Protein AF-0000000085154682 (afdb_homodimer)

pLDDT: mean 95.27, std 7.59, range [43.78, 99.0]

Foldseek 3Di:
DAAQVPDDDQLVVLLVLQVVLVAWAQDDPVVSSVPQRLQCVLQCVLCVVLPFHTKDKFFWLLVQLLLLCVLLVDAAQAEEEAAQFFFQSNVVSCQVRLHHYDHAADDLLLKHDLVRVLVRDDPRYAEYEIENPQQFDDVLLSNQVSCVVVVHFYEYEDQAHAQFDFPPRTPQESTQKYKYGADPPHNHHLVHMMMIGGNDPSSNQSSNLQQPQQFSSDDDPVGSVRGDGPDGHHHGDDINSSSSSSVSSVVCLVVLLVLLLVLLVLLVVLLVLAPQKDARDHNDSVRGSNQKGKIFHDFLVLLVLLQVLCVVLVRHFDQCLPPLRGGNLNVCCVQVLPDPDPLSGSQQDDPVSDGDHDDSCPHVNNSTGSSRMTMDRDYSPDDPVNSVSSSVSSNVSSVD/DAAQVPDDDQLVVLLVLQVVLVAWAQDDPCVSSVPQRLQCVLQCVLCVVLPFHTKDKFFWLLVQLLLLCVLLVDAAQAEEEAAQFFFQSNVVSCQVRLHHYHHAADDLLLKHDLVRVLVRDDPRYAEYEIENPQQFDDVLLSNQVSCVVVVHFYEYEDQAHAQFDFPPRTPQASTQKYKYGADPPHLHHLVHMMMIGGNDPSSNQSSNLQQPQQFSSDDDPVGSVPGDGPDGHHHGDDINSSSSSSVSSVVCLVVLLVLLLVLLVLLVVLLVLAPQKDFRDHNDSVRGSNQKGKIFHDFLVLLVLLQVLCVVLVRHFDQCLPPLRGGNLNVCCVQVLPDPDPLSPPQQDDDPSDGDHDDSCPHVNNSTGSSRMTMDRDYSPDDPVNSVSSSVSSNVSSVD

Structure (mmCIF, N/CA/C/O backbone):
data_AF-0000000085154682-model_v1
#
loop_
_entity.id
_entity.type
_entity.pdbx_description
1 polymer 'Related to aminotransferase'
#
loop_
_atom_site.group_PDB
_atom_site.id
_atom_site.type_symbol
_atom_site.label_atom_id
_atom_site.label_alt_id
_atom_site.label_comp_id
_atom_site.label_asym_id
_atom_site.label_entity_id
_atom_site.label_seq_id
_atom_site.pdbx_PDB_ins_code
_atom_site.Cartn_x
_atom_site.Cartn_y
_atom_site.Cartn_z
_atom_site.occupancy
_atom_site.B_iso_or_equiv
_atom_site.auth_seq_id
_atom_site.auth_comp_id
_atom_site.auth_asym_id
_atom_site.auth_atom_id
_atom_site.pdbx_PDB_model_num
ATOM 1 N N . MET A 1 1 ? -11.43 -17.531 -9.578 1 51.88 1 MET A N 1
ATOM 2 C CA . MET A 1 1 ? -10.609 -17.906 -8.43 1 51.88 1 MET A CA 1
ATOM 3 C C . MET A 1 1 ? -11.43 -17.875 -7.145 1 51.88 1 MET A C 1
ATOM 5 O O . MET A 1 1 ? -12.438 -17.172 -7.059 1 51.88 1 MET A O 1
ATOM 9 N N . PRO A 1 2 ? -11.25 -18.844 -6.316 1 55.09 2 PRO A N 1
ATOM 10 C CA . PRO A 1 2 ? -12.07 -19.469 -5.273 1 55.09 2 PRO A CA 1
ATOM 11 C C . PRO A 1 2 ? -12.578 -18.469 -4.242 1 55.09 2 PRO A C 1
ATOM 13 O O . PRO A 1 2 ? -13.68 -18.625 -3.711 1 55.09 2 PRO A O 1
ATOM 16 N N . GLY A 1 3 ? -11.805 -17.484 -3.816 1 55.81 3 GLY A N 1
ATOM 17 C CA . GLY A 1 3 ? -12.172 -16.922 -2.527 1 55.81 3 GLY A CA 1
ATOM 18 C C . GLY A 1 3 ? -13.5 -16.188 -2.555 1 55.81 3 GLY A C 1
ATOM 19 O O . GLY A 1 3 ? -14.258 -16.219 -1.579 1 55.81 3 GLY A O 1
ATOM 20 N N . PHE A 1 4 ? -13.859 -15.805 -3.723 1 67.44 4 PHE A N 1
ATOM 21 C CA . PHE A 1 4 ? -15.07 -15 -3.773 1 67.44 4 PHE A CA 1
ATOM 22 C C . PHE A 1 4 ? -16.297 -15.883 -3.939 1 67.44 4 PHE A C 1
ATOM 24 O O . PHE A 1 4 ? -17.422 -15.445 -3.682 1 67.44 4 PHE A O 1
ATOM 31 N N . GLU A 1 5 ? -16.094 -17.109 -4.191 1 80.31 5 GLU A N 1
ATOM 32 C CA . GLU A 1 5 ? -17.219 -18 -4.445 1 80.31 5 GLU A CA 1
ATOM 33 C C . GLU A 1 5 ? -17.984 -18.297 -3.164 1 80.31 5 GLU A C 1
ATOM 35 O O . GLU A 1 5 ? -19.188 -18.562 -3.207 1 80.31 5 GLU A O 1
ATOM 40 N N . VAL A 1 6 ? -17.281 -18.141 -2.078 1 87.5 6 VAL A N 1
ATOM 41 C CA . VAL A 1 6 ? -17.922 -18.531 -0.823 1 87.5 6 VAL A CA 1
ATOM 42 C C . VAL A 1 6 ? -18.078 -17.312 0.076 1 87.5 6 VAL A C 1
ATOM 44 O O . VAL A 1 6 ? -18.078 -17.422 1.304 1 87.5 6 VAL A O 1
ATOM 47 N N . PHE A 1 7 ? -18.25 -16.219 -0.463 1 90.94 7 PHE A N 1
ATOM 48 C CA . PHE A 1 7 ? -18.5 -14.969 0.246 1 90.94 7 PHE A CA 1
ATOM 49 C C . PHE A 1 7 ? -19.969 -14.852 0.637 1 90.94 7 PHE A C 1
ATOM 51 O O . PHE A 1 7 ? -20.859 -15.016 -0.205 1 90.94 7 PHE A O 1
ATOM 58 N N . GLY A 1 8 ? -20.312 -14.688 1.962 1 90.88 8 GLY A N 1
ATOM 59 C CA . GLY A 1 8 ? -21.703 -14.688 2.367 1 90.88 8 GLY A CA 1
ATOM 60 C C . GLY A 1 8 ? -21.953 -13.945 3.668 1 90.88 8 GLY A C 1
ATOM 61 O O . GLY A 1 8 ? -21.391 -12.867 3.887 1 90.88 8 GLY A O 1
ATOM 62 N N . GLU A 1 9 ? -22.797 -14.547 4.445 1 94.75 9 GLU A N 1
ATOM 63 C CA . GLU A 1 9 ? -23.312 -13.891 5.637 1 94.75 9 GLU A CA 1
ATOM 64 C C . GLU A 1 9 ? -22.25 -13.766 6.715 1 94.75 9 GLU A C 1
ATOM 66 O O . GLU A 1 9 ? -22.234 -12.797 7.477 1 94.75 9 GLU A O 1
ATOM 71 N N . GLU A 1 10 ? -21.344 -14.688 6.805 1 96.5 10 GLU A N 1
ATOM 72 C CA . GLU A 1 10 ? -20.297 -14.648 7.82 1 96.5 10 GLU A CA 1
ATOM 73 C C . GLU A 1 10 ? -19.406 -13.406 7.652 1 96.5 10 GLU A C 1
ATOM 75 O O . GLU A 1 10 ? -19.078 -12.742 8.633 1 96.5 10 GLU A O 1
ATOM 80 N N . GLU A 1 11 ? -19.016 -13.109 6.445 1 96.88 11 GLU A N 1
ATOM 81 C CA . GLU A 1 11 ? -18.25 -11.906 6.152 1 96.88 11 GLU A CA 1
ATOM 82 C C . GLU A 1 11 ? -19.031 -10.641 6.492 1 96.88 11 GLU A C 1
ATOM 84 O O . GLU A 1 11 ? -18.5 -9.719 7.105 1 96.88 11 GLU A O 1
ATOM 89 N N . LYS A 1 12 ? -20.281 -10.617 6.066 1 96.44 12 LYS A N 1
ATOM 90 C CA . LYS A 1 12 ? -21.141 -9.461 6.328 1 96.44 12 LYS A CA 1
ATOM 91 C C . LYS A 1 12 ? -21.25 -9.188 7.824 1 96.44 12 LYS A C 1
ATOM 93 O O . LYS A 1 12 ? -21.188 -8.039 8.258 1 96.44 12 LYS A O 1
ATOM 98 N N . GLN A 1 13 ? -21.438 -10.242 8.562 1 97.06 13 GLN A N 1
ATOM 99 C CA . GLN A 1 13 ? -21.578 -10.109 10.008 1 97.06 13 GLN A CA 1
ATOM 100 C C . GLN A 1 13 ? -20.312 -9.516 10.625 1 97.06 13 GLN A C 1
ATOM 102 O O . GLN A 1 13 ? -20.391 -8.594 11.445 1 97.06 13 GLN A O 1
ATOM 107 N N . GLN A 1 14 ? -19.156 -10.062 10.266 1 97.81 14 GLN A N 1
ATOM 108 C CA . GLN A 1 14 ? -17.891 -9.57 10.781 1 97.81 14 GLN A CA 1
ATOM 109 C C . GLN A 1 14 ? -17.672 -8.109 10.414 1 97.81 14 GLN A C 1
ATOM 111 O O . GLN A 1 14 ? -17.219 -7.312 11.242 1 97.81 14 GLN A O 1
ATOM 116 N N . VAL A 1 15 ? -18 -7.723 9.211 1 97.69 15 VAL A N 1
ATOM 117 C CA . VAL A 1 15 ? -17.828 -6.355 8.727 1 97.69 15 VAL A CA 1
ATOM 118 C C . VAL A 1 15 ? -18.734 -5.414 9.508 1 97.69 15 VAL A C 1
ATOM 120 O O . VAL A 1 15 ? -18.328 -4.324 9.906 1 97.69 15 VAL A O 1
ATOM 123 N N . ASN A 1 16 ? -19.953 -5.812 9.688 1 96.06 16 ASN A N 1
ATOM 124 C CA . ASN A 1 16 ? -20.922 -4.961 10.367 1 96.06 16 ASN A CA 1
ATOM 125 C C . ASN A 1 16 ? -20.531 -4.719 11.828 1 96.06 16 ASN A C 1
ATOM 127 O O . ASN A 1 16 ? -20.812 -3.654 12.375 1 96.06 16 ASN A O 1
ATOM 131 N N . GLU A 1 17 ? -19.844 -5.641 12.461 1 96.38 17 GLU A N 1
ATOM 132 C CA . GLU A 1 17 ? -19.328 -5.402 13.805 1 96.38 17 GLU A CA 1
ATOM 133 C C . GLU A 1 17 ? -18.359 -4.227 13.82 1 96.38 17 GLU A C 1
ATOM 135 O O . GLU A 1 17 ? -18.375 -3.416 14.75 1 96.38 17 GLU A O 1
ATOM 140 N N . VAL A 1 18 ? -17.516 -4.16 12.805 1 96.56 18 VAL A N 1
ATOM 141 C CA . VAL A 1 18 ? -16.578 -3.055 12.688 1 96.56 18 VAL A CA 1
ATOM 142 C C . VAL A 1 18 ? -17.328 -1.754 12.422 1 96.56 18 VAL A C 1
ATOM 144 O O . VAL A 1 18 ? -17.047 -0.728 13.047 1 96.56 18 VAL A O 1
ATOM 147 N N . LEU A 1 19 ? -18.297 -1.816 11.523 1 94.94 19 LEU A N 1
ATOM 148 C CA . LEU A 1 19 ? -19.062 -0.625 11.18 1 94.94 19 LEU A CA 1
ATOM 149 C C . LEU A 1 19 ? -19.844 -0.114 12.383 1 94.94 19 LEU A C 1
ATOM 151 O O . LEU A 1 19 ? -20 1.097 12.562 1 94.94 19 LEU A O 1
ATOM 155 N N . ASP A 1 20 ? -20.328 -1.013 13.188 1 93.06 20 ASP A N 1
ATOM 156 C CA . ASP A 1 20 ? -21.078 -0.636 14.383 1 93.06 20 ASP A CA 1
ATOM 157 C C . ASP A 1 20 ? -20.188 0.081 15.391 1 93.06 20 ASP A C 1
ATOM 159 O O . ASP A 1 20 ? -20.625 0.992 16.078 1 93.06 20 ASP A O 1
ATOM 163 N N . SER A 1 21 ? -18.953 -0.334 15.5 1 91 21 SER A N 1
ATOM 164 C CA . SER A 1 21 ? -18.016 0.342 16.391 1 91 21 SER A CA 1
ATOM 165 C C . SER A 1 21 ? -17.609 1.702 15.844 1 91 21 SER A C 1
ATOM 167 O O . SER A 1 21 ? -17.297 2.619 16.609 1 91 21 SER A O 1
ATOM 169 N N . GLY A 1 22 ? -17.516 1.75 14.531 1 89.88 22 GLY A N 1
ATOM 170 C CA . GLY A 1 22 ? -17.094 2.973 13.867 1 89.88 22 GLY A CA 1
ATOM 171 C C . GLY A 1 22 ? -15.594 3.139 13.805 1 89.88 22 GLY A C 1
ATOM 172 O O . GLY A 1 22 ? -15.094 4.129 13.266 1 89.88 22 GLY A O 1
ATOM 173 N N . VAL A 1 23 ? -14.828 2.176 14.375 1 93.69 23 VAL A N 1
ATOM 174 C CA . VAL A 1 23 ? -13.367 2.246 14.367 1 93.69 23 VAL A CA 1
ATOM 175 C C . VAL A 1 23 ? -12.812 1.397 13.227 1 93.69 23 VAL A C 1
ATOM 177 O O . VAL A 1 23 ? -12.836 0.166 13.289 1 93.69 23 VAL A O 1
ATOM 180 N N . LEU A 1 24 ? -12.273 2.08 12.203 1 96.12 24 LEU A N 1
ATOM 181 C CA . LEU A 1 24 ? -11.789 1.397 11.008 1 96.12 24 LEU A CA 1
ATOM 182 C C . LEU A 1 24 ? -10.281 1.172 11.086 1 96.12 24 LEU A C 1
ATOM 184 O O . LEU A 1 24 ? -9.734 0.354 10.344 1 96.12 24 LEU A O 1
ATOM 188 N N . PHE A 1 25 ? -9.609 1.921 11.961 1 96.12 25 PHE A N 1
ATOM 189 C CA . PHE A 1 25 ? -8.164 1.893 12.125 1 96.12 25 PHE A CA 1
ATOM 190 C C . PHE A 1 25 ? -7.742 0.724 13 1 96.12 25 PHE A C 1
ATOM 192 O O . PHE A 1 25 ? -8.383 0.439 14.016 1 96.12 25 PHE A O 1
ATOM 199 N N . ARG A 1 26 ? -6.695 0.104 12.648 1 97.06 26 ARG A N 1
ATOM 200 C CA . ARG A 1 26 ? -6.328 -1.136 13.328 1 97.06 26 ARG A CA 1
ATOM 201 C C . ARG A 1 26 ? -5.715 -0.851 14.695 1 97.06 26 ARG A C 1
ATOM 203 O O . ARG A 1 26 ? -5.648 -1.739 15.547 1 97.06 26 ARG A O 1
ATOM 210 N N . TYR A 1 27 ? -5.188 0.385 14.906 1 94.56 27 TYR A N 1
ATOM 211 C CA . TYR A 1 27 ? -4.547 0.725 16.172 1 94.56 27 TYR A CA 1
ATOM 212 C C . TYR A 1 27 ? -5.395 1.714 16.969 1 94.56 27 TYR A C 1
ATOM 214 O O . TYR A 1 27 ? -6.277 2.371 16.406 1 94.56 27 TYR A O 1
ATOM 222 N N . GLU A 1 28 ? -5.234 1.765 18.281 1 90.88 28 GLU A N 1
ATOM 223 C CA . GLU A 1 28 ? -5.75 2.771 19.203 1 90.88 28 GLU A CA 1
ATOM 224 C C . GLU A 1 28 ? -7.273 2.703 19.297 1 90.88 28 GLU A C 1
ATOM 226 O O . GLU A 1 28 ? -7.871 1.658 19.031 1 90.88 28 GLU A O 1
ATOM 231 N N . PHE A 1 29 ? -7.922 3.672 19.969 1 89.81 29 PHE A N 1
ATOM 232 C CA . PHE A 1 29 ? -9.359 3.859 20.109 1 89.81 29 PHE A CA 1
ATOM 233 C C . PHE A 1 29 ? -9.953 2.783 21.016 1 89.81 29 PHE A C 1
ATOM 235 O O . PHE A 1 29 ? -10.992 2.203 20.688 1 89.81 29 PHE A O 1
ATOM 242 N N . LYS A 1 30 ? -9.234 2.488 22.078 1 89.31 30 LYS A N 1
ATOM 243 C CA . LYS A 1 30 ? -9.602 1.397 22.969 1 89.31 30 LYS A CA 1
ATOM 244 C C . LYS A 1 30 ? -11.031 1.564 23.484 1 89.31 30 LYS A C 1
ATOM 246 O O . LYS A 1 30 ? -11.789 0.593 23.562 1 89.31 30 LYS A O 1
ATOM 251 N N . ASP A 1 31 ? -11.422 2.787 23.781 1 88.5 31 ASP A N 1
ATOM 252 C CA . ASP A 1 31 ? -12.734 3.041 24.359 1 88.5 31 ASP A CA 1
ATOM 253 C C . ASP A 1 31 ? -13.828 3.014 23.297 1 88.5 31 ASP A C 1
ATOM 255 O O . ASP A 1 31 ? -14.953 2.59 23.562 1 88.5 31 ASP A O 1
ATOM 259 N N . GLN A 1 32 ? -13.469 3.398 22.094 1 88.5 32 GLN A N 1
ATOM 260 C CA . GLN A 1 32 ? -14.453 3.555 21.031 1 88.5 32 GLN A CA 1
ATOM 261 C C . GLN A 1 32 ? -14.711 2.23 20.312 1 88.5 32 GLN A C 1
ATOM 263 O O . GLN A 1 32 ? -15.805 1.992 19.812 1 88.5 32 GLN A O 1
ATOM 268 N N . ARG A 1 33 ? -13.695 1.324 20.328 1 93.12 33 ARG A N 1
ATOM 269 C CA . ARG A 1 33 ? -13.789 0.156 19.453 1 93.12 33 ARG A CA 1
ATOM 270 C C . ARG A 1 33 ? -14.469 -1.006 20.172 1 93.12 33 ARG A C 1
ATOM 272 O O . ARG A 1 33 ? -14.805 -2.018 19.547 1 93.12 33 ARG A O 1
ATOM 279 N N . LYS A 1 34 ? -14.82 -0.834 21.469 1 91.12 34 LYS A N 1
ATOM 280 C CA . LYS A 1 34 ? -15.594 -1.807 22.234 1 91.12 34 LYS A CA 1
ATOM 281 C C . LYS A 1 34 ? -14.984 -3.201 22.125 1 91.12 34 LYS A C 1
ATOM 283 O O . LYS A 1 34 ? -15.688 -4.176 21.844 1 91.12 34 LYS A O 1
ATOM 288 N N . GLY A 1 35 ? -13.664 -3.24 22.125 1 93 35 GLY A N 1
ATOM 289 C CA . GLY A 1 35 ? -12.961 -4.512 22.172 1 93 35 GLY A CA 1
ATOM 290 C C . GLY A 1 35 ? -12.805 -5.148 20.797 1 93 35 GLY A C 1
ATOM 291 O O . GLY A 1 35 ? -12.266 -6.25 20.672 1 93 35 GLY A O 1
ATOM 292 N N . VAL A 1 36 ? -13.258 -4.512 19.734 1 94.19 36 VAL A N 1
ATOM 293 C CA . VAL A 1 36 ? -13.203 -5.066 18.391 1 94.19 36 VAL A CA 1
ATOM 294 C C . VAL A 1 36 ? -11.844 -4.754 17.766 1 94.19 36 VAL A C 1
ATOM 296 O O . VAL A 1 36 ? -11.578 -3.609 17.391 1 94.19 36 VAL A O 1
ATOM 299 N N . TYR A 1 37 ? -10.992 -5.766 17.656 1 97.44 37 TYR A N 1
ATOM 300 C CA . TYR A 1 37 ? -9.695 -5.719 16.984 1 97.44 37 TYR A CA 1
ATOM 301 C C . TYR A 1 37 ? -9.594 -6.797 15.914 1 97.44 37 TYR A C 1
ATOM 303 O O . TYR A 1 37 ? -8.93 -7.816 16.109 1 97.44 37 TYR A O 1
ATOM 311 N N . LYS A 1 38 ? -10.188 -6.516 14.766 1 98.75 38 LYS A N 1
ATOM 312 C CA . LYS A 1 38 ? -10.352 -7.562 13.766 1 98.75 38 LYS A CA 1
ATOM 313 C C . LYS A 1 38 ? -9.016 -7.895 13.094 1 98.75 38 LYS A C 1
ATOM 315 O O . LYS A 1 38 ? -8.719 -9.062 12.836 1 98.75 38 LYS A O 1
ATOM 320 N N . VAL A 1 39 ? -8.172 -6.906 12.773 1 98.81 39 VAL A N 1
ATOM 321 C CA . VAL A 1 39 ? -6.898 -7.164 12.117 1 98.81 39 VAL A CA 1
ATOM 322 C C . VAL A 1 39 ? -5.984 -7.961 13.047 1 98.81 39 VAL A C 1
ATOM 324 O O . VAL A 1 39 ? -5.359 -8.938 12.625 1 98.81 39 VAL A O 1
ATOM 327 N N . LYS A 1 40 ? -5.891 -7.523 14.305 1 98.56 40 LYS A N 1
ATOM 328 C CA . LYS A 1 40 ? -5.07 -8.234 15.281 1 98.56 40 LYS A CA 1
ATOM 329 C C . LYS A 1 40 ? -5.531 -9.68 15.438 1 98.56 40 LYS A C 1
ATOM 331 O O . LYS A 1 40 ? -4.711 -10.602 15.469 1 98.56 40 LYS A O 1
ATOM 336 N N . GLU A 1 41 ? -6.836 -9.844 15.547 1 98.81 41 GLU A N 1
ATOM 337 C CA . GLU A 1 41 ? -7.395 -11.188 15.656 1 98.81 41 GLU A CA 1
ATOM 338 C C . GLU A 1 41 ? -7.062 -12.023 14.43 1 98.81 41 GLU A C 1
ATOM 340 O O . GLU A 1 41 ? -6.715 -13.203 14.547 1 98.81 41 GLU A O 1
ATOM 345 N N . PHE A 1 42 ? -7.223 -11.43 13.266 1 98.94 42 PHE A N 1
ATOM 346 C CA . PHE A 1 42 ? -6.918 -12.109 12.016 1 98.94 42 PHE A CA 1
ATOM 347 C C . PHE A 1 42 ? -5.453 -12.523 11.961 1 98.94 42 PHE A C 1
ATOM 349 O O . PHE A 1 42 ? -5.133 -13.648 11.594 1 98.94 42 PHE A O 1
ATOM 356 N N . GLU A 1 43 ? -4.527 -11.594 12.328 1 98.94 43 GLU A N 1
ATOM 357 C CA . GLU A 1 43 ? -3.1 -11.898 12.398 1 98.94 43 GLU A CA 1
ATOM 358 C C . GLU A 1 43 ? -2.836 -13.102 13.297 1 98.94 43 GLU A C 1
ATOM 360 O O . GLU A 1 43 ? -2.148 -14.047 12.898 1 98.94 43 GLU A O 1
ATOM 365 N N . ASN A 1 44 ? -3.395 -13.102 14.445 1 98.81 44 ASN A N 1
ATOM 366 C CA . ASN A 1 44 ? -3.156 -14.164 15.422 1 98.81 44 ASN A CA 1
ATOM 367 C C . ASN A 1 44 ? -3.725 -15.5 14.953 1 98.81 44 ASN A C 1
ATOM 369 O O . ASN A 1 44 ? -3.055 -16.531 15.039 1 98.81 44 ASN A O 1
ATOM 373 N N . LYS A 1 45 ? -4.938 -15.5 14.492 1 98.88 45 LYS A N 1
ATOM 374 C CA . LYS A 1 45 ? -5.594 -16.734 14.062 1 98.88 45 LYS A CA 1
ATOM 375 C C . LYS A 1 45 ? -4.91 -17.312 12.828 1 98.88 45 LYS A C 1
ATOM 377 O O . LYS A 1 45 ? -4.793 -18.531 12.695 1 98.88 45 LYS A O 1
ATOM 382 N N . PHE A 1 46 ? -4.52 -16.469 11.953 1 98.88 46 PHE A N 1
ATOM 383 C CA . PHE A 1 46 ? -3.848 -16.953 10.75 1 98.88 46 PHE A CA 1
ATOM 384 C C . PHE A 1 46 ? -2.502 -17.578 11.094 1 98.88 46 PHE A C 1
ATOM 386 O O . PHE A 1 46 ? -2.158 -18.641 10.586 1 98.88 46 PHE A O 1
ATOM 393 N N . ALA A 1 47 ? -1.679 -16.812 11.883 1 98.75 47 ALA A N 1
ATOM 394 C CA . ALA A 1 47 ? -0.404 -17.359 12.328 1 98.75 47 ALA A CA 1
ATOM 395 C C . ALA A 1 47 ? -0.602 -18.719 13.008 1 98.75 47 ALA A C 1
ATOM 397 O O . ALA A 1 47 ? 0.111 -19.672 12.719 1 98.75 47 ALA A O 1
ATOM 398 N N . SER A 1 48 ? -1.606 -18.812 13.852 1 98.31 48 SER A N 1
ATOM 399 C CA . SER A 1 48 ? -1.902 -20.062 14.555 1 98.31 48 SER A CA 1
ATOM 400 C C . SER A 1 48 ? -2.305 -21.156 13.586 1 98.31 48 SER A C 1
ATOM 402 O O . SER A 1 48 ? -1.887 -22.312 13.734 1 98.31 48 SER A O 1
ATOM 404 N N . TYR A 1 49 ? -3.119 -20.781 12.664 1 98.06 49 TYR A N 1
ATOM 405 C CA . TYR A 1 49 ? -3.562 -21.734 11.648 1 98.06 49 TYR A CA 1
ATOM 406 C C . TYR A 1 49 ? -2.375 -22.328 10.906 1 98.06 49 TYR A C 1
ATOM 408 O O . TYR A 1 49 ? -2.369 -23.531 10.594 1 98.06 49 TYR A O 1
ATOM 416 N N . ALA A 1 50 ? -1.385 -21.531 10.617 1 97.31 50 ALA A N 1
ATOM 417 C CA . ALA A 1 50 ? -0.199 -21.953 9.883 1 97.31 50 ALA A CA 1
ATOM 418 C C . ALA A 1 50 ? 0.86 -22.516 10.828 1 97.31 50 ALA A C 1
ATOM 420 O O . ALA A 1 50 ? 1.988 -22.797 10.414 1 97.31 50 ALA A O 1
ATOM 421 N N . ASN A 1 51 ? 0.521 -22.656 12.109 1 95.25 51 ASN A N 1
ATOM 422 C CA . ASN A 1 51 ? 1.424 -23.109 13.164 1 95.25 51 ASN A CA 1
ATOM 423 C C . ASN A 1 51 ? 2.662 -22.219 13.266 1 95.25 51 ASN A C 1
ATOM 425 O O . ASN A 1 51 ? 3.785 -22.719 13.32 1 95.25 51 ASN A O 1
ATOM 429 N N . SER A 1 52 ? 2.514 -20.984 13.109 1 97.81 52 SER A N 1
ATOM 430 C CA . SER A 1 52 ? 3.523 -19.953 13.32 1 97.81 52 SER A CA 1
ATOM 431 C C . SER A 1 52 ? 3.172 -19.062 14.516 1 97.81 52 SER A C 1
ATOM 433 O O . SER A 1 52 ? 2.07 -19.172 15.062 1 97.81 52 SER A O 1
ATOM 435 N N . THR A 1 53 ? 4.086 -18.234 14.953 1 98.38 53 THR A N 1
ATOM 436 C CA . THR A 1 53 ? 3.902 -17.484 16.203 1 98.38 53 THR A CA 1
ATOM 437 C C . THR A 1 53 ? 3.391 -16.078 15.914 1 98.38 53 THR A C 1
ATOM 439 O O . THR A 1 53 ? 2.637 -15.508 16.703 1 98.38 53 THR A O 1
ATOM 442 N N . HIS A 1 54 ? 3.834 -15.461 14.812 1 98.81 54 HIS A N 1
ATOM 443 C CA . HIS A 1 54 ? 3.502 -14.062 14.555 1 98.81 54 HIS A CA 1
ATOM 444 C C . HIS A 1 54 ? 2.932 -13.883 13.148 1 98.81 54 HIS A C 1
ATOM 446 O O . HIS A 1 54 ? 3.385 -14.531 12.203 1 98.81 54 HIS A O 1
ATOM 452 N N . GLY A 1 55 ? 1.912 -13.102 13.031 1 98.88 55 GLY A N 1
ATOM 453 C CA . GLY A 1 55 ? 1.377 -12.633 11.766 1 98.88 55 GLY A CA 1
ATOM 454 C C . GLY A 1 55 ? 1.392 -11.125 11.633 1 98.88 55 GLY A C 1
ATOM 455 O O . GLY A 1 55 ? 1.191 -10.406 12.617 1 98.88 55 GLY A O 1
ATOM 456 N N . GLN A 1 56 ? 1.71 -10.602 10.492 1 98.94 56 GLN A N 1
ATOM 457 C CA . GLN A 1 56 ? 1.635 -9.188 10.148 1 98.94 56 GLN A CA 1
ATOM 458 C C . GLN A 1 56 ? 0.778 -8.969 8.906 1 98.94 56 GLN A C 1
ATOM 460 O O . GLN A 1 56 ? 1.209 -9.266 7.789 1 98.94 56 GLN A O 1
ATOM 465 N N . ALA A 1 57 ? -0.397 -8.461 9.117 1 98.94 57 ALA A N 1
ATOM 466 C CA . ALA A 1 57 ? -1.307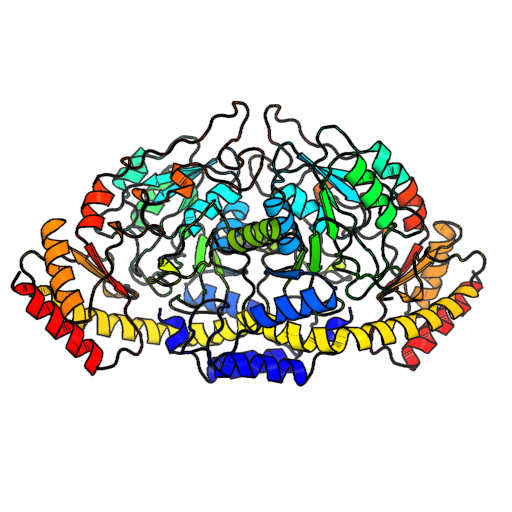 -8.172 8.008 1 98.94 57 ALA A CA 1
ATOM 467 C C . ALA A 1 57 ? -0.919 -6.875 7.305 1 98.94 57 ALA A C 1
ATOM 469 O O . ALA A 1 57 ? -0.521 -5.902 7.953 1 98.94 57 ALA A O 1
ATOM 470 N N . VAL A 1 58 ? -0.993 -6.855 5.973 1 98.94 58 VAL A N 1
ATOM 471 C CA . VAL A 1 58 ? -0.61 -5.691 5.184 1 98.94 58 VAL A CA 1
ATOM 472 C C . VAL A 1 58 ? -1.596 -5.5 4.035 1 98.94 58 VAL A C 1
ATOM 474 O O . VAL A 1 58 ? -2.584 -6.23 3.928 1 98.94 58 VAL A O 1
ATOM 477 N N . THR A 1 59 ? -1.354 -4.582 3.162 1 98.75 59 THR A N 1
ATOM 478 C CA . THR A 1 59 ? -2.346 -4.074 2.221 1 98.75 59 THR A CA 1
ATOM 479 C C . THR A 1 59 ? -2.518 -5.031 1.044 1 98.75 59 THR A C 1
ATOM 481 O O . THR A 1 59 ? -3.518 -4.965 0.326 1 98.75 59 THR A O 1
ATOM 484 N N . SER A 1 60 ? -1.547 -5.871 0.754 1 98.75 60 SER A N 1
ATOM 485 C CA . SER A 1 60 ? -1.608 -6.777 -0.389 1 98.75 60 SER A CA 1
ATOM 486 C C . SER A 1 60 ? -0.534 -7.855 -0.299 1 98.75 60 SER A C 1
ATOM 488 O O . SER A 1 60 ? 0.35 -7.789 0.558 1 98.75 60 SER A O 1
ATOM 490 N N . GLY A 1 61 ? -0.654 -8.836 -1.147 1 98.69 61 GLY A N 1
ATOM 491 C CA . GLY A 1 61 ? 0.423 -9.805 -1.265 1 98.69 61 GLY A CA 1
ATOM 492 C C . GLY A 1 61 ? 1.735 -9.188 -1.711 1 98.69 61 GLY A C 1
ATOM 493 O O . GLY A 1 61 ? 2.803 -9.562 -1.22 1 98.69 61 GLY A O 1
ATOM 494 N N . SER A 1 62 ? 1.706 -8.234 -2.65 1 98.69 62 SER A N 1
ATOM 495 C CA . SER A 1 62 ? 2.893 -7.504 -3.088 1 98.69 62 SER A CA 1
ATOM 496 C C . SER A 1 62 ? 3.537 -6.75 -1.931 1 98.69 62 SER A C 1
ATOM 498 O O . SER A 1 62 ? 4.762 -6.758 -1.782 1 98.69 62 SER A O 1
ATOM 500 N N . ALA A 1 63 ? 2.68 -6.121 -1.142 1 98.81 63 ALA A N 1
ATOM 501 C CA . ALA A 1 63 ? 3.176 -5.426 0.043 1 98.81 63 ALA A CA 1
ATOM 502 C C . ALA A 1 63 ? 3.811 -6.402 1.027 1 98.81 63 ALA A C 1
ATOM 504 O O . ALA A 1 63 ? 4.801 -6.078 1.686 1 98.81 63 ALA A O 1
ATOM 505 N N . ALA A 1 64 ? 3.186 -7.566 1.15 1 98.94 64 ALA A N 1
ATOM 506 C CA . ALA A 1 64 ? 3.742 -8.578 2.047 1 98.94 64 ALA A CA 1
ATOM 507 C C . ALA A 1 64 ? 5.172 -8.938 1.649 1 98.94 64 ALA A C 1
ATOM 509 O O . ALA A 1 64 ? 6.055 -9.031 2.504 1 98.94 64 ALA A O 1
ATOM 510 N N . LEU A 1 65 ? 5.402 -9.133 0.369 1 98.94 65 LEU A N 1
ATOM 511 C CA . LEU A 1 65 ? 6.734 -9.438 -0.133 1 98.94 65 LEU A CA 1
ATOM 512 C C . LEU A 1 65 ? 7.703 -8.305 0.178 1 98.94 65 LEU A C 1
ATOM 514 O O . LEU A 1 65 ? 8.797 -8.539 0.701 1 98.94 65 LEU A O 1
ATOM 518 N N . LYS A 1 66 ? 7.316 -7.117 -0.092 1 98.75 66 LYS A N 1
ATOM 519 C CA . LYS A 1 66 ? 8.172 -5.957 0.113 1 98.75 66 LYS A CA 1
ATOM 520 C C . LYS A 1 66 ? 8.508 -5.773 1.591 1 98.75 66 LYS A C 1
ATOM 522 O O . LYS A 1 66 ? 9.672 -5.59 1.952 1 98.75 66 LYS A O 1
ATOM 527 N N . VAL A 1 67 ? 7.477 -5.789 2.438 1 98.88 67 VAL A N 1
ATOM 528 C CA . VAL A 1 67 ? 7.664 -5.578 3.869 1 98.88 67 VAL A CA 1
ATOM 529 C C . VAL A 1 67 ? 8.57 -6.668 4.438 1 98.88 67 VAL A C 1
ATOM 531 O O . VAL A 1 67 ? 9.438 -6.391 5.266 1 98.88 67 VAL A O 1
ATOM 534 N N . ALA A 1 68 ? 8.359 -7.91 4.004 1 98.94 68 ALA A N 1
ATOM 535 C CA . ALA A 1 68 ? 9.195 -9.016 4.465 1 98.94 68 ALA A CA 1
ATOM 536 C C . ALA A 1 68 ? 10.648 -8.82 4.031 1 98.94 68 ALA A C 1
ATOM 538 O O . ALA A 1 68 ? 11.57 -9 4.828 1 98.94 68 ALA A O 1
ATOM 539 N N . LEU A 1 69 ? 10.859 -8.461 2.781 1 98.88 69 LEU A N 1
ATOM 540 C CA . LEU A 1 69 ? 12.211 -8.234 2.27 1 98.88 69 LEU A CA 1
ATOM 541 C C . LEU A 1 69 ? 12.898 -7.109 3.037 1 98.88 69 LEU A C 1
ATOM 543 O O . LEU A 1 69 ? 14.07 -7.238 3.414 1 98.88 69 LEU A O 1
ATOM 547 N N . MET A 1 70 ? 12.18 -6.055 3.283 1 98.56 70 MET A N 1
ATOM 548 C CA . MET A 1 70 ? 12.727 -4.953 4.07 1 98.56 70 MET A CA 1
ATOM 549 C C . MET A 1 70 ? 13.07 -5.414 5.48 1 98.56 70 MET A C 1
ATOM 551 O O . MET A 1 70 ? 14.125 -5.055 6.02 1 98.56 70 MET A O 1
ATOM 555 N N . GLY A 1 71 ? 12.172 -6.176 6.059 1 98.69 71 GLY A N 1
ATOM 556 C CA . GLY A 1 71 ? 12.43 -6.715 7.383 1 98.69 71 GLY A CA 1
ATOM 557 C C . GLY A 1 71 ? 13.68 -7.574 7.445 1 98.69 71 GLY A C 1
ATOM 558 O O . GLY A 1 71 ? 14.352 -7.625 8.477 1 98.69 71 GLY A O 1
ATOM 559 N N . LEU A 1 72 ? 13.977 -8.234 6.344 1 98.81 72 LEU A N 1
ATOM 560 C CA . LEU A 1 72 ? 15.141 -9.102 6.258 1 98.81 72 LEU A CA 1
ATOM 561 C C . LEU A 1 72 ? 16.391 -8.305 5.918 1 98.81 72 LEU A C 1
ATOM 563 O O . LEU A 1 72 ? 17.484 -8.875 5.781 1 98.81 72 LEU A O 1
ATOM 567 N N . GLY A 1 73 ? 16.266 -7.027 5.77 1 98.12 73 GLY A N 1
ATOM 568 C CA . GLY A 1 73 ? 17.391 -6.141 5.531 1 98.12 73 GLY A CA 1
ATOM 569 C C . GLY A 1 73 ? 17.875 -6.156 4.094 1 98.12 73 GLY A C 1
ATOM 570 O O . GLY A 1 73 ? 19.016 -5.82 3.811 1 98.12 73 GLY A O 1
ATOM 571 N N . VAL A 1 74 ? 17.016 -6.574 3.117 1 98.12 74 VAL A N 1
ATOM 572 C CA . VAL A 1 74 ? 17.359 -6.676 1.703 1 98.12 74 VAL A CA 1
ATOM 573 C C . VAL A 1 74 ? 17.297 -5.297 1.053 1 98.12 74 VAL A C 1
ATOM 575 O O . VAL A 1 74 ? 16.422 -4.488 1.379 1 98.12 74 VAL A O 1
ATOM 578 N N . GLY A 1 75 ? 18.141 -5.016 0.146 1 94.88 75 GLY A N 1
ATOM 579 C CA . GLY A 1 75 ? 18.188 -3.744 -0.556 1 94.88 75 GLY A CA 1
ATOM 580 C C . GLY A 1 75 ? 19.188 -3.719 -1.698 1 94.88 75 GLY A C 1
ATOM 581 O O . GLY A 1 75 ? 19.609 -4.773 -2.174 1 94.88 75 GLY A O 1
ATOM 582 N N . PRO A 1 76 ? 19.484 -2.484 -2.254 1 92.5 76 PRO A N 1
ATOM 583 C CA . PRO A 1 76 ? 20.438 -2.369 -3.359 1 92.5 76 PRO A CA 1
ATOM 584 C C . PRO A 1 76 ? 21.766 -3.076 -3.074 1 92.5 76 PRO A C 1
ATOM 586 O O . PRO A 1 76 ? 22.297 -2.965 -1.971 1 92.5 76 PRO A O 1
ATOM 589 N N . GLY A 1 77 ? 22.234 -3.836 -4.055 1 91.94 77 GLY A N 1
ATOM 590 C CA . GLY A 1 77 ? 23.453 -4.609 -3.914 1 91.94 77 GLY A CA 1
ATOM 591 C C . GLY A 1 77 ? 23.203 -6.078 -3.643 1 91.94 77 GLY A C 1
ATOM 592 O O . GLY A 1 77 ? 24.094 -6.914 -3.848 1 91.94 77 GLY A O 1
ATOM 593 N N . ASP A 1 78 ? 21.984 -6.367 -3.227 1 96.12 78 ASP A N 1
ATOM 594 C CA . ASP A 1 78 ? 21.641 -7.754 -2.934 1 96.12 78 ASP A CA 1
ATOM 595 C C . ASP A 1 78 ? 21 -8.422 -4.145 1 96.12 78 ASP A C 1
ATOM 597 O O . ASP A 1 78 ? 20.281 -7.781 -4.91 1 96.12 78 ASP A O 1
ATOM 601 N N . GLU A 1 79 ? 21.281 -9.672 -4.289 1 97.69 79 GLU A N 1
ATOM 602 C CA . GLU A 1 79 ? 20.531 -10.539 -5.203 1 97.69 79 GLU A CA 1
ATOM 603 C C . GLU A 1 79 ? 19.469 -11.344 -4.457 1 97.69 79 GLU A C 1
ATOM 605 O O . GLU A 1 79 ? 19.719 -11.82 -3.346 1 97.69 79 GLU A O 1
ATOM 610 N N . VAL A 1 80 ? 18.344 -11.398 -5.012 1 98.88 80 VAL A N 1
ATOM 611 C CA . VAL A 1 80 ? 17.266 -12.25 -4.52 1 98.88 80 VAL A CA 1
ATOM 612 C C . VAL A 1 80 ? 16.875 -13.258 -5.598 1 98.88 80 VAL A C 1
ATOM 614 O O . VAL A 1 80 ? 16.484 -12.883 -6.703 1 98.88 80 VAL A O 1
ATOM 617 N N . ILE A 1 81 ? 16.969 -14.547 -5.281 1 98.94 81 ILE A N 1
ATOM 618 C CA . ILE A 1 81 ? 16.672 -15.594 -6.25 1 98.94 81 ILE A CA 1
ATOM 619 C C . ILE A 1 81 ? 15.211 -16 -6.148 1 98.94 81 ILE A C 1
ATOM 621 O O . ILE A 1 81 ? 14.695 -16.219 -5.047 1 98.94 81 ILE A O 1
ATOM 625 N N . THR A 1 82 ? 14.547 -16.031 -7.211 1 98.94 82 THR A N 1
ATOM 626 C CA . THR A 1 82 ? 13.211 -16.594 -7.32 1 98.94 82 THR A CA 1
ATOM 627 C C . THR A 1 82 ? 13.086 -17.453 -8.57 1 98.94 82 THR A C 1
ATOM 629 O O . THR A 1 82 ? 14.094 -17.938 -9.102 1 98.94 82 THR A O 1
ATOM 632 N N . GLN A 1 83 ? 11.859 -17.828 -9.008 1 98.94 83 GLN A N 1
ATOM 633 C CA . GLN A 1 83 ? 11.664 -18.781 -10.094 1 98.94 83 GLN A CA 1
ATOM 634 C C . GLN A 1 83 ? 11.062 -18.109 -11.32 1 98.94 83 GLN A C 1
ATOM 636 O O . GLN A 1 83 ? 10.445 -17.047 -11.211 1 98.94 83 GLN A O 1
ATOM 641 N N . GLY A 1 84 ? 11.289 -18.703 -12.492 1 98.56 84 GLY A N 1
ATOM 642 C CA . GLY A 1 84 ? 10.859 -18.125 -13.75 1 98.56 84 GLY A CA 1
ATOM 643 C C . GLY A 1 84 ? 9.391 -18.344 -14.047 1 98.56 84 GLY A C 1
ATOM 644 O O . GLY A 1 84 ? 8.898 -17.938 -15.102 1 98.56 84 GLY A O 1
ATOM 645 N N . PHE A 1 85 ? 8.68 -19.031 -13.203 1 98.69 85 PHE A N 1
ATOM 646 C CA . PHE A 1 85 ? 7.238 -19.219 -13.281 1 98.69 85 PHE A CA 1
ATOM 647 C C . PHE A 1 85 ? 6.555 -18.75 -12.008 1 98.69 85 PHE A C 1
ATOM 649 O O . PHE A 1 85 ? 6.586 -19.438 -10.984 1 98.69 85 PHE A O 1
ATOM 656 N N . THR A 1 86 ? 6.035 -17.578 -12.047 1 98.44 86 THR A N 1
ATOM 657 C CA . THR A 1 86 ? 5.324 -16.922 -10.953 1 98.44 86 THR A CA 1
ATOM 658 C C . THR A 1 86 ? 4.559 -15.703 -11.469 1 98.44 86 THR A C 1
ATOM 660 O O . THR A 1 86 ? 4.656 -15.352 -12.648 1 98.44 86 THR A O 1
ATOM 663 N N . PHE A 1 87 ? 3.756 -15.133 -10.695 1 97.81 87 PHE A N 1
ATOM 664 C CA . PHE A 1 87 ? 3.133 -13.859 -11.031 1 97.81 87 PHE A CA 1
ATOM 665 C C . PHE A 1 87 ? 4.141 -12.719 -10.93 1 97.81 87 PHE A C 1
ATOM 667 O O . PHE A 1 87 ? 5.035 -12.75 -10.078 1 97.81 87 PHE A O 1
ATOM 674 N N . VAL A 1 88 ? 4.051 -11.68 -11.594 1 98.19 88 VAL A N 1
ATOM 675 C CA . VAL A 1 88 ? 5.027 -10.609 -11.75 1 98.19 88 VAL A CA 1
ATOM 676 C C . VAL A 1 88 ? 5.277 -9.938 -10.398 1 98.19 88 VAL A C 1
ATOM 678 O O . VAL A 1 88 ? 6.363 -9.414 -10.156 1 98.19 88 VAL A O 1
ATOM 681 N N . ALA A 1 89 ? 4.328 -9.969 -9.492 1 98.5 89 ALA A N 1
ATOM 682 C CA . ALA A 1 89 ? 4.426 -9.266 -8.219 1 98.5 89 ALA A CA 1
ATOM 683 C C . ALA A 1 89 ? 5.66 -9.711 -7.438 1 98.5 89 ALA A C 1
ATOM 685 O O . ALA A 1 89 ? 6.27 -8.914 -6.719 1 98.5 89 ALA A O 1
ATOM 686 N N . THR A 1 90 ? 6.043 -10.992 -7.594 1 98.75 90 THR A N 1
ATOM 687 C CA . THR A 1 90 ? 7.156 -11.539 -6.82 1 98.75 90 THR A CA 1
ATOM 688 C C . THR A 1 90 ? 8.453 -10.805 -7.152 1 98.75 90 THR A C 1
ATOM 690 O O . THR A 1 90 ? 9.109 -10.273 -6.258 1 98.75 90 THR A O 1
ATOM 693 N N . TRP A 1 91 ? 8.781 -10.742 -8.391 1 98.44 91 TRP A N 1
ATOM 694 C CA . TRP A 1 91 ? 10.062 -10.133 -8.742 1 98.44 91 TRP A CA 1
ATOM 695 C C . TRP A 1 91 ? 9.945 -8.609 -8.797 1 98.44 91 TRP A C 1
ATOM 697 O O . TRP A 1 91 ? 10.945 -7.902 -8.641 1 98.44 91 TRP A O 1
ATOM 707 N N . GLU A 1 92 ? 8.711 -8.047 -9.008 1 98.31 92 GLU A N 1
ATOM 708 C CA . GLU A 1 92 ? 8.523 -6.602 -8.914 1 98.31 92 GLU A CA 1
ATOM 709 C C . GLU A 1 92 ? 8.844 -6.094 -7.512 1 98.31 92 GLU A C 1
ATOM 711 O O . GLU A 1 92 ? 9.406 -5.008 -7.352 1 98.31 92 GLU A O 1
ATOM 716 N N . ALA A 1 93 ? 8.477 -6.867 -6.508 1 98.56 93 ALA A N 1
ATOM 717 C CA . ALA A 1 93 ? 8.758 -6.48 -5.125 1 98.56 93 ALA A CA 1
ATOM 718 C C . ALA A 1 93 ? 10.266 -6.422 -4.875 1 98.56 93 ALA A C 1
ATOM 720 O O . ALA A 1 93 ? 10.734 -5.578 -4.109 1 98.56 93 ALA A O 1
ATOM 721 N N . ILE A 1 94 ? 11.031 -7.324 -5.496 1 98.25 94 ILE A N 1
ATOM 722 C CA . ILE A 1 94 ? 12.484 -7.344 -5.379 1 98.25 94 ILE A CA 1
ATOM 723 C C . ILE A 1 94 ? 13.07 -6.07 -5.988 1 98.25 94 ILE A C 1
ATOM 725 O O . ILE A 1 94 ? 13.883 -5.395 -5.359 1 98.25 94 ILE A O 1
ATOM 729 N N . LEU A 1 95 ? 12.594 -5.703 -7.168 1 96.06 95 LEU A N 1
ATOM 730 C CA . LEU A 1 95 ? 13.078 -4.52 -7.867 1 96.06 95 LEU A CA 1
ATOM 731 C C . LEU A 1 95 ? 12.672 -3.246 -7.129 1 96.06 95 LEU A C 1
ATOM 733 O O . LEU A 1 95 ? 13.438 -2.275 -7.094 1 96.06 95 LEU A O 1
ATOM 737 N N . GLU A 1 96 ? 11.523 -3.252 -6.566 1 95.44 96 GLU A N 1
ATOM 738 C CA . GLU A 1 96 ? 10.977 -2.066 -5.91 1 95.44 96 GLU A CA 1
ATOM 739 C C . GLU A 1 96 ? 11.875 -1.615 -4.762 1 95.44 96 GLU A C 1
ATOM 741 O O . GLU A 1 96 ? 11.961 -0.421 -4.465 1 95.44 96 GLU A O 1
ATOM 746 N N . ILE A 1 97 ? 12.547 -2.553 -4.117 1 95.12 97 ILE A N 1
ATOM 747 C CA . ILE A 1 97 ? 13.383 -2.188 -2.982 1 95.12 97 ILE A CA 1
ATOM 748 C C . ILE A 1 97 ? 14.836 -2.061 -3.434 1 95.12 97 ILE A C 1
ATOM 750 O O . ILE A 1 97 ? 15.742 -1.968 -2.605 1 95.12 97 ILE A O 1
ATOM 754 N N . GLY A 1 98 ? 15.062 -2.219 -4.758 1 92.75 98 GLY A N 1
ATOM 755 C CA . GLY A 1 98 ? 16.359 -1.942 -5.344 1 92.75 98 GLY A CA 1
ATOM 756 C C . GLY A 1 98 ? 17.25 -3.168 -5.426 1 92.75 98 GLY A C 1
ATOM 757 O O . GLY A 1 98 ? 18.406 -3.076 -5.852 1 92.75 98 GLY A O 1
ATOM 758 N N . ALA A 1 99 ? 16.766 -4.32 -5.008 1 95.69 99 ALA A N 1
ATOM 759 C CA . ALA A 1 99 ? 17.516 -5.562 -5.129 1 95.69 99 ALA A CA 1
ATOM 760 C C . ALA A 1 99 ? 17.406 -6.141 -6.535 1 95.69 99 ALA A C 1
ATOM 762 O O . ALA A 1 99 ? 16.625 -5.652 -7.355 1 95.69 99 ALA A O 1
ATOM 763 N N . THR A 1 100 ? 18.219 -7.141 -6.832 1 96.06 100 THR A N 1
ATOM 764 C CA . THR A 1 100 ? 18.297 -7.719 -8.172 1 96.06 100 THR A CA 1
ATOM 765 C C . THR A 1 100 ? 17.688 -9.117 -8.188 1 96.06 100 THR A C 1
ATOM 767 O O . THR A 1 100 ? 18.203 -10.039 -7.551 1 96.06 100 THR A O 1
ATOM 770 N N . PRO A 1 101 ? 16.656 -9.289 -8.922 1 98.06 101 PRO A N 1
ATOM 771 C CA . PRO A 1 101 ? 16.109 -10.648 -9.023 1 98.06 101 PRO A CA 1
ATOM 772 C C . PRO A 1 101 ? 16.953 -11.562 -9.898 1 98.06 101 PRO A C 1
ATOM 774 O O . PRO A 1 101 ? 17.5 -11.125 -10.914 1 98.06 101 PRO A O 1
ATOM 777 N N . VAL A 1 102 ? 17.156 -12.727 -9.477 1 98.62 102 VAL A N 1
ATOM 778 C CA . VAL A 1 102 ? 17.781 -13.82 -10.211 1 98.62 102 VAL A CA 1
ATOM 779 C C . VAL A 1 102 ? 16.781 -14.977 -10.367 1 98.62 102 VAL A C 1
ATOM 781 O O . VAL A 1 102 ? 16.156 -15.398 -9.391 1 98.62 102 VAL A O 1
ATOM 784 N N . PHE A 1 103 ? 16.656 -15.578 -11.594 1 98.81 103 PHE A N 1
ATOM 785 C CA . PHE A 1 103 ? 15.562 -16.5 -11.859 1 98.81 103 PHE A CA 1
ATOM 786 C C . PHE A 1 103 ? 16.078 -17.922 -12.039 1 98.81 103 PHE A C 1
ATOM 788 O O . PHE A 1 103 ? 17.031 -18.141 -12.797 1 98.81 103 PHE A O 1
ATOM 795 N N . THR A 1 104 ? 15.43 -18.859 -11.406 1 98.88 104 THR A N 1
ATOM 796 C CA . THR A 1 104 ? 15.766 -20.266 -11.555 1 98.88 104 THR A CA 1
ATOM 797 C C . THR A 1 104 ? 14.789 -20.953 -12.516 1 98.88 104 THR A C 1
ATOM 799 O O . THR A 1 104 ? 13.68 -20.469 -12.734 1 98.88 104 THR A O 1
ATOM 802 N N . GLU A 1 105 ? 15.227 -22.125 -12.969 1 98.81 105 GLU A N 1
ATOM 803 C CA . GLU A 1 105 ? 14.352 -23.094 -13.609 1 98.81 105 GLU A CA 1
ATOM 804 C C . GLU A 1 105 ? 13.305 -23.625 -12.625 1 98.81 105 GLU A C 1
ATOM 806 O O . GLU A 1 105 ? 13.477 -23.516 -11.414 1 98.81 105 GLU A O 1
ATOM 811 N N . VAL A 1 106 ? 12.234 -24.078 -13.18 1 98.81 106 VAL A N 1
ATOM 812 C CA . VAL A 1 106 ? 11.305 -24.891 -12.406 1 98.81 106 VAL A CA 1
ATOM 813 C C . VAL A 1 106 ? 11.477 -26.359 -12.773 1 98.81 106 VAL A C 1
ATOM 815 O O . VAL A 1 106 ? 12.062 -26.688 -13.812 1 98.81 106 VAL A O 1
ATOM 818 N N . ASP A 1 107 ? 11.086 -27.25 -11.852 1 98.38 107 ASP A N 1
ATOM 819 C CA . ASP A 1 107 ? 11.125 -28.688 -12.117 1 98.38 107 ASP A CA 1
ATOM 820 C C . ASP A 1 107 ? 9.711 -29.266 -12.234 1 98.38 107 ASP A C 1
ATOM 822 O O . ASP A 1 107 ? 8.758 -28.531 -12.5 1 98.38 107 ASP A O 1
ATOM 826 N N . GLU A 1 108 ? 9.547 -30.531 -12.109 1 97.25 108 GLU A N 1
ATOM 827 C CA . GLU A 1 108 ? 8.281 -31.219 -12.367 1 97.25 108 GLU A CA 1
ATOM 828 C C . GLU A 1 108 ? 7.238 -30.859 -11.312 1 97.25 108 GLU A C 1
ATOM 830 O O . GLU A 1 108 ? 6.047 -31.125 -11.484 1 97.25 108 GLU A O 1
ATOM 835 N N . THR A 1 109 ? 7.664 -30.234 -10.211 1 98.12 109 THR A N 1
ATOM 836 C CA . THR A 1 109 ? 6.707 -29.703 -9.25 1 98.12 109 THR A CA 1
ATOM 837 C C . THR A 1 109 ? 6.113 -28.391 -9.758 1 98.12 109 THR A C 1
ATOM 839 O O . THR A 1 109 ? 5.164 -27.859 -9.172 1 98.12 109 THR A O 1
ATOM 842 N N . MET A 1 110 ? 6.688 -27.844 -10.852 1 98.38 110 MET A N 1
ATOM 843 C CA . MET A 1 110 ? 6.344 -26.547 -11.414 1 98.38 110 MET A CA 1
ATOM 844 C C . MET A 1 110 ? 6.766 -25.422 -10.484 1 98.38 110 MET A C 1
ATOM 846 O O . MET A 1 110 ? 6.215 -24.312 -10.547 1 98.38 110 MET A O 1
ATOM 850 N N . ASN A 1 111 ? 7.617 -25.719 -9.547 1 98.81 111 ASN A N 1
ATOM 851 C CA . ASN A 1 111 ? 8.219 -24.75 -8.625 1 98.81 111 ASN A CA 1
ATOM 852 C C . ASN A 1 111 ? 9.742 -24.719 -8.766 1 98.81 111 ASN A C 1
ATOM 854 O O . ASN A 1 111 ? 10.305 -25.422 -9.602 1 98.81 111 ASN A O 1
ATOM 858 N N . MET A 1 112 ? 10.398 -23.906 -7.984 1 98.94 112 MET A N 1
ATOM 859 C CA . MET A 1 112 ? 11.844 -23.703 -8.031 1 98.94 112 MET A CA 1
ATOM 860 C C . MET A 1 112 ? 12.594 -25.031 -8.055 1 98.94 112 MET A C 1
ATOM 862 O O . MET A 1 112 ? 12.344 -25.906 -7.223 1 98.94 112 MET A O 1
ATOM 866 N N . ASP A 1 113 ? 13.469 -25.188 -9.039 1 98.88 113 ASP A N 1
ATOM 867 C CA . ASP A 1 113 ? 14.359 -26.344 -9.109 1 98.88 113 ASP A CA 1
ATOM 868 C C . ASP A 1 113 ? 15.555 -26.172 -8.172 1 98.88 113 ASP A C 1
ATOM 870 O O . ASP A 1 113 ? 16.438 -25.359 -8.43 1 98.88 113 ASP A O 1
ATOM 874 N N . PRO A 1 114 ? 15.617 -27 -7.148 1 98.88 114 PRO A N 1
ATOM 875 C CA . PRO A 1 114 ? 16.734 -26.859 -6.215 1 98.88 114 PRO A CA 1
ATOM 876 C C . PRO A 1 114 ? 18.094 -27.062 -6.883 1 98.88 114 PRO A C 1
ATOM 878 O O . PRO A 1 114 ? 19.078 -26.438 -6.477 1 98.88 114 PRO A O 1
ATOM 881 N N . ALA A 1 115 ? 18.141 -27.938 -7.895 1 98.69 115 ALA A N 1
ATOM 882 C CA . ALA A 1 115 ? 19.406 -28.172 -8.586 1 98.69 115 ALA A CA 1
ATOM 883 C C . ALA A 1 115 ? 19.891 -26.906 -9.281 1 98.69 115 ALA A C 1
ATOM 885 O O . ALA A 1 115 ? 21.078 -26.578 -9.242 1 98.69 115 ALA A O 1
ATOM 886 N N . ASP A 1 116 ? 19.031 -26.203 -9.93 1 98.88 116 ASP A N 1
ATOM 887 C CA . ASP A 1 116 ? 19.406 -24.953 -10.578 1 98.88 116 ASP A CA 1
ATOM 888 C C . ASP A 1 116 ? 19.656 -23.859 -9.555 1 98.88 116 ASP A C 1
ATOM 890 O O . ASP A 1 116 ? 20.516 -23 -9.758 1 98.88 116 ASP A O 1
ATOM 894 N N . LEU A 1 117 ? 18.906 -23.844 -8.477 1 98.94 117 LEU A N 1
ATOM 895 C CA . LEU A 1 117 ? 19.109 -22.906 -7.379 1 98.94 117 LEU A CA 1
ATOM 896 C C . LEU A 1 117 ? 20.562 -22.906 -6.918 1 98.94 117 LEU A C 1
ATOM 898 O O . LEU A 1 117 ? 21.172 -21.844 -6.785 1 98.94 117 LEU A O 1
ATOM 902 N N . LYS A 1 118 ? 21.078 -24.047 -6.723 1 98.75 118 LYS A N 1
ATOM 903 C CA . LYS A 1 118 ? 22.453 -24.172 -6.242 1 98.75 118 LYS A CA 1
ATOM 904 C C . LYS A 1 118 ? 23.438 -23.469 -7.18 1 98.75 118 LYS A C 1
ATOM 906 O O . LYS A 1 118 ? 24.406 -22.859 -6.727 1 98.75 118 LYS A O 1
ATOM 911 N N . LYS A 1 119 ? 23.156 -23.516 -8.438 1 98.5 119 LYS A N 1
ATOM 912 C CA . LYS A 1 119 ? 24.062 -22.953 -9.438 1 98.5 119 LYS A CA 1
ATOM 913 C C . LYS A 1 119 ? 23.953 -21.422 -9.477 1 98.5 119 LYS A C 1
ATOM 915 O O . LYS A 1 119 ? 24.875 -20.75 -9.945 1 98.5 119 LYS A O 1
ATOM 920 N N . LYS A 1 120 ? 22.875 -20.875 -8.977 1 98.38 120 LYS A N 1
ATOM 921 C CA . LYS A 1 120 ? 22.578 -19.453 -9.156 1 98.38 120 LYS A CA 1
ATOM 922 C C . LYS A 1 120 ? 23.031 -18.641 -7.934 1 98.38 120 LYS A C 1
ATOM 924 O O . LYS A 1 120 ? 23.047 -17.422 -7.969 1 98.38 120 LYS A O 1
ATOM 929 N N . ILE A 1 121 ? 23.375 -19.312 -6.863 1 98.75 121 ILE A N 1
ATOM 930 C CA . ILE A 1 121 ? 23.781 -18.641 -5.633 1 98.75 121 ILE A CA 1
ATOM 931 C C . ILE A 1 121 ? 25.156 -18 -5.824 1 98.75 121 ILE A C 1
ATOM 933 O O . ILE A 1 121 ? 26.062 -18.641 -6.348 1 98.75 121 ILE A O 1
ATOM 937 N N . THR A 1 122 ? 25.297 -16.797 -5.516 1 98.44 122 THR A N 1
ATOM 938 C CA . THR A 1 122 ? 26.562 -16.047 -5.492 1 98.44 122 THR A CA 1
ATOM 939 C C . THR A 1 122 ? 26.797 -15.43 -4.117 1 98.44 122 THR A C 1
ATOM 941 O O . THR A 1 122 ? 26 -15.625 -3.201 1 98.44 122 THR A O 1
ATOM 944 N N . ALA A 1 123 ? 27.891 -14.672 -3.986 1 97.75 123 ALA A N 1
ATOM 945 C CA . ALA A 1 123 ? 28.203 -14 -2.729 1 97.75 123 ALA A CA 1
ATOM 946 C C . ALA A 1 123 ? 27.219 -12.875 -2.445 1 97.75 123 ALA A C 1
ATOM 948 O O . ALA A 1 123 ? 27.094 -12.414 -1.308 1 97.75 123 ALA A O 1
ATOM 949 N N . LYS A 1 124 ? 26.469 -12.445 -3.467 1 97.44 124 LYS A N 1
ATOM 950 C CA . LYS A 1 124 ? 25.516 -11.344 -3.328 1 97.44 124 LYS A CA 1
ATOM 951 C C . LYS A 1 124 ? 24.125 -11.852 -2.971 1 97.44 124 LYS A C 1
ATOM 953 O O . LYS A 1 124 ? 23.234 -11.062 -2.67 1 97.44 124 LYS A O 1
ATOM 958 N N . THR A 1 125 ? 23.922 -13.172 -3.023 1 98.75 125 THR A N 1
ATOM 959 C CA . THR A 1 125 ? 22.594 -13.711 -2.732 1 98.75 125 THR A CA 1
ATOM 960 C C . THR A 1 125 ? 22.25 -13.516 -1.262 1 98.75 125 THR A C 1
ATOM 962 O O . THR A 1 125 ? 22.906 -14.07 -0.38 1 98.75 125 THR A O 1
ATOM 965 N N . LYS A 1 126 ? 21.188 -12.781 -1.026 1 98.69 126 LYS A N 1
ATOM 966 C CA . LYS A 1 126 ? 20.797 -12.477 0.342 1 98.69 126 LYS A CA 1
ATOM 967 C C . LYS A 1 126 ? 19.516 -13.234 0.725 1 98.69 126 LYS A C 1
ATOM 969 O O . LYS A 1 126 ? 19.312 -13.531 1.899 1 98.69 126 LYS A O 1
ATOM 974 N N . CYS A 1 127 ? 18.672 -13.508 -0.227 1 98.94 127 CYS A N 1
ATOM 975 C CA . CYS A 1 127 ? 17.375 -14.117 0.025 1 98.94 127 CYS A CA 1
ATOM 976 C C . CYS A 1 127 ? 16.953 -15 -1.141 1 98.94 127 CYS A C 1
ATOM 978 O O . CYS A 1 127 ? 17.344 -14.758 -2.283 1 98.94 127 CYS A O 1
ATOM 980 N N . ILE A 1 128 ? 16.281 -16.062 -0.849 1 99 128 ILE A N 1
ATOM 981 C CA . ILE A 1 128 ? 15.625 -16.938 -1.818 1 99 128 ILE A CA 1
ATOM 982 C C . ILE A 1 128 ? 14.117 -16.906 -1.614 1 99 128 ILE A C 1
ATOM 984 O O . ILE A 1 128 ? 13.633 -17.031 -0.489 1 99 128 ILE A O 1
ATOM 988 N N . ILE A 1 129 ? 13.375 -16.672 -2.719 1 99 129 ILE A N 1
ATOM 989 C CA . ILE A 1 129 ? 11.914 -16.641 -2.662 1 99 129 ILE A CA 1
ATOM 990 C C . ILE A 1 129 ? 11.344 -17.781 -3.508 1 99 129 ILE A C 1
ATOM 992 O O . ILE A 1 129 ? 11.016 -17.594 -4.68 1 99 129 ILE A O 1
ATOM 996 N N . PRO A 1 130 ? 11.227 -18.938 -2.943 1 98.94 130 PRO A N 1
ATOM 997 C CA . PRO A 1 130 ? 10.406 -19.953 -3.619 1 98.94 130 PRO A CA 1
ATOM 998 C C . PRO A 1 130 ? 8.922 -19.609 -3.609 1 98.94 130 PRO A C 1
ATOM 1000 O O . PRO A 1 130 ? 8.414 -19.094 -2.609 1 98.94 130 PRO A O 1
ATOM 1003 N N . VAL A 1 131 ? 8.289 -19.781 -4.695 1 98.94 131 VAL A N 1
ATOM 1004 C CA . VAL A 1 131 ? 6.852 -19.562 -4.82 1 98.94 131 VAL A CA 1
ATOM 1005 C C . VAL A 1 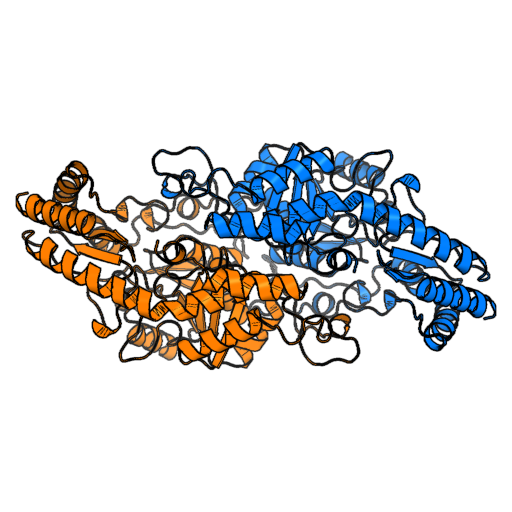131 ? 6.145 -20.922 -4.941 1 98.94 131 VAL A C 1
ATOM 1007 O O . VAL A 1 131 ? 6.523 -21.75 -5.762 1 98.94 131 VAL A O 1
ATOM 1010 N N . HIS A 1 132 ? 5.148 -21.156 -4.062 1 98.81 132 HIS A N 1
ATOM 1011 C CA . HIS A 1 132 ? 4.328 -22.344 -4.172 1 98.81 132 HIS A CA 1
ATOM 1012 C C . HIS A 1 132 ? 3.199 -22.156 -5.176 1 98.81 132 HIS A C 1
ATOM 1014 O O . HIS A 1 132 ? 2.055 -21.906 -4.793 1 98.81 132 HIS A O 1
ATOM 1020 N N . MET A 1 133 ? 3.545 -22.391 -6.402 1 98.31 133 MET A N 1
ATOM 1021 C CA . MET A 1 133 ? 2.637 -22.062 -7.5 1 98.31 133 MET A CA 1
ATOM 1022 C C . MET A 1 133 ? 1.549 -23.125 -7.625 1 98.31 133 MET A C 1
ATOM 1024 O O . MET A 1 133 ? 1.763 -24.297 -7.27 1 98.31 133 MET A O 1
ATOM 1028 N N . LEU A 1 134 ? 0.442 -22.703 -8.062 1 97.25 134 LEU A N 1
ATOM 1029 C CA . LEU A 1 134 ? -0.674 -23.562 -8.461 1 97.25 134 LEU A CA 1
ATOM 1030 C C . LEU A 1 134 ? -1.138 -24.438 -7.301 1 97.25 134 LEU A C 1
ATOM 1032 O O . LEU A 1 134 ? -1.58 -25.562 -7.508 1 97.25 134 LEU A O 1
ATOM 1036 N N . GLY A 1 135 ? -0.896 -24 -6.086 1 96.62 135 GLY A N 1
ATOM 1037 C CA . GLY A 1 135 ? -1.547 -24.594 -4.93 1 96.62 135 GLY A CA 1
ATOM 1038 C C . GLY A 1 135 ? -0.713 -25.672 -4.262 1 96.62 135 GLY A C 1
ATOM 1039 O O . GLY A 1 135 ? -1.016 -26.094 -3.146 1 96.62 135 GLY A O 1
ATOM 1040 N N . ALA A 1 136 ? 0.394 -26.094 -4.883 1 97 136 ALA A N 1
ATOM 1041 C CA . ALA A 1 136 ? 1.172 -27.188 -4.316 1 97 136 ALA A CA 1
ATOM 1042 C C . ALA A 1 136 ? 2.562 -26.719 -3.898 1 97 136 ALA A C 1
ATOM 1044 O O . ALA A 1 136 ? 3.16 -25.875 -4.559 1 97 136 ALA A O 1
ATOM 1045 N N . PRO A 1 137 ? 3.109 -27.359 -2.887 1 98.44 137 PRO A N 1
ATOM 1046 C CA . PRO A 1 137 ? 4.391 -26.906 -2.332 1 98.44 137 PRO A CA 1
ATOM 1047 C C . PRO A 1 137 ? 5.566 -27.203 -3.262 1 98.44 137 PRO A C 1
ATOM 1049 O O . PRO A 1 137 ? 5.574 -28.219 -3.959 1 98.44 137 PRO A O 1
ATOM 1052 N N . ALA A 1 138 ? 6.547 -26.328 -3.23 1 98.75 138 ALA A N 1
ATOM 1053 C CA . ALA A 1 138 ? 7.867 -26.594 -3.793 1 98.75 138 ALA A CA 1
ATOM 1054 C C . ALA A 1 138 ? 8.609 -27.641 -2.973 1 98.75 138 ALA A C 1
ATOM 1056 O O . ALA A 1 138 ? 8.102 -28.125 -1.954 1 98.75 138 ALA A O 1
ATOM 1057 N N . ARG A 1 139 ? 9.797 -28.094 -3.523 1 98.69 139 ARG A N 1
ATOM 1058 C CA . ARG A 1 139 ? 10.703 -28.906 -2.713 1 98.69 139 ARG A CA 1
ATOM 1059 C C . ARG A 1 139 ? 11.352 -28.062 -1.615 1 98.69 139 ARG A C 1
ATOM 1061 O O . ARG A 1 139 ? 12.578 -28 -1.528 1 98.69 139 ARG A O 1
ATOM 1068 N N . ILE A 1 140 ? 10.484 -27.562 -0.726 1 98.81 140 ILE A N 1
ATOM 1069 C CA . ILE A 1 140 ? 10.805 -26.469 0.176 1 98.81 140 ILE A CA 1
ATOM 1070 C C . ILE A 1 140 ? 11.812 -26.922 1.221 1 98.81 140 ILE A C 1
ATOM 1072 O O . ILE A 1 140 ? 12.695 -26.156 1.625 1 98.81 140 ILE A O 1
ATOM 1076 N N . GLU A 1 141 ? 11.711 -28.141 1.672 1 98.69 141 GLU A N 1
ATOM 1077 C CA . GLU A 1 141 ? 12.68 -28.641 2.648 1 98.69 141 GLU A CA 1
ATOM 1078 C C . GLU A 1 141 ? 14.086 -28.641 2.072 1 98.69 141 GLU A C 1
ATOM 1080 O O . GLU A 1 141 ? 15.047 -28.266 2.752 1 98.69 141 GLU A O 1
ATOM 1085 N N . GLU A 1 142 ? 14.188 -29.078 0.844 1 98.75 142 GLU A N 1
ATOM 1086 C CA . GLU A 1 142 ? 15.477 -29.078 0.166 1 98.75 142 GLU A CA 1
ATOM 1087 C C . GLU A 1 142 ? 15.984 -27.656 -0.045 1 98.75 142 GLU A C 1
ATOM 1089 O O . GLU A 1 142 ? 17.172 -27.375 0.163 1 98.75 142 GLU A O 1
ATOM 1094 N N . ILE A 1 143 ? 15.164 -26.766 -0.456 1 98.94 143 ILE A N 1
ATOM 1095 C CA . ILE A 1 143 ? 15.516 -25.375 -0.704 1 98.94 143 ILE A CA 1
ATOM 1096 C C . ILE A 1 143 ? 16.016 -24.719 0.588 1 98.94 143 ILE A C 1
ATOM 1098 O O . ILE A 1 143 ? 17.047 -24.047 0.593 1 98.94 143 ILE A O 1
ATOM 1102 N N . VAL A 1 144 ? 15.305 -24.938 1.676 1 98.88 144 VAL A N 1
ATOM 1103 C CA . VAL A 1 144 ? 15.672 -24.375 2.969 1 98.88 144 VAL A CA 1
ATOM 1104 C C . VAL A 1 144 ? 17.031 -24.922 3.41 1 98.88 144 VAL A C 1
ATOM 1106 O O . VAL A 1 144 ? 17.844 -24.203 3.971 1 98.88 144 VAL A O 1
ATOM 1109 N N . ALA A 1 145 ? 17.234 -26.219 3.152 1 98.81 145 ALA A N 1
ATOM 1110 C CA . ALA A 1 145 ? 18.516 -26.828 3.51 1 98.81 145 ALA A CA 1
ATOM 1111 C C . ALA A 1 145 ? 19.672 -26.172 2.746 1 98.81 145 ALA A C 1
ATOM 1113 O O . ALA A 1 145 ? 20.734 -25.906 3.316 1 98.81 145 ALA A O 1
ATOM 1114 N N . ILE A 1 146 ? 19.484 -25.953 1.462 1 98.88 146 ILE A N 1
ATOM 1115 C CA . ILE A 1 146 ? 20.484 -25.297 0.631 1 98.88 146 ILE A CA 1
ATOM 1116 C C . ILE A 1 146 ? 20.766 -23.906 1.178 1 98.88 146 ILE A C 1
ATOM 1118 O O . ILE A 1 146 ? 21.922 -23.516 1.315 1 98.88 146 ILE A O 1
ATOM 1122 N N . ALA A 1 147 ? 19.719 -23.156 1.488 1 98.88 147 ALA A N 1
ATOM 1123 C CA . ALA A 1 147 ? 19.844 -21.781 1.986 1 98.88 147 ALA A CA 1
ATOM 1124 C C . ALA A 1 147 ? 20.578 -21.75 3.324 1 98.88 147 ALA A C 1
ATOM 1126 O O . ALA A 1 147 ? 21.469 -20.922 3.529 1 98.88 147 ALA A O 1
ATOM 1127 N N . LYS A 1 148 ? 20.203 -22.625 4.238 1 98.38 148 LYS A N 1
ATOM 1128 C CA . LYS A 1 148 ? 20.781 -22.672 5.578 1 98.38 148 LYS A CA 1
ATOM 1129 C C . LYS A 1 148 ? 22.281 -22.938 5.523 1 98.38 148 LYS A C 1
ATOM 1131 O O . LYS A 1 148 ? 23.047 -22.359 6.297 1 98.38 148 LYS A O 1
ATOM 1136 N N . ALA A 1 149 ? 22.641 -23.781 4.609 1 98.19 149 ALA A N 1
ATOM 1137 C CA . ALA A 1 149 ? 24.062 -24.125 4.461 1 98.19 149 ALA A CA 1
ATOM 1138 C C . ALA A 1 149 ? 24.875 -22.891 4.086 1 98.19 149 ALA A C 1
ATOM 1140 O O . ALA A 1 149 ? 26.094 -22.844 4.332 1 98.19 149 ALA A O 1
ATOM 1141 N N . LYS A 1 150 ? 24.266 -21.875 3.566 1 98.25 150 LYS A N 1
ATOM 1142 C CA . LYS A 1 150 ? 24.984 -20.703 3.076 1 98.25 150 LYS A CA 1
ATOM 1143 C C . LYS A 1 150 ? 24.547 -19.453 3.822 1 98.25 150 LYS A C 1
ATOM 1145 O O . LYS A 1 150 ? 24.922 -18.328 3.443 1 98.25 150 LYS A O 1
ATOM 1150 N N . ASN A 1 151 ? 23.766 -19.562 4.828 1 98.12 151 ASN A N 1
ATOM 1151 C CA . ASN A 1 151 ? 23.25 -18.469 5.641 1 98.12 151 ASN A CA 1
ATOM 1152 C C . ASN A 1 151 ? 22.453 -17.469 4.797 1 98.12 151 ASN A C 1
ATOM 1154 O O . ASN A 1 151 ? 22.703 -16.266 4.875 1 98.12 151 ASN A O 1
ATOM 1158 N N . ILE A 1 152 ? 21.672 -17.953 3.896 1 98.88 152 ILE A N 1
ATOM 1159 C CA . ILE A 1 152 ? 20.797 -17.156 3.037 1 98.88 152 ILE A CA 1
ATOM 1160 C C . ILE A 1 152 ? 19.359 -17.25 3.543 1 98.88 152 ILE A C 1
ATOM 1162 O O . ILE A 1 152 ? 18.891 -18.328 3.934 1 98.88 152 ILE A O 1
ATOM 1166 N N . PHE A 1 153 ? 18.609 -16.141 3.611 1 98.94 153 PHE A N 1
ATOM 1167 C CA . PHE A 1 153 ? 17.219 -16.125 4.07 1 98.94 153 PHE A CA 1
ATOM 1168 C C . PHE A 1 153 ? 16.312 -16.812 3.061 1 98.94 153 PHE A C 1
ATOM 1170 O O . PHE A 1 153 ? 16.562 -16.766 1.855 1 98.94 153 PHE A O 1
ATOM 1177 N N . VAL A 1 154 ? 15.258 -17.453 3.539 1 98.94 154 VAL A N 1
ATOM 1178 C CA . VAL A 1 154 ? 14.211 -18 2.686 1 98.94 154 VAL A CA 1
ATOM 1179 C C . VAL A 1 154 ? 12.875 -17.312 3.006 1 98.94 154 VAL A C 1
ATOM 1181 O O . VAL A 1 154 ? 12.414 -17.359 4.148 1 98.94 154 VAL A O 1
ATOM 1184 N N . LEU A 1 155 ? 12.336 -16.672 2.084 1 98.94 155 LEU A N 1
ATOM 1185 C CA . LEU A 1 155 ? 11.008 -16.062 2.123 1 98.94 155 LEU A CA 1
ATOM 1186 C C . LEU A 1 155 ? 10.039 -16.812 1.22 1 98.94 155 LEU A C 1
ATOM 1188 O O . LEU A 1 155 ? 10.094 -16.688 -0.006 1 98.94 155 LEU A O 1
ATOM 1192 N N . GLU A 1 156 ? 9.141 -17.547 1.801 1 98.94 156 GLU A N 1
ATOM 1193 C CA . GLU A 1 156 ? 8.18 -18.312 1.003 1 98.94 156 GLU A CA 1
ATOM 1194 C C . GLU A 1 156 ? 7.062 -17.422 0.478 1 98.94 156 GLU A C 1
ATOM 1196 O O . GLU A 1 156 ? 6.461 -16.656 1.24 1 98.94 156 GLU A O 1
ATOM 1201 N N . ASP A 1 157 ? 6.863 -17.438 -0.804 1 98.88 157 ASP A N 1
ATOM 1202 C CA . ASP A 1 157 ? 5.652 -16.844 -1.374 1 98.88 157 ASP A CA 1
ATOM 1203 C C . ASP A 1 157 ? 4.555 -17.906 -1.527 1 98.88 157 ASP A C 1
ATOM 1205 O O . ASP A 1 157 ? 4.594 -18.719 -2.451 1 98.88 157 ASP A O 1
ATOM 1209 N N . SER A 1 158 ? 3.52 -17.812 -0.679 1 98.69 158 SER A N 1
ATOM 1210 C CA . SER A 1 158 ? 2.461 -18.812 -0.614 1 98.69 158 SER A CA 1
ATOM 1211 C C . SER A 1 158 ? 1.121 -18.234 -1.058 1 98.69 158 SER A C 1
ATOM 1213 O O . SER A 1 158 ? 0.063 -18.703 -0.645 1 98.69 158 SER A O 1
ATOM 1215 N N . ALA A 1 159 ? 1.206 -17.203 -1.849 1 97.81 159 ALA A N 1
ATOM 1216 C CA . ALA A 1 159 ? 0.011 -16.484 -2.281 1 97.81 159 ALA A CA 1
ATOM 1217 C C . ALA A 1 159 ? -0.981 -17.438 -2.959 1 97.81 159 ALA A C 1
ATOM 1219 O O . ALA A 1 159 ? -2.195 -17.234 -2.877 1 97.81 159 ALA A O 1
ATOM 1220 N N . GLN A 1 160 ? -0.534 -18.516 -3.588 1 97.25 160 GLN A N 1
ATOM 1221 C CA . GLN A 1 160 ? -1.425 -19.406 -4.32 1 97.25 160 GLN A CA 1
ATOM 1222 C C . GLN A 1 160 ? -1.648 -20.703 -3.555 1 97.25 160 GLN A C 1
ATOM 1224 O O . GLN A 1 160 ? -2.283 -21.625 -4.066 1 97.25 160 GLN A O 1
ATOM 1229 N N . ALA A 1 161 ? -1.128 -20.766 -2.316 1 97.62 161 ALA A N 1
ATOM 1230 C CA . ALA A 1 161 ? -1.17 -22.078 -1.687 1 97.62 161 ALA A CA 1
ATOM 1231 C C . ALA A 1 161 ? -1.552 -21.969 -0.213 1 97.62 161 ALA A C 1
ATOM 1233 O O . ALA A 1 161 ? -0.992 -22.672 0.633 1 97.62 161 ALA A O 1
ATOM 1234 N N . PRO A 1 162 ? -2.434 -21.047 0.125 1 97.25 162 PRO A N 1
ATOM 1235 C CA . PRO A 1 162 ? -2.898 -21.125 1.512 1 97.25 162 PRO A CA 1
ATOM 1236 C C . PRO A 1 162 ? -3.533 -22.469 1.846 1 97.25 162 PRO A C 1
ATOM 1238 O O . PRO A 1 162 ? -4.266 -23.031 1.026 1 97.25 162 PRO A O 1
ATOM 1241 N N . GLY A 1 163 ? -3.178 -23.016 2.998 1 96.94 163 GLY A N 1
ATOM 1242 C CA . GLY A 1 163 ? -3.736 -24.281 3.428 1 96.94 163 GLY A CA 1
ATOM 1243 C C . GLY A 1 163 ? -2.916 -25.469 2.979 1 96.94 163 GLY A C 1
ATOM 1244 O O . GLY A 1 163 ? -3.127 -26.594 3.451 1 96.94 163 GLY A O 1
ATOM 1245 N N . ALA A 1 164 ? -1.981 -25.344 2.059 1 98.31 164 ALA A N 1
ATOM 1246 C CA . ALA A 1 164 ? -1.123 -26.438 1.614 1 98.31 164 ALA A CA 1
ATOM 1247 C C . ALA A 1 164 ? -0.146 -26.844 2.713 1 98.31 164 ALA A C 1
ATOM 1249 O O . ALA A 1 164 ? 0.268 -26.016 3.527 1 98.31 164 ALA A O 1
ATOM 1250 N N . ARG A 1 165 ? 0.235 -28.109 2.719 1 98.25 165 ARG A N 1
ATOM 1251 C CA . ARG A 1 165 ? 1.084 -28.656 3.771 1 98.25 165 ARG A CA 1
ATOM 1252 C C . ARG A 1 165 ? 2.049 -29.688 3.211 1 98.25 165 ARG A C 1
ATOM 1254 O O . ARG A 1 165 ? 1.811 -30.25 2.141 1 98.25 165 ARG A O 1
ATOM 1261 N N . ILE A 1 166 ? 3.141 -29.844 3.836 1 98.06 166 ILE A N 1
ATOM 1262 C CA . ILE A 1 166 ? 4.02 -31.016 3.703 1 98.06 166 ILE A CA 1
ATOM 1263 C C . ILE A 1 166 ? 4.152 -31.719 5.051 1 98.06 166 ILE A C 1
ATOM 1265 O O . ILE A 1 166 ? 4.602 -31.109 6.031 1 98.06 166 ILE A O 1
ATOM 1269 N N . ASN A 1 167 ? 3.691 -32.938 5.109 1 95.75 167 ASN A N 1
ATOM 1270 C CA . ASN A 1 167 ? 3.732 -33.719 6.344 1 95.75 167 ASN A CA 1
ATOM 1271 C C . ASN A 1 167 ? 3.104 -32.969 7.508 1 95.75 167 ASN A C 1
ATOM 1273 O O . ASN A 1 167 ? 3.688 -32.875 8.594 1 95.75 167 ASN A O 1
ATOM 1277 N N . GLY A 1 168 ? 2.037 -32.281 7.219 1 95.88 168 GLY A N 1
ATOM 1278 C CA . GLY A 1 168 ? 1.25 -31.625 8.242 1 95.88 168 GLY A CA 1
ATOM 1279 C C . GLY A 1 168 ? 1.688 -30.188 8.5 1 95.88 168 GLY A C 1
ATOM 1280 O O . GLY A 1 168 ? 0.966 -29.422 9.133 1 95.88 168 GLY A O 1
ATOM 1281 N N . LYS A 1 169 ? 2.836 -29.828 8.008 1 97.81 169 LYS A N 1
ATOM 1282 C CA . LYS A 1 169 ? 3.344 -28.484 8.211 1 97.81 169 LYS A CA 1
ATOM 1283 C C . LYS A 1 169 ? 2.926 -27.547 7.07 1 97.81 169 LYS A C 1
ATOM 1285 O O . LYS A 1 169 ? 3.131 -27.875 5.898 1 97.81 169 LYS A O 1
ATOM 1290 N N . HIS A 1 170 ? 2.355 -26.422 7.445 1 98.38 170 HIS A N 1
ATOM 1291 C CA . HIS A 1 170 ? 1.831 -25.484 6.457 1 98.38 170 HIS A CA 1
ATOM 1292 C C . HIS A 1 170 ? 2.959 -24.797 5.695 1 98.38 170 HIS A C 1
ATOM 1294 O O . HIS A 1 170 ? 3.979 -24.438 6.285 1 98.38 170 HIS A O 1
ATOM 1300 N N . VAL A 1 171 ? 2.742 -24.641 4.344 1 98.06 171 VAL A N 1
ATOM 1301 C CA . VAL A 1 171 ? 3.697 -23.844 3.588 1 98.06 171 VAL A CA 1
ATOM 1302 C C . VAL A 1 171 ? 3.709 -22.406 4.125 1 98.06 171 VAL A C 1
ATOM 1304 O O . VAL A 1 171 ? 2.734 -21.953 4.73 1 98.06 171 VAL A O 1
ATOM 1307 N N . GLY A 1 172 ? 4.746 -21.656 3.908 1 98.5 172 GLY A N 1
ATOM 1308 C CA . GLY A 1 172 ? 4.945 -20.344 4.492 1 98.5 172 GLY A CA 1
ATOM 1309 C C . GLY A 1 172 ? 5.645 -20.391 5.836 1 98.5 172 GLY A C 1
ATOM 1310 O O . GLY A 1 172 ? 6.109 -19.359 6.336 1 98.5 172 GLY A O 1
ATOM 1311 N N . SER A 1 173 ? 5.77 -21.594 6.418 1 98.44 173 SER A N 1
ATOM 1312 C CA . SER A 1 173 ? 6.316 -21.688 7.77 1 98.44 173 SER A CA 1
ATOM 1313 C C . SER A 1 173 ? 7.637 -22.453 7.77 1 98.44 173 SER A C 1
ATOM 1315 O O . SER A 1 173 ? 8.156 -22.812 8.828 1 98.44 173 SER A O 1
ATOM 1317 N N . PHE A 1 174 ? 8.203 -22.797 6.582 1 98.62 174 PHE A N 1
ATOM 1318 C CA . PHE A 1 174 ? 9.445 -23.562 6.5 1 98.62 174 PHE A CA 1
ATOM 1319 C C . PHE A 1 174 ? 10.648 -22.625 6.531 1 98.62 174 PHE A C 1
ATOM 1321 O O . PHE A 1 174 ? 11.664 -22.938 7.156 1 98.62 174 PHE A O 1
ATOM 1328 N N . GLY A 1 175 ? 10.57 -21.469 5.789 1 98.62 175 GLY A N 1
ATOM 1329 C CA . GLY A 1 175 ? 11.664 -20.516 5.723 1 98.62 175 GLY A CA 1
ATOM 1330 C C . GLY A 1 175 ? 11.68 -19.562 6.895 1 98.62 175 GLY A C 1
ATOM 1331 O O . GLY A 1 175 ? 11.164 -19.875 7.973 1 98.62 175 GLY A O 1
ATOM 1332 N N . ASP A 1 176 ? 12.359 -18.406 6.738 1 98.81 176 ASP A N 1
ATOM 1333 C CA . ASP A 1 176 ? 12.445 -17.375 7.766 1 98.81 176 ASP A CA 1
ATOM 1334 C C . ASP A 1 176 ? 11.109 -16.672 7.949 1 98.81 176 ASP A C 1
ATOM 1336 O O . ASP A 1 176 ? 10.789 -16.219 9.047 1 98.81 176 ASP A O 1
ATOM 1340 N N . CYS A 1 177 ? 10.391 -16.531 6.902 1 98.69 177 CYS A N 1
ATOM 1341 C CA . CYS A 1 177 ? 9.023 -16.016 6.922 1 98.69 177 CYS A CA 1
ATOM 1342 C C . CYS A 1 177 ? 8.273 -16.406 5.656 1 98.69 177 CYS A C 1
ATOM 1344 O O . CYS A 1 177 ? 8.867 -16.938 4.715 1 98.69 177 CYS A O 1
ATOM 1346 N N . GLY A 1 178 ? 6.988 -16.328 5.688 1 98.88 178 GLY A N 1
ATOM 1347 C CA . GLY A 1 178 ? 6.109 -16.656 4.574 1 98.88 178 GLY A CA 1
ATOM 1348 C C . GLY A 1 178 ? 5.062 -15.594 4.316 1 98.88 178 GLY A C 1
ATOM 1349 O O . GLY A 1 178 ? 4.574 -14.953 5.25 1 98.88 178 GLY A O 1
ATOM 1350 N N . THR A 1 179 ? 4.742 -15.414 3.037 1 98.88 179 THR A N 1
ATOM 1351 C CA . THR A 1 179 ? 3.762 -14.406 2.664 1 98.88 179 THR A CA 1
ATOM 1352 C C . THR A 1 179 ? 2.535 -15.047 2.025 1 98.88 179 THR A C 1
ATOM 1354 O O . THR A 1 179 ? 2.629 -16.125 1.44 1 98.88 179 THR A O 1
ATOM 1357 N N . PHE A 1 180 ? 1.448 -14.391 2.117 1 98.81 180 PHE A N 1
ATOM 1358 C CA . PHE A 1 180 ? 0.165 -14.766 1.533 1 98.81 180 PHE A CA 1
ATOM 1359 C C . PHE A 1 180 ? -0.513 -13.555 0.899 1 98.81 180 PHE A C 1
ATOM 1361 O O . PHE A 1 180 ? -0.206 -12.414 1.245 1 98.81 180 PHE A O 1
ATOM 1368 N N . SER A 1 181 ? -1.36 -13.805 -0.057 1 98.38 181 SER A N 1
ATOM 1369 C CA . SER A 1 181 ? -2.143 -12.773 -0.735 1 98.38 181 SER A CA 1
ATOM 1370 C C . SER A 1 181 ? -3.639 -13.039 -0.598 1 98.38 181 SER A C 1
ATOM 1372 O O . SER A 1 181 ? -4.082 -14.188 -0.663 1 98.38 181 SER A O 1
ATOM 1374 N N . PHE A 1 182 ? -4.375 -11.977 -0.372 1 97.69 182 PHE A N 1
ATOM 1375 C CA . PHE A 1 182 ? -5.816 -12.086 -0.204 1 97.69 182 PHE A CA 1
ATOM 1376 C C . PHE A 1 182 ? -6.551 -11.227 -1.228 1 97.69 182 PHE A C 1
ATOM 1378 O O . PHE A 1 182 ? -7.605 -10.664 -0.931 1 97.69 182 PHE A O 1
ATOM 1385 N N . ASP A 1 183 ? -5.934 -11.062 -2.352 1 94.56 183 ASP A N 1
ATOM 1386 C CA . ASP A 1 183 ? -6.617 -10.414 -3.465 1 94.56 183 ASP A CA 1
ATOM 1387 C C . ASP A 1 183 ? -7.918 -11.141 -3.805 1 94.56 183 ASP A C 1
ATOM 1389 O O . ASP A 1 183 ? -8.172 -12.242 -3.312 1 94.56 183 ASP A O 1
ATOM 1393 N N . SER A 1 184 ? -8.734 -10.617 -4.629 1 89.88 184 SER A N 1
ATOM 1394 C CA . SER A 1 184 ? -10.102 -11.078 -4.852 1 89.88 184 SER A CA 1
ATOM 1395 C C . SER A 1 184 ? -10.133 -12.43 -5.559 1 89.88 184 SER A C 1
ATOM 1397 O O . SER A 1 184 ? -11.125 -13.148 -5.488 1 89.88 184 SER A O 1
ATOM 1399 N N . VAL A 1 185 ? -9.062 -12.805 -6.211 1 87.88 185 VAL A N 1
ATOM 1400 C CA . VAL A 1 185 ? -9.109 -14.031 -6.992 1 87.88 185 VAL A CA 1
ATOM 1401 C C . VAL A 1 185 ? -8.297 -15.125 -6.297 1 87.88 185 VAL A C 1
ATOM 1403 O O . VAL A 1 185 ? -8.039 -16.172 -6.875 1 87.88 185 VAL A O 1
ATOM 1406 N N . LYS A 1 186 ? -7.887 -14.898 -5.086 1 94.12 186 LYS A N 1
ATOM 1407 C CA . LYS A 1 186 ? -7.117 -15.891 -4.336 1 94.12 186 LYS A CA 1
ATOM 1408 C C . LYS A 1 186 ? -8.039 -16.859 -3.598 1 94.12 186 LYS A C 1
ATOM 1410 O O . LYS A 1 186 ? -9.266 -16.688 -3.617 1 94.12 186 LYS A O 1
ATOM 1415 N N . THR A 1 187 ? -7.457 -17.891 -3.014 1 95.25 187 THR A N 1
ATOM 1416 C CA . THR A 1 187 ? -8.188 -18.969 -2.346 1 95.25 187 THR A CA 1
ATOM 1417 C C . THR A 1 187 ? -9.109 -18.391 -1.266 1 95.25 187 THR A C 1
ATOM 1419 O O . THR A 1 187 ? -10.273 -18.781 -1.174 1 95.25 187 THR A O 1
ATOM 1422 N N . ILE A 1 188 ? -8.586 -17.531 -0.475 1 95.94 188 ILE A N 1
ATOM 1423 C CA . ILE A 1 188 ? -9.383 -16.688 0.412 1 95.94 188 ILE A CA 1
ATOM 1424 C C . ILE A 1 188 ? -9.07 -15.219 0.14 1 95.94 188 ILE A C 1
ATOM 1426 O O . ILE A 1 188 ? -8 -14.891 -0.363 1 95.94 188 ILE A O 1
ATOM 1430 N N . THR A 1 189 ? -10.062 -14.359 0.494 1 96.44 189 THR A N 1
ATOM 1431 C CA . THR A 1 189 ? -9.891 -12.977 0.062 1 96.44 189 THR A CA 1
ATOM 1432 C C . THR A 1 189 ? -10.289 -12.008 1.174 1 96.44 189 THR A C 1
ATOM 1434 O O . THR A 1 189 ? -11.062 -12.367 2.062 1 96.44 189 THR A O 1
ATOM 1437 N N . THR A 1 190 ? -9.68 -10.844 1.19 1 97.06 190 THR A N 1
ATOM 1438 C CA . THR A 1 190 ? -10.102 -9.68 1.967 1 97.06 190 THR A CA 1
ATOM 1439 C C . THR A 1 190 ? -10.336 -8.477 1.058 1 97.06 190 THR A C 1
ATOM 1441 O O . THR A 1 190 ? -10.273 -7.332 1.506 1 97.06 190 THR A O 1
ATOM 1444 N N . GLY A 1 191 ? -10.633 -8.75 -0.259 1 95.56 191 GLY A N 1
ATOM 1445 C CA . GLY A 1 191 ? -10.695 -7.699 -1.261 1 95.56 191 GLY A CA 1
ATOM 1446 C C . GLY A 1 191 ? -9.328 -7.305 -1.794 1 95.56 191 GLY A C 1
ATOM 1447 O O . GLY A 1 191 ? -9.031 -7.512 -2.975 1 95.56 191 GLY A O 1
ATOM 1448 N N . GLU A 1 192 ? -8.555 -6.742 -1.011 1 97.25 192 GLU A N 1
ATOM 1449 C CA . GLU A 1 192 ? -7.109 -6.531 -1.055 1 97.25 192 GLU A CA 1
ATOM 1450 C C . GLU A 1 192 ? -6.465 -6.848 0.291 1 97.25 192 GLU A C 1
ATOM 1452 O O . GLU A 1 192 ? -7.047 -6.574 1.344 1 97.25 192 GLU A O 1
ATOM 1457 N N . GLY A 1 193 ? -5.301 -7.492 0.272 1 98.31 193 GLY A N 1
ATOM 1458 C CA . GLY A 1 193 ? -4.668 -7.797 1.544 1 98.31 193 GLY A CA 1
ATOM 1459 C C . GLY A 1 193 ? -3.551 -8.82 1.425 1 98.31 193 GLY A C 1
ATOM 1460 O O . GLY A 1 193 ? -3.449 -9.523 0.416 1 98.31 193 GLY A O 1
ATOM 1461 N N . GLY A 1 194 ? -2.729 -8.867 2.379 1 98.81 194 GLY A N 1
ATOM 1462 C CA . GLY A 1 194 ? -1.658 -9.844 2.516 1 98.81 194 GLY A CA 1
ATOM 1463 C C . GLY A 1 194 ? -1.31 -10.148 3.959 1 98.81 194 GLY A C 1
ATOM 1464 O O . GLY A 1 194 ? -1.808 -9.492 4.875 1 98.81 194 GLY A O 1
ATOM 1465 N N . MET A 1 195 ? -0.571 -11.148 4.168 1 98.94 195 MET A N 1
ATOM 1466 C CA . MET A 1 195 ? -0.105 -11.594 5.477 1 98.94 195 MET A CA 1
ATOM 1467 C C . MET A 1 195 ? 1.346 -12.062 5.406 1 98.94 195 MET A C 1
ATOM 1469 O O . MET A 1 195 ? 1.767 -12.648 4.41 1 98.94 195 MET A O 1
ATOM 1473 N N . ILE A 1 196 ? 2.105 -11.711 6.363 1 98.94 196 ILE A N 1
ATOM 1474 C CA . ILE A 1 196 ? 3.424 -12.297 6.586 1 98.94 196 ILE A CA 1
ATOM 1475 C C . ILE A 1 196 ? 3.424 -13.094 7.891 1 98.94 196 ILE A C 1
ATOM 1477 O O . ILE A 1 196 ? 2.941 -12.609 8.914 1 98.94 196 ILE A O 1
ATOM 1481 N N . ILE A 1 197 ? 3.895 -14.273 7.883 1 98.94 197 ILE A N 1
ATOM 1482 C CA . ILE A 1 197 ? 4.023 -15.039 9.117 1 98.94 197 ILE A CA 1
ATOM 1483 C C . ILE A 1 197 ? 5.496 -15.359 9.375 1 98.94 197 ILE A C 1
ATOM 1485 O O . ILE A 1 197 ? 6.285 -15.477 8.438 1 98.94 197 ILE A O 1
ATOM 1489 N N . THR A 1 198 ? 5.883 -15.461 10.609 1 98.94 198 THR A N 1
ATOM 1490 C CA . THR A 1 198 ? 7.242 -15.805 11.016 1 98.94 198 THR A CA 1
ATOM 1491 C C . THR A 1 198 ? 7.266 -16.266 12.469 1 98.94 198 THR A C 1
ATOM 1493 O O . THR A 1 198 ? 6.359 -15.953 13.242 1 98.94 198 THR A O 1
ATOM 1496 N N . ASP A 1 199 ? 8.266 -17.047 12.797 1 98.62 199 ASP A N 1
ATOM 1497 C CA . ASP A 1 199 ? 8.484 -17.469 14.18 1 98.62 199 ASP A CA 1
ATOM 1498 C C . ASP A 1 199 ? 9.555 -16.594 14.852 1 98.62 199 ASP A C 1
ATOM 1500 O O . ASP A 1 199 ? 9.891 -16.812 16.016 1 98.62 199 ASP A O 1
ATOM 1504 N N . ASN A 1 200 ? 10.125 -15.711 14.094 1 98.81 200 ASN A N 1
ATOM 1505 C CA . ASN A 1 200 ? 11.156 -14.805 14.594 1 98.81 200 ASN A CA 1
ATOM 1506 C C . ASN A 1 200 ? 10.555 -13.492 15.094 1 98.81 200 ASN A C 1
ATOM 1508 O O . ASN A 1 200 ? 10.172 -12.633 14.297 1 98.81 200 ASN A O 1
ATOM 1512 N N . ALA A 1 201 ? 10.57 -13.305 16.406 1 98.62 201 ALA A N 1
ATOM 1513 C CA . ALA A 1 201 ? 9.93 -12.148 17.047 1 98.62 201 ALA A CA 1
ATOM 1514 C C . ALA A 1 201 ? 10.594 -10.844 16.609 1 98.62 201 ALA A C 1
ATOM 1516 O O . ALA A 1 201 ? 9.922 -9.828 16.438 1 98.62 201 ALA A O 1
ATOM 1517 N N . ASP A 1 202 ? 11.875 -10.867 16.5 1 98.56 202 ASP A N 1
ATOM 1518 C CA . ASP A 1 202 ? 12.594 -9.664 16.094 1 98.56 202 ASP A CA 1
ATOM 1519 C C . ASP A 1 202 ? 12.258 -9.266 14.664 1 98.56 202 ASP A C 1
ATOM 1521 O O . ASP A 1 202 ? 12.102 -8.086 14.359 1 98.56 202 ASP A O 1
ATOM 1525 N N . LEU A 1 203 ? 12.227 -10.273 13.766 1 98.75 203 LEU A N 1
ATOM 1526 C CA . LEU A 1 203 ? 11.828 -10.023 12.383 1 98.75 203 LEU A CA 1
ATOM 1527 C C . LEU A 1 203 ? 10.398 -9.477 12.32 1 98.75 203 LEU A C 1
ATOM 1529 O O . LEU A 1 203 ? 10.133 -8.508 11.602 1 98.75 203 LEU A O 1
ATOM 1533 N N . TRP A 1 204 ? 9.516 -10.078 13.07 1 98.88 204 TRP A N 1
ATOM 1534 C CA . TRP A 1 204 ? 8.133 -9.609 13.133 1 98.88 204 TRP A CA 1
ATOM 1535 C C . TRP A 1 204 ? 8.07 -8.164 13.602 1 98.88 204 TRP A C 1
ATOM 1537 O O . TRP A 1 204 ? 7.348 -7.348 13.023 1 98.88 204 TRP A O 1
ATOM 1547 N N . ARG A 1 205 ? 8.773 -7.836 14.656 1 98.5 205 ARG A N 1
ATOM 1548 C CA . ARG A 1 205 ? 8.781 -6.477 15.188 1 98.5 205 ARG A CA 1
ATOM 1549 C C . ARG A 1 205 ? 9.242 -5.477 14.125 1 98.5 205 ARG A C 1
ATOM 1551 O O . ARG A 1 205 ? 8.633 -4.414 13.961 1 98.5 205 ARG A O 1
ATOM 1558 N N . THR A 1 206 ? 10.289 -5.836 13.414 1 98.69 206 THR A N 1
ATOM 1559 C CA . THR A 1 206 ? 10.812 -4.965 12.367 1 98.69 206 THR A CA 1
ATOM 1560 C C . THR A 1 206 ? 9.758 -4.734 11.281 1 98.69 206 THR A C 1
ATOM 1562 O O . THR A 1 206 ? 9.539 -3.598 10.859 1 98.69 206 THR A O 1
ATOM 1565 N N . MET A 1 207 ? 9.094 -5.809 10.852 1 98.81 207 MET A N 1
ATOM 1566 C CA . MET A 1 207 ? 8.055 -5.695 9.836 1 98.81 207 MET A CA 1
ATOM 1567 C C . MET A 1 207 ? 6.879 -4.871 10.344 1 98.81 207 MET A C 1
ATOM 1569 O O . MET A 1 207 ? 6.32 -4.055 9.602 1 98.81 207 MET A O 1
ATOM 1573 N N . SER A 1 208 ? 6.559 -5.09 11.586 1 98.69 208 SER A N 1
ATOM 1574 C CA . SER A 1 208 ? 5.453 -4.387 12.234 1 98.69 208 SER A CA 1
ATOM 1575 C C . SER A 1 208 ? 5.723 -2.887 12.305 1 98.69 208 SER A C 1
ATOM 1577 O O . SER A 1 208 ? 4.809 -2.078 12.125 1 98.69 208 SER A O 1
ATOM 1579 N N . GLU A 1 209 ? 6.934 -2.549 12.633 1 98.62 209 GLU A N 1
ATOM 1580 C CA . GLU A 1 209 ? 7.309 -1.14 12.688 1 98.62 209 GLU A CA 1
ATOM 1581 C C . GLU A 1 209 ? 7.398 -0.536 11.289 1 98.62 209 GLU A C 1
ATOM 1583 O O . GLU A 1 209 ? 6.859 0.545 11.039 1 98.62 209 GLU A O 1
ATOM 1588 N N . TYR A 1 210 ? 7.949 -1.235 10.328 1 98.69 210 TYR A N 1
ATOM 1589 C CA . TYR A 1 210 ? 8.164 -0.73 8.977 1 98.69 210 TYR A CA 1
ATOM 1590 C C . TYR A 1 210 ? 6.836 -0.436 8.281 1 98.69 210 TYR A C 1
ATOM 1592 O O . TYR A 1 210 ? 6.695 0.583 7.602 1 98.69 210 TYR A O 1
ATOM 1600 N N . HIS A 1 211 ? 5.855 -1.329 8.43 1 98.5 211 HIS A N 1
ATOM 1601 C CA . HIS A 1 211 ? 4.617 -1.188 7.672 1 98.5 211 HIS A CA 1
ATOM 1602 C C . HIS A 1 211 ? 3.801 0.002 8.172 1 98.5 211 HIS A C 1
ATOM 1604 O O . HIS A 1 211 ? 2.826 0.404 7.531 1 98.5 211 HIS A O 1
ATOM 1610 N N . ASP A 1 212 ? 4.258 0.591 9.312 1 98.19 212 ASP A N 1
ATOM 1611 C CA . ASP A 1 212 ? 3.52 1.671 9.961 1 98.19 212 ASP A CA 1
ATOM 1612 C C . ASP A 1 212 ? 4.441 2.838 10.305 1 98.19 212 ASP A C 1
ATOM 1614 O O . ASP A 1 212 ? 4.508 3.266 11.461 1 98.19 212 ASP A O 1
ATOM 1618 N N . HIS A 1 213 ? 5.18 3.309 9.383 1 97.94 213 HIS A N 1
ATOM 1619 C CA . HIS A 1 213 ? 6.012 4.504 9.445 1 97.94 213 HIS A CA 1
ATOM 1620 C C . HIS A 1 213 ? 7.078 4.371 10.531 1 97.94 213 HIS A C 1
ATOM 1622 O O . HIS A 1 213 ? 7.496 5.371 11.117 1 97.94 213 HIS A O 1
ATOM 1628 N N . GLY A 1 214 ? 7.363 3.199 10.938 1 97.81 214 GLY A N 1
ATOM 1629 C CA . GLY A 1 214 ? 8.422 2.973 11.914 1 97.81 214 GLY A CA 1
ATOM 1630 C C . GLY A 1 214 ? 7.934 3.014 13.352 1 97.81 214 GLY A C 1
ATOM 1631 O O . GLY A 1 214 ? 8.727 2.896 14.281 1 97.81 214 GLY A O 1
ATOM 1632 N N . HIS A 1 215 ? 6.582 3.111 13.609 1 97.44 215 HIS A N 1
ATOM 1633 C CA . HIS A 1 215 ? 6.039 3.105 14.961 1 97.44 215 HIS A CA 1
ATOM 1634 C C . HIS A 1 215 ? 6.492 1.871 15.734 1 97.44 215 HIS A C 1
ATOM 1636 O O . HIS A 1 215 ? 6.359 0.747 15.242 1 97.44 215 HIS A O 1
ATOM 1642 N N . ASP A 1 216 ? 6.941 2.059 16.953 1 95.75 216 ASP A N 1
ATOM 1643 C CA . ASP A 1 216 ? 7.445 0.924 17.719 1 95.75 216 ASP A CA 1
ATOM 1644 C C . ASP A 1 216 ? 6.301 0.173 18.391 1 95.75 216 ASP A C 1
ATOM 1646 O O . ASP A 1 216 ? 6.48 -0.952 18.859 1 95.75 216 ASP A O 1
ATOM 1650 N N . HIS A 1 217 ? 5.098 0.773 18.484 1 94.25 217 HIS A N 1
ATOM 1651 C CA . HIS A 1 217 ? 3.852 0.2 18.984 1 94.25 217 HIS A CA 1
ATOM 1652 C C . HIS A 1 217 ? 3.953 -0.145 20.453 1 94.25 217 HIS A C 1
ATOM 1654 O O . HIS A 1 217 ? 3.195 -0.979 20.969 1 94.25 217 HIS A O 1
ATOM 1660 N N . LEU A 1 218 ? 4.93 0.422 21.156 1 92.56 218 LEU A N 1
ATOM 1661 C CA . LEU A 1 218 ? 5.039 0.226 22.594 1 92.56 218 LEU A CA 1
ATOM 1662 C C . LEU A 1 218 ? 4.047 1.111 23.344 1 92.56 218 LEU A C 1
ATOM 1664 O O . LEU A 1 218 ? 3.619 2.145 22.828 1 92.56 218 LEU A O 1
ATOM 1668 N N . ASP A 1 219 ? 3.645 0.659 24.469 1 87.69 219 ASP A N 1
ATOM 1669 C CA . ASP A 1 219 ? 2.746 1.479 25.281 1 87.69 219 ASP A CA 1
ATOM 1670 C C . ASP A 1 219 ? 3.395 2.814 25.641 1 87.69 219 ASP A C 1
ATOM 1672 O O . ASP A 1 219 ? 4.543 2.854 26.078 1 87.69 219 ASP A O 1
ATOM 1676 N N . ASN A 1 220 ? 2.648 3.844 25.375 1 85.5 220 ASN A N 1
ATOM 1677 C CA . ASN A 1 220 ? 3.115 5.199 25.656 1 85.5 220 ASN A CA 1
ATOM 1678 C C . ASN A 1 220 ? 1.994 6.082 26.188 1 85.5 220 ASN A C 1
ATOM 1680 O O . ASN A 1 220 ? 0.837 5.938 25.797 1 85.5 220 ASN A O 1
ATOM 1684 N N . PRO A 1 221 ? 2.24 6.902 27.188 1 80.44 221 PRO A N 1
ATOM 1685 C CA . PRO A 1 221 ? 1.235 7.816 27.734 1 80.44 221 PRO A CA 1
ATOM 1686 C C . PRO A 1 221 ? 0.624 8.727 26.672 1 80.44 221 PRO A C 1
ATOM 1688 O O . PRO A 1 221 ? -0.528 9.148 26.812 1 80.44 221 PRO A O 1
ATOM 1691 N N . GLY A 1 222 ? 1.33 9.086 25.734 1 79.62 222 GLY A N 1
ATOM 1692 C CA . GLY A 1 222 ? 0.841 9.992 24.703 1 79.62 222 GLY A CA 1
ATOM 1693 C C . GLY A 1 222 ? 0.165 9.273 23.562 1 79.62 222 GLY A C 1
ATOM 1694 O O . GLY A 1 222 ? -0.086 9.867 22.5 1 79.62 222 GLY A O 1
ATOM 1695 N N . GLY A 1 223 ? -0.14 7.992 23.797 1 82.38 223 GLY A N 1
ATOM 1696 C CA . GLY A 1 223 ? -0.703 7.211 22.719 1 82.38 223 GLY A CA 1
ATOM 1697 C C . GLY A 1 223 ? 0.259 7.023 21.562 1 82.38 223 GLY A C 1
ATOM 1698 O O . GLY A 1 223 ? 1.466 6.875 21.766 1 82.38 223 GLY A O 1
ATOM 1699 N N . ARG A 1 224 ? -0.296 6.98 20.344 1 86.19 224 ARG A N 1
ATOM 1700 C CA . ARG A 1 224 ? 0.503 6.719 19.156 1 86.19 224 ARG A CA 1
ATOM 1701 C C . ARG A 1 224 ? 1.457 7.871 18.859 1 86.19 224 ARG A C 1
ATOM 1703 O O . ARG A 1 224 ? 2.537 7.668 18.312 1 86.19 224 ARG A O 1
ATOM 1710 N N . GLY A 1 225 ? 1.052 9.117 19.266 1 85.44 225 GLY A N 1
ATOM 1711 C CA . GLY A 1 225 ? 1.912 10.273 19.078 1 85.44 225 GLY A CA 1
ATOM 1712 C C . GLY A 1 225 ? 3.178 10.219 19.922 1 85.44 225 GLY A C 1
ATOM 1713 O O . GLY A 1 225 ? 4.137 10.945 19.656 1 85.44 225 GLY A O 1
ATOM 1714 N N . GLY A 1 226 ? 3.205 9.336 20.906 1 87.88 226 GLY A N 1
ATOM 1715 C CA . GLY A 1 226 ? 4.371 9.164 21.766 1 87.88 226 GLY A CA 1
ATOM 1716 C C . GLY A 1 226 ? 5.254 8.008 21.344 1 87.88 226 GLY A C 1
ATOM 1717 O O . GLY A 1 226 ? 6.297 7.766 21.953 1 87.88 226 GLY A O 1
ATOM 1718 N N . ASP A 1 227 ? 4.871 7.309 20.266 1 93.25 227 ASP A N 1
ATOM 1719 C CA . ASP A 1 227 ? 5.656 6.164 19.797 1 93.25 227 ASP A CA 1
ATOM 1720 C C . ASP A 1 227 ? 7.043 6.605 19.344 1 93.25 227 ASP A C 1
ATOM 1722 O O . ASP A 1 227 ? 7.195 7.668 18.734 1 93.25 227 ASP A O 1
ATOM 1726 N N . LYS A 1 228 ? 7.992 5.793 19.625 1 94 228 LYS A N 1
ATOM 1727 C CA . LYS A 1 228 ? 9.328 5.977 19.062 1 94 228 LYS A CA 1
ATOM 1728 C C . LYS A 1 228 ? 9.453 5.285 17.703 1 94 228 LYS A C 1
ATOM 1730 O O . LYS A 1 228 ? 8.508 4.652 17.234 1 94 228 LYS A O 1
ATOM 1735 N N . ARG A 1 229 ? 10.555 5.531 17.062 1 95.69 229 ARG A N 1
ATOM 1736 C CA . ARG A 1 229 ? 10.836 4.973 15.742 1 95.69 229 ARG A CA 1
ATOM 1737 C C . ARG A 1 229 ? 12.289 4.504 15.648 1 95.69 229 ARG A C 1
ATOM 1739 O O . ARG A 1 229 ? 13.211 5.285 15.891 1 95.69 229 ARG A O 1
ATOM 1746 N N . ARG A 1 230 ? 12.547 3.26 15.336 1 95.69 230 ARG A N 1
ATOM 1747 C CA . ARG A 1 230 ? 13.891 2.715 15.188 1 95.69 230 ARG A CA 1
ATOM 1748 C C . ARG A 1 230 ? 14.477 3.061 13.82 1 95.69 230 ARG A C 1
ATOM 1750 O O . ARG A 1 230 ? 15.695 3.143 13.664 1 95.69 230 ARG A O 1
ATOM 1757 N N . PHE A 1 231 ? 13.625 3.328 12.789 1 97.81 231 PHE A N 1
ATOM 1758 C CA . PHE A 1 231 ? 14.008 3.559 11.398 1 97.81 231 PHE A CA 1
ATOM 1759 C C . PHE A 1 231 ? 12.844 4.117 10.594 1 97.81 231 PHE A C 1
ATOM 1761 O O . PHE A 1 231 ? 11.711 4.152 11.078 1 97.81 231 PHE A O 1
ATOM 1768 N N . ILE A 1 232 ? 13.219 4.539 9.398 1 96.75 232 ILE A N 1
ATOM 1769 C CA . ILE A 1 232 ? 12.188 5.027 8.484 1 96.75 232 ILE A CA 1
ATOM 1770 C C . ILE A 1 232 ? 11.312 3.861 8.023 1 96.75 232 ILE A C 1
ATOM 1772 O O . ILE A 1 232 ? 11.812 2.76 7.781 1 96.75 232 ILE A O 1
ATOM 1776 N N . GLY A 1 233 ? 10.031 4.031 8.023 1 97.81 233 GLY A N 1
ATOM 1777 C CA . GLY A 1 233 ? 9.086 3.068 7.488 1 97.81 233 GLY A CA 1
ATOM 1778 C C . GLY A 1 233 ? 8.188 3.648 6.406 1 97.81 233 GLY A C 1
ATOM 1779 O O . GLY A 1 233 ? 8.555 4.629 5.754 1 97.81 233 GLY A O 1
ATOM 1780 N N . SER A 1 234 ? 7.184 2.992 6.105 1 97.75 234 SER A N 1
ATOM 1781 C CA . SER A 1 234 ? 6.156 3.395 5.152 1 97.75 234 SER A CA 1
ATOM 1782 C C . SER A 1 234 ? 4.762 3.023 5.648 1 97.75 234 SER A C 1
ATOM 1784 O O . SER A 1 234 ? 4.547 2.881 6.855 1 97.75 234 SER A O 1
ATOM 1786 N N . ASN A 1 235 ? 3.814 3.035 4.754 1 98.5 235 ASN A N 1
ATOM 1787 C CA . ASN A 1 235 ? 2.453 2.689 5.148 1 98.5 235 ASN A CA 1
ATOM 1788 C C . ASN A 1 235 ? 1.905 1.529 4.324 1 98.5 235 ASN A C 1
ATOM 1790 O O . ASN A 1 235 ? 1.603 1.693 3.139 1 98.5 235 ASN A O 1
ATOM 1794 N N . TYR A 1 236 ? 1.729 0.426 4.988 1 98.75 236 TYR A N 1
ATOM 1795 C CA . TYR A 1 236 ? 1.125 -0.764 4.398 1 98.75 236 TYR A CA 1
ATOM 1796 C C . TYR A 1 236 ? 0.083 -1.366 5.332 1 98.75 236 TYR A C 1
ATOM 1798 O O . TYR A 1 236 ? -0.098 -2.586 5.367 1 98.75 236 TYR A O 1
ATOM 1806 N N . ARG A 1 237 ? -0.591 -0.588 6.086 1 98.69 237 ARG A N 1
ATOM 1807 C CA . ARG A 1 237 ? -1.525 -1.032 7.117 1 98.69 237 ARG A CA 1
ATOM 1808 C C . ARG A 1 237 ? -2.787 -1.621 6.492 1 98.69 237 ARG A C 1
ATOM 1810 O O . ARG A 1 237 ? -3.391 -1.012 5.605 1 98.69 237 ARG A O 1
ATOM 1817 N N . MET A 1 238 ? -3.117 -2.77 6.934 1 98.69 238 MET A N 1
ATOM 1818 C CA . MET A 1 238 ? -4.449 -3.326 6.699 1 98.69 238 MET A CA 1
ATOM 1819 C C . MET A 1 238 ? -5.48 -2.672 7.613 1 98.69 238 MET A C 1
ATOM 1821 O O . MET A 1 238 ? -5.203 -2.412 8.781 1 98.69 238 MET A O 1
ATOM 1825 N N . MET A 1 239 ? -6.68 -2.385 7.137 1 97.81 239 MET A N 1
ATOM 1826 C CA . MET A 1 239 ? -7.699 -1.762 7.977 1 97.81 239 MET A CA 1
ATOM 1827 C C . MET A 1 239 ? -8.633 -2.812 8.578 1 97.81 239 MET A C 1
ATOM 1829 O O . MET A 1 239 ? -8.664 -3.955 8.109 1 97.81 239 MET A O 1
ATOM 1833 N N . GLU A 1 240 ? -9.453 -2.457 9.531 1 98 240 GLU A N 1
ATOM 1834 C CA . GLU A 1 240 ? -10.242 -3.363 10.359 1 98 240 GLU A CA 1
ATOM 1835 C C . GLU A 1 240 ? -11.25 -4.145 9.523 1 98 240 GLU A C 1
ATOM 1837 O O . GLU A 1 240 ? -11.516 -5.316 9.797 1 98 240 GLU A O 1
ATOM 1842 N N . ILE A 1 241 ? -11.812 -3.551 8.523 1 97.94 241 ILE A N 1
ATOM 1843 C CA . ILE A 1 241 ? -12.82 -4.223 7.711 1 97.94 241 ILE A CA 1
ATOM 1844 C C . ILE A 1 241 ? -12.18 -5.391 6.961 1 97.94 241 ILE A C 1
ATOM 1846 O O . ILE A 1 241 ? -12.789 -6.457 6.832 1 97.94 241 ILE A O 1
ATOM 1850 N N . GLN A 1 242 ? -11 -5.227 6.457 1 98.38 242 GLN A N 1
ATOM 1851 C CA . GLN A 1 242 ? -10.289 -6.312 5.785 1 98.38 242 GLN A CA 1
ATOM 1852 C C . GLN A 1 242 ? -10.016 -7.465 6.746 1 98.38 242 GLN A C 1
ATOM 1854 O O . GLN A 1 242 ? -10.172 -8.633 6.387 1 98.38 242 GLN A O 1
ATOM 1859 N N . GLY A 1 243 ? -9.531 -7.059 7.988 1 98.75 243 GLY A N 1
ATOM 1860 C CA . GLY A 1 243 ? -9.359 -8.094 9 1 98.75 243 GLY A CA 1
ATOM 1861 C C . GLY A 1 243 ? -10.625 -8.883 9.266 1 98.75 243 GLY A C 1
ATOM 1862 O O . GLY A 1 243 ? -10.578 -10.109 9.422 1 98.75 243 GLY A O 1
ATOM 1863 N N . ALA A 1 244 ? -11.766 -8.195 9.32 1 98.62 244 ALA A N 1
ATOM 1864 C CA . ALA A 1 244 ? -13.07 -8.82 9.547 1 98.62 244 ALA A CA 1
ATOM 1865 C C . ALA A 1 244 ? -13.383 -9.844 8.453 1 98.62 244 ALA A C 1
ATOM 1867 O O . ALA A 1 244 ? -13.797 -10.969 8.75 1 98.62 244 ALA A O 1
ATOM 1868 N N . ILE A 1 245 ? -13.188 -9.461 7.23 1 97.94 245 ILE A N 1
ATOM 1869 C CA . ILE A 1 245 ? -13.438 -10.359 6.113 1 97.94 245 ILE A CA 1
ATOM 1870 C C . ILE A 1 245 ? -12.5 -11.562 6.199 1 97.94 245 ILE A C 1
ATOM 1872 O O . ILE A 1 245 ? -12.922 -12.703 6 1 97.94 245 ILE A O 1
ATOM 1876 N N . GLY A 1 246 ? -11.219 -11.242 6.52 1 98.31 246 GLY A N 1
ATOM 1877 C CA . GLY A 1 246 ? -10.227 -12.297 6.629 1 98.31 246 GLY A CA 1
ATOM 1878 C C . GLY A 1 246 ? -10.586 -13.359 7.652 1 98.31 246 GLY A C 1
ATOM 1879 O O . GLY A 1 246 ? -10.367 -14.547 7.422 1 98.31 246 GLY A O 1
ATOM 1880 N N . LEU A 1 247 ? -11.133 -12.906 8.773 1 98.62 247 LEU A N 1
ATOM 1881 C CA . LEU A 1 247 ? -11.531 -13.836 9.82 1 98.62 247 LEU A CA 1
ATOM 1882 C C . LEU A 1 247 ? -12.602 -14.797 9.312 1 98.62 247 LEU A C 1
ATOM 1884 O O . LEU A 1 247 ? -12.508 -16.016 9.539 1 98.62 247 LEU A O 1
ATOM 1888 N N . ALA A 1 248 ? -13.594 -14.273 8.633 1 97.88 248 ALA A N 1
ATOM 1889 C CA . ALA A 1 248 ? -14.656 -15.117 8.086 1 97.88 248 ALA A CA 1
ATOM 1890 C C . ALA A 1 248 ? -14.109 -16.078 7.027 1 97.88 248 ALA A C 1
ATOM 1892 O O . ALA A 1 248 ? -14.445 -17.266 7.016 1 97.88 248 ALA A O 1
ATOM 1893 N N . GLN A 1 249 ? -13.258 -15.617 6.195 1 97.56 249 GLN A N 1
ATOM 1894 C CA . GLN A 1 249 ? -12.711 -16.406 5.098 1 97.56 249 GLN A CA 1
ATOM 1895 C C . GLN A 1 249 ? -11.773 -17.5 5.613 1 97.56 249 GLN A C 1
ATOM 1897 O O . GLN A 1 249 ? -11.766 -18.609 5.094 1 97.56 249 GLN A O 1
ATOM 1902 N N . LEU A 1 250 ? -10.961 -17.094 6.59 1 98.06 250 LEU A N 1
ATOM 1903 C CA . LEU A 1 250 ? -10.078 -18.094 7.188 1 98.06 250 LEU A CA 1
ATOM 1904 C C . LEU A 1 250 ? -10.883 -19.266 7.738 1 98.06 250 LEU A C 1
ATOM 1906 O O . LEU A 1 250 ? -10.469 -20.422 7.621 1 98.06 250 LEU A O 1
ATOM 1910 N N . GLY A 1 251 ? -12.023 -19.016 8.305 1 97.44 251 GLY A N 1
ATOM 1911 C CA . GLY A 1 251 ? -12.891 -20.047 8.844 1 97.44 251 GLY A CA 1
ATOM 1912 C C . GLY A 1 251 ? -13.406 -21.016 7.785 1 97.44 251 GLY A C 1
ATOM 1913 O O . GLY A 1 251 ? -13.867 -22.109 8.109 1 97.44 251 GLY A O 1
ATOM 1914 N N . LYS A 1 252 ? -13.273 -20.656 6.535 1 96.94 252 LYS A N 1
ATOM 1915 C CA . LYS A 1 252 ? -13.797 -21.453 5.434 1 96.94 252 LYS A CA 1
ATOM 1916 C C . LYS A 1 252 ? -12.672 -22.156 4.676 1 96.94 252 LYS A C 1
ATOM 1918 O O . LYS A 1 252 ? -12.93 -22.938 3.756 1 96.94 252 LYS A O 1
ATOM 1923 N N . LEU A 1 253 ? -11.453 -21.906 5.012 1 97.12 253 LEU A N 1
ATOM 1924 C CA . LEU A 1 253 ? -10.305 -22.312 4.211 1 97.12 253 LEU A CA 1
ATOM 1925 C C . LEU A 1 253 ? -10.234 -23.828 4.105 1 97.12 253 LEU A C 1
ATOM 1927 O O . LEU A 1 253 ? -10.016 -24.375 3.02 1 97.12 253 LEU A O 1
ATOM 1931 N N . ASP A 1 254 ? -10.461 -24.547 5.184 1 96.94 254 ASP A N 1
ATOM 1932 C CA . ASP A 1 254 ? -10.383 -26.016 5.141 1 96.94 254 ASP A CA 1
ATOM 1933 C C . ASP A 1 254 ? -11.469 -26.594 4.242 1 96.94 254 ASP A C 1
ATOM 1935 O O . ASP A 1 254 ? -11.227 -27.562 3.525 1 96.94 254 ASP A O 1
ATOM 1939 N N . TYR A 1 255 ? -12.617 -26.047 4.359 1 96.19 255 TYR A N 1
ATOM 1940 C CA . TYR A 1 255 ? -13.695 -26.469 3.471 1 96.19 255 TYR A CA 1
ATOM 1941 C C . TYR A 1 255 ? -13.328 -26.234 2.012 1 96.19 255 TYR A C 1
ATOM 1943 O O . TYR A 1 255 ? -13.523 -27.109 1.163 1 96.19 255 TYR A O 1
ATOM 1951 N N . ILE A 1 256 ? -12.789 -25.094 1.698 1 96.44 256 ILE A N 1
ATOM 1952 C CA . ILE A 1 256 ? -12.391 -24.719 0.344 1 96.44 256 ILE A CA 1
ATOM 1953 C C . ILE A 1 256 ? -11.375 -25.734 -0.186 1 96.44 256 ILE A C 1
ATOM 1955 O O . ILE A 1 256 ? -11.531 -26.266 -1.291 1 96.44 256 ILE A O 1
ATOM 1959 N N . VAL A 1 257 ? -10.391 -26.031 0.616 1 96.69 257 VAL A N 1
ATOM 1960 C CA . VAL A 1 257 ? -9.336 -26.953 0.222 1 96.69 257 VAL A CA 1
ATOM 1961 C C . VAL A 1 257 ? -9.922 -28.344 -0.029 1 96.69 257 VAL A C 1
ATOM 1963 O O . VAL A 1 257 ? -9.578 -29 -1.014 1 96.69 257 VAL A O 1
ATOM 1966 N N . SER A 1 258 ? -10.82 -28.75 0.808 1 96.31 258 SER A N 1
ATOM 1967 C CA . SER A 1 258 ? -11.438 -30.062 0.653 1 96.31 258 SER A CA 1
ATOM 1968 C C . SER A 1 258 ? -12.211 -30.156 -0.657 1 96.31 258 SER A C 1
ATOM 1970 O O . SER A 1 258 ? -12.172 -31.203 -1.328 1 96.31 258 SER A O 1
ATOM 1972 N N . GLN A 1 259 ? -12.922 -29.109 -1.007 1 95.38 259 GLN A N 1
ATOM 1973 C CA . GLN A 1 259 ? -13.656 -29.078 -2.268 1 95.38 259 GLN A CA 1
ATOM 1974 C C . GLN A 1 259 ? -12.703 -29.094 -3.461 1 95.38 259 GLN A C 1
ATOM 1976 O O . GLN A 1 259 ? -12.953 -29.797 -4.445 1 95.38 259 GLN A O 1
ATOM 1981 N N . HIS A 1 260 ? -11.625 -28.344 -3.361 1 96.12 260 HIS A N 1
ATOM 1982 C CA . HIS A 1 260 ? -10.617 -28.344 -4.414 1 96.12 260 HIS A CA 1
ATOM 1983 C C . HIS A 1 260 ? -10.055 -29.75 -4.641 1 96.12 260 HIS A C 1
ATOM 1985 O O . HIS A 1 260 ? -9.93 -30.188 -5.785 1 96.12 260 HIS A O 1
ATOM 1991 N N . GLN A 1 261 ? -9.75 -30.391 -3.57 1 96.62 261 GLN A N 1
ATOM 1992 C CA . GLN A 1 261 ? -9.164 -31.719 -3.654 1 96.62 261 GLN A CA 1
ATOM 1993 C C . GLN A 1 261 ? -10.125 -32.719 -4.32 1 96.62 261 GLN A C 1
ATOM 1995 O O . GLN A 1 261 ? -9.711 -33.531 -5.148 1 96.62 261 GLN A O 1
ATOM 2000 N N . LYS A 1 262 ? -11.344 -32.625 -3.947 1 95.75 262 LYS A N 1
ATOM 2001 C CA . LYS A 1 262 ? -12.367 -33.469 -4.539 1 95.75 262 LYS A CA 1
ATOM 2002 C C . LYS A 1 262 ? -12.469 -33.25 -6.043 1 95.75 262 LYS A C 1
ATOM 2004 O O . LYS A 1 262 ? -12.445 -34.219 -6.82 1 95.75 262 LYS A O 1
ATOM 2009 N N . HIS A 1 263 ? -12.586 -32.031 -6.461 1 95.94 263 HIS A N 1
ATOM 2010 C CA . HIS A 1 263 ? -12.734 -31.719 -7.875 1 95.94 263 HIS A CA 1
ATOM 2011 C C . HIS A 1 263 ? -11.477 -32.062 -8.656 1 95.94 263 HIS A C 1
ATOM 2013 O O . HIS A 1 263 ? -11.562 -32.562 -9.781 1 95.94 263 HIS A O 1
ATOM 2019 N N . LYS A 1 264 ? -10.328 -31.812 -8.07 1 96.38 264 LYS A N 1
ATOM 2020 C CA . LYS A 1 264 ? -9.062 -32.156 -8.727 1 96.38 264 LYS A CA 1
ATOM 2021 C C . LYS A 1 264 ? -8.953 -33.625 -8.984 1 96.38 264 LYS A C 1
ATOM 2023 O O . LYS A 1 264 ? -8.477 -34.062 -10.047 1 96.38 264 LYS A O 1
ATOM 2028 N N . ALA A 1 265 ? -9.367 -34.438 -8.031 1 96.81 265 ALA A N 1
ATOM 2029 C CA . ALA A 1 265 ? -9.305 -35.906 -8.172 1 96.81 265 ALA A CA 1
ATOM 2030 C C . ALA A 1 265 ? -10.141 -36.375 -9.359 1 96.81 265 ALA A C 1
ATOM 2032 O O . ALA A 1 265 ? -9.727 -37.25 -10.109 1 96.81 265 ALA A O 1
ATOM 2033 N N . ILE A 1 266 ? -11.258 -35.812 -9.539 1 96.88 266 ILE A N 1
ATOM 2034 C CA . ILE A 1 266 ? -12.172 -36.156 -10.617 1 96.88 266 ILE A CA 1
ATOM 2035 C C . ILE A 1 266 ? -11.539 -35.812 -11.961 1 96.88 266 ILE A C 1
ATOM 2037 O O . ILE A 1 266 ? -11.547 -36.625 -12.891 1 96.88 266 ILE A O 1
ATOM 2041 N N . LEU A 1 267 ? -10.992 -34.625 -12.055 1 97.19 267 LEU A N 1
ATOM 2042 C CA . LEU A 1 267 ? -10.391 -34.156 -13.297 1 97.19 267 LEU A CA 1
ATOM 2043 C C . LEU A 1 267 ? -9.148 -35 -13.641 1 97.19 267 LEU A C 1
ATOM 2045 O O . LEU A 1 267 ? -8.891 -35.281 -14.812 1 97.19 267 LEU A O 1
ATOM 2049 N N . LYS A 1 268 ? -8.336 -35.25 -12.617 1 97.69 268 LYS A N 1
ATOM 2050 C CA . LYS A 1 268 ? -7.141 -36.062 -12.812 1 97.69 268 LYS A CA 1
ATOM 2051 C C . LYS A 1 268 ? -7.488 -37.438 -13.391 1 97.69 268 LYS A C 1
ATOM 2053 O O . LYS A 1 268 ? -6.809 -37.938 -14.297 1 97.69 268 LYS A O 1
ATOM 2058 N N . GLU A 1 269 ? -8.508 -38.062 -12.867 1 97.5 269 GLU A N 1
ATOM 2059 C CA . GLU A 1 269 ? -8.961 -39.344 -13.383 1 97.5 269 GLU A CA 1
ATOM 2060 C C . GLU A 1 269 ? -9.359 -39.25 -14.852 1 97.5 269 GLU A C 1
ATOM 2062 O O . GLU A 1 269 ? -8.977 -40.094 -15.664 1 97.5 269 GLU A O 1
ATOM 2067 N N . ALA A 1 270 ? -10.094 -38.219 -15.164 1 97.5 270 ALA A N 1
ATOM 2068 C CA . ALA A 1 270 ? -10.539 -38.031 -16.547 1 97.5 270 ALA A CA 1
ATOM 2069 C C . ALA A 1 270 ? -9.352 -37.812 -17.469 1 97.5 270 ALA A C 1
ATOM 2071 O O . ALA A 1 270 ? -9.305 -38.344 -18.578 1 97.5 270 ALA A O 1
ATOM 2072 N N . ALA A 1 271 ? -8.391 -37.031 -17.062 1 98 271 ALA A N 1
ATOM 2073 C CA . ALA A 1 271 ? -7.246 -36.688 -17.891 1 98 271 ALA A CA 1
ATOM 2074 C C . ALA A 1 271 ? -6.332 -37.875 -18.125 1 98 271 ALA A C 1
ATOM 2076 O O . ALA A 1 271 ? -5.555 -37.906 -19.078 1 98 271 ALA A O 1
ATOM 2077 N N . SER A 1 272 ? -6.383 -38.812 -17.234 1 97.38 272 SER A N 1
ATOM 2078 C CA . SER A 1 272 ? -5.539 -40 -17.312 1 97.38 272 SER A CA 1
ATOM 2079 C C . SER A 1 272 ? -5.812 -40.812 -18.594 1 97.38 272 SER A C 1
ATOM 2081 O O . SER A 1 272 ? -4.996 -41.625 -19 1 97.38 272 SER A O 1
ATOM 2083 N N . ALA A 1 273 ? -6.91 -40.5 -19.219 1 95.62 273 ALA A N 1
ATOM 2084 C CA . ALA A 1 273 ? -7.273 -41.219 -20.453 1 95.62 273 ALA A CA 1
ATOM 2085 C C . ALA A 1 273 ? -6.43 -40.719 -21.625 1 95.62 273 ALA A C 1
ATOM 2087 O O . ALA A 1 273 ? -6.344 -41.375 -22.656 1 95.62 273 ALA A O 1
ATOM 2088 N N . ILE A 1 274 ? -5.879 -39.594 -21.5 1 96.94 274 ILE A N 1
ATOM 2089 C CA . ILE A 1 274 ? -5.098 -39 -22.578 1 96.94 274 ILE A CA 1
ATOM 2090 C C . ILE A 1 274 ? -3.764 -39.75 -22.703 1 96.94 274 ILE A C 1
ATOM 2092 O O . ILE A 1 274 ? -2.992 -39.812 -21.75 1 96.94 274 ILE A O 1
ATOM 2096 N N . PRO A 1 275 ? -3.463 -40.25 -23.906 1 94.75 275 PRO A N 1
ATOM 2097 C CA . PRO A 1 275 ? -2.201 -40.969 -24.078 1 94.75 275 PRO A CA 1
ATOM 2098 C C . PRO A 1 275 ? -0.978 -40.094 -23.812 1 94.75 275 PRO A C 1
ATOM 2100 O O . PRO A 1 275 ? -0.896 -38.969 -24.312 1 94.75 275 PRO A O 1
ATOM 2103 N N . GLY A 1 276 ? -0.073 -40.656 -22.984 1 94.06 276 GLY A N 1
ATOM 2104 C CA . GLY A 1 276 ? 1.199 -39.969 -22.75 1 94.06 276 GLY A CA 1
ATOM 2105 C C . GLY A 1 276 ? 1.121 -38.875 -21.719 1 94.06 276 GLY A C 1
ATOM 2106 O O . GLY A 1 276 ? 2.096 -38.156 -21.484 1 94.06 276 GLY A O 1
ATOM 2107 N N . VAL A 1 277 ? -0.05 -38.781 -21.078 1 97.25 277 VAL A N 1
ATOM 2108 C CA . VAL A 1 277 ? -0.23 -37.719 -20.078 1 97.25 277 VAL A CA 1
ATOM 2109 C C . VAL A 1 277 ? 0.587 -38.062 -18.828 1 97.25 277 VAL A C 1
ATOM 2111 O O . VAL A 1 277 ? 0.825 -39.219 -18.531 1 97.25 277 VAL A O 1
ATOM 2114 N N . SER A 1 278 ? 1.179 -37.094 -18.188 1 97.75 278 SER A N 1
ATOM 2115 C CA . SER A 1 278 ? 1.766 -37.188 -16.859 1 97.75 278 SER A CA 1
ATOM 2116 C C . SER A 1 278 ? 1.305 -36.031 -15.977 1 97.75 278 SER A C 1
ATOM 2118 O O . SER A 1 278 ? 0.703 -35.062 -16.469 1 97.75 278 SER A O 1
ATOM 2120 N N . PHE A 1 279 ? 1.481 -36.219 -14.727 1 98.12 279 PHE A N 1
ATOM 2121 C CA . PHE A 1 279 ? 0.959 -35.219 -13.789 1 98.12 279 PHE A CA 1
ATOM 2122 C C . PHE A 1 279 ? 2.088 -34.594 -12.984 1 98.12 279 PHE A C 1
ATOM 2124 O O . PHE A 1 279 ? 3.188 -35.156 -12.906 1 98.12 279 PHE A O 1
ATOM 2131 N N . ARG A 1 280 ? 1.747 -33.406 -12.492 1 96.81 280 ARG A N 1
ATOM 2132 C CA . ARG A 1 280 ? 2.66 -32.656 -11.633 1 96.81 280 ARG A CA 1
ATOM 2133 C C . ARG A 1 280 ? 3.098 -33.5 -10.438 1 96.81 280 ARG A C 1
ATOM 2135 O O . ARG A 1 280 ? 2.287 -34.219 -9.844 1 96.81 280 ARG A O 1
ATOM 2142 N N . HIS A 1 281 ? 4.438 -33.438 -10.164 1 96.81 281 HIS A N 1
ATOM 2143 C CA . HIS A 1 281 ? 4.922 -34.094 -8.953 1 96.81 281 HIS A CA 1
ATOM 2144 C C . HIS A 1 281 ? 4.438 -33.344 -7.707 1 96.81 281 HIS A C 1
ATOM 2146 O O . HIS A 1 281 ? 4.699 -32.156 -7.535 1 96.81 281 HIS A O 1
ATOM 2152 N N . ILE A 1 282 ? 3.711 -34.031 -6.824 1 97.56 282 ILE A N 1
ATOM 2153 C CA . ILE A 1 282 ? 3.197 -33.469 -5.574 1 97.56 282 ILE A CA 1
ATOM 2154 C C . ILE A 1 282 ? 3.979 -34.062 -4.398 1 97.56 282 ILE A C 1
ATOM 2156 O O . ILE A 1 282 ? 4.016 -35.281 -4.211 1 97.56 282 ILE A O 1
ATOM 2160 N N . MET A 1 283 ? 4.562 -33.156 -3.604 1 96.31 283 MET A N 1
ATOM 2161 C CA . MET A 1 283 ? 5.43 -33.594 -2.51 1 96.31 283 MET A CA 1
ATOM 2162 C C . MET A 1 283 ? 4.645 -34.406 -1.475 1 96.31 283 MET A C 1
ATOM 2164 O O . MET A 1 283 ? 5.168 -35.344 -0.894 1 96.31 283 MET A O 1
ATOM 2168 N N . ASP A 1 284 ? 3.445 -33.938 -1.2 1 97.19 284 ASP A N 1
ATOM 2169 C CA . ASP A 1 284 ? 2.518 -34.562 -0.26 1 97.19 284 ASP A CA 1
ATOM 2170 C C . ASP A 1 284 ? 1.077 -34.438 -0.752 1 97.19 284 ASP A C 1
ATOM 2172 O O . ASP A 1 284 ? 0.454 -33.406 -0.619 1 97.19 284 ASP A O 1
ATOM 2176 N N . GLU A 1 285 ? 0.546 -35.531 -1.206 1 95.5 285 GLU A N 1
ATOM 2177 C CA . GLU A 1 285 ? -0.78 -35.5 -1.815 1 95.5 285 GLU A CA 1
ATOM 2178 C C . GLU A 1 285 ? -1.84 -35.031 -0.819 1 95.5 285 GLU A C 1
ATOM 2180 O O . GLU A 1 285 ? -2.771 -34.312 -1.185 1 95.5 285 GLU A O 1
ATOM 2185 N N . LYS A 1 286 ? -1.681 -35.469 0.364 1 94.81 286 LYS A N 1
ATOM 2186 C CA . LYS A 1 286 ? -2.66 -35.125 1.385 1 94.81 286 LYS A CA 1
ATOM 2187 C C . LYS A 1 286 ? -2.586 -33.625 1.718 1 94.81 286 LYS A C 1
ATOM 2189 O O . LYS A 1 286 ? -3.551 -33.031 2.221 1 94.81 286 LYS A O 1
ATOM 2194 N N . GLY A 1 287 ? -1.455 -33 1.422 1 96.38 287 GLY A N 1
ATOM 2195 C CA . GLY A 1 287 ? -1.241 -31.609 1.774 1 96.38 287 GLY A CA 1
ATOM 2196 C C . GLY A 1 287 ? -1.487 -30.656 0.619 1 96.38 287 GLY A C 1
ATOM 2197 O O . GLY A 1 287 ? -1.371 -29.438 0.775 1 96.38 287 GLY A O 1
ATOM 2198 N N . ASP A 1 288 ? -1.854 -31.172 -0.52 1 97.12 288 ASP A N 1
ATOM 2199 C CA . ASP A 1 288 ? -2.137 -30.375 -1.702 1 97.12 288 ASP A CA 1
ATOM 2200 C C . ASP A 1 288 ? -3.383 -29.516 -1.495 1 97.12 288 ASP A C 1
ATOM 2202 O O . ASP A 1 288 ? -4.453 -30.031 -1.171 1 97.12 288 ASP A O 1
ATOM 2206 N N . SER A 1 289 ? -3.25 -28.125 -1.646 1 97.31 289 SER A N 1
ATOM 2207 C CA . SER A 1 289 ? -4.441 -27.297 -1.533 1 97.31 289 SER A CA 1
ATOM 2208 C C . SER A 1 289 ? -5.344 -27.453 -2.75 1 97.31 289 SER A C 1
ATOM 2210 O O . SER A 1 289 ? -6.527 -27.109 -2.701 1 97.31 289 SER A O 1
ATOM 2212 N N . ALA A 1 290 ? -4.734 -27.891 -3.855 1 96.69 290 ALA A N 1
ATOM 2213 C CA . ALA A 1 290 ? -5.469 -28.344 -5.031 1 96.69 290 ALA A CA 1
ATOM 2214 C C . ALA A 1 290 ? -6.273 -27.203 -5.652 1 96.69 290 ALA A C 1
ATOM 2216 O O . ALA A 1 290 ? -7.359 -27.438 -6.199 1 96.69 290 ALA A O 1
ATOM 2217 N N . SER A 1 291 ? -5.715 -26 -5.488 1 95.75 291 SER A N 1
ATOM 2218 C CA . SER A 1 291 ? -6.41 -24.875 -6.09 1 95.75 291 SER A CA 1
ATOM 2219 C C . SER A 1 291 ? -6.336 -24.922 -7.613 1 95.75 291 SER A C 1
ATOM 2221 O O . SER A 1 291 ? -7.113 -24.25 -8.297 1 95.75 291 SER A O 1
ATOM 2223 N N . PHE A 1 292 ? -5.418 -25.703 -8.164 1 96.88 292 PHE A N 1
ATOM 2224 C CA . PHE A 1 292 ? -5.254 -25.891 -9.594 1 96.88 292 PHE A CA 1
ATOM 2225 C C . PHE A 1 292 ? -5.062 -27.359 -9.93 1 96.88 292 PHE A C 1
ATOM 2227 O O . PHE A 1 292 ? -4.621 -28.141 -9.086 1 96.88 292 PHE A O 1
ATOM 2234 N N . PHE A 1 293 ? -5.434 -27.703 -11.141 1 96.69 293 PHE A N 1
ATOM 2235 C CA . PHE A 1 293 ? -5.129 -29 -11.742 1 96.69 293 PHE A CA 1
ATOM 2236 C C . PHE A 1 293 ? -4.258 -28.828 -12.984 1 96.69 293 PHE A C 1
ATOM 2238 O O . PHE A 1 293 ? -4.594 -28.047 -13.883 1 96.69 293 PHE A O 1
ATOM 2245 N N . SER A 1 294 ? -3.098 -29.469 -12.953 1 97.94 294 SER A N 1
ATOM 2246 C CA . SER A 1 294 ? -2.186 -29.391 -14.094 1 97.94 294 SER A CA 1
ATOM 2247 C C . SER A 1 294 ? -1.821 -30.781 -14.617 1 97.94 294 SER A C 1
ATOM 2249 O O . SER A 1 294 ? -1.706 -31.719 -13.836 1 97.94 294 SER A O 1
ATOM 2251 N N . PHE A 1 295 ? -1.609 -30.891 -15.883 1 98.12 295 PHE A N 1
ATOM 2252 C CA . PHE A 1 295 ? -1.151 -32.125 -16.5 1 98.12 295 PHE A CA 1
ATOM 2253 C C . PHE A 1 295 ? -0.247 -31.844 -17.688 1 98.12 295 PHE A C 1
ATOM 2255 O O . PHE A 1 295 ? -0.385 -30.797 -18.344 1 98.12 295 PHE A O 1
ATOM 2262 N N . PHE A 1 296 ? 0.689 -32.75 -17.922 1 98.44 296 PHE A N 1
ATOM 2263 C CA . PHE A 1 296 ? 1.696 -32.594 -18.969 1 98.44 296 PHE A CA 1
ATOM 2264 C C . PHE A 1 296 ? 1.405 -33.531 -20.141 1 98.44 296 PHE A C 1
ATOM 2266 O O . PHE A 1 296 ? 0.989 -34.656 -19.953 1 98.44 296 PHE A O 1
ATOM 2273 N N . LEU A 1 297 ? 1.654 -33.031 -21.281 1 98.06 297 LEU A N 1
ATOM 2274 C CA . LEU A 1 297 ? 1.518 -33.812 -22.5 1 98.06 297 LEU A CA 1
ATOM 2275 C C . LEU A 1 297 ? 2.885 -34.125 -23.094 1 98.06 297 LEU A C 1
ATOM 2277 O O . LEU A 1 297 ? 3.916 -33.781 -22.516 1 98.06 297 LEU A O 1
ATOM 2281 N N . GLN A 1 298 ? 2.934 -34.812 -24.219 1 96.81 298 GLN A N 1
ATOM 2282 C CA . GLN A 1 298 ? 4.164 -35.344 -24.766 1 96.81 298 GLN A CA 1
ATOM 2283 C C . GLN A 1 298 ? 5.113 -34.25 -25.219 1 96.81 298 GLN A C 1
ATOM 2285 O O . GLN A 1 298 ? 6.328 -34.344 -25.047 1 96.81 298 GLN A O 1
ATOM 2290 N N . ASP A 1 299 ? 4.59 -33.312 -25.859 1 96.44 299 ASP A N 1
ATOM 2291 C CA . ASP A 1 299 ? 5.324 -32.156 -26.344 1 96.44 299 ASP A CA 1
ATOM 2292 C C . ASP A 1 299 ? 4.387 -30.969 -26.594 1 96.44 299 ASP A C 1
ATOM 2294 O O . ASP A 1 299 ? 3.186 -31.062 -26.328 1 96.44 299 ASP A O 1
ATOM 2298 N N . LYS A 1 300 ? 4.969 -29.906 -26.969 1 96.62 300 LYS A N 1
ATOM 2299 C CA . LYS A 1 300 ? 4.219 -28.688 -27.172 1 96.62 300 LYS A CA 1
ATOM 2300 C C . LYS A 1 300 ? 3.127 -28.875 -28.234 1 96.62 300 LYS A C 1
ATOM 2302 O O . LYS A 1 300 ? 2.031 -28.328 -28.109 1 96.62 300 LYS A O 1
ATOM 2307 N N . GLU A 1 301 ? 3.365 -29.578 -29.266 1 96.75 301 GLU A N 1
ATOM 2308 C CA . GLU A 1 301 ? 2.4 -29.828 -30.328 1 96.75 301 GLU A CA 1
ATOM 2309 C C . GLU A 1 301 ? 1.209 -30.641 -29.828 1 96.75 301 GLU A C 1
ATOM 2311 O O . GLU A 1 301 ? 0.059 -30.328 -30.141 1 96.75 301 GLU A O 1
ATOM 2316 N N . HIS A 1 302 ? 1.54 -31.734 -29.109 1 97.25 302 HIS A N 1
ATOM 2317 C CA . HIS A 1 302 ? 0.476 -32.531 -28.516 1 97.25 302 HIS A CA 1
ATOM 2318 C C . HIS A 1 302 ? -0.391 -31.688 -27.578 1 97.25 302 HIS A C 1
ATOM 2320 O O . HIS A 1 302 ? -1.62 -31.797 -27.609 1 97.25 302 HIS A O 1
ATOM 2326 N N . SER A 1 303 ? 0.24 -30.875 -26.797 1 97.31 303 SER A N 1
ATOM 2327 C CA . SER A 1 303 ? -0.465 -29.984 -25.891 1 97.31 303 SER A CA 1
ATOM 2328 C C . SER A 1 303 ? -1.414 -29.062 -26.641 1 97.31 303 SER A C 1
ATOM 2330 O O . SER A 1 303 ? -2.561 -28.875 -26.234 1 97.31 303 SER A O 1
ATOM 2332 N N . SER A 1 304 ? -0.956 -28.531 -27.75 1 97.19 304 SER A N 1
ATOM 2333 C CA . SER A 1 304 ? -1.763 -27.625 -28.578 1 97.19 304 SER A CA 1
ATOM 2334 C C . SER A 1 304 ? -2.977 -28.344 -29.156 1 97.19 304 SER A C 1
ATOM 2336 O O . SER A 1 304 ? -4.09 -27.812 -29.125 1 97.19 304 SER A O 1
ATOM 2338 N N . ARG A 1 305 ? -2.811 -29.531 -29.641 1 97.25 305 ARG A N 1
ATOM 2339 C CA . ARG A 1 305 ? -3.904 -30.297 -30.219 1 97.25 305 ARG A CA 1
ATOM 2340 C C . ARG A 1 305 ? -4.949 -30.641 -29.172 1 97.25 305 ARG A C 1
ATOM 2342 O O . ARG A 1 305 ? -6.152 -30.531 -29.406 1 97.25 305 ARG A O 1
ATOM 2349 N N . VAL A 1 306 ? -4.434 -31.047 -28.047 1 97.94 306 VAL A N 1
ATOM 2350 C CA . VAL A 1 306 ? -5.332 -31.406 -26.953 1 97.94 306 VAL A CA 1
ATOM 2351 C C . VAL A 1 306 ? -6.16 -30.188 -26.547 1 97.94 306 VAL A C 1
ATOM 2353 O O . VAL A 1 306 ? -7.383 -30.281 -26.406 1 97.94 306 VAL A O 1
ATOM 2356 N N . ASN A 1 307 ? -5.512 -29.031 -26.391 1 97.88 307 ASN A N 1
ATOM 2357 C CA . ASN A 1 307 ? -6.219 -27.844 -25.938 1 97.88 307 ASN A CA 1
ATOM 2358 C C . ASN A 1 307 ? -7.199 -27.328 -26.984 1 97.88 307 ASN A C 1
ATOM 2360 O O . ASN A 1 307 ? -8.195 -26.688 -26.641 1 97.88 307 ASN A O 1
ATOM 2364 N N . GLU A 1 308 ? -6.852 -27.562 -28.234 1 97.56 308 GLU A N 1
ATOM 2365 C CA . GLU A 1 308 ? -7.793 -27.219 -29.297 1 97.56 308 GLU A CA 1
ATOM 2366 C C . GLU A 1 308 ? -9.109 -27.969 -29.125 1 97.56 308 GLU A C 1
ATOM 2368 O O . GLU A 1 308 ? -10.188 -27.391 -29.297 1 97.56 308 GLU A O 1
ATOM 2373 N N . VAL A 1 309 ? -9.062 -29.219 -28.844 1 97.44 309 VAL A N 1
ATOM 2374 C CA . VAL A 1 309 ? -10.25 -30.031 -28.609 1 97.44 309 VAL A CA 1
ATOM 2375 C C . VAL A 1 309 ? -11 -29.531 -27.375 1 97.44 309 VAL A C 1
ATOM 2377 O O . VAL A 1 309 ? -12.219 -29.406 -27.391 1 97.44 309 VAL A O 1
ATOM 2380 N N . LEU A 1 310 ? -10.203 -29.297 -26.312 1 97.81 310 LEU A N 1
ATOM 2381 C CA . LEU A 1 310 ? -10.812 -28.812 -25.078 1 97.81 310 LEU A CA 1
ATOM 2382 C C . LEU A 1 310 ? -11.531 -27.484 -25.297 1 97.81 310 LEU A C 1
ATOM 2384 O O . LEU A 1 310 ? -12.641 -27.281 -24.797 1 97.81 310 LEU A O 1
ATOM 2388 N N . ARG A 1 311 ? -10.875 -26.609 -26.078 1 97 311 ARG A N 1
ATOM 2389 C CA . ARG A 1 311 ? -11.477 -25.312 -26.391 1 97 311 ARG A CA 1
ATOM 2390 C C . ARG A 1 311 ? -12.766 -25.5 -27.188 1 97 311 ARG A C 1
ATOM 2392 O O . ARG A 1 311 ? -13.742 -24.781 -26.969 1 97 311 ARG A O 1
ATOM 2399 N N . ALA A 1 312 ? -12.766 -26.344 -28.109 1 96.62 312 ALA A N 1
ATOM 2400 C CA . ALA A 1 312 ? -13.945 -26.625 -28.938 1 96.62 312 ALA A CA 1
ATOM 2401 C C . ALA A 1 312 ? -15.117 -27.094 -28.094 1 96.62 312 ALA A C 1
ATOM 2403 O O . ALA A 1 312 ? -16.281 -26.859 -28.438 1 96.62 312 ALA A O 1
ATOM 2404 N N . GLU A 1 313 ? -14.82 -27.703 -26.984 1 96.12 313 GLU A N 1
ATOM 2405 C CA . GLU A 1 313 ? -15.844 -28.203 -26.078 1 96.12 313 GLU A CA 1
ATOM 2406 C C . GLU A 1 313 ? -16.188 -27.172 -25 1 96.12 313 GLU A C 1
ATOM 2408 O O . GLU A 1 313 ? -16.922 -27.469 -24.062 1 96.12 313 GLU A O 1
ATOM 2413 N N . GLY A 1 314 ? -15.57 -26 -25.078 1 94.69 314 GLY A N 1
ATOM 2414 C CA . GLY A 1 314 ? -15.844 -24.938 -24.109 1 94.69 314 GLY A CA 1
ATOM 2415 C C . GLY A 1 314 ? -15.094 -25.109 -22.812 1 94.69 314 GLY A C 1
ATOM 2416 O O . GLY A 1 314 ? -15.492 -24.562 -21.781 1 94.69 314 GLY A O 1
ATOM 2417 N N . CYS A 1 315 ? -14.008 -25.938 -22.812 1 96.06 315 CYS A N 1
ATOM 2418 C CA . CYS A 1 315 ? -13.25 -26.234 -21.594 1 96.06 315 CYS A CA 1
ATOM 2419 C C . CYS A 1 315 ? -11.758 -26.031 -21.812 1 96.06 315 CYS A C 1
ATOM 2421 O O . CYS A 1 315 ? -10.945 -26.828 -21.359 1 96.06 315 CYS A O 1
ATOM 2423 N N . GLY A 1 316 ? -11.469 -25 -22.594 1 96.25 316 GLY A N 1
ATOM 2424 C CA . GLY A 1 316 ? -10.062 -24.734 -22.828 1 96.25 316 GLY A CA 1
ATOM 2425 C C . GLY A 1 316 ? -9.266 -24.547 -21.547 1 96.25 316 GLY A C 1
ATOM 2426 O O . GLY A 1 316 ? -9.758 -23.953 -20.578 1 96.25 316 GLY A O 1
ATOM 2427 N N . ALA A 1 317 ? -8.07 -25.078 -21.516 1 97.06 317 ALA A N 1
ATOM 2428 C CA . ALA A 1 317 ? -7.16 -24.953 -20.375 1 97.06 317 ALA A CA 1
ATOM 2429 C C . ALA A 1 317 ? -6.168 -23.812 -20.609 1 97.06 317 ALA A C 1
ATOM 2431 O O . ALA A 1 317 ? -6.016 -23.328 -21.719 1 97.06 317 ALA A O 1
ATOM 2432 N N . ILE A 1 318 ? -5.562 -23.375 -19.547 1 96.06 318 ILE A N 1
ATOM 2433 C CA . ILE A 1 318 ? -4.551 -22.328 -19.625 1 96.06 318 ILE A CA 1
ATOM 2434 C C . ILE A 1 318 ? -3.195 -22.938 -19.953 1 96.06 318 ILE A C 1
ATOM 2436 O O . ILE A 1 318 ? -2.7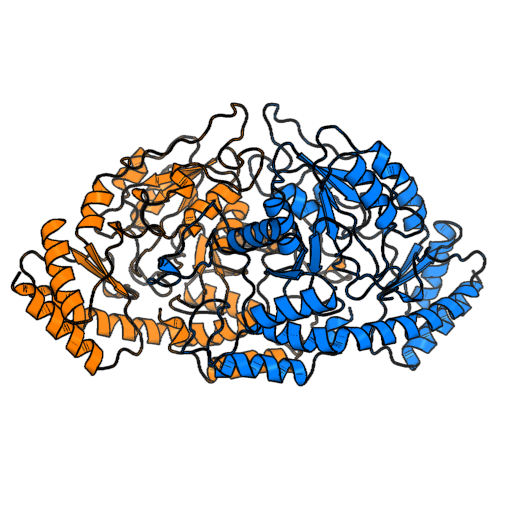87 -23.938 -19.359 1 96.06 318 ILE A O 1
ATOM 2440 N N . ASN A 1 319 ? -2.572 -22.469 -20.906 1 96.62 319 ASN A N 1
ATOM 2441 C CA . ASN A 1 319 ? -1.153 -22.703 -21.156 1 96.62 319 ASN A CA 1
ATOM 2442 C C . ASN A 1 319 ? -0.303 -21.5 -20.75 1 96.62 319 ASN A C 1
ATOM 2444 O O . ASN A 1 319 ? -0.243 -20.5 -21.469 1 96.62 319 ASN A O 1
ATOM 2448 N N . PHE A 1 320 ? 0.437 -21.656 -19.656 1 97 320 PHE A N 1
ATOM 2449 C CA . PHE A 1 320 ? 1.143 -20.516 -19.078 1 97 320 PHE A CA 1
ATOM 2450 C C . PHE A 1 320 ? 2.346 -20.141 -19.922 1 97 320 PHE A C 1
ATOM 2452 O O . PHE A 1 320 ? 2.922 -19.062 -19.734 1 97 320 PHE A O 1
ATOM 2459 N N . ALA A 1 321 ? 2.764 -20.984 -20.859 1 96.25 321 ALA A N 1
ATOM 2460 C CA . ALA A 1 321 ? 3.859 -20.609 -21.75 1 96.25 321 ALA A CA 1
ATOM 2461 C C . ALA A 1 321 ? 3.479 -19.422 -22.625 1 96.25 321 ALA A C 1
ATOM 2463 O O . ALA A 1 321 ? 4.352 -18.734 -23.156 1 96.25 321 ALA A O 1
ATOM 2464 N N . GLU A 1 322 ? 2.217 -19.219 -22.75 1 92.38 322 GLU A N 1
ATOM 2465 C CA . GLU A 1 322 ? 1.719 -18.125 -23.578 1 92.38 322 GLU A CA 1
ATOM 2466 C C . GLU A 1 322 ? 1.326 -16.922 -22.734 1 92.38 322 GLU A C 1
ATOM 2468 O O . GLU A 1 322 ? 1.019 -15.852 -23.266 1 92.38 322 GLU A O 1
ATOM 2473 N N . ASN A 1 323 ? 1.324 -17.094 -21.469 1 92.25 323 ASN A N 1
ATOM 2474 C CA . ASN A 1 323 ? 0.86 -16.078 -20.547 1 92.25 323 ASN A CA 1
ATOM 2475 C C . ASN A 1 323 ? 1.921 -15 -20.312 1 92.25 323 ASN A C 1
ATOM 2477 O O . ASN A 1 323 ? 3.088 -15.32 -20.078 1 92.25 323 ASN A O 1
ATOM 2481 N N . THR A 1 324 ? 1.639 -13.766 -20.375 1 93.88 324 THR A N 1
ATOM 2482 C CA . THR A 1 324 ? 2.613 -12.68 -20.312 1 93.88 324 THR A CA 1
ATOM 2483 C C . THR A 1 324 ? 2.803 -12.195 -18.891 1 93.88 324 THR A C 1
ATOM 2485 O O . THR A 1 324 ? 3.65 -11.344 -18.625 1 93.88 324 THR A O 1
ATOM 2488 N N . TRP A 1 325 ? 2.127 -12.75 -17.938 1 96.62 325 TRP A N 1
ATOM 2489 C CA . TRP A 1 325 ? 2.152 -12.258 -16.562 1 96.62 325 TRP A CA 1
ATOM 2490 C C . TRP A 1 325 ? 2.814 -13.266 -15.633 1 96.62 325 TRP A C 1
ATOM 2492 O O . TRP A 1 325 ? 3.203 -12.922 -14.516 1 96.62 325 TRP A O 1
ATOM 2502 N N . HIS A 1 326 ? 2.988 -14.57 -16.125 1 97.81 326 HIS A N 1
ATOM 2503 C CA . HIS A 1 326 ? 3.361 -15.602 -15.164 1 97.81 326 HIS A CA 1
ATOM 2504 C C . HIS A 1 326 ? 4.613 -16.344 -15.617 1 97.81 326 HIS A C 1
ATOM 2506 O O . HIS A 1 326 ? 5.105 -17.219 -14.906 1 97.81 326 HIS A O 1
ATOM 2512 N N . PHE A 1 327 ? 5.145 -15.984 -16.766 1 98.19 327 PHE A N 1
ATOM 2513 C CA . PHE A 1 327 ? 6.242 -16.812 -17.25 1 98.19 327 PHE A CA 1
ATOM 2514 C C . PHE A 1 327 ? 7.371 -15.945 -17.797 1 98.19 327 PHE A C 1
ATOM 2516 O O . PHE A 1 327 ? 7.148 -15.109 -18.688 1 98.19 327 PHE A O 1
ATOM 2523 N N . TYR A 1 328 ? 8.523 -16.156 -17.438 1 98 328 TYR A N 1
ATOM 2524 C CA . TYR A 1 328 ? 9.734 -15.352 -17.531 1 98 328 TYR A CA 1
ATOM 2525 C C . TYR A 1 328 ? 9.969 -14.898 -18.969 1 98 328 TYR A C 1
ATOM 2527 O O . TYR A 1 328 ? 10.164 -13.703 -19.234 1 98 328 TYR A O 1
ATOM 2535 N N . PRO A 1 329 ? 9.875 -15.75 -20 1 97.31 329 PRO A N 1
ATOM 2536 C CA . PRO A 1 329 ? 10.195 -15.312 -21.359 1 97.31 329 PRO A CA 1
ATOM 2537 C C . PRO A 1 329 ? 9.219 -14.273 -21.891 1 97.31 329 PRO A C 1
ATOM 2539 O O . PRO A 1 329 ? 9.492 -13.625 -22.906 1 97.31 329 PRO A O 1
ATOM 2542 N N . LYS A 1 330 ? 8.141 -14.117 -21.156 1 96.69 330 LYS A N 1
ATOM 2543 C CA . LYS A 1 330 ? 7.082 -13.266 -21.688 1 96.69 330 LYS A CA 1
ATOM 2544 C C . LYS A 1 330 ? 7.016 -11.938 -20.922 1 96.69 330 LYS A C 1
ATOM 2546 O O . LYS A 1 330 ? 6.203 -11.07 -21.25 1 96.69 330 LYS A O 1
ATOM 2551 N N . TRP A 1 331 ? 7.848 -11.742 -19.938 1 97.12 331 TRP A N 1
ATOM 2552 C CA . TRP A 1 331 ? 7.816 -10.516 -19.141 1 97.12 331 TRP A CA 1
ATOM 2553 C C . TRP A 1 331 ? 8.523 -9.375 -19.875 1 97.12 331 TRP A C 1
ATOM 2555 O O . TRP A 1 331 ? 9.625 -8.977 -19.5 1 97.12 331 TRP A O 1
ATOM 2565 N N . GLU A 1 332 ? 7.855 -8.773 -20.797 1 95.06 332 GLU A N 1
ATOM 2566 C CA . GLU A 1 332 ? 8.43 -7.777 -21.703 1 95.06 332 GLU A CA 1
ATOM 2567 C C . GLU A 1 332 ? 8.922 -6.559 -20.938 1 95.06 332 GLU A C 1
ATOM 2569 O O . GLU A 1 332 ? 9.914 -5.934 -21.328 1 95.06 332 GLU A O 1
ATOM 2574 N N . HIS A 1 333 ? 8.266 -6.184 -19.859 1 95.25 333 HIS A N 1
ATOM 2575 C CA . HIS A 1 333 ? 8.633 -4.988 -19.109 1 95.25 333 HIS A CA 1
ATOM 2576 C C . HIS A 1 333 ? 9.883 -5.238 -18.266 1 95.25 333 HIS A C 1
ATOM 2578 O O . HIS A 1 333 ? 10.633 -4.305 -17.969 1 95.25 333 HIS A O 1
ATOM 2584 N N . LEU A 1 334 ? 10.07 -6.512 -17.859 1 96.5 334 LEU A N 1
ATOM 2585 C CA . LEU A 1 334 ? 11.336 -6.879 -17.234 1 96.5 334 LEU A CA 1
ATOM 2586 C C . LEU A 1 334 ? 12.453 -6.949 -18.266 1 96.5 334 LEU A C 1
ATOM 2588 O O . LEU A 1 334 ? 13.508 -6.348 -18.078 1 96.5 334 LEU A O 1
ATOM 2592 N N . LEU A 1 335 ? 12.195 -7.715 -19.344 1 96.19 335 LEU A N 1
ATOM 2593 C CA . LEU A 1 335 ? 13.195 -7.992 -20.375 1 96.19 335 LEU A CA 1
ATOM 2594 C C . LEU A 1 335 ? 13.633 -6.707 -21.062 1 96.19 335 LEU A C 1
ATOM 2596 O O . LEU A 1 335 ? 14.781 -6.582 -21.484 1 96.19 335 LEU A O 1
ATOM 2600 N N . GLY A 1 336 ? 12.727 -5.738 -21.109 1 94.44 336 GLY A N 1
ATOM 2601 C CA . GLY A 1 336 ? 13.008 -4.469 -21.766 1 94.44 336 GLY A CA 1
ATOM 2602 C C . GLY A 1 336 ? 13.445 -3.385 -20.797 1 94.44 336 GLY A C 1
ATOM 2603 O O . GLY A 1 336 ? 13.672 -2.242 -21.188 1 94.44 336 GLY A O 1
ATOM 2604 N N . ALA A 1 337 ? 13.531 -3.676 -19.516 1 94.12 337 ALA A N 1
ATOM 2605 C CA . ALA A 1 337 ? 13.914 -2.73 -18.469 1 94.12 337 ALA A CA 1
ATOM 2606 C C . ALA A 1 337 ? 13.047 -1.474 -18.531 1 94.12 337 ALA A C 1
ATOM 2608 O O . ALA A 1 337 ? 13.57 -0.357 -18.578 1 94.12 337 ALA A O 1
ATOM 2609 N N . LYS A 1 338 ? 11.758 -1.685 -18.578 1 95.25 338 LYS A N 1
ATOM 2610 C CA . LYS A 1 338 ? 10.82 -0.574 -18.734 1 95.25 338 LYS A CA 1
ATOM 2611 C C . LYS A 1 338 ? 10.375 -0.038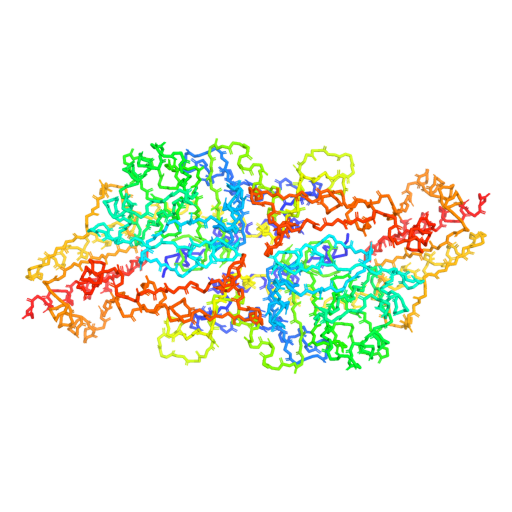 -17.375 1 95.25 338 LYS A C 1
ATOM 2613 O O . LYS A 1 338 ? 9.844 -0.786 -16.547 1 95.25 338 LYS A O 1
ATOM 2618 N N . THR A 1 339 ? 10.617 1.247 -17.094 1 94.88 339 THR A N 1
ATOM 2619 C CA . THR A 1 339 ? 10.281 1.898 -15.836 1 94.88 339 THR A CA 1
ATOM 2620 C C . THR A 1 339 ? 9.727 3.299 -16.078 1 94.88 339 THR A C 1
ATOM 2622 O O . THR A 1 339 ? 9.906 3.863 -17.156 1 94.88 339 THR A O 1
ATOM 2625 N N . CYS A 1 340 ? 8.984 3.814 -15.078 1 94.06 340 CYS A N 1
ATOM 2626 C CA . CYS A 1 340 ? 8.414 5.148 -15.219 1 94.06 340 CYS A CA 1
ATOM 2627 C C . CYS A 1 340 ? 9.406 6.219 -14.773 1 94.06 340 CYS A C 1
ATOM 2629 O O . CYS A 1 340 ? 9.227 7.402 -15.07 1 94.06 340 CYS A O 1
ATOM 2631 N N . THR A 1 341 ? 10.461 5.848 -14.125 1 93.5 341 THR A N 1
ATOM 2632 C CA . THR A 1 341 ? 11.398 6.836 -13.609 1 93.5 341 THR A CA 1
ATOM 2633 C C . THR A 1 341 ? 12.297 7.363 -14.719 1 93.5 341 THR A C 1
ATOM 2635 O O . THR A 1 341 ? 12.703 6.613 -15.609 1 93.5 341 THR A O 1
ATOM 2638 N N . ALA A 1 342 ? 12.617 8.602 -14.664 1 92.38 342 ALA A N 1
ATOM 2639 C CA . ALA A 1 342 ? 13.5 9.219 -15.656 1 92.38 342 ALA A CA 1
ATOM 2640 C C . ALA A 1 342 ? 14.922 8.68 -15.539 1 92.38 342 ALA A C 1
ATOM 2642 O O . ALA A 1 342 ? 15.625 8.547 -16.547 1 92.38 342 ALA A O 1
ATOM 2643 N N . SER A 1 343 ? 15.391 8.281 -14.414 1 88.38 343 SER A N 1
ATOM 2644 C CA . SER A 1 343 ? 16.75 7.824 -14.141 1 88.38 343 SER A CA 1
ATOM 2645 C C . SER A 1 343 ? 16.969 6.406 -14.656 1 88.38 343 SER A C 1
ATOM 2647 O O . SER A 1 343 ? 18.094 5.941 -14.75 1 88.38 343 SER A O 1
ATOM 2649 N N . GLY A 1 344 ? 15.906 5.676 -14.922 1 91.44 344 GLY A N 1
ATOM 2650 C CA . GLY A 1 344 ? 15.992 4.277 -15.312 1 91.44 344 GLY A CA 1
ATOM 2651 C C . GLY A 1 344 ? 15.922 3.326 -14.133 1 91.44 344 GLY A C 1
ATOM 2652 O O . GLY A 1 344 ? 15.922 2.105 -14.312 1 91.44 344 GLY A O 1
ATOM 2653 N N . TRP A 1 345 ? 15.812 3.887 -12.938 1 88.94 345 TRP A N 1
ATOM 2654 C CA . TRP A 1 345 ? 15.633 3.064 -11.75 1 88.94 345 TRP A CA 1
ATOM 2655 C C . TRP A 1 345 ? 14.352 2.234 -11.844 1 88.94 345 TRP A C 1
ATOM 2657 O O . TRP A 1 345 ? 13.336 2.705 -12.359 1 88.94 345 TRP A O 1
ATOM 2667 N N . PRO A 1 346 ? 14.336 0.991 -11.492 1 90.12 346 PRO A N 1
ATOM 2668 C CA . PRO A 1 346 ? 15.398 0.317 -10.734 1 90.12 346 PRO A CA 1
ATOM 2669 C C . PRO A 1 346 ? 16.344 -0.478 -11.633 1 90.12 346 PRO A C 1
ATOM 2671 O O . PRO A 1 346 ? 17.156 -1.264 -11.133 1 90.12 346 PRO A O 1
ATOM 2674 N N . PHE A 1 347 ? 16.266 -0.323 -12.938 1 90.38 347 PHE A N 1
ATOM 2675 C CA . PHE A 1 347 ? 17.062 -1.156 -13.836 1 90.38 347 PHE A CA 1
ATOM 2676 C C . PHE A 1 347 ? 18.453 -0.58 -14.031 1 90.38 347 PHE A C 1
ATOM 2678 O O . PHE A 1 347 ? 19.359 -1.27 -14.508 1 90.38 347 PHE A O 1
ATOM 2685 N N . VAL A 1 348 ? 18.453 0.74 -13.844 1 77.88 348 VAL A N 1
ATOM 2686 C CA . VAL A 1 348 ? 19.75 1.41 -13.945 1 77.88 348 VAL A CA 1
ATOM 2687 C C . VAL A 1 348 ? 20.219 1.839 -12.555 1 77.88 348 VAL A C 1
ATOM 2689 O O . VAL A 1 348 ? 19.422 2.35 -11.758 1 77.88 348 VAL A O 1
ATOM 2692 N N . GLY A 1 349 ? 21.172 1.131 -12.008 1 61.22 349 GLY A N 1
ATOM 2693 C CA . GLY A 1 349 ? 21.531 1.523 -10.656 1 61.22 349 GLY A CA 1
ATOM 2694 C C . GLY A 1 349 ? 22.969 1.174 -10.305 1 61.22 349 GLY A C 1
ATOM 2695 O O . GLY A 1 349 ? 23.625 0.416 -11.023 1 61.22 349 GLY A O 1
ATOM 2696 N N . GLY A 1 350 ? 23.656 1.879 -9.469 1 49.47 350 GLY A N 1
ATOM 2697 C CA . GLY A 1 350 ? 24.969 1.659 -8.906 1 49.47 350 GLY A CA 1
ATOM 2698 C C . GLY A 1 350 ? 26.047 2.541 -9.523 1 49.47 350 GLY A C 1
ATOM 2699 O O . GLY A 1 350 ? 25.75 3.389 -10.367 1 49.47 350 GLY A O 1
ATOM 2700 N N . GLU A 1 351 ? 27.109 2.445 -8.875 1 43.78 351 GLU A N 1
ATOM 2701 C CA . GLU A 1 351 ? 28.297 3.193 -9.273 1 43.78 351 GLU A CA 1
ATOM 2702 C C . GLU A 1 351 ? 28.484 3.141 -10.789 1 43.78 351 GLU A C 1
ATOM 2704 O O . GLU A 1 351 ? 28.891 4.133 -11.398 1 43.78 351 GLU A O 1
ATOM 2709 N N . ASN A 1 352 ? 28.234 2.037 -11.367 1 44.5 352 ASN A N 1
ATOM 2710 C CA . ASN A 1 352 ? 28.703 1.875 -12.734 1 44.5 352 ASN A CA 1
ATOM 2711 C C . ASN A 1 352 ? 27.562 1.939 -13.742 1 44.5 352 ASN A C 1
ATOM 2713 O O . ASN A 1 352 ? 27.766 1.667 -14.93 1 44.5 352 ASN A O 1
ATOM 2717 N N . ARG A 1 353 ? 26.297 2.482 -13.32 1 55.22 353 ARG A N 1
ATOM 2718 C CA . ARG A 1 353 ? 25.203 2.752 -14.234 1 55.22 353 ARG A CA 1
ATOM 2719 C C . ARG A 1 353 ? 24.938 1.562 -15.156 1 55.22 353 ARG A C 1
ATOM 2721 O O . ARG A 1 353 ? 24.625 1.737 -16.328 1 55.22 353 ARG A O 1
ATOM 2728 N N . LYS A 1 354 ? 25.406 0.304 -14.609 1 59.91 354 LYS A N 1
ATOM 2729 C CA . LYS A 1 354 ? 25.219 -0.835 -15.508 1 59.91 354 LYS A CA 1
ATOM 2730 C C . LYS A 1 354 ? 23.766 -1.301 -15.508 1 59.91 354 LYS A C 1
ATOM 2732 O O . LYS A 1 354 ? 23.141 -1.41 -14.445 1 59.91 354 LYS A O 1
ATOM 2737 N N . ARG A 1 355 ? 23.25 -1.443 -16.656 1 72.06 355 ARG A N 1
ATOM 2738 C CA . ARG A 1 355 ? 21.891 -1.91 -16.906 1 72.06 355 ARG A CA 1
ATOM 2739 C C . ARG A 1 355 ? 21.797 -3.428 -16.797 1 72.06 355 ARG A C 1
ATOM 2741 O O . ARG A 1 355 ? 22.703 -4.145 -17.25 1 72.06 355 ARG A O 1
ATOM 2748 N N . PHE A 1 356 ? 20.781 -3.936 -15.992 1 78.38 356 PHE A N 1
ATOM 2749 C CA . PHE A 1 356 ? 20.469 -5.359 -15.93 1 78.38 356 PHE A CA 1
ATOM 2750 C C . PHE A 1 356 ? 19.922 -5.852 -17.266 1 78.38 356 PHE A C 1
ATOM 2752 O O . PHE A 1 356 ? 19.078 -5.195 -17.875 1 78.38 356 PHE A O 1
ATOM 2759 N N . VAL A 1 357 ? 20.547 -6.84 -17.812 1 86.81 357 VAL A N 1
ATOM 2760 C CA . VAL A 1 357 ? 20.031 -7.438 -19.031 1 86.81 357 VAL A CA 1
ATOM 2761 C C . VAL A 1 357 ? 19.625 -8.891 -18.766 1 86.81 357 VAL A C 1
ATOM 2763 O O . VAL A 1 357 ? 20.422 -9.672 -18.234 1 86.81 357 VAL A O 1
ATOM 2766 N N . TYR A 1 358 ? 18.375 -9.148 -19.031 1 94.94 358 TYR A N 1
ATOM 2767 C CA . TYR A 1 358 ? 17.859 -10.5 -18.875 1 94.94 358 TYR A CA 1
ATOM 2768 C C . TYR A 1 358 ? 17.703 -11.188 -20.219 1 94.94 358 TYR A C 1
ATOM 2770 O O . TYR A 1 358 ? 17.234 -10.586 -21.188 1 94.94 358 TYR A O 1
ATOM 2778 N N . ASP A 1 359 ? 18.141 -12.438 -20.312 1 96.62 359 ASP A N 1
ATOM 2779 C CA . ASP A 1 359 ? 18.016 -13.266 -21.5 1 96.62 359 ASP A CA 1
ATOM 2780 C C . ASP A 1 359 ? 16.703 -14.055 -21.484 1 96.62 359 ASP A C 1
ATOM 2782 O O . ASP A 1 359 ? 16.5 -14.922 -20.641 1 96.62 359 ASP A O 1
ATOM 2786 N N . PRO A 1 360 ? 15.844 -13.828 -22.453 1 96.38 360 PRO A N 1
ATOM 2787 C CA . PRO A 1 360 ? 14.562 -14.539 -22.469 1 96.38 360 PRO A CA 1
ATOM 2788 C C . PRO A 1 360 ? 14.734 -16.047 -22.594 1 96.38 360 PRO A C 1
ATOM 2790 O O . PRO A 1 360 ? 13.812 -16.797 -22.25 1 96.38 360 PRO A O 1
ATOM 2793 N N . ALA A 1 361 ? 15.922 -16.531 -23.031 1 97.5 361 ALA A N 1
ATOM 2794 C CA . ALA A 1 361 ? 16.141 -17.953 -23.25 1 97.5 361 ALA A CA 1
ATOM 2795 C C . ALA A 1 361 ? 16.906 -18.578 -22.078 1 97.5 361 ALA A C 1
ATOM 2797 O O . ALA A 1 361 ? 17.344 -19.734 -22.172 1 97.5 361 ALA A O 1
ATOM 2798 N N . ALA A 1 362 ? 16.969 -17.875 -20.984 1 97.56 362 ALA A N 1
ATOM 2799 C CA . ALA A 1 362 ? 17.844 -18.266 -19.875 1 97.56 362 ALA A CA 1
ATOM 2800 C C . ALA A 1 362 ? 17.281 -19.484 -19.141 1 97.56 362 ALA A C 1
ATOM 2802 O O . ALA A 1 362 ? 17.984 -20.109 -18.359 1 97.56 362 ALA A O 1
ATOM 2803 N N . LEU A 1 363 ? 16.047 -19.906 -19.391 1 98.5 363 LEU A N 1
ATOM 2804 C CA . LEU A 1 363 ? 15.398 -20.969 -18.625 1 98.5 363 LEU A CA 1
ATOM 2805 C C . LEU A 1 363 ? 14.789 -22.016 -19.578 1 98.5 363 LEU A C 1
ATOM 2807 O O . LEU A 1 363 ? 13.578 -22.203 -19.578 1 98.5 363 LEU A O 1
ATOM 2811 N N . PRO A 1 364 ? 15.609 -22.75 -20.312 1 98.25 364 PRO A N 1
ATOM 2812 C CA . PRO A 1 364 ? 15.117 -23.672 -21.344 1 98.25 364 PRO A CA 1
ATOM 2813 C C . PRO A 1 364 ? 14.336 -24.844 -20.75 1 98.25 364 PRO A C 1
ATOM 2815 O O . PRO A 1 364 ? 13.398 -25.344 -21.375 1 98.25 364 PRO A O 1
ATOM 2818 N N . GLN A 1 365 ? 14.75 -25.375 -19.609 1 98 365 GLN A N 1
ATOM 2819 C CA . GLN A 1 365 ? 14.016 -26.469 -18.984 1 98 365 GLN A CA 1
ATOM 2820 C C . GLN A 1 365 ? 12.594 -26.047 -18.625 1 98 365 GLN A C 1
ATOM 2822 O O . GLN A 1 365 ? 11.648 -26.797 -18.844 1 98 365 GLN A O 1
ATOM 2827 N N . SER A 1 366 ? 12.484 -24.859 -18.062 1 98.56 366 SER A N 1
ATOM 2828 C CA . SER A 1 366 ? 11.164 -24.328 -17.734 1 98.56 366 SER A CA 1
ATOM 2829 C C . SER A 1 366 ? 10.305 -24.156 -18.984 1 98.56 366 SER A C 1
ATOM 2831 O O . SER A 1 366 ? 9.117 -24.469 -18.969 1 98.56 366 SER A O 1
ATOM 2833 N N . ALA A 1 367 ? 10.906 -23.641 -20.031 1 98.06 367 ALA A N 1
ATOM 2834 C CA . ALA A 1 367 ? 10.188 -23.422 -21.297 1 98.06 367 ALA A CA 1
ATOM 2835 C C . ALA A 1 367 ? 9.633 -24.734 -21.844 1 98.06 367 ALA A C 1
ATOM 2837 O O . ALA A 1 367 ? 8.5 -24.781 -22.312 1 98.06 367 ALA A O 1
ATOM 2838 N N . ASP A 1 368 ? 10.422 -25.75 -21.766 1 97.75 368 ASP A N 1
ATOM 2839 C CA . ASP A 1 368 ? 9.992 -27.062 -22.234 1 97.75 368 ASP A CA 1
ATOM 2840 C C . ASP A 1 368 ? 8.836 -27.594 -21.391 1 97.75 368 ASP A C 1
ATOM 2842 O O . ASP A 1 368 ? 7.809 -28.016 -21.922 1 97.75 368 ASP A O 1
ATOM 2846 N N . LEU A 1 369 ? 9.016 -27.547 -20.094 1 98.12 369 LEU A N 1
ATOM 2847 C CA . LEU A 1 369 ? 8.039 -28.094 -19.156 1 98.12 369 LEU A CA 1
ATOM 2848 C C . LEU A 1 369 ? 6.719 -27.344 -19.234 1 98.12 369 LEU A C 1
ATOM 2850 O O . LEU A 1 369 ? 5.656 -27.953 -19.375 1 98.12 369 LEU A O 1
ATOM 2854 N N . ILE A 1 370 ? 6.754 -26.031 -19.172 1 98.19 370 ILE A N 1
ATOM 2855 C CA . ILE A 1 370 ? 5.559 -25.188 -19.125 1 98.19 370 ILE A CA 1
ATOM 2856 C C . ILE A 1 370 ? 4.867 -25.203 -20.5 1 98.19 370 ILE A C 1
ATOM 2858 O O . ILE A 1 370 ? 3.637 -25.172 -20.578 1 98.19 370 ILE A O 1
ATOM 2862 N N . GLY A 1 371 ? 5.609 -25.375 -21.578 1 97.81 371 GLY A N 1
ATOM 2863 C CA . GLY A 1 371 ? 5.07 -25.406 -22.922 1 97.81 371 GLY A CA 1
ATOM 2864 C C . GLY A 1 371 ? 4.172 -26.594 -23.188 1 97.81 371 GLY A C 1
ATOM 2865 O O . GLY A 1 371 ? 3.326 -26.562 -24.078 1 97.81 371 GLY A O 1
ATOM 2866 N N . ARG A 1 372 ? 4.34 -27.656 -22.469 1 97.75 372 ARG A N 1
ATOM 2867 C CA . ARG A 1 372 ? 3.533 -28.859 -22.688 1 97.75 372 ARG A CA 1
ATOM 2868 C C . ARG A 1 372 ? 2.584 -29.094 -21.516 1 97.75 372 ARG A C 1
ATOM 2870 O O . ARG A 1 372 ? 2.09 -30.219 -21.344 1 97.75 372 ARG A O 1
ATOM 2877 N N . CYS A 1 373 ? 2.416 -28.094 -20.688 1 98.31 373 CYS A N 1
ATOM 2878 C CA . CYS A 1 373 ? 1.578 -28.188 -19.5 1 98.31 373 CYS A CA 1
ATOM 2879 C C . CYS A 1 373 ? 0.269 -27.438 -19.688 1 98.31 373 CYS A C 1
ATOM 2881 O O . CYS A 1 373 ? 0.27 -26.281 -20.125 1 98.31 373 CYS A O 1
ATOM 2883 N N . LEU A 1 374 ? -0.84 -28.031 -19.453 1 98.31 374 LEU A N 1
ATOM 2884 C CA . LEU A 1 374 ? -2.156 -27.406 -19.406 1 98.31 374 LEU A CA 1
ATOM 2885 C C . LEU A 1 374 ? -2.689 -27.344 -17.984 1 98.31 374 LEU A C 1
ATOM 2887 O O . LEU A 1 374 ? -2.504 -28.266 -17.203 1 98.31 374 LEU A O 1
ATOM 2891 N N . VAL A 1 375 ? -3.309 -26.203 -17.656 1 97.88 375 VAL A N 1
ATOM 2892 C CA . VAL A 1 375 ? -3.664 -25.953 -16.266 1 97.88 375 VAL A CA 1
ATOM 2893 C C . VAL A 1 375 ? -5.117 -25.484 -16.172 1 97.88 375 VAL A C 1
ATOM 2895 O O . VAL A 1 375 ? -5.566 -24.672 -16.984 1 97.88 375 VAL A O 1
ATOM 2898 N N . TYR A 1 376 ? -5.859 -26 -15.211 1 96.19 376 TYR A N 1
ATOM 2899 C CA . TYR A 1 376 ? -7.188 -25.516 -14.844 1 96.19 376 TYR A CA 1
ATOM 2900 C C . TYR A 1 376 ? -7.195 -24.969 -13.43 1 96.19 376 TYR A C 1
ATOM 2902 O O . TYR A 1 376 ? -6.793 -25.641 -12.484 1 96.19 376 TYR A O 1
ATOM 2910 N N . PRO A 1 377 ? -7.578 -23.719 -13.273 1 94.19 377 PRO A N 1
ATOM 2911 C CA . PRO A 1 377 ? -8.008 -23.359 -11.922 1 94.19 377 PRO A CA 1
ATOM 2912 C C . PRO A 1 377 ? -9.25 -24.141 -11.477 1 94.19 377 PRO A C 1
ATOM 2914 O O . PRO A 1 377 ? -10.156 -24.375 -12.281 1 94.19 377 PRO A O 1
ATOM 2917 N N . ILE A 1 378 ? -9.297 -24.562 -10.258 1 93.31 378 ILE A N 1
ATOM 2918 C CA . ILE A 1 378 ? -10.414 -25.344 -9.742 1 93.31 378 ILE A CA 1
ATOM 2919 C C . ILE A 1 378 ? -11.336 -24.469 -8.914 1 93.31 378 ILE A C 1
ATOM 2921 O O . ILE A 1 378 ? -10.898 -23.844 -7.941 1 93.31 378 ILE A O 1
ATOM 2925 N N . ALA A 1 379 ? -12.578 -24.438 -9.312 1 90.25 379 ALA A N 1
ATOM 2926 C CA . ALA A 1 379 ? -13.57 -23.672 -8.562 1 90.25 379 ALA A CA 1
ATOM 2927 C C . ALA A 1 379 ? -14.117 -24.469 -7.387 1 90.25 379 ALA A C 1
ATOM 2929 O O . ALA A 1 379 ? -14.219 -25.703 -7.465 1 90.25 379 ALA A O 1
ATOM 2930 N N . VAL A 1 380 ? -14.477 -23.75 -6.332 1 92.06 380 VAL A N 1
ATOM 2931 C CA . VAL A 1 380 ? -15.016 -24.391 -5.129 1 92.06 380 VAL A CA 1
ATOM 2932 C C . VAL A 1 380 ? -16.422 -24.906 -5.406 1 92.06 380 VAL A C 1
ATOM 2934 O O . VAL A 1 380 ? -16.766 -26.016 -5.016 1 92.06 380 VAL A O 1
ATOM 2937 N N . LYS A 1 381 ? -17.219 -24.078 -6.105 1 88.56 381 LYS A N 1
ATOM 2938 C CA . LYS A 1 381 ? -18.625 -24.406 -6.324 1 88.56 381 LYS A CA 1
ATOM 2939 C C . LYS A 1 381 ? -18.844 -24.922 -7.746 1 88.56 381 LYS A C 1
ATOM 2941 O O . LYS A 1 381 ? -19.922 -24.734 -8.312 1 88.56 381 LYS A O 1
ATOM 2946 N N . THR A 1 382 ? -17.922 -25.609 -8.305 1 84.75 382 THR A N 1
ATOM 2947 C CA . THR A 1 382 ? -18.172 -26.188 -9.617 1 84.75 382 THR A CA 1
ATOM 2948 C C . THR A 1 382 ? -19.344 -27.156 -9.57 1 84.75 382 THR A C 1
ATOM 2950 O O . THR A 1 382 ? -19.359 -28.094 -8.766 1 84.75 382 THR A O 1
ATOM 2953 N N . ASP A 1 383 ? -20.297 -26.781 -10.344 1 86.25 383 ASP A N 1
ATOM 2954 C CA . ASP A 1 383 ? -21.453 -27.688 -10.305 1 86.25 383 ASP A CA 1
ATOM 2955 C C . ASP A 1 383 ? -21.156 -28.984 -11.047 1 86.25 383 ASP A C 1
ATOM 2957 O O . ASP A 1 383 ? -20.203 -29.062 -11.828 1 86.25 383 ASP A O 1
ATOM 2961 N N . GLU A 1 384 ? -22.031 -29.891 -10.797 1 90.5 384 GLU A N 1
ATOM 2962 C CA . GLU A 1 384 ? -21.844 -31.25 -11.32 1 90.5 384 GLU A CA 1
ATOM 2963 C C . GLU A 1 384 ? -21.875 -31.25 -12.844 1 90.5 384 GLU A C 1
ATOM 2965 O O . GLU A 1 384 ? -21.172 -32.031 -13.484 1 90.5 384 GLU A O 1
ATOM 2970 N N . ALA A 1 385 ? -22.625 -30.422 -13.398 1 93.69 385 ALA A N 1
ATOM 2971 C CA . ALA A 1 385 ? -22.75 -30.359 -14.852 1 93.69 385 ALA A CA 1
ATOM 2972 C C . ALA A 1 385 ? -21.469 -29.875 -15.5 1 93.69 385 ALA A C 1
ATOM 2974 O O . ALA A 1 385 ? -21.016 -30.422 -16.516 1 93.69 385 ALA A O 1
ATOM 2975 N N . LYS A 1 386 ? -20.953 -28.812 -14.969 1 92.5 386 LYS A N 1
ATOM 2976 C CA . LYS A 1 386 ? -19.703 -28.281 -15.5 1 92.5 386 LYS A CA 1
ATOM 2977 C C . LYS A 1 386 ? -18.562 -29.281 -15.336 1 92.5 386 LYS A C 1
ATOM 2979 O O . LYS A 1 386 ? -17.719 -29.438 -16.234 1 92.5 386 LYS A O 1
ATOM 2984 N N . LEU A 1 387 ? -18.516 -29.906 -14.227 1 94.25 387 LEU A N 1
ATOM 2985 C CA . LEU A 1 387 ? -17.5 -30.922 -13.977 1 94.25 387 LEU A CA 1
ATOM 2986 C C . LEU A 1 387 ? -17.625 -32.062 -14.969 1 94.25 387 LEU A C 1
ATOM 2988 O O . LEU A 1 387 ? -16.625 -32.562 -15.484 1 94.25 387 LEU A O 1
ATOM 2992 N N . ALA A 1 388 ? -18.828 -32.469 -15.195 1 95.88 388 ALA A N 1
ATOM 2993 C CA . ALA A 1 388 ? -19.078 -33.531 -16.156 1 95.88 388 ALA A CA 1
ATOM 2994 C C . ALA A 1 388 ? -18.656 -33.125 -17.562 1 95.88 388 ALA A C 1
ATOM 2996 O O . ALA A 1 388 ? -18.109 -33.938 -18.328 1 95.88 388 ALA A O 1
ATOM 2997 N N . GLN A 1 389 ? -18.969 -31.938 -17.859 1 96.38 389 GLN A N 1
ATOM 2998 C CA . GLN A 1 389 ? -18.562 -31.406 -19.156 1 96.38 389 GLN A CA 1
ATOM 2999 C C . GLN A 1 389 ? -17.047 -31.453 -19.328 1 96.38 389 GLN A C 1
ATOM 3001 O O . GLN A 1 389 ? -16.531 -31.828 -20.375 1 96.38 389 GLN A O 1
ATOM 3006 N N . MET A 1 390 ? -16.359 -31.078 -18.328 1 96.44 390 MET A N 1
ATOM 3007 C CA . MET A 1 390 ? -14.898 -31.078 -18.359 1 96.44 390 MET A CA 1
ATOM 3008 C C . MET A 1 390 ? -14.359 -32.5 -18.516 1 96.44 390 MET A C 1
ATOM 3010 O O . MET A 1 390 ? -13.438 -32.719 -19.297 1 96.44 390 MET A O 1
ATOM 3014 N N . CYS A 1 391 ? -14.953 -33.406 -17.812 1 97.31 391 CYS A N 1
ATOM 3015 C CA . CYS A 1 391 ? -14.531 -34.812 -17.906 1 97.31 391 CYS A CA 1
ATOM 3016 C C . CYS A 1 391 ? -14.75 -35.344 -19.312 1 97.31 391 CYS A C 1
ATOM 3018 O O . CYS A 1 391 ? -13.883 -36.031 -19.859 1 97.31 391 CYS A O 1
ATOM 3020 N N . THR A 1 392 ? -15.875 -35 -19.859 1 97.19 392 THR A N 1
ATOM 3021 C CA . THR A 1 392 ? -16.188 -35.438 -21.219 1 97.19 392 THR A CA 1
ATOM 3022 C C . THR A 1 392 ? -15.188 -34.844 -22.219 1 97.19 392 THR A C 1
ATOM 3024 O O . THR A 1 392 ? -14.711 -35.562 -23.109 1 97.19 392 THR A O 1
ATOM 3027 N N . ALA A 1 393 ? -14.914 -33.562 -22.047 1 97.69 393 ALA A N 1
ATOM 3028 C CA . ALA A 1 393 ? -13.953 -32.906 -22.922 1 97.69 393 ALA A CA 1
ATOM 3029 C C . ALA A 1 393 ? -12.578 -33.562 -22.828 1 97.69 393 ALA A C 1
ATOM 3031 O O . ALA A 1 393 ? -11.914 -33.781 -23.844 1 97.69 393 ALA A O 1
ATOM 3032 N N . LEU A 1 394 ? -12.125 -33.875 -21.641 1 97.88 394 LEU A N 1
ATOM 3033 C CA . LEU A 1 394 ? -10.828 -34.5 -21.422 1 97.88 394 LEU A CA 1
ATOM 3034 C C . LEU A 1 394 ? -10.781 -35.906 -22.047 1 97.88 394 LEU A C 1
ATOM 3036 O O . LEU A 1 394 ? -9.773 -36.281 -22.656 1 97.88 394 LEU A O 1
ATOM 3040 N N . LYS A 1 395 ? -11.828 -36.594 -22 1 96.56 395 LYS A N 1
ATOM 3041 C CA . LYS A 1 395 ? -11.898 -37.938 -22.609 1 96.56 395 LYS A CA 1
ATOM 3042 C C . LYS A 1 395 ? -11.875 -37.844 -24.125 1 96.56 395 LYS A C 1
ATOM 3044 O O . LYS A 1 395 ? -11.25 -38.656 -24.797 1 96.56 395 LYS A O 1
ATOM 3049 N N . LYS A 1 396 ? -12.578 -36.844 -24.562 1 96.88 396 LYS A N 1
ATOM 3050 C CA . LYS A 1 396 ? -12.57 -36.625 -26.016 1 96.88 396 LYS A CA 1
ATOM 3051 C C . LYS A 1 396 ? -11.172 -36.281 -26.516 1 96.88 396 LYS A C 1
ATOM 3053 O O . LYS A 1 396 ? -10.789 -36.656 -27.609 1 96.88 396 LYS A O 1
ATOM 3058 N N . ALA A 1 397 ? -10.461 -35.562 -25.766 1 96.5 397 ALA A N 1
ATOM 3059 C CA . ALA A 1 397 ? -9.125 -35.094 -26.125 1 96.5 397 ALA A CA 1
ATOM 3060 C C . ALA A 1 397 ? -8.148 -36.281 -26.203 1 96.5 397 ALA A C 1
ATOM 3062 O O . ALA A 1 397 ? -7.074 -36.156 -26.797 1 96.5 397 ALA A O 1
ATOM 3063 N N . ALA A 1 398 ? -8.5 -37.375 -25.672 1 94.44 398 ALA A N 1
ATOM 3064 C CA . ALA A 1 398 ? -7.668 -38.594 -25.719 1 94.44 398 ALA A CA 1
ATOM 3065 C C . ALA A 1 398 ? -7.492 -39.062 -27.141 1 94.44 398 ALA A C 1
ATOM 3067 O O . ALA A 1 398 ? -6.586 -39.875 -27.438 1 94.44 398 ALA A O 1
ATOM 3068 N N . GLN A 1 399 ? -8.297 -38.625 -28 1 92.56 399 GLN A N 1
ATOM 3069 C CA . GLN A 1 399 ? -8.328 -39.125 -29.359 1 92.56 399 GLN A CA 1
ATOM 3070 C C . GLN A 1 399 ? -7.301 -38.438 -30.234 1 92.56 399 GLN A C 1
ATOM 3072 O O . GLN A 1 399 ? -7.07 -38.812 -31.375 1 92.56 399 GLN A O 1
ATOM 3077 N N . VAL A 1 400 ? -6.688 -37.469 -29.688 1 90.69 400 VAL A N 1
ATOM 3078 C CA . VAL A 1 400 ? -5.793 -36.688 -30.531 1 90.69 400 VAL A CA 1
ATOM 3079 C C . VAL A 1 400 ? -4.34 -36.969 -30.141 1 90.69 400 VAL A C 1
ATOM 3081 O O . VAL A 1 400 ? -4.059 -37.312 -28.984 1 90.69 400 VAL A O 1
ATOM 3084 N N . MET B 1 1 ? -9.539 13.742 15.43 1 51.47 1 MET B N 1
ATOM 3085 C CA . MET B 1 1 ? -9.578 14.055 14 1 51.47 1 MET B CA 1
ATOM 3086 C C . MET B 1 1 ? -10.883 13.562 13.375 1 51.47 1 MET B C 1
ATOM 3088 O O . MET B 1 1 ? -11.43 12.547 13.797 1 51.47 1 MET B O 1
ATOM 3092 N N . PRO B 1 2 ? -11.57 14.469 12.742 1 55.66 2 PRO B N 1
ATOM 3093 C CA . PRO B 1 2 ? -12.992 14.602 12.414 1 55.66 2 PRO B CA 1
ATOM 3094 C C . PRO B 1 2 ? -13.539 13.391 11.664 1 55.66 2 PRO B C 1
ATOM 3096 O O . PRO B 1 2 ? -14.711 13.039 11.828 1 55.66 2 PRO B O 1
ATOM 3099 N N . GLY B 1 3 ? -12.859 12.734 10.758 1 56.31 3 GLY B N 1
ATOM 3100 C CA . GLY B 1 3 ? -13.664 11.945 9.828 1 56.31 3 GLY B CA 1
ATOM 3101 C C . GLY B 1 3 ? -14.445 10.836 10.508 1 56.31 3 GLY B C 1
ATOM 3102 O O . GLY B 1 3 ? -15.578 10.547 10.125 1 56.31 3 GLY B O 1
ATOM 3103 N N . PHE B 1 4 ? -13.953 10.5 11.625 1 67.56 4 PHE B N 1
ATOM 3104 C CA . PHE B 1 4 ? -14.594 9.375 12.281 1 67.56 4 PHE B CA 1
ATOM 3105 C C . PHE B 1 4 ? -15.758 9.844 13.148 1 67.56 4 PHE B C 1
ATOM 3107 O O . PHE B 1 4 ? -16.641 9.055 13.508 1 67.56 4 PHE B O 1
ATOM 3114 N N . GLU B 1 5 ? -15.828 11.102 13.336 1 80.31 5 GLU B N 1
ATOM 3115 C CA . GLU B 1 5 ? -16.875 11.633 14.195 1 80.31 5 GLU B CA 1
ATOM 3116 C C . GLU B 1 5 ? -18.234 11.57 13.516 1 80.31 5 GLU B C 1
ATOM 3118 O O . GLU B 1 5 ? -19.266 11.484 14.18 1 80.31 5 GLU B O 1
ATOM 3123 N N . VAL B 1 6 ? -18.188 11.57 12.195 1 87.69 6 VAL B N 1
ATOM 3124 C CA . VAL B 1 6 ? -19.453 11.633 11.469 1 87.69 6 VAL B CA 1
ATOM 3125 C C . VAL B 1 6 ? -19.641 10.352 10.656 1 87.69 6 VAL B C 1
ATOM 3127 O O . VAL B 1 6 ? -20.188 10.391 9.555 1 87.69 6 VAL B O 1
ATOM 3130 N N . PHE B 1 7 ? -19.281 9.266 11.148 1 91.06 7 PHE B N 1
ATOM 3131 C CA . PHE B 1 7 ? -19.453 7.945 10.562 1 91.06 7 PHE B CA 1
ATOM 3132 C C . PHE B 1 7 ? -20.781 7.336 10.977 1 91.06 7 PHE B C 1
ATOM 3134 O O . PHE B 1 7 ? -21.094 7.262 12.172 1 91.06 7 PHE B O 1
ATOM 3141 N N . GLY B 1 8 ? -21.703 6.98 10 1 91.12 8 GLY B N 1
ATOM 3142 C CA . GLY B 1 8 ? -23.031 6.508 10.383 1 91.12 8 GLY B CA 1
ATOM 3143 C C . GLY B 1 8 ? -23.672 5.621 9.328 1 91.12 8 GLY B C 1
ATOM 3144 O O . GLY B 1 8 ? -23.016 4.754 8.75 1 91.12 8 GLY B O 1
ATOM 3145 N N . GLU B 1 9 ? -24.938 5.871 9.164 1 94.81 9 GLU B N 1
ATOM 3146 C CA . GLU B 1 9 ? -25.766 4.984 8.359 1 94.81 9 GLU B CA 1
ATOM 3147 C C . GLU B 1 9 ? -25.438 5.105 6.875 1 94.81 9 GLU B C 1
ATOM 3149 O O . GLU B 1 9 ? -25.531 4.125 6.129 1 94.81 9 GLU B O 1
ATOM 3154 N N . GLU B 1 10 ? -25.047 6.262 6.41 1 96.44 10 GLU B N 1
ATOM 3155 C CA . GLU B 1 10 ? -24.719 6.453 5.004 1 96.44 10 GLU B CA 1
ATOM 3156 C C . GLU B 1 10 ? -23.547 5.566 4.582 1 96.44 10 GLU B C 1
ATOM 3158 O O . GLU B 1 10 ? -23.578 4.945 3.518 1 96.44 10 GLU B O 1
ATOM 3163 N N . GLU B 1 11 ? -22.516 5.496 5.379 1 96.88 11 GLU B N 1
ATOM 3164 C CA . GLU B 1 11 ? -21.375 4.621 5.117 1 96.88 11 GLU B CA 1
ATOM 3165 C C . GLU B 1 11 ? -21.797 3.152 5.125 1 96.88 11 GLU B C 1
ATOM 3167 O O . GLU B 1 11 ? -21.406 2.387 4.242 1 96.88 11 GLU B O 1
ATOM 3172 N N . LYS B 1 12 ? -22.562 2.787 6.133 1 96.44 12 LYS B N 1
ATOM 3173 C CA . LYS B 1 12 ? -23.016 1.405 6.246 1 96.44 12 LYS B CA 1
ATOM 3174 C C . LYS B 1 12 ? -23.797 0.979 5.012 1 96.44 12 LYS B C 1
ATOM 3176 O O . LYS B 1 12 ? -23.625 -0.129 4.5 1 96.44 12 LYS B O 1
ATOM 3181 N N . GLN B 1 13 ? -24.656 1.861 4.574 1 97.06 13 GLN B N 1
ATOM 3182 C CA . GLN B 1 13 ? -25.469 1.561 3.398 1 97.06 13 GLN B CA 1
ATOM 3183 C C . GLN B 1 13 ? -24.594 1.341 2.168 1 97.06 13 GLN B C 1
ATOM 3185 O O . GLN B 1 13 ? -24.797 0.372 1.429 1 97.06 13 GLN B O 1
ATOM 3190 N N . GLN B 1 14 ? -23.656 2.242 1.923 1 97.81 14 GLN B N 1
ATOM 3191 C CA . GLN B 1 14 ? -22.75 2.125 0.784 1 97.81 14 GLN B CA 1
ATOM 3192 C C . GLN B 1 14 ? -21.938 0.834 0.855 1 97.81 14 GLN B C 1
ATOM 3194 O O . GLN B 1 14 ? -21.766 0.152 -0.155 1 97.81 14 GLN B O 1
ATOM 3199 N N . VAL B 1 15 ? -21.469 0.474 2.016 1 97.69 15 VAL B N 1
ATOM 3200 C CA . VAL B 1 15 ? -20.656 -0.723 2.211 1 97.69 15 VAL B CA 1
ATOM 3201 C C . VAL B 1 15 ? -21.5 -1.968 1.939 1 97.69 15 VAL B C 1
ATOM 3203 O O . VAL B 1 15 ? -21.031 -2.904 1.283 1 97.69 15 VAL B O 1
ATOM 3206 N N . ASN B 1 16 ? -22.688 -1.973 2.447 1 96 16 ASN B N 1
ATOM 3207 C CA . ASN B 1 16 ? -23.547 -3.141 2.293 1 96 16 ASN B CA 1
ATOM 3208 C C . ASN B 1 16 ? -23.906 -3.379 0.829 1 96 16 ASN B C 1
ATOM 3210 O O . ASN B 1 16 ? -24.094 -4.523 0.408 1 96 16 ASN B O 1
ATOM 3214 N N . GLU B 1 17 ? -23.984 -2.35 0.016 1 96.44 17 GLU B N 1
ATOM 3215 C CA . GLU B 1 17 ? -24.203 -2.533 -1.418 1 96.44 17 GLU B CA 1
ATOM 3216 C C . GLU B 1 17 ? -23.062 -3.35 -2.039 1 96.44 17 GLU B C 1
ATOM 3218 O O . GLU B 1 17 ? -23.312 -4.203 -2.895 1 96.44 17 GLU B O 1
ATOM 3223 N N . VAL B 1 18 ? -21.844 -3.064 -1.621 1 96.62 18 VAL B N 1
ATOM 3224 C CA . VAL B 1 18 ? -20.688 -3.809 -2.105 1 96.62 18 VAL B CA 1
ATOM 3225 C C . VAL B 1 18 ? -20.75 -5.25 -1.609 1 96.62 18 VAL B C 1
ATOM 3227 O O . VAL B 1 18 ? -20.531 -6.188 -2.377 1 96.62 18 VAL B O 1
ATOM 3230 N N . LEU B 1 19 ? -21.078 -5.41 -0.34 1 94.94 19 LEU B N 1
ATOM 3231 C CA . LEU B 1 19 ? -21.141 -6.746 0.244 1 94.94 19 LEU B CA 1
ATOM 3232 C C . LEU B 1 19 ? -22.234 -7.574 -0.426 1 94.94 19 LEU B C 1
ATOM 3234 O O . LEU B 1 19 ? -22.078 -8.789 -0.6 1 94.94 19 LEU B O 1
ATOM 3238 N N . ASP B 1 20 ? -23.312 -6.938 -0.785 1 93.06 20 ASP B N 1
ATOM 3239 C CA . ASP B 1 20 ? -24.406 -7.629 -1.451 1 93.06 20 ASP B CA 1
ATOM 3240 C C . ASP B 1 20 ? -23.984 -8.117 -2.836 1 93.06 20 ASP B C 1
ATOM 3242 O O . ASP B 1 20 ? -24.422 -9.188 -3.281 1 93.06 20 ASP B O 1
ATOM 3246 N N . SER B 1 21 ? -23.188 -7.359 -3.529 1 90.94 21 SER B N 1
ATOM 3247 C CA . SER B 1 21 ? -22.703 -7.785 -4.836 1 90.94 21 SER B CA 1
ATOM 3248 C C . SER B 1 21 ? -21.672 -8.906 -4.699 1 90.94 21 SER B C 1
ATOM 3250 O O . SER B 1 21 ? -21.531 -9.742 -5.594 1 90.94 21 SER B O 1
ATOM 3252 N N . GLY B 1 22 ? -20.906 -8.805 -3.637 1 89.5 22 GLY B N 1
ATOM 3253 C CA . GLY B 1 22 ? -19.859 -9.781 -3.391 1 89.5 22 GLY B CA 1
ATOM 3254 C C . GLY B 1 22 ? -18.562 -9.469 -4.125 1 89.5 22 GLY B C 1
ATOM 3255 O O . GLY B 1 22 ? -17.594 -10.211 -4.016 1 89.5 22 GLY B O 1
ATOM 3256 N N . VAL B 1 23 ? -18.547 -8.367 -4.914 1 93.69 23 VAL B N 1
ATOM 3257 C CA . VAL B 1 23 ? -17.359 -7.984 -5.668 1 93.69 23 VAL B CA 1
ATOM 3258 C C . VAL B 1 23 ? -16.578 -6.914 -4.902 1 93.69 23 VAL B C 1
ATOM 3260 O O . VAL B 1 23 ? -17 -5.758 -4.844 1 93.69 23 VAL B O 1
ATOM 3263 N N . LEU B 1 24 ? -15.422 -7.309 -4.359 1 96.19 24 LEU B N 1
ATOM 3264 C CA . LEU B 1 24 ? -14.625 -6.414 -3.527 1 96.19 24 LEU B CA 1
ATOM 3265 C C . LEU B 1 24 ? -13.523 -5.746 -4.348 1 96.19 24 LEU B C 1
ATOM 3267 O O . LEU B 1 24 ? -12.953 -4.738 -3.92 1 96.19 24 LEU B O 1
ATOM 3271 N N . PHE B 1 25 ? -13.203 -6.32 -5.5 1 96.19 25 PHE B N 1
ATOM 3272 C CA . PHE B 1 25 ? -12.133 -5.867 -6.383 1 96.19 25 PHE B CA 1
ATOM 3273 C C . PHE B 1 25 ? -12.609 -4.711 -7.258 1 96.19 25 PHE B C 1
ATOM 3275 O O . PHE B 1 25 ? -13.727 -4.734 -7.77 1 96.19 25 PHE B O 1
ATOM 3282 N N . ARG B 1 26 ? -11.781 -3.762 -7.438 1 97.12 26 ARG B N 1
ATOM 3283 C CA . ARG B 1 26 ? -12.219 -2.535 -8.102 1 97.12 26 ARG B CA 1
ATOM 3284 C C . ARG B 1 26 ? -12.352 -2.74 -9.602 1 97.12 26 ARG B C 1
ATOM 3286 O O . ARG B 1 26 ? -13 -1.95 -10.289 1 97.12 26 ARG B O 1
ATOM 3293 N N . TYR B 1 27 ? -11.656 -3.779 -10.156 1 94.69 27 TYR B N 1
ATOM 3294 C CA . TYR B 1 27 ? -11.688 -4.02 -11.594 1 94.69 27 TYR B CA 1
ATOM 3295 C C . TYR B 1 27 ? -12.477 -5.281 -11.922 1 94.69 27 TYR B C 1
ATOM 3297 O O . TYR B 1 27 ? -12.703 -6.121 -11.047 1 94.69 27 TYR B O 1
ATOM 3305 N N . GLU B 1 28 ? -13 -5.402 -13.141 1 90.94 28 GLU B N 1
ATOM 3306 C CA . GLU B 1 28 ? -13.586 -6.598 -13.742 1 90.94 28 GLU B CA 1
ATOM 3307 C C . GLU B 1 28 ? -14.875 -7 -13.039 1 90.94 28 GLU B C 1
ATOM 3309 O O . GLU B 1 28 ? -15.531 -6.168 -12.406 1 90.94 28 GLU B O 1
ATOM 3314 N N . PHE B 1 29 ? -15.438 -8.164 -13.367 1 89.88 29 PHE B N 1
ATOM 3315 C CA . PHE B 1 29 ? -16.609 -8.797 -12.766 1 89.88 29 PHE B CA 1
ATOM 3316 C C . PHE B 1 29 ? -17.875 -8.031 -13.141 1 89.88 29 PHE B C 1
ATOM 3318 O O . PHE B 1 29 ? -18.734 -7.773 -12.281 1 89.88 29 PHE B O 1
ATOM 3325 N N . LYS B 1 30 ? -17.938 -7.625 -14.391 1 89.31 30 LYS B N 1
ATOM 3326 C CA . LYS B 1 30 ? -19.016 -6.777 -14.875 1 89.31 30 LYS B CA 1
ATOM 3327 C C . LYS B 1 30 ? -20.375 -7.41 -14.594 1 89.31 30 LYS B C 1
ATOM 3329 O O . LYS B 1 30 ? -21.312 -6.719 -14.18 1 89.31 30 LYS B O 1
ATOM 3334 N N . ASP B 1 31 ? -20.484 -8.703 -14.742 1 88.5 31 ASP B N 1
ATOM 3335 C CA . ASP B 1 31 ? -21.766 -9.391 -14.586 1 88.5 31 ASP B CA 1
ATOM 3336 C C . ASP B 1 31 ? -22.109 -9.594 -13.109 1 88.5 31 ASP B C 1
ATOM 3338 O O . ASP B 1 31 ? -23.266 -9.516 -12.719 1 88.5 31 ASP B O 1
ATOM 3342 N N . GLN B 1 32 ? -21.094 -9.773 -12.312 1 88.5 32 GLN B N 1
ATOM 3343 C CA . GLN B 1 32 ? -21.281 -10.125 -10.906 1 88.5 32 GLN B CA 1
ATOM 3344 C C . GLN B 1 32 ? -21.531 -8.883 -10.055 1 88.5 32 GLN B C 1
ATOM 3346 O O . GLN B 1 32 ? -22.234 -8.938 -9.047 1 88.5 32 GLN B O 1
ATOM 3351 N N . ARG B 1 33 ? -20.984 -7.715 -10.492 1 93.25 33 ARG B N 1
ATOM 3352 C CA . ARG B 1 33 ? -20.969 -6.555 -9.609 1 93.25 33 ARG B CA 1
ATOM 3353 C C . ARG B 1 33 ? -22.234 -5.719 -9.789 1 93.25 33 ARG B C 1
ATOM 3355 O O . ARG B 1 33 ? -22.5 -4.812 -9 1 93.25 33 ARG B O 1
ATOM 3362 N N . LYS B 1 34 ? -23.109 -6.094 -10.75 1 91.19 34 LYS B N 1
ATOM 3363 C CA . LYS B 1 34 ? -24.422 -5.473 -10.945 1 91.19 34 LYS B CA 1
ATOM 3364 C C . LYS B 1 34 ? -24.297 -3.955 -11.039 1 91.19 34 LYS B C 1
ATOM 3366 O O . LYS B 1 34 ? -25.016 -3.225 -10.359 1 91.19 34 LYS B O 1
ATOM 3371 N N . GLY B 1 35 ? -23.266 -3.516 -11.695 1 93.06 35 GLY B N 1
ATOM 3372 C CA . GLY B 1 35 ? -23.109 -2.096 -11.969 1 93.06 35 GLY B CA 1
ATOM 3373 C C . GLY B 1 35 ? -22.484 -1.336 -10.812 1 93.06 35 GLY B C 1
ATOM 3374 O O . GLY B 1 35 ? -22.312 -0.116 -10.883 1 93.06 35 GLY B O 1
ATOM 3375 N N . VAL B 1 36 ? -22.109 -1.992 -9.734 1 94.25 36 VAL B N 1
ATOM 3376 C CA . VAL B 1 36 ? -21.547 -1.341 -8.555 1 94.25 36 VAL B CA 1
ATOM 3377 C C . VAL B 1 36 ? -20.047 -1.173 -8.727 1 94.25 36 VAL B C 1
ATOM 3379 O O . VAL B 1 36 ? -19.281 -2.145 -8.641 1 94.25 36 VAL B O 1
ATOM 3382 N N . TYR B 1 37 ? -19.594 0.053 -8.984 1 97.5 37 TYR B N 1
ATOM 3383 C CA . TYR B 1 37 ? -18.203 0.456 -9.07 1 97.5 37 TYR B CA 1
ATOM 3384 C C . TYR B 1 37 ? -17.906 1.603 -8.117 1 97.5 37 TYR B C 1
ATOM 3386 O O . TYR B 1 37 ? -17.781 2.756 -8.531 1 97.5 37 TYR B O 1
ATOM 3394 N N . LYS B 1 38 ? -17.688 1.25 -6.859 1 98.75 38 LYS B N 1
ATOM 3395 C CA . LYS B 1 38 ? -17.625 2.279 -5.824 1 98.75 38 LYS B CA 1
ATOM 3396 C C . LYS B 1 38 ? -16.312 3.062 -5.914 1 98.75 38 LYS B C 1
ATOM 3398 O O . LYS B 1 38 ? -16.312 4.285 -5.746 1 98.75 38 LYS B O 1
ATOM 3403 N N . VAL B 1 39 ? -15.172 2.412 -6.16 1 98.88 39 VAL B N 1
ATOM 3404 C CA . VAL B 1 39 ? -13.891 3.104 -6.23 1 98.88 39 VAL B CA 1
ATOM 3405 C C . VAL B 1 39 ? -13.883 4.059 -7.426 1 98.88 39 VAL B C 1
ATOM 3407 O O . VAL B 1 39 ? -13.469 5.211 -7.301 1 98.88 39 VAL B O 1
ATOM 3410 N N . LYS B 1 40 ? -14.32 3.564 -8.578 1 98.56 40 LYS B N 1
ATOM 3411 C CA . LYS B 1 40 ? -14.383 4.406 -9.773 1 98.56 40 LYS B CA 1
ATOM 3412 C C . LYS B 1 40 ? -15.281 5.617 -9.539 1 98.56 40 LYS B C 1
ATOM 3414 O O . LYS B 1 40 ? -14.922 6.738 -9.914 1 98.56 40 LYS B O 1
ATOM 3419 N N . GLU B 1 41 ? -16.422 5.367 -8.945 1 98.81 41 GLU B N 1
ATOM 3420 C CA . GLU B 1 41 ? -17.344 6.457 -8.633 1 98.81 41 GLU B CA 1
ATOM 3421 C C . GLU B 1 41 ? -16.703 7.461 -7.68 1 98.81 41 GLU B C 1
ATOM 3423 O O . GLU B 1 41 ? -16.859 8.672 -7.852 1 98.81 41 GLU B O 1
ATOM 3428 N N . PHE B 1 42 ? -16.047 6.945 -6.66 1 98.94 42 PHE B N 1
ATOM 3429 C CA . PHE B 1 42 ? -15.375 7.797 -5.688 1 98.94 42 PHE B CA 1
ATOM 3430 C C . PHE B 1 42 ? -14.305 8.641 -6.363 1 98.94 42 PHE B C 1
ATOM 3432 O O . PHE B 1 42 ? -14.203 9.844 -6.109 1 98.94 42 PHE B O 1
ATOM 3439 N N . GLU B 1 43 ? -13.469 8.023 -7.242 1 98.94 43 GLU B N 1
ATOM 3440 C CA . GLU B 1 43 ? -12.461 8.742 -8.008 1 98.94 43 GLU B CA 1
ATOM 3441 C C . GLU B 1 43 ? -13.086 9.891 -8.805 1 98.94 43 GLU B C 1
ATOM 3443 O O . GLU B 1 43 ? -12.617 11.023 -8.734 1 98.94 43 GLU B O 1
ATOM 3448 N N . ASN B 1 44 ? -14.117 9.625 -9.492 1 98.81 44 ASN B N 1
ATOM 3449 C CA . ASN B 1 44 ? -14.758 10.609 -10.352 1 98.81 44 ASN B CA 1
ATOM 3450 C C . ASN B 1 44 ? -15.383 11.742 -9.547 1 98.81 44 ASN B C 1
ATOM 3452 O O . ASN B 1 44 ? -15.211 12.914 -9.875 1 98.81 44 ASN B O 1
ATOM 3456 N N . LYS B 1 45 ? -16.109 11.406 -8.523 1 98.88 45 LYS B N 1
ATOM 3457 C CA . LYS B 1 45 ? -16.797 12.414 -7.711 1 98.88 45 LYS B CA 1
ATOM 3458 C C . LYS B 1 45 ? -15.797 13.281 -6.957 1 98.88 45 LYS B C 1
ATOM 3460 O O . LYS B 1 45 ? -16 14.484 -6.793 1 98.88 45 LYS B O 1
ATOM 3465 N N . PHE B 1 46 ? -14.766 12.672 -6.492 1 98.88 46 PHE B N 1
ATOM 3466 C CA . PHE B 1 46 ? -13.758 13.445 -5.773 1 98.88 46 PHE B CA 1
ATOM 3467 C C . PHE B 1 46 ? -13.055 14.422 -6.703 1 98.88 46 PHE B C 1
ATOM 3469 O O . PHE B 1 46 ? -12.852 15.586 -6.352 1 98.88 46 PHE B O 1
ATOM 3476 N N . ALA B 1 47 ? -12.57 13.875 -7.871 1 98.75 47 ALA B N 1
ATOM 3477 C CA . ALA B 1 47 ? -11.953 14.758 -8.859 1 98.75 47 ALA B CA 1
ATOM 3478 C C . ALA B 1 47 ? -12.883 15.914 -9.219 1 98.75 47 ALA B C 1
ATOM 3480 O O . ALA B 1 47 ? -12.453 17.062 -9.25 1 98.75 47 ALA B O 1
ATOM 3481 N N . SER B 1 48 ? -14.148 15.617 -9.406 1 98.38 48 SER B N 1
ATOM 3482 C CA . SER B 1 48 ? -15.133 16.641 -9.742 1 98.38 48 SER B CA 1
ATOM 3483 C C . SER B 1 48 ? -15.297 17.656 -8.609 1 98.38 48 SER B C 1
ATOM 3485 O O . SER B 1 48 ? -15.398 18.859 -8.852 1 98.38 48 SER B O 1
ATOM 3487 N N . TYR B 1 49 ? -15.344 17.125 -7.43 1 98.12 49 TYR B N 1
ATOM 3488 C CA . TYR B 1 49 ? -15.469 17.984 -6.258 1 98.12 49 TYR B CA 1
ATOM 3489 C C . TYR B 1 49 ? -14.328 18.984 -6.191 1 98.12 49 TYR B C 1
ATOM 3491 O O . TYR B 1 49 ? -14.531 20.141 -5.828 1 98.12 49 TYR B O 1
ATOM 3499 N N . ALA B 1 50 ? -13.133 18.547 -6.527 1 97.5 50 ALA B N 1
ATOM 3500 C CA . ALA B 1 50 ? -11.938 19.391 -6.48 1 97.5 50 ALA B CA 1
ATOM 3501 C C . ALA B 1 50 ? -11.758 20.156 -7.789 1 97.5 50 ALA B C 1
ATOM 3503 O O . ALA B 1 50 ? -10.734 20.812 -7.992 1 97.5 50 ALA B O 1
ATOM 3504 N N . ASN B 1 51 ? -12.734 20.062 -8.695 1 95.69 51 ASN B N 1
ATOM 3505 C CA . ASN B 1 51 ? -12.703 20.688 -10.016 1 95.69 51 ASN B CA 1
ATOM 3506 C C . ASN B 1 51 ? -11.484 20.219 -10.82 1 95.69 51 ASN B C 1
ATOM 3508 O O . ASN B 1 51 ? -10.773 21.047 -11.406 1 95.69 51 ASN B O 1
ATOM 3512 N N . SER B 1 52 ? -11.133 19 -10.711 1 97.88 52 SER B N 1
ATOM 3513 C CA . SER B 1 52 ? -10.117 18.328 -11.5 1 97.88 52 SER B CA 1
ATOM 3514 C C . SER B 1 52 ? -10.734 17.281 -12.414 1 97.88 52 SER B C 1
ATOM 3516 O O . SER B 1 52 ? -11.93 16.984 -12.312 1 97.88 52 SER B O 1
ATOM 3518 N N . THR B 1 53 ? -9.977 16.719 -13.328 1 98.38 53 THR B N 1
ATOM 3519 C CA . THR B 1 53 ? -10.523 15.844 -14.359 1 98.38 53 THR B CA 1
ATOM 3520 C C . THR B 1 53 ? -10.359 14.375 -13.977 1 98.38 53 THR B C 1
ATOM 3522 O O . THR B 1 53 ? -11.195 13.539 -14.312 1 98.38 53 THR B O 1
ATOM 3525 N N . HIS B 1 54 ? -9.242 14.031 -13.328 1 98.81 54 HIS B N 1
ATOM 3526 C CA . HIS B 1 54 ? -8.945 12.633 -13.062 1 98.81 54 HIS B CA 1
ATOM 3527 C C . HIS B 1 54 ? -8.625 12.414 -11.586 1 98.81 54 HIS B C 1
ATOM 3529 O O . HIS B 1 54 ? -7.969 13.25 -10.961 1 98.81 54 HIS B O 1
ATOM 3535 N N . GLY B 1 55 ? -9.148 11.375 -11.023 1 98.88 55 GLY B N 1
ATOM 3536 C CA . GLY B 1 55 ? -8.781 10.875 -9.711 1 98.88 55 GLY B CA 1
ATOM 3537 C C . GLY B 1 55 ? -8.234 9.461 -9.742 1 98.88 55 GLY B C 1
ATOM 3538 O O . GLY B 1 55 ? -8.672 8.633 -10.547 1 98.88 55 GLY B O 1
ATOM 3539 N N . GLN B 1 56 ? -7.23 9.164 -8.977 1 98.94 56 GLN B N 1
ATOM 3540 C CA . GLN B 1 56 ? -6.676 7.836 -8.773 1 98.94 56 GLN B CA 1
ATOM 3541 C C . GLN B 1 56 ? -6.652 7.477 -7.289 1 98.94 56 GLN B C 1
ATOM 3543 O O . GLN B 1 56 ? -5.82 7.984 -6.531 1 98.94 56 GLN B O 1
ATOM 3548 N N . ALA B 1 57 ? -7.547 6.605 -6.91 1 98.94 57 ALA B N 1
ATOM 3549 C CA . ALA B 1 57 ? -7.613 6.148 -5.527 1 98.94 57 ALA B CA 1
ATOM 3550 C C . ALA B 1 57 ? -6.543 5.098 -5.242 1 98.94 57 ALA B C 1
ATOM 3552 O O . ALA B 1 57 ? -6.266 4.246 -6.09 1 98.94 57 ALA B O 1
ATOM 3553 N N . VAL B 1 58 ? -5.91 5.176 -4.074 1 98.94 58 VAL B N 1
ATOM 3554 C CA . VAL B 1 58 ? -4.84 4.254 -3.703 1 98.94 58 VAL B CA 1
ATOM 3555 C C . VAL B 1 58 ? -4.977 3.869 -2.232 1 98.94 58 VAL B C 1
ATOM 3557 O O . VAL B 1 58 ? -5.938 4.266 -1.567 1 98.94 58 VAL B O 1
ATOM 3560 N N . THR B 1 59 ? -4.051 3.15 -1.689 1 98.75 59 THR B N 1
ATOM 3561 C CA . THR B 1 59 ? -4.203 2.445 -0.421 1 98.75 59 THR B CA 1
ATOM 3562 C C . THR B 1 59 ? -4.027 3.402 0.754 1 98.75 59 THR B C 1
ATOM 3564 O O . THR B 1 59 ? -4.441 3.098 1.875 1 98.75 59 THR B O 1
ATOM 3567 N N . SER B 1 60 ? -3.359 4.523 0.58 1 98.75 60 SER B N 1
ATOM 3568 C CA . SER B 1 60 ? -3.1 5.465 1.666 1 98.75 60 SER B CA 1
ATOM 3569 C C . SER B 1 60 ? -2.619 6.809 1.13 1 98.75 60 SER B C 1
ATOM 3571 O O . SER B 1 60 ? -2.33 6.941 -0.06 1 98.75 60 SER B O 1
ATOM 3573 N N . GLY B 1 61 ? -2.586 7.777 2.004 1 98.69 61 GLY B N 1
ATOM 3574 C CA . GLY B 1 61 ? -1.964 9.039 1.633 1 98.69 61 GLY B CA 1
ATOM 3575 C C . GLY B 1 61 ? -0.495 8.898 1.281 1 98.69 61 GLY B C 1
ATOM 3576 O O . GLY B 1 61 ? -0.011 9.539 0.344 1 98.69 61 GLY B O 1
ATOM 3577 N N . SER B 1 62 ? 0.262 8.07 2.01 1 98.69 62 SER B N 1
ATOM 3578 C CA . SER B 1 62 ? 1.661 7.785 1.708 1 98.69 62 SER B CA 1
ATOM 3579 C C . SER B 1 62 ? 1.813 7.164 0.323 1 98.69 62 SER B C 1
ATOM 3581 O O . SER B 1 62 ? 2.711 7.535 -0.434 1 98.69 62 SER B O 1
ATOM 3583 N N . ALA B 1 63 ? 0.915 6.23 0.033 1 98.81 63 ALA B N 1
ATOM 3584 C CA . ALA B 1 63 ? 0.917 5.621 -1.293 1 98.81 63 ALA B CA 1
ATOM 3585 C C . ALA B 1 63 ? 0.616 6.656 -2.375 1 98.81 63 ALA B C 1
ATOM 3587 O O . ALA B 1 63 ? 1.171 6.594 -3.475 1 98.81 63 ALA B O 1
ATOM 3588 N N . ALA B 1 64 ? -0.302 7.559 -2.051 1 98.94 64 ALA B N 1
ATOM 3589 C CA . ALA B 1 64 ? -0.631 8.609 -3.014 1 98.94 64 ALA B CA 1
ATOM 3590 C C . ALA B 1 64 ? 0.605 9.422 -3.377 1 98.94 64 ALA B C 1
ATOM 3592 O O . ALA B 1 64 ? 0.842 9.711 -4.5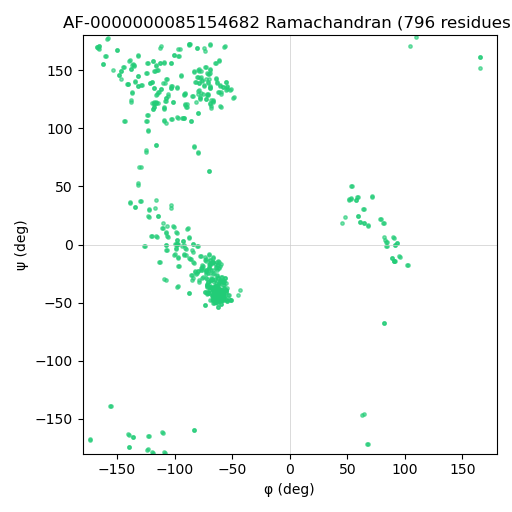51 1 98.94 64 ALA B O 1
ATOM 3593 N N . LEU B 1 65 ? 1.393 9.789 -2.391 1 98.94 65 LEU B N 1
ATOM 3594 C CA . LEU B 1 65 ? 2.627 10.531 -2.623 1 98.94 65 LEU B CA 1
ATOM 3595 C C . LEU B 1 65 ? 3.592 9.727 -3.486 1 98.94 65 LEU B C 1
ATOM 3597 O O . LEU B 1 65 ? 4.125 10.242 -4.473 1 98.94 65 LEU B O 1
ATOM 3601 N N . LYS B 1 66 ? 3.781 8.508 -3.16 1 98.69 66 LYS B N 1
ATOM 3602 C CA . LYS B 1 66 ? 4.723 7.656 -3.879 1 98.69 66 LYS B CA 1
ATOM 3603 C C . LYS B 1 66 ? 4.285 7.453 -5.328 1 98.69 66 LYS B C 1
ATOM 3605 O O . LYS B 1 66 ? 5.086 7.605 -6.25 1 98.69 66 LYS B O 1
ATOM 3610 N N . VAL B 1 67 ? 3.016 7.082 -5.52 1 98.88 67 VAL B N 1
ATOM 3611 C CA . VAL B 1 67 ? 2.494 6.812 -6.855 1 98.88 67 VAL B CA 1
ATOM 3612 C C . VAL B 1 67 ? 2.59 8.07 -7.711 1 98.88 67 VAL B C 1
ATOM 3614 O O . VAL B 1 67 ? 2.949 8.008 -8.891 1 98.88 67 VAL B O 1
ATOM 3617 N N . ALA B 1 68 ? 2.26 9.227 -7.121 1 98.94 68 ALA B N 1
ATOM 3618 C CA . ALA B 1 68 ? 2.354 10.484 -7.844 1 98.94 68 ALA B CA 1
ATOM 3619 C C . ALA B 1 68 ? 3.797 10.789 -8.242 1 98.94 68 ALA B C 1
ATOM 3621 O O . ALA B 1 68 ? 4.07 11.172 -9.383 1 98.94 68 ALA B O 1
ATOM 3622 N N . LEU B 1 69 ? 4.727 10.609 -7.324 1 98.88 69 LEU B N 1
ATOM 3623 C CA . LEU B 1 69 ? 6.141 10.859 -7.602 1 98.88 69 LEU B CA 1
ATOM 3624 C C . LEU B 1 69 ? 6.641 9.938 -8.711 1 98.88 69 LEU B C 1
ATOM 3626 O O . LEU B 1 69 ? 7.34 10.391 -9.625 1 98.88 69 LEU B O 1
ATOM 3630 N N . MET B 1 70 ? 6.262 8.695 -8.641 1 98.5 70 MET B N 1
ATOM 3631 C CA . MET B 1 70 ? 6.629 7.75 -9.695 1 98.5 70 MET B CA 1
ATOM 3632 C C . MET B 1 70 ? 6.035 8.172 -11.031 1 98.5 70 MET B C 1
ATOM 3634 O O . MET B 1 70 ? 6.711 8.109 -12.062 1 98.5 70 MET B O 1
ATOM 3638 N N . GLY B 1 71 ? 4.785 8.57 -10.992 1 98.69 71 GLY B N 1
ATOM 3639 C CA . GLY B 1 71 ? 4.141 9.039 -12.203 1 98.69 71 GLY B CA 1
ATOM 3640 C C . GLY B 1 71 ? 4.848 10.234 -12.828 1 98.69 71 GLY B C 1
ATOM 3641 O O . GLY B 1 71 ? 4.832 10.398 -14.047 1 98.69 71 GLY B O 1
ATOM 3642 N N . LEU B 1 72 ? 5.445 11.047 -11.984 1 98.81 72 LEU B N 1
ATOM 3643 C CA . LEU B 1 72 ? 6.152 12.242 -12.43 1 98.81 72 LEU B CA 1
ATOM 3644 C C . LEU B 1 72 ? 7.574 11.898 -12.859 1 98.81 72 LEU B C 1
ATOM 3646 O O . LEU B 1 72 ? 8.336 12.789 -13.258 1 98.81 72 LEU B O 1
ATOM 3650 N N . GLY B 1 73 ? 7.945 10.656 -12.781 1 98.12 73 GLY B N 1
ATOM 3651 C CA . GLY B 1 73 ? 9.242 10.195 -13.242 1 98.12 73 GLY B CA 1
ATOM 3652 C C . GLY B 1 73 ? 10.367 10.484 -12.266 1 98.12 73 GLY B C 1
ATOM 3653 O O . GLY B 1 73 ? 11.531 10.555 -12.648 1 98.12 73 GLY B O 1
ATOM 3654 N N . VAL B 1 74 ? 10.055 10.695 -10.953 1 98.06 74 VAL B N 1
ATOM 3655 C CA . VAL B 1 74 ? 11.031 11.031 -9.922 1 98.06 74 VAL B CA 1
ATOM 3656 C C . VAL B 1 74 ? 11.742 9.758 -9.445 1 98.06 74 VAL B C 1
ATOM 3658 O O . VAL B 1 74 ? 11.117 8.703 -9.336 1 98.06 74 VAL B O 1
ATOM 3661 N N . GLY B 1 75 ? 12.984 9.836 -9.133 1 94.75 75 GLY B N 1
ATOM 3662 C CA . GLY B 1 75 ? 13.758 8.703 -8.664 1 94.75 75 GLY B CA 1
ATOM 3663 C C . GLY B 1 75 ? 15.156 9.086 -8.203 1 94.75 75 GLY B C 1
ATOM 3664 O O . GLY B 1 75 ? 15.422 10.258 -7.922 1 94.75 75 GLY B O 1
ATOM 3665 N N . PRO B 1 76 ? 16.078 8.062 -7.996 1 92.31 76 PRO B N 1
ATOM 3666 C CA . PRO B 1 76 ? 17.438 8.344 -7.555 1 92.31 76 PRO B CA 1
ATOM 3667 C C . PRO B 1 76 ? 18.141 9.391 -8.414 1 92.31 76 PRO B C 1
ATOM 3669 O O . PRO B 1 76 ? 18.031 9.359 -9.641 1 92.31 76 PRO B O 1
ATOM 3672 N N . GLY B 1 77 ? 18.766 10.344 -7.742 1 91.75 77 GLY B N 1
ATOM 3673 C CA . GLY B 1 77 ? 19.438 11.438 -8.43 1 91.75 77 GLY B CA 1
ATOM 3674 C C . GLY B 1 77 ? 18.641 12.734 -8.406 1 91.75 77 GLY B C 1
ATOM 3675 O O . GLY B 1 77 ? 19.203 13.812 -8.609 1 91.75 77 GLY B O 1
ATOM 3676 N N . ASP B 1 78 ? 17.375 12.594 -8.117 1 96 78 ASP B N 1
ATOM 3677 C CA . ASP B 1 78 ? 16.516 13.773 -8.062 1 96 78 ASP B CA 1
ATOM 3678 C C . ASP B 1 78 ? 16.406 14.32 -6.637 1 96 78 ASP B C 1
ATOM 3680 O O . ASP B 1 78 ? 16.422 13.555 -5.672 1 96 78 ASP B O 1
ATOM 3684 N N . GLU B 1 79 ? 16.328 15.602 -6.547 1 97.56 79 GLU B N 1
ATOM 3685 C CA . GLU B 1 79 ? 15.938 16.281 -5.312 1 97.56 79 GLU B CA 1
ATOM 3686 C C . GLU B 1 79 ? 14.461 16.656 -5.328 1 97.56 79 GLU B C 1
ATOM 3688 O O . GLU B 1 79 ? 13.93 17.078 -6.363 1 97.56 79 GLU B O 1
ATOM 3693 N N . VAL B 1 80 ? 13.828 16.391 -4.266 1 98.88 80 VAL B N 1
ATOM 3694 C CA . VAL B 1 80 ? 12.453 16.828 -4.055 1 98.88 80 VAL B CA 1
ATOM 3695 C C . VAL B 1 80 ? 12.383 17.766 -2.85 1 98.88 80 VAL B C 1
ATOM 3697 O O . VAL B 1 80 ? 12.75 17.375 -1.738 1 98.88 80 VAL B O 1
ATOM 3700 N N . ILE B 1 81 ? 11.906 19 -3.061 1 98.94 81 ILE B N 1
ATOM 3701 C CA . ILE B 1 81 ? 11.852 19.984 -1.989 1 98.94 81 ILE B CA 1
ATOM 3702 C C . ILE B 1 81 ? 10.5 19.891 -1.283 1 98.94 81 ILE B C 1
ATOM 3704 O O . ILE B 1 81 ? 9.453 19.844 -1.936 1 98.94 81 ILE B O 1
ATOM 3708 N N . THR B 1 82 ? 10.508 19.812 -0.03 1 98.94 82 THR B N 1
ATOM 3709 C CA . THR B 1 82 ? 9.32 19.938 0.804 1 98.94 82 THR B CA 1
ATOM 3710 C C . THR B 1 82 ? 9.594 20.828 2.012 1 98.94 82 THR B C 1
ATOM 3712 O O . THR B 1 82 ? 10.523 21.641 1.989 1 98.94 82 THR B O 1
ATOM 3715 N N . GLN B 1 83 ? 8.727 20.844 3.045 1 98.94 83 GLN B N 1
ATOM 3716 C CA . GLN B 1 83 ? 8.836 21.781 4.152 1 98.94 83 GLN B CA 1
ATOM 3717 C C . GLN B 1 83 ? 9.195 21.062 5.453 1 98.94 83 GLN B C 1
ATOM 3719 O O . GLN B 1 83 ? 8.977 19.859 5.582 1 98.94 83 GLN B O 1
ATOM 3724 N N . GLY B 1 84 ? 9.789 21.812 6.387 1 98.56 84 GLY B N 1
ATOM 3725 C CA . GLY B 1 84 ? 10.281 21.234 7.625 1 98.56 84 GLY B CA 1
ATOM 3726 C C . GLY B 1 84 ? 9.195 21.016 8.656 1 98.56 84 GLY B C 1
ATOM 3727 O O . GLY B 1 84 ? 9.469 20.578 9.773 1 98.56 84 GLY B O 1
ATOM 3728 N N . PHE B 1 85 ? 7.973 21.375 8.359 1 98.69 85 PHE B N 1
ATOM 3729 C CA . PHE B 1 85 ? 6.801 21.125 9.195 1 98.69 85 PHE B CA 1
ATOM 3730 C C . PHE B 1 85 ? 5.738 20.344 8.422 1 98.69 85 PHE B C 1
ATOM 3732 O O . PHE B 1 85 ? 5.027 20.922 7.594 1 98.69 85 PHE B O 1
ATOM 3739 N N . THR B 1 86 ? 5.711 19.078 8.617 1 98.44 86 THR B N 1
ATOM 3740 C CA . THR B 1 86 ? 4.781 18.141 7.996 1 98.44 86 THR B CA 1
ATOM 3741 C C . THR B 1 86 ? 4.809 16.797 8.719 1 98.44 86 THR B C 1
ATOM 3743 O O . THR B 1 86 ? 5.598 16.594 9.641 1 98.44 86 THR B O 1
ATOM 3746 N N . PHE B 1 87 ? 3.949 15.945 8.414 1 97.81 87 PHE B N 1
ATOM 3747 C CA . PHE B 1 87 ? 4.016 14.57 8.906 1 97.81 87 PHE B CA 1
ATOM 3748 C C . PHE B 1 87 ? 5.121 13.797 8.195 1 97.81 87 PHE B C 1
ATOM 3750 O O . PHE B 1 87 ? 5.379 14.016 7.012 1 97.81 87 PHE B O 1
ATOM 3757 N N . VAL B 1 88 ? 5.707 12.844 8.727 1 98.19 88 VAL B N 1
ATOM 3758 C CA . VAL B 1 88 ? 6.898 12.141 8.258 1 98.19 88 VAL B CA 1
ATOM 3759 C C . VAL B 1 88 ? 6.605 11.461 6.922 1 98.19 88 VAL B C 1
ATOM 3761 O O . VAL B 1 88 ? 7.508 11.273 6.105 1 98.19 88 VAL B O 1
ATOM 3764 N N . ALA B 1 89 ? 5.367 11.109 6.645 1 98.44 89 ALA B N 1
ATOM 3765 C CA . ALA B 1 89 ? 5.004 10.359 5.441 1 98.44 89 ALA B CA 1
ATOM 3766 C C . ALA B 1 89 ? 5.449 11.102 4.184 1 98.44 89 ALA B C 1
ATOM 3768 O O . ALA B 1 89 ? 5.805 10.469 3.182 1 98.44 89 ALA B O 1
ATOM 3769 N N . THR B 1 90 ? 5.438 12.453 4.234 1 98.75 90 THR B N 1
ATOM 3770 C CA . THR B 1 90 ? 5.762 13.242 3.051 1 98.75 90 THR B CA 1
ATOM 3771 C C . THR B 1 90 ? 7.191 12.977 2.596 1 98.75 90 THR B C 1
ATOM 3773 O O . THR B 1 90 ? 7.422 12.586 1.448 1 98.75 90 THR B O 1
ATOM 3776 N N . TRP B 1 91 ? 8.117 13.133 3.471 1 98.44 91 TRP B N 1
ATOM 3777 C CA . TRP B 1 91 ? 9.516 12.984 3.059 1 98.44 91 TRP B CA 1
ATOM 3778 C C . TRP B 1 91 ? 9.914 11.516 3.027 1 98.44 91 TRP B C 1
ATOM 3780 O O . TRP B 1 91 ? 10.852 11.133 2.318 1 98.44 91 TRP B O 1
ATOM 3790 N N . GLU B 1 92 ? 9.219 10.609 3.791 1 98.31 92 GLU B N 1
ATOM 3791 C CA . GLU B 1 92 ? 9.461 9.172 3.68 1 98.31 92 GLU B CA 1
ATOM 3792 C C . GLU B 1 92 ? 9.148 8.672 2.273 1 98.31 92 GLU B C 1
ATOM 3794 O O . GLU B 1 92 ? 9.844 7.793 1.754 1 98.31 92 GLU B O 1
ATOM 3799 N N . ALA B 1 93 ? 8.094 9.195 1.681 1 98.5 93 ALA B N 1
ATOM 3800 C CA . ALA B 1 93 ? 7.73 8.797 0.323 1 98.5 93 ALA B CA 1
ATOM 3801 C C . ALA B 1 93 ? 8.82 9.18 -0.672 1 98.5 93 ALA B C 1
ATOM 3803 O O . ALA B 1 93 ? 9.062 8.461 -1.645 1 98.5 93 ALA B O 1
ATOM 3804 N N . ILE B 1 94 ? 9.477 10.336 -0.458 1 98.19 94 ILE B N 1
ATOM 3805 C CA . ILE B 1 94 ? 10.578 10.789 -1.307 1 98.19 94 ILE B CA 1
ATOM 3806 C C . ILE B 1 94 ? 11.75 9.812 -1.201 1 98.19 94 ILE B C 1
ATOM 3808 O O . ILE B 1 94 ? 12.289 9.367 -2.219 1 98.19 94 ILE B O 1
ATOM 3812 N N . LEU B 1 95 ? 12.086 9.406 0.013 1 95.94 95 LEU B N 1
ATOM 3813 C CA . LEU B 1 95 ? 13.195 8.492 0.252 1 95.94 95 LEU B CA 1
ATOM 3814 C C . LEU B 1 95 ? 12.875 7.102 -0.286 1 95.94 95 LEU B C 1
ATOM 3816 O O . LEU B 1 95 ? 13.766 6.414 -0.795 1 95.94 95 LEU B O 1
ATOM 3820 N N . GLU B 1 96 ? 11.664 6.711 -0.167 1 95.25 96 GLU B N 1
ATOM 3821 C CA . GLU B 1 96 ? 11.25 5.363 -0.559 1 95.25 96 GLU B CA 1
ATOM 3822 C C . GLU B 1 96 ? 11.516 5.117 -2.041 1 95.25 96 GLU B C 1
ATOM 3824 O O . GLU B 1 96 ? 11.797 3.984 -2.445 1 95.25 96 GLU B O 1
ATOM 3829 N N . ILE B 1 97 ? 11.438 6.16 -2.844 1 94.88 97 ILE B N 1
ATOM 3830 C CA . ILE B 1 97 ? 11.641 5.977 -4.277 1 94.88 97 ILE B CA 1
ATOM 3831 C C . ILE B 1 97 ? 13.078 6.34 -4.645 1 94.88 97 ILE B C 1
ATOM 3833 O O . ILE B 1 97 ? 13.406 6.461 -5.828 1 94.88 97 ILE B O 1
ATOM 3837 N N . GLY B 1 98 ? 13.891 6.676 -3.611 1 92.56 98 GLY B N 1
ATOM 3838 C CA . GLY B 1 98 ? 15.32 6.863 -3.805 1 92.56 98 GLY B CA 1
ATOM 3839 C C . GLY B 1 98 ? 15.703 8.305 -4.082 1 92.56 98 GLY B C 1
ATOM 3840 O O . GLY B 1 98 ? 16.875 8.609 -4.316 1 92.56 98 GLY B O 1
ATOM 3841 N N . ALA B 1 99 ? 14.734 9.203 -4.086 1 95.5 99 ALA B N 1
ATOM 3842 C CA . ALA B 1 99 ? 15.023 10.625 -4.266 1 95.5 99 ALA B CA 1
ATOM 3843 C C . ALA B 1 99 ? 15.484 11.266 -2.957 1 95.5 99 ALA B C 1
ATOM 3845 O O . ALA B 1 99 ? 15.43 10.633 -1.9 1 95.5 99 ALA B O 1
ATOM 3846 N N . THR B 1 100 ? 15.984 12.492 -3.023 1 95.88 100 THR B N 1
ATOM 3847 C CA . THR B 1 100 ? 16.547 13.18 -1.87 1 95.88 100 THR B CA 1
ATOM 3848 C C . THR B 1 100 ? 15.641 14.32 -1.418 1 95.88 100 THR B C 1
ATOM 3850 O O . THR B 1 100 ? 15.453 15.289 -2.148 1 95.88 100 THR B O 1
ATOM 3853 N N . PRO B 1 101 ? 15.141 14.234 -0.246 1 98 101 PRO B N 1
ATOM 3854 C CA . PRO B 1 101 ? 14.336 15.359 0.244 1 98 101 PRO B CA 1
ATOM 3855 C C . PRO B 1 101 ? 15.18 16.562 0.628 1 98 101 PRO B C 1
ATOM 3857 O O . PRO B 1 101 ? 16.281 16.406 1.183 1 98 101 PRO B O 1
ATOM 3860 N N . VAL B 1 102 ? 14.766 17.688 0.268 1 98.56 102 VAL B N 1
ATOM 3861 C CA . VAL B 1 102 ? 15.305 18.984 0.666 1 98.56 102 VAL B CA 1
ATOM 3862 C C . VAL B 1 102 ? 14.242 19.781 1.409 1 98.56 102 VAL B C 1
ATOM 3864 O O . VAL B 1 102 ? 13.109 19.922 0.938 1 98.56 102 VAL B O 1
ATOM 3867 N N . PHE B 1 103 ? 14.594 20.422 2.574 1 98.81 103 PHE B N 1
ATOM 3868 C CA . PHE B 1 103 ? 13.57 20.984 3.447 1 98.81 103 PHE B CA 1
ATOM 3869 C C . PHE B 1 103 ? 13.641 22.5 3.461 1 98.81 103 PHE B C 1
ATOM 3871 O O . PHE B 1 103 ? 14.719 23.078 3.635 1 98.81 103 PHE B O 1
ATOM 3878 N N . THR B 1 104 ? 12.5 23.141 3.334 1 98.88 104 THR B N 1
ATOM 3879 C CA . THR B 1 104 ? 12.414 24.594 3.416 1 98.88 104 THR B CA 1
ATOM 3880 C C . THR B 1 104 ? 11.922 25.031 4.793 1 98.88 104 THR B C 1
ATOM 3882 O O . THR B 1 104 ? 11.305 24.234 5.516 1 98.88 104 THR B O 1
ATOM 3885 N N . GLU B 1 105 ? 12.148 26.297 5.066 1 98.81 105 GLU B N 1
ATOM 3886 C CA . GLU B 1 105 ? 11.484 27 6.148 1 98.81 105 GLU B CA 1
ATOM 3887 C C . GLU B 1 105 ? 9.977 27.094 5.898 1 98.81 105 GLU B C 1
ATOM 3889 O O . GLU B 1 105 ? 9.523 26.938 4.766 1 98.81 105 GLU B O 1
ATOM 3894 N N . VAL B 1 106 ? 9.266 27.25 6.953 1 98.81 106 VAL B N 1
ATOM 3895 C CA . VAL B 1 106 ? 7.871 27.672 6.848 1 98.81 106 VAL B CA 1
ATOM 3896 C C . VAL B 1 106 ? 7.746 29.141 7.203 1 98.81 106 VAL B C 1
ATOM 3898 O O . VAL B 1 106 ? 8.648 29.719 7.816 1 98.81 106 VAL B O 1
ATOM 3901 N N . ASP B 1 107 ? 6.691 29.797 6.699 1 98.38 107 ASP B N 1
ATOM 3902 C CA . ASP B 1 107 ? 6.414 31.188 7.035 1 98.38 107 ASP B CA 1
ATOM 3903 C C . ASP B 1 107 ? 5.172 31.297 7.914 1 98.38 107 ASP B C 1
ATOM 3905 O O . ASP B 1 107 ? 4.773 30.328 8.57 1 98.38 107 ASP B O 1
ATOM 3909 N N . GLU B 1 108 ? 4.578 32.438 8.016 1 97.19 108 GLU B N 1
ATOM 3910 C CA . GLU B 1 108 ? 3.486 32.719 8.945 1 97.19 108 GLU B CA 1
ATOM 3911 C C . GLU B 1 108 ? 2.219 31.969 8.547 1 97.19 108 GLU B C 1
ATOM 3913 O O . GLU B 1 108 ? 1.276 31.875 9.336 1 97.19 108 GLU B O 1
ATOM 3918 N N . THR B 1 109 ? 2.186 31.422 7.336 1 98.12 109 THR B N 1
ATOM 3919 C CA . THR B 1 109 ? 1.088 30.531 6.965 1 98.12 109 THR B CA 1
ATOM 3920 C C . THR B 1 109 ? 1.274 29.141 7.582 1 98.12 109 THR B C 1
ATOM 3922 O O . THR B 1 109 ? 0.373 28.312 7.523 1 98.12 109 THR B O 1
ATOM 3925 N N . MET B 1 110 ? 2.461 28.906 8.164 1 98.38 110 MET B N 1
ATOM 3926 C CA . MET B 1 110 ? 2.879 27.625 8.711 1 98.38 110 MET B CA 1
ATOM 3927 C C . MET B 1 110 ? 3.082 26.594 7.598 1 98.38 110 MET B C 1
ATOM 3929 O O . MET B 1 110 ? 3.018 25.391 7.84 1 98.38 110 MET B O 1
ATOM 3933 N N . ASN B 1 111 ? 3.188 27.062 6.395 1 98.81 111 ASN B N 1
ATOM 3934 C CA . ASN B 1 111 ? 3.494 26.25 5.219 1 98.81 111 ASN B CA 1
ATOM 3935 C C . ASN B 1 111 ? 4.789 26.703 4.551 1 98.81 111 ASN B C 1
ATOM 3937 O O . ASN B 1 111 ? 5.453 27.625 5.031 1 98.81 111 ASN B O 1
ATOM 3941 N N . MET B 1 112 ? 5.164 26.078 3.461 1 98.94 112 MET B N 1
ATOM 3942 C CA . MET B 1 112 ? 6.406 26.312 2.736 1 98.94 112 MET B CA 1
ATOM 3943 C C . MET B 1 112 ? 6.613 27.812 2.486 1 98.94 112 MET B C 1
ATOM 3945 O O . MET B 1 112 ? 5.715 28.484 1.984 1 98.94 112 MET B O 1
ATOM 3949 N N . ASP B 1 113 ? 7.777 28.312 2.896 1 98.88 113 ASP B N 1
ATOM 3950 C CA . ASP B 1 113 ? 8.172 29.688 2.6 1 98.88 113 ASP B CA 1
ATOM 3951 C C . ASP B 1 113 ? 8.695 29.812 1.171 1 98.88 113 ASP B C 1
ATOM 3953 O O . ASP B 1 113 ? 9.789 29.344 0.86 1 98.88 113 ASP B O 1
ATOM 3957 N N . PRO B 1 114 ? 7.961 30.531 0.335 1 98.88 114 PRO B N 1
ATOM 3958 C CA . PRO B 1 114 ? 8.414 30.641 -1.052 1 98.88 114 PRO B CA 1
ATOM 3959 C C . PRO B 1 114 ? 9.781 31.312 -1.166 1 98.88 114 PRO B C 1
ATOM 3961 O O . PRO B 1 114 ? 10.555 31 -2.078 1 98.88 114 PRO B O 1
ATOM 3964 N N . ALA B 1 115 ? 10.078 32.25 -0.246 1 98.69 115 ALA B N 1
ATOM 3965 C CA . ALA B 1 115 ? 11.375 32.938 -0.297 1 98.69 115 ALA B CA 1
ATOM 3966 C C . ALA B 1 115 ? 12.516 31.938 -0.061 1 98.69 115 ALA B C 1
ATOM 3968 O O . ALA B 1 115 ? 13.539 31.984 -0.74 1 98.69 115 ALA B O 1
ATOM 3969 N N . ASP B 1 116 ? 12.367 31.062 0.87 1 98.88 116 ASP B N 1
ATOM 3970 C CA . ASP B 1 116 ? 13.383 30.047 1.124 1 98.88 116 ASP B CA 1
ATOM 3971 C C . ASP B 1 116 ? 13.398 29 0.016 1 98.88 116 ASP B C 1
ATOM 3973 O O . ASP B 1 116 ? 14.453 28.469 -0.327 1 98.88 116 ASP B O 1
ATOM 3977 N N . LEU B 1 117 ? 12.242 28.656 -0.512 1 98.94 117 LEU B N 1
ATOM 3978 C CA . LEU B 1 117 ? 12.125 27.734 -1.632 1 98.94 117 LEU B CA 1
ATOM 3979 C C . LEU B 1 117 ? 13.047 28.141 -2.773 1 98.94 117 LEU B C 1
ATOM 3981 O O . LEU B 1 117 ? 13.797 27.312 -3.301 1 98.94 117 LEU B O 1
ATOM 3985 N N . LYS B 1 118 ? 13.016 29.375 -3.107 1 98.75 118 LYS B N 1
ATOM 3986 C CA . LYS B 1 118 ? 13.828 29.875 -4.211 1 98.75 118 LYS B CA 1
ATOM 3987 C C . LYS B 1 118 ? 15.305 29.594 -3.979 1 98.75 118 LYS B C 1
ATOM 3989 O O . LYS B 1 118 ? 16.047 29.281 -4.918 1 98.75 118 LYS B O 1
ATOM 3994 N N . LYS B 1 119 ? 15.719 29.656 -2.76 1 98.5 119 LYS B N 1
ATOM 3995 C CA . LYS B 1 119 ? 17.125 29.484 -2.414 1 98.5 119 LYS B CA 1
ATOM 3996 C C . LYS B 1 119 ? 17.531 28.016 -2.469 1 98.5 119 LYS B C 1
ATOM 3998 O O . LYS B 1 119 ? 18.719 27.688 -2.596 1 98.5 119 LYS B O 1
ATOM 4003 N N . LYS B 1 120 ? 16.578 27.109 -2.393 1 98.38 120 LYS B N 1
ATOM 4004 C CA . LYS B 1 120 ? 16.875 25.688 -2.225 1 98.38 120 LYS B CA 1
ATOM 4005 C C . LYS B 1 120 ? 16.844 24.953 -3.564 1 98.38 120 LYS B C 1
ATOM 4007 O O . LYS B 1 120 ? 17.266 23.797 -3.656 1 98.38 120 LYS B O 1
ATOM 4012 N N . ILE B 1 121 ? 16.359 25.609 -4.594 1 98.75 121 ILE B N 1
ATOM 4013 C CA . ILE B 1 121 ? 16.266 24.984 -5.91 1 98.75 121 ILE B CA 1
ATOM 4014 C C . ILE B 1 121 ? 17.656 24.812 -6.516 1 98.75 121 ILE B C 1
ATOM 4016 O O . ILE B 1 121 ? 18.453 25.75 -6.492 1 98.75 121 ILE B O 1
ATOM 4020 N N . THR B 1 122 ? 17.984 23.688 -6.961 1 98.44 122 THR B N 1
ATOM 4021 C CA . THR B 1 122 ? 19.203 23.375 -7.695 1 98.44 122 THR B CA 1
ATOM 4022 C C . THR B 1 122 ? 18.875 22.75 -9.047 1 98.44 122 THR B C 1
ATOM 4024 O O . THR B 1 122 ? 17.703 22.594 -9.398 1 98.44 122 THR B O 1
ATOM 4027 N N . ALA B 1 123 ? 19.922 22.344 -9.781 1 97.75 123 ALA B N 1
ATOM 4028 C CA . ALA B 1 123 ? 19.734 21.703 -11.07 1 97.75 123 ALA B CA 1
ATOM 4029 C C . ALA B 1 123 ? 19.141 20.297 -10.898 1 97.75 123 ALA B C 1
ATOM 4031 O O . ALA B 1 123 ? 18.594 19.734 -11.852 1 97.75 123 ALA B O 1
ATOM 4032 N N . LYS B 1 124 ? 19.203 19.75 -9.68 1 97.38 124 LYS B N 1
ATOM 4033 C CA . LYS B 1 124 ? 18.703 18.406 -9.406 1 97.38 124 LYS B CA 1
ATOM 4034 C C . LYS B 1 124 ? 17.25 18.422 -8.945 1 97.38 124 LYS B C 1
ATOM 4036 O O . LYS B 1 124 ? 16.625 17.375 -8.812 1 97.38 124 LYS B O 1
ATOM 4041 N N . THR B 1 125 ? 16.703 19.609 -8.688 1 98.75 125 THR B N 1
ATOM 4042 C CA . THR B 1 125 ? 15.336 19.703 -8.203 1 98.75 125 THR B CA 1
ATOM 4043 C C . THR B 1 125 ? 14.352 19.281 -9.297 1 98.75 125 THR B C 1
ATOM 4045 O O . THR B 1 125 ? 14.258 19.922 -10.336 1 98.75 125 THR B O 1
ATOM 4048 N N . LYS B 1 126 ? 13.625 18.234 -9.016 1 98.62 126 LYS B N 1
ATOM 4049 C CA . LYS B 1 126 ? 12.688 17.703 -10 1 98.62 126 LYS B CA 1
ATOM 4050 C C . LYS B 1 126 ? 11.242 18 -9.609 1 98.62 126 LYS B C 1
ATOM 4052 O O . LYS B 1 126 ? 10.375 18.109 -10.469 1 98.62 126 LYS B O 1
ATOM 4057 N N . CYS B 1 127 ? 10.977 18.078 -8.328 1 98.94 127 CYS B N 1
ATOM 4058 C CA . CYS B 1 127 ? 9.617 18.234 -7.82 1 98.94 127 CYS B CA 1
ATOM 4059 C C . CYS B 1 127 ? 9.609 19.047 -6.531 1 98.94 127 CYS B C 1
ATOM 4061 O O . CYS B 1 127 ? 10.586 19.047 -5.781 1 98.94 127 CYS B O 1
ATOM 4063 N N . ILE B 1 128 ? 8.586 19.812 -6.344 1 99 128 ILE B N 1
ATOM 4064 C CA . ILE B 1 128 ? 8.297 20.531 -5.105 1 99 128 ILE B CA 1
ATOM 4065 C C . ILE B 1 128 ? 6.996 20.016 -4.5 1 99 128 ILE B C 1
ATOM 4067 O O . ILE B 1 128 ? 5.984 19.891 -5.199 1 99 128 ILE B O 1
ATOM 4071 N N . ILE B 1 129 ? 7.043 19.656 -3.191 1 99 129 ILE B N 1
ATOM 4072 C CA . ILE B 1 129 ? 5.855 19.188 -2.492 1 99 129 ILE B CA 1
ATOM 4073 C C . ILE B 1 129 ? 5.488 20.156 -1.376 1 99 129 ILE B C 1
ATOM 4075 O O . ILE B 1 129 ? 5.887 19.969 -0.223 1 99 129 ILE B O 1
ATOM 4079 N N . PRO B 1 130 ? 4.75 21.172 -1.698 1 98.94 130 PRO B N 1
ATOM 4080 C CA . PRO B 1 130 ? 4.133 21.938 -0.609 1 98.94 130 PRO B CA 1
ATOM 4081 C C . PRO B 1 130 ? 3.043 21.156 0.116 1 98.94 130 PRO B C 1
ATOM 4083 O O . PRO B 1 130 ? 2.277 20.422 -0.519 1 98.94 130 PRO B O 1
ATOM 4086 N N . VAL B 1 131 ? 3.039 21.219 1.387 1 98.94 131 VAL B N 1
ATOM 4087 C CA . VAL B 1 131 ? 2.016 20.594 2.215 1 98.94 131 VAL B CA 1
ATOM 4088 C C . VAL B 1 131 ? 1.096 21.656 2.799 1 98.94 131 VAL B C 1
ATOM 4090 O O . VAL B 1 131 ? 1.564 22.641 3.383 1 98.94 131 VAL B O 1
ATOM 4093 N N . HIS B 1 132 ? -0.22 21.5 2.58 1 98.81 132 HIS B N 1
ATOM 4094 C CA . HIS B 1 132 ? -1.191 22.391 3.199 1 98.81 132 HIS B CA 1
ATOM 4095 C C . HIS B 1 132 ? -1.518 21.953 4.621 1 98.81 132 HIS B C 1
ATOM 4097 O O . HIS B 1 132 ? -2.553 21.328 4.859 1 98.81 132 HIS B O 1
ATOM 4103 N N . MET B 1 133 ? -0.689 22.375 5.512 1 98.38 133 MET B N 1
ATOM 4104 C CA . MET B 1 133 ? -0.754 21.906 6.887 1 98.38 133 MET B CA 1
ATOM 4105 C C . MET B 1 133 ? -1.885 22.578 7.648 1 98.38 133 MET B C 1
ATOM 4107 O O . MET B 1 133 ? -2.258 23.719 7.332 1 98.38 133 MET B O 1
ATOM 4111 N N . LEU B 1 134 ? -2.41 21.891 8.562 1 97.31 134 LEU B N 1
ATOM 4112 C CA . LEU B 1 134 ? -3.355 22.391 9.555 1 97.31 134 LEU B CA 1
ATOM 4113 C C . LEU B 1 134 ? -4.594 22.969 8.883 1 97.31 134 LEU B C 1
ATOM 4115 O O . LEU B 1 134 ? -5.188 23.938 9.383 1 97.31 134 LEU B O 1
ATOM 4119 N N . GLY B 1 135 ? -4.898 22.531 7.688 1 96.69 135 GLY B N 1
ATOM 4120 C CA . GLY B 1 135 ? -6.195 22.797 7.086 1 96.69 135 GLY B CA 1
ATOM 4121 C C . GLY B 1 135 ? -6.191 24 6.176 1 96.69 135 GLY B C 1
ATOM 4122 O O . GLY B 1 135 ? -7.129 24.203 5.398 1 96.69 135 GLY B O 1
ATOM 4123 N N . ALA B 1 136 ? -5.129 24.812 6.18 1 97 136 ALA B N 1
ATOM 4124 C CA . ALA B 1 136 ? -5.133 26.031 5.391 1 97 136 ALA B CA 1
ATOM 4125 C C . ALA B 1 136 ? -4.086 25.969 4.277 1 97 136 ALA B C 1
ATOM 4127 O O . ALA B 1 136 ? -3.008 25.406 4.465 1 97 136 ALA B O 1
ATOM 4128 N N . PRO B 1 137 ? -4.359 26.641 3.184 1 98.44 137 PRO B N 1
ATOM 4129 C CA . PRO B 1 137 ? -3.482 26.562 2.014 1 98.44 137 PRO B CA 1
ATOM 4130 C C . PRO B 1 137 ? -2.152 27.281 2.225 1 98.44 137 PRO B C 1
ATOM 4132 O O . PRO B 1 137 ? -2.102 28.312 2.902 1 98.44 137 PRO B O 1
ATOM 4135 N N . ALA B 1 138 ? -1.119 26.75 1.617 1 98.75 138 ALA B N 1
ATOM 4136 C CA . ALA B 1 138 ? 0.146 27.469 1.44 1 98.75 138 ALA B CA 1
ATOM 4137 C C . ALA B 1 138 ? -0.003 28.609 0.449 1 98.75 138 ALA B C 1
ATOM 4139 O O . ALA B 1 138 ? -1.081 28.828 -0.112 1 98.75 138 ALA B O 1
ATOM 4140 N N . ARG B 1 139 ? 1.094 29.453 0.343 1 98.69 139 ARG B N 1
ATOM 4141 C CA . ARG B 1 139 ? 1.149 30.422 -0.742 1 98.69 139 ARG B CA 1
ATOM 4142 C C . ARG B 1 139 ? 1.359 29.734 -2.086 1 98.69 139 ARG B C 1
ATOM 4144 O O . ARG B 1 139 ? 2.318 30.031 -2.799 1 98.69 139 ARG B O 1
ATOM 4151 N N . ILE B 1 140 ? 0.359 28.922 -2.441 1 98.81 140 ILE B N 1
ATOM 4152 C CA . ILE B 1 140 ? 0.486 27.891 -3.471 1 98.81 140 ILE B CA 1
ATOM 4153 C C . ILE B 1 140 ? 0.616 28.547 -4.844 1 98.81 140 ILE B C 1
ATOM 4155 O O . ILE B 1 140 ? 1.344 28.062 -5.707 1 98.81 140 ILE B O 1
ATOM 4159 N N . GLU B 1 141 ? -0.069 29.625 -5.059 1 98.69 141 GLU B N 1
ATOM 4160 C CA . GLU B 1 141 ? 0.046 30.312 -6.348 1 98.69 141 GLU B CA 1
ATOM 4161 C C . GLU B 1 141 ? 1.47 30.797 -6.582 1 98.69 141 GLU B C 1
ATOM 4163 O O . GLU B 1 141 ? 1.999 30.688 -7.691 1 98.69 141 GLU B O 1
ATOM 4168 N N . GLU B 1 142 ? 2.049 31.359 -5.547 1 98.75 142 GLU B N 1
ATOM 4169 C CA . GLU B 1 142 ? 3.436 31.812 -5.641 1 98.75 142 GLU B CA 1
ATOM 4170 C C . GLU B 1 142 ? 4.383 30.625 -5.848 1 98.75 142 GLU B C 1
ATOM 4172 O O . GLU B 1 142 ? 5.309 30.703 -6.66 1 98.75 142 GLU B O 1
ATOM 4177 N N . ILE B 1 143 ? 4.211 29.562 -5.152 1 98.94 143 ILE B N 1
ATOM 4178 C CA . ILE B 1 143 ? 5.047 28.375 -5.246 1 98.94 143 ILE B CA 1
ATOM 4179 C C . ILE B 1 143 ? 4.977 27.812 -6.664 1 98.94 143 ILE B C 1
ATOM 4181 O O . ILE B 1 143 ? 6.008 27.484 -7.262 1 98.94 143 ILE B O 1
ATOM 4185 N N . VAL B 1 144 ? 3.785 27.703 -7.195 1 98.88 144 VAL B N 1
ATOM 4186 C CA . VAL B 1 144 ? 3.588 27.156 -8.539 1 98.88 144 VAL B CA 1
ATOM 4187 C C . VAL B 1 144 ? 4.27 28.062 -9.562 1 98.88 144 VAL B C 1
ATOM 4189 O O . VAL B 1 144 ? 4.863 27.578 -10.531 1 98.88 144 VAL B O 1
ATOM 4192 N N . ALA B 1 145 ? 4.172 29.375 -9.352 1 98.81 145 ALA B N 1
ATOM 4193 C CA . ALA B 1 145 ? 4.824 30.312 -10.258 1 98.81 145 ALA B CA 1
ATOM 4194 C C . ALA B 1 145 ? 6.336 30.125 -10.258 1 98.81 145 ALA B C 1
ATOM 4196 O O . ALA B 1 145 ? 6.973 30.156 -11.312 1 98.81 145 ALA B O 1
ATOM 4197 N N . ILE B 1 146 ? 6.918 29.969 -9.086 1 98.88 146 ILE B N 1
ATOM 4198 C CA . ILE B 1 146 ? 8.352 29.734 -8.945 1 98.88 146 ILE B CA 1
ATOM 4199 C C . ILE B 1 146 ? 8.727 28.438 -9.688 1 98.88 146 ILE B C 1
ATOM 4201 O O . ILE B 1 146 ? 9.711 28.422 -10.438 1 98.88 146 ILE B O 1
ATOM 4205 N N . ALA B 1 147 ? 7.965 27.375 -9.484 1 98.88 147 ALA B N 1
ATOM 4206 C CA . ALA B 1 147 ? 8.227 26.078 -10.086 1 98.88 147 ALA B CA 1
ATOM 4207 C C . ALA B 1 147 ? 8.133 26.156 -11.609 1 98.88 147 ALA B C 1
ATOM 4209 O O . ALA B 1 147 ? 8.992 25.625 -12.32 1 98.88 147 ALA B O 1
ATOM 4210 N N . LYS B 1 148 ? 7.098 26.781 -12.117 1 98.38 148 LYS B N 1
ATOM 4211 C CA . LYS B 1 148 ? 6.852 26.891 -13.555 1 98.38 148 LYS B CA 1
ATOM 4212 C C . LYS B 1 148 ? 8 27.609 -14.258 1 98.38 148 LYS B C 1
ATOM 4214 O O . LYS B 1 148 ? 8.391 27.234 -15.367 1 98.38 148 LYS B O 1
ATOM 4219 N N . ALA B 1 149 ? 8.5 28.609 -13.594 1 98.19 149 ALA B N 1
ATOM 4220 C CA . ALA B 1 149 ? 9.602 29.375 -14.164 1 98.19 149 ALA B CA 1
ATOM 4221 C C . ALA B 1 149 ? 10.828 28.5 -14.383 1 98.19 149 ALA B C 1
ATOM 4223 O O . ALA B 1 149 ? 11.68 28.812 -15.219 1 98.19 149 ALA B O 1
ATOM 4224 N N . LYS B 1 150 ? 10.922 27.391 -13.719 1 98.19 150 LYS B N 1
ATOM 4225 C CA . LYS B 1 150 ? 12.102 26.531 -13.773 1 98.19 150 LYS B CA 1
ATOM 4226 C C . LYS B 1 150 ? 11.758 25.141 -14.289 1 98.19 150 LYS B C 1
ATOM 4228 O O . LYS B 1 150 ? 12.586 24.234 -14.258 1 98.19 150 LYS B O 1
ATOM 4233 N N . ASN B 1 151 ? 10.57 24.938 -14.727 1 98.12 151 ASN B N 1
ATOM 4234 C CA . ASN B 1 151 ? 10.078 23.672 -15.25 1 98.12 151 ASN B CA 1
ATOM 4235 C C . ASN B 1 151 ? 10.188 22.547 -14.211 1 98.12 151 ASN B C 1
ATOM 4237 O O . ASN B 1 151 ? 10.703 21.469 -14.508 1 98.12 151 ASN B O 1
ATOM 4241 N N . ILE B 1 152 ? 9.875 22.844 -12.992 1 98.88 152 ILE B N 1
ATOM 4242 C CA . ILE B 1 152 ? 9.859 21.906 -11.883 1 98.88 152 ILE B CA 1
ATOM 4243 C C . ILE B 1 152 ? 8.422 21.5 -11.57 1 98.88 152 ILE B C 1
ATOM 4245 O O . ILE B 1 152 ? 7.516 22.344 -11.57 1 98.88 152 ILE B O 1
ATOM 4249 N N . PHE B 1 153 ? 8.125 20.219 -11.336 1 98.94 153 PHE B N 1
ATOM 4250 C CA . PHE B 1 153 ? 6.789 19.734 -11.016 1 98.94 153 PHE B CA 1
ATOM 4251 C C . PHE B 1 153 ? 6.367 20.188 -9.625 1 98.94 153 PHE B C 1
ATOM 4253 O O . PHE B 1 153 ? 7.207 20.328 -8.727 1 98.94 153 PHE B O 1
ATOM 4260 N N . VAL B 1 154 ? 5.086 20.438 -9.438 1 98.94 154 VAL B N 1
ATOM 4261 C CA . VAL B 1 154 ? 4.52 20.703 -8.117 1 98.94 154 VAL B CA 1
ATOM 4262 C C . VAL B 1 154 ? 3.498 19.625 -7.766 1 98.94 154 VAL B C 1
ATOM 4264 O O . VAL B 1 154 ? 2.529 19.406 -8.5 1 98.94 154 VAL B O 1
ATOM 4267 N N . LEU B 1 155 ? 3.732 18.922 -6.75 1 98.94 155 LEU B N 1
ATOM 4268 C CA . LEU B 1 155 ? 2.842 17.922 -6.156 1 98.94 155 LEU B CA 1
ATOM 4269 C C . LEU B 1 155 ? 2.299 18.422 -4.82 1 98.94 155 LEU B C 1
ATOM 4271 O O . LEU B 1 155 ? 3.014 18.422 -3.814 1 98.94 155 LEU B O 1
ATOM 4275 N N . GLU B 1 156 ? 1.057 18.797 -4.793 1 98.94 156 GLU B N 1
ATOM 4276 C CA . GLU B 1 156 ? 0.47 19.297 -3.551 1 98.94 156 GLU B CA 1
ATOM 4277 C C . GLU B 1 156 ? 0.123 18.141 -2.607 1 98.94 156 GLU B C 1
ATOM 4279 O O . GLU B 1 156 ? -0.52 17.172 -3.012 1 98.94 156 GLU B O 1
ATOM 4284 N N . ASP B 1 157 ? 0.612 18.219 -1.402 1 98.88 157 ASP B N 1
ATOM 4285 C CA . ASP B 1 157 ? 0.116 17.344 -0.346 1 98.88 157 ASP B CA 1
ATOM 4286 C C . ASP B 1 157 ? -1.007 18.016 0.443 1 98.88 157 ASP B C 1
ATOM 4288 O O . ASP B 1 157 ? -0.752 18.875 1.278 1 98.88 157 ASP B O 1
ATOM 4292 N N . SER B 1 158 ? -2.244 17.531 0.249 1 98.69 158 SER B N 1
ATOM 4293 C CA . SER B 1 158 ? -3.432 18.156 0.828 1 98.69 158 SER B CA 1
ATOM 4294 C C . SER B 1 158 ? -4.094 17.234 1.849 1 98.69 158 SER B C 1
ATOM 4296 O O . SER B 1 158 ? -5.301 17.328 2.082 1 98.69 158 SER B O 1
ATOM 4298 N N . ALA B 1 159 ? -3.305 16.359 2.391 1 97.88 159 ALA B N 1
ATOM 4299 C CA . ALA B 1 159 ? -3.814 15.344 3.312 1 97.88 159 ALA B CA 1
ATOM 4300 C C . ALA B 1 159 ? -4.547 15.992 4.484 1 97.88 159 ALA B C 1
ATOM 4302 O O . ALA B 1 159 ? -5.492 15.422 5.027 1 97.88 159 ALA B O 1
ATOM 4303 N N . GLN B 1 160 ? -4.195 17.219 4.891 1 97.31 160 GLN B N 1
ATOM 4304 C CA . GLN B 1 160 ? -4.805 17.844 6.055 1 97.31 160 GLN B CA 1
ATOM 4305 C C . GLN B 1 160 ? -5.773 18.953 5.633 1 97.31 160 GLN B C 1
ATOM 4307 O O . GLN B 1 160 ? -6.301 19.672 6.477 1 97.31 160 GLN B O 1
ATOM 4312 N N . ALA B 1 161 ? -6.012 19.047 4.312 1 97.69 161 ALA B N 1
ATOM 4313 C CA . ALA B 1 161 ? -6.773 20.234 3.91 1 97.69 161 ALA B CA 1
ATOM 4314 C C . ALA B 1 161 ? -7.805 19.875 2.84 1 97.69 161 ALA B C 1
ATOM 4316 O O . ALA B 1 161 ? -8.008 20.641 1.892 1 97.69 161 ALA B O 1
ATOM 4317 N N . PRO B 1 162 ? -8.398 18.703 2.93 1 97.25 162 PRO B N 1
ATOM 4318 C CA . PRO B 1 162 ? -9.508 18.516 1.99 1 97.25 162 PRO B CA 1
ATOM 4319 C C . PRO B 1 162 ? -10.602 19.562 2.143 1 97.25 162 PRO B C 1
ATOM 4321 O O . PRO B 1 162 ? -10.945 19.938 3.264 1 97.25 162 PRO B O 1
ATOM 4324 N N . GLY B 1 163 ? -11.07 20.078 1.023 1 96.88 163 GLY B N 1
ATOM 4325 C CA . GLY B 1 163 ? -12.133 21.078 1.049 1 96.88 163 GLY B CA 1
ATOM 4326 C C . GLY B 1 163 ? -11.609 22.5 1.115 1 96.88 163 GLY B C 1
ATOM 4327 O O . GLY B 1 163 ? -12.367 23.453 0.908 1 96.88 163 GLY B O 1
ATOM 4328 N N . ALA B 1 164 ? -10.352 22.734 1.413 1 98.38 164 ALA B N 1
ATOM 4329 C CA . ALA B 1 164 ? -9.781 24.078 1.448 1 98.38 164 ALA B CA 1
ATOM 4330 C C . ALA B 1 164 ? -9.688 24.672 0.045 1 98.38 164 ALA B C 1
ATOM 4332 O O . ALA B 1 164 ? -9.523 23.938 -0.935 1 98.38 164 ALA B O 1
ATOM 4333 N N . ARG B 1 165 ? -9.773 25.984 -0.046 1 98.25 165 ARG B N 1
ATOM 4334 C CA . ARG B 1 165 ? -9.805 26.672 -1.332 1 98.25 165 ARG B CA 1
ATOM 4335 C C . ARG B 1 165 ? -9.062 28.016 -1.259 1 98.25 165 ARG B C 1
ATOM 4337 O O . ARG B 1 165 ? -8.875 28.562 -0.173 1 98.25 165 ARG B O 1
ATOM 4344 N N . ILE B 1 166 ? -8.562 28.438 -2.334 1 98.06 166 ILE B N 1
ATOM 4345 C CA . ILE B 1 166 ? -8.148 29.828 -2.57 1 98.06 166 ILE B CA 1
ATOM 4346 C C . ILE B 1 166 ? -8.953 30.406 -3.727 1 98.06 166 ILE B C 1
ATOM 4348 O O . ILE B 1 166 ? -8.914 29.891 -4.844 1 98.06 166 ILE B O 1
ATOM 4352 N N . ASN B 1 167 ? -9.742 31.422 -3.428 1 95.81 167 ASN B N 1
ATOM 4353 C CA . ASN B 1 167 ? -10.586 32.062 -4.43 1 95.81 167 ASN B CA 1
ATOM 4354 C C . ASN B 1 167 ? -11.453 31.047 -5.164 1 95.81 167 ASN B C 1
ATOM 4356 O O . ASN B 1 167 ? -11.523 31.062 -6.395 1 95.81 167 ASN B O 1
ATOM 4360 N N . GLY B 1 168 ? -11.945 30.109 -4.426 1 96 168 GLY B N 1
ATOM 4361 C CA . GLY B 1 168 ? -12.898 29.141 -4.953 1 96 168 GLY B CA 1
ATOM 4362 C C . GLY B 1 168 ? -12.234 27.891 -5.523 1 96 168 GLY B C 1
ATOM 4363 O O . GLY B 1 168 ? -12.898 26.891 -5.754 1 96 168 GLY B O 1
ATOM 4364 N N . LYS B 1 169 ? -10.953 27.969 -5.734 1 97.88 169 LYS B N 1
ATOM 4365 C CA . LYS B 1 169 ? -10.242 26.828 -6.293 1 97.88 169 LYS B CA 1
ATOM 4366 C C . LYS B 1 169 ? -9.703 25.922 -5.188 1 97.88 169 LYS B C 1
ATOM 4368 O O . LYS B 1 169 ? -9.031 26.391 -4.266 1 97.88 169 LYS B O 1
ATOM 4373 N N . HIS B 1 170 ? -10 24.641 -5.316 1 98.38 170 HIS B N 1
ATOM 4374 C CA . HIS B 1 170 ? -9.625 23.672 -4.289 1 98.38 170 HIS B CA 1
ATOM 4375 C C . HIS B 1 170 ? -8.117 23.438 -4.281 1 98.38 170 HIS B C 1
ATOM 4377 O O . HIS B 1 170 ? -7.492 23.359 -5.34 1 98.38 170 HIS B O 1
ATOM 4383 N N . VAL B 1 171 ? -7.543 23.328 -3.029 1 98.12 171 VAL B N 1
ATOM 4384 C CA . VAL B 1 171 ? -6.141 22.922 -2.951 1 98.12 171 VAL B CA 1
ATOM 4385 C C . VAL B 1 171 ? -5.973 21.531 -3.545 1 98.12 171 VAL B C 1
ATOM 4387 O O . VAL B 1 171 ? -6.93 20.75 -3.607 1 98.12 171 VAL B O 1
ATOM 4390 N N . GLY B 1 172 ? -4.805 21.156 -3.959 1 98.56 172 GLY B N 1
ATOM 4391 C CA . GLY B 1 172 ? -4.543 19.922 -4.676 1 98.56 172 GLY B CA 1
ATOM 4392 C C . GLY B 1 172 ? -4.691 20.062 -6.18 1 98.56 172 GLY B C 1
ATOM 4393 O O . GLY B 1 172 ? -4.258 19.188 -6.938 1 98.56 172 GLY B O 1
ATOM 4394 N N . SER B 1 173 ? -5.262 21.172 -6.629 1 98.44 173 SER B N 1
ATOM 4395 C CA . SER B 1 173 ? -5.555 21.328 -8.047 1 98.44 173 SER B CA 1
ATOM 4396 C C . SER B 1 173 ? -4.734 22.453 -8.664 1 98.44 173 SER B C 1
ATOM 4398 O O . SER B 1 173 ? -4.984 22.859 -9.805 1 98.44 173 SER B O 1
ATOM 4400 N N . PHE B 1 174 ? -3.775 23.062 -7.918 1 98.62 174 PHE B N 1
ATOM 4401 C CA . PHE B 1 174 ? -2.971 24.172 -8.422 1 98.62 174 PHE B CA 1
ATOM 4402 C C . PHE B 1 174 ? -1.737 23.656 -9.156 1 98.62 174 PHE B C 1
ATOM 4404 O O . PHE B 1 174 ? -1.344 24.203 -10.18 1 98.62 174 PHE B O 1
ATOM 4411 N N . GLY B 1 175 ? -1.063 22.594 -8.578 1 98.62 175 GLY B N 1
ATOM 4412 C CA . GLY B 1 175 ? 0.138 22.031 -9.172 1 98.62 175 GLY B CA 1
ATOM 4413 C C . GLY B 1 175 ? -0.154 21.031 -10.266 1 98.62 175 GLY B C 1
ATOM 4414 O O . GLY B 1 175 ? -1.216 21.062 -10.891 1 98.62 175 GLY B O 1
ATOM 4415 N N . ASP B 1 176 ? 0.814 20.156 -10.578 1 98.81 176 ASP B N 1
ATOM 4416 C CA . ASP B 1 176 ? 0.676 19.125 -11.594 1 98.81 176 ASP B CA 1
ATOM 4417 C C . ASP B 1 176 ? -0.272 18.016 -11.117 1 98.81 176 ASP B C 1
ATOM 4419 O O . ASP B 1 176 ? -0.957 17.391 -11.93 1 98.81 176 ASP B O 1
ATOM 4423 N N . CYS B 1 177 ? -0.263 17.75 -9.867 1 98.69 177 CYS B N 1
ATOM 4424 C CA . CYS B 1 177 ? -1.209 16.844 -9.227 1 98.69 177 CYS B CA 1
ATOM 4425 C C . CYS B 1 177 ? -1.279 17.109 -7.723 1 98.69 177 CYS B C 1
ATOM 4427 O O . CYS B 1 177 ? -0.48 17.875 -7.184 1 98.69 177 CYS B O 1
ATOM 4429 N N . GLY B 1 178 ? -2.295 16.641 -7.098 1 98.88 178 GLY B N 1
ATOM 4430 C CA . GLY B 1 178 ? -2.521 16.781 -5.668 1 98.88 178 GLY B CA 1
ATOM 4431 C C . GLY B 1 178 ? -2.9 15.469 -5 1 98.88 178 GLY B C 1
ATOM 4432 O O . GLY B 1 178 ? -3.58 14.633 -5.602 1 98.88 178 GLY B O 1
ATOM 4433 N N . THR B 1 179 ? -2.432 15.312 -3.76 1 98.88 179 THR B N 1
ATOM 4434 C CA . THR B 1 179 ? -2.717 14.086 -3.025 1 98.88 179 THR B CA 1
ATOM 4435 C C . THR B 1 179 ? -3.566 14.375 -1.792 1 98.88 179 THR B C 1
ATOM 4437 O O . THR B 1 179 ? -3.523 15.484 -1.25 1 98.88 179 THR B O 1
ATOM 4440 N N . PHE B 1 180 ? -4.293 13.422 -1.371 1 98.81 180 PHE B N 1
ATOM 4441 C CA . PHE B 1 180 ? -5.133 13.43 -0.18 1 98.81 180 PHE B CA 1
ATOM 4442 C C . PHE B 1 180 ? -4.977 12.133 0.604 1 98.81 180 PHE B C 1
ATOM 4444 O O . PHE B 1 180 ? -4.559 11.117 0.05 1 98.81 180 PHE B O 1
ATOM 4451 N N . SER B 1 181 ? -5.242 12.18 1.877 1 98.38 181 SER B N 1
ATOM 4452 C CA . SER B 1 181 ? -5.203 11.023 2.766 1 98.38 181 SER B CA 1
ATOM 4453 C C . SER B 1 181 ? -6.555 10.797 3.438 1 98.38 181 SER B C 1
ATOM 4455 O O . SER B 1 181 ? -7.23 11.758 3.822 1 98.38 181 SER B O 1
ATOM 4457 N N . PHE B 1 182 ? -6.926 9.539 3.525 1 97.75 182 PHE B N 1
ATOM 4458 C CA . PHE B 1 182 ? -8.203 9.18 4.137 1 97.75 182 PHE B CA 1
ATOM 4459 C C . PHE B 1 182 ? -7.992 8.227 5.309 1 97.75 182 PHE B C 1
ATOM 4461 O O . PHE B 1 182 ? -8.812 7.34 5.547 1 97.75 182 PHE B O 1
ATOM 4468 N N . ASP B 1 183 ? -6.871 8.383 5.938 1 94.62 183 ASP B N 1
ATOM 4469 C CA . ASP B 1 183 ? -6.648 7.656 7.184 1 94.62 183 ASP B CA 1
ATOM 4470 C C . ASP B 1 183 ? -7.734 7.969 8.211 1 94.62 183 ASP B C 1
ATOM 4472 O O . ASP B 1 183 ? -8.523 8.898 8.023 1 94.62 183 ASP B O 1
ATOM 4476 N N . SER B 1 184 ? -7.809 7.297 9.273 1 90.19 184 SER B N 1
ATOM 4477 C CA . SER B 1 184 ? -8.93 7.32 10.203 1 90.19 184 SER B CA 1
ATOM 4478 C C . SER B 1 184 ? -9 8.648 10.953 1 90.19 184 SER B C 1
ATOM 4480 O O . SER B 1 184 ? -10.055 9.023 11.469 1 90.19 184 SER B O 1
ATOM 4482 N N . VAL B 1 185 ? -7.926 9.391 10.992 1 88.12 185 VAL B N 1
ATOM 4483 C CA . VAL B 1 185 ? -7.941 10.609 11.797 1 88.12 185 VAL B CA 1
ATOM 4484 C C . VAL B 1 185 ? -7.98 11.836 10.883 1 88.12 185 VAL B C 1
ATOM 4486 O O . VAL B 1 185 ? -7.809 12.961 11.344 1 88.12 185 VAL B O 1
ATOM 4489 N N . LYS B 1 186 ? -8.195 11.633 9.617 1 94.31 186 LYS B N 1
ATOM 4490 C CA . LYS B 1 186 ? -8.273 12.75 8.68 1 94.31 186 LYS B CA 1
ATOM 4491 C C . LYS B 1 186 ? -9.688 13.312 8.602 1 94.31 186 LYS B C 1
ATOM 4493 O O . LYS B 1 186 ? -10.609 12.773 9.227 1 94.31 186 LYS B O 1
ATOM 4498 N N . THR B 1 187 ? -9.852 14.43 7.906 1 95.25 187 THR B N 1
ATOM 4499 C CA . THR B 1 187 ? -11.109 15.156 7.809 1 95.25 187 THR B CA 1
ATOM 4500 C C . THR B 1 187 ? -12.227 14.242 7.309 1 95.25 187 THR B C 1
ATOM 4502 O O . THR B 1 187 ? -13.328 14.242 7.867 1 95.25 187 THR B O 1
ATOM 4505 N N . ILE B 1 188 ? -11.945 13.516 6.281 1 96 188 ILE B N 1
ATOM 4506 C CA . ILE B 1 188 ? -12.781 12.398 5.863 1 96 188 ILE B CA 1
ATOM 4507 C C . ILE B 1 188 ? -11.945 11.125 5.809 1 96 188 ILE B C 1
ATOM 4509 O O . ILE B 1 188 ? -10.719 11.18 5.652 1 96 188 ILE B O 1
ATOM 4513 N N . THR B 1 189 ? -12.648 9.969 5.938 1 96.5 189 THR B N 1
ATOM 4514 C CA . THR B 1 189 ? -11.867 8.75 6.094 1 96.5 189 THR B CA 1
ATOM 4515 C C . THR B 1 189 ? -12.461 7.613 5.266 1 96.5 189 THR B C 1
ATOM 4517 O O . THR B 1 189 ? -13.648 7.629 4.941 1 96.5 189 THR B O 1
ATOM 4520 N N . THR B 1 190 ? -11.625 6.695 4.832 1 97.12 190 THR B N 1
ATOM 4521 C CA . THR B 1 190 ? -12 5.395 4.285 1 97.12 190 THR B CA 1
ATOM 4522 C C . THR B 1 190 ? -11.352 4.266 5.078 1 97.12 190 THR B C 1
ATOM 4524 O O . THR B 1 190 ? -11.172 3.16 4.562 1 97.12 190 THR B O 1
ATOM 4527 N N . GLY B 1 191 ? -10.992 4.551 6.375 1 95.69 191 GLY B N 1
ATOM 4528 C CA . GLY B 1 191 ? -10.195 3.623 7.168 1 95.69 191 GLY B CA 1
ATOM 4529 C C . GLY B 1 191 ? -8.711 3.721 6.887 1 95.69 191 GLY B C 1
ATOM 4530 O O . GLY B 1 191 ? -7.93 4.09 7.77 1 95.69 191 GLY B O 1
ATOM 4531 N N . GLU B 1 192 ? -8.32 3.367 5.77 1 97.25 192 GLU B N 1
ATOM 4532 C CA . GLU B 1 192 ? -7.082 3.627 5.047 1 97.25 192 GLU B CA 1
ATOM 4533 C C . GLU B 1 192 ? -7.359 4.008 3.594 1 97.25 192 GLU B C 1
ATOM 4535 O O . GLU B 1 192 ? -8.297 3.494 2.982 1 97.25 192 GLU B O 1
ATOM 4540 N N . GLY B 1 193 ? -6.605 4.965 3.064 1 98.38 193 GLY B N 1
ATOM 4541 C CA . GLY B 1 193 ? -6.848 5.336 1.679 1 98.38 193 GLY B CA 1
ATOM 4542 C C . GLY B 1 193 ? -6.203 6.652 1.294 1 98.38 193 GLY B C 1
ATOM 4543 O O . GLY B 1 193 ? -5.816 7.438 2.162 1 98.38 193 GLY B O 1
ATOM 4544 N N . GLY B 1 194 ? -6.051 6.867 0.061 1 98.81 194 GLY B N 1
ATOM 4545 C CA . GLY B 1 194 ? -5.562 8.109 -0.519 1 98.81 194 GLY B CA 1
ATOM 4546 C C . GLY B 1 194 ? -6.125 8.383 -1.901 1 98.81 194 GLY B C 1
ATOM 4547 O O . GLY B 1 194 ? -6.793 7.527 -2.486 1 98.81 194 GLY B O 1
ATOM 4548 N N . MET B 1 195 ? -5.949 9.531 -2.361 1 98.94 195 MET B N 1
ATOM 4549 C CA . MET B 1 195 ? -6.391 9.984 -3.678 1 98.94 195 MET B CA 1
ATOM 4550 C C . MET B 1 195 ? -5.344 10.883 -4.324 1 98.94 195 MET B C 1
ATOM 4552 O O . MET B 1 195 ? -4.672 11.656 -3.641 1 98.94 195 MET B O 1
ATOM 4556 N N . ILE B 1 196 ? -5.129 10.703 -5.566 1 98.94 196 ILE B N 1
ATOM 4557 C CA . ILE B 1 196 ? -4.367 11.648 -6.383 1 98.94 196 ILE B CA 1
ATOM 4558 C C . ILE B 1 196 ? -5.281 12.281 -7.426 1 98.94 196 ILE B C 1
ATOM 4560 O O . ILE B 1 196 ? -6.047 11.586 -8.094 1 98.94 196 ILE B O 1
ATOM 4564 N N . ILE B 1 197 ? -5.27 13.547 -7.555 1 98.94 197 ILE B N 1
ATOM 4565 C CA . ILE B 1 197 ? -6.039 14.203 -8.609 1 98.94 197 ILE B CA 1
ATOM 4566 C C . ILE B 1 197 ? -5.094 14.93 -9.562 1 98.94 197 ILE B C 1
ATOM 4568 O O . ILE B 1 197 ? -4.016 15.375 -9.156 1 98.94 197 ILE B O 1
ATOM 4572 N N . THR B 1 198 ? -5.445 15.039 -10.805 1 98.94 198 THR B N 1
ATOM 4573 C CA . THR B 1 198 ? -4.676 15.742 -11.828 1 98.94 198 THR B CA 1
ATOM 4574 C C . THR B 1 198 ? -5.547 16.062 -13.039 1 98.94 198 THR B C 1
ATOM 4576 O O . THR B 1 198 ? -6.57 15.414 -13.258 1 98.94 198 THR B O 1
ATOM 4579 N N . ASP B 1 199 ? -5.164 17.078 -13.766 1 98.69 199 ASP B N 1
ATOM 4580 C CA . ASP B 1 199 ? -5.828 17.422 -15.016 1 98.69 199 ASP B CA 1
ATOM 4581 C C . ASP B 1 199 ? -5.051 16.875 -16.219 1 98.69 199 ASP B C 1
ATOM 4583 O O . ASP B 1 199 ? -5.449 17.078 -17.359 1 98.69 199 ASP B O 1
ATOM 4587 N N . ASN B 1 200 ? -3.922 16.266 -15.945 1 98.81 200 ASN B N 1
ATOM 4588 C CA . ASN B 1 200 ? -3.078 15.68 -16.984 1 98.81 200 ASN B CA 1
ATOM 4589 C C . ASN B 1 200 ? -3.414 14.211 -17.219 1 98.81 200 ASN B C 1
ATOM 4591 O O . ASN B 1 200 ? -3.045 13.352 -16.406 1 98.81 200 ASN B O 1
ATOM 4595 N N . ALA B 1 201 ? -4.02 13.922 -18.359 1 98.62 201 ALA B N 1
ATOM 4596 C CA . ALA B 1 201 ? -4.504 12.578 -18.656 1 98.62 201 ALA B CA 1
ATOM 4597 C C . ALA B 1 201 ? -3.35 11.586 -18.75 1 98.62 201 ALA B C 1
ATOM 4599 O O . ALA B 1 201 ? -3.48 10.43 -18.344 1 98.62 201 ALA B O 1
ATOM 4600 N N . ASP B 1 202 ? -2.275 12.008 -19.312 1 98.56 202 ASP B N 1
ATOM 4601 C CA . ASP B 1 202 ? -1.127 11.117 -19.453 1 98.56 202 ASP B CA 1
ATOM 4602 C C . ASP B 1 202 ? -0.532 10.766 -18.094 1 98.56 202 ASP B C 1
ATOM 4604 O O . ASP B 1 202 ? -0.135 9.625 -17.859 1 98.56 202 ASP B O 1
ATOM 4608 N N . LEU B 1 203 ? -0.4 11.781 -17.234 1 98.75 203 LEU B N 1
ATOM 4609 C CA . LEU B 1 203 ? 0.069 11.547 -15.867 1 98.75 203 LEU B CA 1
ATOM 4610 C C . LEU B 1 203 ? -0.871 10.602 -15.125 1 98.75 203 LEU B C 1
ATOM 4612 O O . LEU B 1 203 ? -0.419 9.664 -14.461 1 98.75 203 LEU B O 1
ATOM 4616 N N . TRP B 1 204 ? -2.158 10.844 -15.25 1 98.88 204 TRP B N 1
ATOM 4617 C CA . TRP B 1 204 ? -3.15 9.969 -14.633 1 98.88 204 TRP B CA 1
ATOM 4618 C C . TRP B 1 204 ? -2.998 8.531 -15.125 1 98.88 204 TRP B C 1
ATOM 4620 O O . TRP B 1 204 ? -3.029 7.59 -14.336 1 98.88 204 TRP B O 1
ATOM 4630 N N . ARG B 1 205 ? -2.875 8.344 -16.422 1 98.56 205 ARG B N 1
ATOM 4631 C CA . ARG B 1 205 ? -2.721 7.012 -17 1 98.56 205 ARG B CA 1
ATOM 4632 C C . ARG B 1 205 ? -1.504 6.301 -16.406 1 98.56 205 ARG B C 1
ATOM 4634 O O . ARG B 1 205 ? -1.578 5.121 -16.062 1 98.56 205 ARG B O 1
ATOM 4641 N N . THR B 1 206 ? -0.406 7.027 -16.312 1 98.69 206 THR B N 1
ATOM 4642 C CA . THR B 1 206 ? 0.815 6.449 -15.766 1 98.69 206 THR B CA 1
ATOM 4643 C C . THR B 1 206 ? 0.601 6.004 -14.32 1 98.69 206 THR B C 1
ATOM 4645 O O . THR B 1 206 ? 0.995 4.898 -13.945 1 98.69 206 THR B O 1
ATOM 4648 N N . MET B 1 207 ? -0.041 6.855 -13.516 1 98.81 207 MET B N 1
ATOM 4649 C CA . MET B 1 207 ? -0.311 6.52 -12.125 1 98.81 207 MET B CA 1
ATOM 4650 C C . MET B 1 207 ? -1.261 5.328 -12.023 1 98.81 207 MET B C 1
ATOM 4652 O O . MET B 1 207 ? -1.074 4.449 -11.18 1 98.81 207 MET B O 1
ATOM 4656 N N . SER B 1 208 ? -2.225 5.332 -12.898 1 98.69 208 SER B N 1
ATOM 4657 C CA . SER B 1 208 ? -3.223 4.27 -12.945 1 98.69 208 SER B CA 1
ATOM 4658 C C . SER B 1 208 ? -2.582 2.924 -13.281 1 98.69 208 SER B C 1
ATOM 4660 O O . SER B 1 208 ? -2.967 1.893 -12.727 1 98.69 208 SER B O 1
ATOM 4662 N N . GLU B 1 209 ? -1.68 2.951 -14.211 1 98.62 209 GLU B N 1
ATOM 4663 C CA . GLU B 1 209 ? -0.973 1.729 -14.578 1 98.62 209 GLU B CA 1
ATOM 4664 C C . GLU B 1 209 ? 0.003 1.306 -13.484 1 98.62 209 GLU B C 1
ATOM 4666 O O . GLU B 1 209 ? 0.033 0.138 -13.086 1 98.62 209 GLU B O 1
ATOM 4671 N N . TYR B 1 210 ? 0.724 2.213 -12.875 1 98.69 210 TYR B N 1
ATOM 4672 C CA . TYR B 1 210 ? 1.748 1.914 -11.883 1 98.69 210 TYR B CA 1
ATOM 4673 C C . TYR B 1 210 ? 1.134 1.287 -10.641 1 98.69 210 TYR B C 1
ATOM 4675 O O . TYR B 1 210 ? 1.685 0.338 -10.078 1 98.69 210 TYR B O 1
ATOM 4683 N N . HIS B 1 211 ? -0.001 1.826 -10.18 1 98.56 211 HIS B N 1
ATOM 4684 C CA . HIS B 1 211 ? -0.559 1.377 -8.914 1 98.56 211 HIS B CA 1
ATOM 4685 C C . HIS B 1 211 ? -1.104 -0.044 -9.016 1 98.56 211 HIS B C 1
ATOM 4687 O O . HIS B 1 211 ? -1.422 -0.67 -8.008 1 98.56 211 HIS B O 1
ATOM 4693 N N . ASP B 1 212 ? -1.15 -0.558 -10.281 1 98.25 212 ASP B N 1
ATOM 4694 C CA . ASP B 1 212 ? -1.745 -1.863 -10.547 1 98.25 212 ASP B CA 1
ATOM 4695 C C . ASP B 1 212 ? -0.83 -2.715 -11.422 1 98.25 212 ASP B C 1
ATOM 4697 O O . ASP B 1 212 ? -1.245 -3.197 -12.477 1 98.25 212 ASP B O 1
ATOM 4701 N N . HIS B 1 213 ? 0.374 -2.871 -11.055 1 98 213 HIS B N 1
ATOM 4702 C CA . HIS B 1 213 ? 1.371 -3.756 -11.648 1 98 213 HIS B CA 1
ATOM 4703 C C . HIS B 1 213 ? 1.628 -3.395 -13.109 1 98 213 HIS B C 1
ATOM 4705 O O . HIS B 1 213 ? 1.969 -4.262 -13.914 1 98 213 HIS B O 1
ATOM 4711 N N . GLY B 1 214 ? 1.287 -2.227 -13.508 1 97.88 214 GLY B N 1
ATOM 4712 C CA . GLY B 1 214 ? 1.564 -1.771 -14.859 1 97.88 214 GLY B CA 1
ATOM 4713 C C . GLY B 1 214 ? 0.443 -2.078 -15.836 1 97.88 214 GLY B C 1
ATOM 4714 O O . GLY B 1 214 ? 0.557 -1.797 -17.031 1 97.88 214 GLY B O 1
ATOM 4715 N N . HIS B 1 215 ? -0.743 -2.621 -15.367 1 97.5 215 HIS B N 1
ATOM 4716 C CA . HIS B 1 215 ? -1.881 -2.895 -16.234 1 97.5 215 HIS B CA 1
ATOM 4717 C C . HIS B 1 215 ? -2.297 -1.646 -17.016 1 97.5 215 HIS B C 1
ATOM 4719 O O . HIS B 1 215 ? -2.484 -0.58 -16.422 1 97.5 215 HIS B O 1
ATOM 4725 N N . ASP B 1 216 ? -2.518 -1.786 -18.297 1 95.94 216 ASP B N 1
ATOM 4726 C CA . ASP B 1 216 ? -2.865 -0.619 -19.109 1 95.94 216 ASP B CA 1
ATOM 4727 C C . ASP B 1 216 ? -4.363 -0.329 -19.031 1 95.94 216 ASP B C 1
ATOM 4729 O O . ASP B 1 216 ? -4.809 0.75 -19.422 1 95.94 216 ASP B O 1
ATOM 4733 N N . HIS B 1 217 ? -5.172 -1.276 -18.547 1 94.5 217 HIS B N 1
ATOM 4734 C CA . HIS B 1 217 ? -6.602 -1.165 -18.266 1 94.5 217 HIS B CA 1
ATOM 4735 C C . HIS B 1 217 ? -7.387 -0.926 -19.562 1 94.5 217 HIS B C 1
ATOM 4737 O O . HIS B 1 217 ? -8.508 -0.412 -19.516 1 94.5 217 HIS B O 1
ATOM 4743 N N . LEU B 1 218 ? -6.801 -1.218 -20.703 1 92.75 218 LEU B N 1
ATOM 4744 C CA . LEU B 1 218 ? -7.516 -1.108 -21.969 1 92.75 218 LEU B CA 1
ATOM 4745 C C . LEU B 1 218 ? -8.414 -2.318 -22.203 1 92.75 218 LEU B C 1
ATOM 4747 O O . LEU B 1 218 ? -8.148 -3.4 -21.672 1 92.75 218 LEU B O 1
ATOM 4751 N N . ASP B 1 219 ? -9.477 -2.094 -22.891 1 87.62 219 ASP B N 1
ATOM 4752 C CA . ASP B 1 219 ? -10.352 -3.213 -23.203 1 87.62 219 ASP B CA 1
ATOM 4753 C C . ASP B 1 219 ? -9.617 -4.281 -24.016 1 87.62 219 ASP B C 1
ATOM 4755 O O . ASP B 1 219 ? -8.906 -3.965 -24.969 1 87.62 219 ASP B O 1
ATOM 4759 N N . ASN B 1 220 ? -9.773 -5.48 -23.562 1 85.62 220 ASN B N 1
ATOM 4760 C CA . ASN B 1 220 ? -9.133 -6.613 -24.219 1 85.62 220 ASN B CA 1
ATOM 4761 C C . ASN B 1 220 ? -9.992 -7.871 -24.125 1 85.62 220 ASN B C 1
ATOM 4763 O O . ASN B 1 220 ? -10.703 -8.07 -23.141 1 85.62 220 ASN B O 1
ATOM 4767 N N . PRO B 1 221 ? -10.055 -8.688 -25.125 1 80.69 221 PRO B N 1
ATOM 4768 C CA . PRO B 1 221 ? -10.844 -9.922 -25.156 1 80.69 221 PRO B CA 1
ATOM 4769 C C . PRO B 1 221 ? -10.484 -10.875 -24.016 1 80.69 221 PRO B C 1
ATOM 4771 O O . PRO B 1 221 ? -11.328 -11.656 -23.562 1 80.69 221 PRO B O 1
ATOM 4774 N N . GLY B 1 222 ? -9.32 -10.875 -23.609 1 80.31 222 GLY B N 1
ATOM 4775 C CA . GLY B 1 222 ? -8.883 -11.789 -22.578 1 80.31 222 GLY B CA 1
ATOM 4776 C C . GLY B 1 222 ? -9.07 -11.234 -21.172 1 80.31 222 GLY B C 1
ATOM 4777 O O . GLY B 1 222 ? -8.547 -11.781 -20.203 1 80.31 222 GLY B O 1
ATOM 4778 N N . GLY B 1 223 ? -9.852 -10.148 -21.109 1 83 223 GLY B N 1
ATOM 4779 C CA . GLY B 1 223 ? -10 -9.5 -19.828 1 83 223 GLY B CA 1
ATOM 4780 C C . GLY B 1 223 ? -8.703 -8.938 -19.281 1 83 223 GLY B C 1
ATOM 4781 O O . GLY B 1 223 ? -7.875 -8.43 -20.047 1 83 223 GLY B O 1
ATOM 4782 N N . ARG B 1 224 ? -8.57 -8.969 -17.969 1 86.81 224 ARG B N 1
ATOM 4783 C CA . ARG B 1 224 ? -7.414 -8.367 -17.312 1 86.81 224 ARG B CA 1
ATOM 4784 C C . ARG B 1 224 ? -6.141 -9.141 -17.641 1 86.81 224 ARG B C 1
ATOM 4786 O O . ARG B 1 224 ? -5.055 -8.555 -17.703 1 86.81 224 ARG B O 1
ATOM 4793 N N . GLY B 1 225 ? -6.262 -10.484 -17.891 1 86.12 225 GLY B N 1
ATOM 4794 C CA . GLY B 1 225 ? -5.117 -11.297 -18.266 1 86.12 225 GLY B CA 1
ATOM 4795 C C . GLY B 1 225 ? -4.547 -10.93 -19.625 1 86.12 225 GLY B C 1
ATOM 4796 O O . GLY B 1 225 ? -3.414 -11.297 -19.953 1 86.12 225 GLY B O 1
ATOM 4797 N N . GLY B 1 226 ? -5.301 -10.172 -20.406 1 88.31 226 GLY B N 1
ATOM 4798 C CA . GLY B 1 226 ? -4.859 -9.727 -21.719 1 88.31 226 GLY B CA 1
ATOM 4799 C C . GLY B 1 226 ? -4.297 -8.32 -21.703 1 88.31 226 GLY B C 1
ATOM 4800 O O . GLY B 1 226 ? -3.85 -7.82 -22.75 1 88.31 226 GLY B O 1
ATOM 4801 N N . ASP B 1 227 ? -4.277 -7.672 -20.531 1 93.56 227 ASP B N 1
ATOM 4802 C CA . ASP B 1 227 ? -3.764 -6.309 -20.453 1 93.56 227 ASP B CA 1
ATOM 4803 C C . ASP B 1 227 ? -2.281 -6.258 -20.812 1 93.56 227 ASP B C 1
ATOM 4805 O O . ASP B 1 227 ? -1.521 -7.164 -20.453 1 93.56 227 ASP B O 1
ATOM 4809 N N . LYS B 1 228 ? -1.911 -5.23 -21.469 1 94.19 228 LYS B N 1
ATOM 4810 C CA . LYS B 1 228 ? -0.497 -4.945 -21.688 1 94.19 228 LYS B CA 1
ATOM 4811 C C . LYS B 1 228 ? 0.09 -4.129 -20.547 1 94.19 228 LYS B C 1
ATOM 4813 O O . LYS B 1 228 ? -0.618 -3.785 -19.594 1 94.19 228 LYS B O 1
ATOM 4818 N N . ARG B 1 229 ? 1.377 -3.975 -20.594 1 95.81 229 ARG B N 1
ATOM 4819 C CA . ARG B 1 229 ? 2.109 -3.24 -19.562 1 95.81 229 ARG B CA 1
ATOM 4820 C C . ARG B 1 229 ? 3.178 -2.348 -20.188 1 95.81 229 ARG B C 1
ATOM 4822 O O . ARG B 1 229 ? 4.039 -2.824 -20.922 1 95.81 229 ARG B O 1
ATOM 4829 N N . ARG B 1 230 ? 3.172 -1.05 -19.922 1 95.81 230 ARG B N 1
ATOM 4830 C CA . ARG B 1 230 ? 4.16 -0.109 -20.438 1 95.81 230 ARG B CA 1
ATOM 4831 C C . ARG B 1 230 ? 5.438 -0.148 -19.609 1 95.81 230 ARG B C 1
ATOM 4833 O O . ARG B 1 230 ? 6.523 0.154 -20.125 1 95.81 230 ARG B O 1
ATOM 4840 N N . PHE B 1 231 ? 5.371 -0.563 -18.312 1 97.88 231 PHE B N 1
ATOM 4841 C CA . PHE B 1 231 ? 6.469 -0.55 -17.359 1 97.88 231 PHE B CA 1
ATOM 4842 C C . PHE B 1 231 ? 6.121 -1.37 -16.125 1 97.88 231 PHE B C 1
ATOM 4844 O O . PHE B 1 231 ? 4.973 -1.793 -15.953 1 97.88 231 PHE B O 1
ATOM 4851 N N . ILE B 1 232 ? 7.172 -1.558 -15.336 1 96.75 232 ILE B N 1
ATOM 4852 C CA . ILE B 1 232 ? 6.969 -2.26 -14.07 1 96.75 232 ILE B CA 1
ATOM 4853 C C . ILE B 1 232 ? 6.164 -1.383 -13.117 1 96.75 232 ILE B C 1
ATOM 4855 O O . ILE B 1 232 ? 6.363 -0.167 -13.062 1 96.75 232 ILE B O 1
ATOM 4859 N N . GLY B 1 233 ? 5.188 -1.938 -12.477 1 97.81 233 GLY B N 1
ATOM 4860 C CA . GLY B 1 233 ? 4.41 -1.27 -11.445 1 97.81 233 GLY B CA 1
ATOM 4861 C C . GLY B 1 233 ? 4.438 -2 -10.117 1 97.81 233 GLY B C 1
ATOM 4862 O O . GLY B 1 233 ? 5.363 -2.76 -9.836 1 97.81 233 GLY B O 1
ATOM 4863 N N . SER B 1 234 ? 3.58 -1.665 -9.281 1 97.75 234 SER B N 1
ATOM 4864 C CA . SER B 1 234 ? 3.377 -2.283 -7.973 1 97.75 234 SER B CA 1
ATOM 4865 C C . SER B 1 234 ? 1.894 -2.404 -7.645 1 97.75 234 SER B C 1
ATOM 4867 O O . SER B 1 234 ? 1.054 -2.453 -8.547 1 97.75 234 SER B O 1
ATOM 4869 N N . ASN B 1 235 ? 1.604 -2.619 -6.383 1 98.56 235 ASN B N 1
ATOM 4870 C CA . ASN B 1 235 ? 0.206 -2.748 -5.988 1 98.56 235 ASN B CA 1
ATOM 4871 C C . ASN B 1 235 ? -0.163 -1.746 -4.898 1 98.56 235 ASN B C 1
ATOM 4873 O O . ASN B 1 235 ? 0.254 -1.893 -3.748 1 98.56 235 ASN B O 1
ATOM 4877 N N . TYR B 1 236 ? -0.986 -0.811 -5.273 1 98.75 236 TYR B N 1
ATOM 4878 C CA . TYR B 1 236 ? -1.532 0.18 -4.355 1 98.75 236 TYR B CA 1
ATOM 4879 C C . TYR B 1 236 ? -3.033 0.346 -4.559 1 98.75 236 TYR B C 1
ATOM 4881 O O . TYR B 1 236 ? -3.572 1.443 -4.395 1 98.75 236 TYR B O 1
ATOM 4889 N N . ARG B 1 237 ? -3.721 -0.669 -4.918 1 98.69 237 ARG B N 1
ATOM 4890 C CA . ARG B 1 237 ? -5.137 -0.627 -5.273 1 98.69 237 ARG B CA 1
ATOM 4891 C C . ARG B 1 237 ? -6.004 -0.399 -4.039 1 98.69 237 ARG B C 1
ATOM 4893 O O . ARG B 1 237 ? -5.84 -1.08 -3.025 1 98.69 237 ARG B O 1
ATOM 4900 N N . MET B 1 238 ? -6.848 0.556 -4.148 1 98.69 238 MET B N 1
ATOM 4901 C CA . MET B 1 238 ? -7.961 0.698 -3.213 1 98.69 238 MET B CA 1
ATOM 4902 C C . MET B 1 238 ? -9.055 -0.316 -3.516 1 98.69 238 MET B C 1
ATOM 4904 O O . MET B 1 238 ? -9.352 -0.588 -4.68 1 98.69 238 MET B O 1
ATOM 4908 N N . MET B 1 239 ? -9.703 -0.909 -2.516 1 97.75 239 MET B N 1
ATOM 4909 C CA . MET B 1 239 ? -10.758 -1.887 -2.762 1 97.75 239 MET B CA 1
ATOM 4910 C C . MET B 1 239 ? -12.133 -1.23 -2.697 1 97.75 239 MET B C 1
ATOM 4912 O O . MET B 1 239 ? -12.273 -0.12 -2.182 1 97.75 239 MET B O 1
ATOM 4916 N N . GLU B 1 240 ? -13.172 -1.905 -3.119 1 98.06 240 GLU B N 1
ATOM 4917 C CA . GLU B 1 240 ? -14.508 -1.365 -3.346 1 98.06 240 GLU B CA 1
ATOM 4918 C C . GLU B 1 240 ? -15.125 -0.864 -2.043 1 98.06 240 GLU B C 1
ATOM 4920 O O . GLU B 1 240 ? -15.844 0.139 -2.035 1 98.06 240 GLU B O 1
ATOM 4925 N N . ILE B 1 241 ? -14.875 -1.511 -0.955 1 98 241 ILE B N 1
ATOM 4926 C CA . ILE B 1 241 ? -15.477 -1.112 0.314 1 98 241 ILE B CA 1
ATOM 4927 C C . ILE B 1 241 ? -14.938 0.256 0.731 1 98 241 ILE B C 1
ATOM 4929 O O . ILE B 1 241 ? -15.688 1.09 1.247 1 98 241 ILE B O 1
ATOM 4933 N N . GLN B 1 242 ? -13.68 0.503 0.534 1 98.38 242 GLN B N 1
ATOM 4934 C CA . GLN B 1 242 ? -13.102 1.807 0.842 1 98.38 242 GLN B CA 1
ATOM 4935 C C . GLN B 1 242 ? -13.727 2.902 -0.021 1 98.38 242 GLN B C 1
ATOM 4937 O O . GLN B 1 242 ? -14.023 3.992 0.469 1 98.38 242 GLN B O 1
ATOM 4942 N N . GLY B 1 243 ? -13.859 2.559 -1.361 1 98.75 243 GLY B N 1
ATOM 4943 C CA . GLY B 1 243 ? -14.555 3.504 -2.221 1 98.75 243 GLY B CA 1
ATOM 4944 C C . GLY B 1 243 ? -15.945 3.844 -1.729 1 98.75 243 GLY B C 1
ATOM 4945 O O . GLY B 1 243 ? -16.359 5.004 -1.776 1 98.75 243 GLY B O 1
ATOM 4946 N N . ALA B 1 244 ? -16.688 2.842 -1.239 1 98.69 244 ALA B N 1
ATOM 4947 C CA . ALA B 1 244 ? -18.031 3.012 -0.704 1 98.69 244 ALA B CA 1
ATOM 4948 C C . ALA B 1 244 ? -18.031 3.977 0.478 1 98.69 244 ALA B C 1
ATOM 4950 O O . ALA B 1 244 ? -18.859 4.891 0.54 1 98.69 244 ALA B O 1
ATOM 4951 N N . ILE B 1 245 ? -17.125 3.779 1.383 1 98 245 ILE B N 1
ATOM 4952 C CA . ILE B 1 245 ? -17.016 4.656 2.543 1 98 245 ILE B CA 1
ATOM 4953 C C . ILE B 1 245 ? -16.688 6.074 2.092 1 98 245 ILE B C 1
ATOM 4955 O O . ILE B 1 245 ? -17.266 7.043 2.582 1 98 245 ILE B O 1
ATOM 4959 N N . GLY B 1 246 ? -15.734 6.141 1.135 1 98.31 246 GLY B N 1
ATOM 4960 C CA . GLY B 1 246 ? -15.32 7.434 0.622 1 98.31 246 GLY B CA 1
ATOM 4961 C C . GLY B 1 246 ? -16.453 8.234 0.031 1 98.31 246 GLY B C 1
ATOM 4962 O O . GLY B 1 246 ? -16.531 9.453 0.218 1 98.31 246 GLY B O 1
ATOM 4963 N N . LEU B 1 247 ? -17.328 7.547 -0.685 1 98.62 247 LEU B N 1
ATOM 4964 C CA . LEU B 1 247 ? -18.484 8.211 -1.291 1 98.62 247 LEU B CA 1
ATOM 4965 C C . LEU B 1 247 ? -19.375 8.844 -0.224 1 98.62 247 LEU B C 1
ATOM 4967 O O . LEU B 1 247 ? -19.797 9.992 -0.361 1 98.62 247 LEU B O 1
ATOM 4971 N N . ALA B 1 248 ? -19.656 8.102 0.825 1 97.88 248 ALA B N 1
ATOM 4972 C CA . ALA B 1 248 ? -20.484 8.617 1.913 1 97.88 248 ALA B CA 1
ATOM 4973 C C . ALA B 1 248 ? -19.797 9.781 2.619 1 97.88 248 ALA B C 1
ATOM 4975 O O . ALA B 1 248 ? -20.422 10.805 2.908 1 97.88 248 ALA B O 1
ATOM 4976 N N . GLN B 1 249 ? -18.547 9.68 2.854 1 97.56 249 GLN B N 1
ATOM 4977 C CA . GLN B 1 249 ? -17.781 10.695 3.58 1 97.56 249 GLN B CA 1
ATOM 4978 C C . GLN B 1 249 ? -17.625 11.969 2.756 1 97.56 249 GLN B C 1
ATOM 4980 O O . GLN B 1 249 ? -17.703 13.078 3.293 1 97.56 249 GLN B O 1
ATOM 4985 N N . LEU B 1 250 ? -17.359 11.758 1.463 1 98.06 250 LEU B N 1
ATOM 4986 C CA . LEU B 1 250 ? -17.266 12.922 0.592 1 98.06 250 LEU B CA 1
ATOM 4987 C C . LEU B 1 250 ? -18.547 13.734 0.641 1 98.06 250 LEU B C 1
ATOM 4989 O O . LEU B 1 250 ? -18.516 14.969 0.627 1 98.06 250 LEU B O 1
ATOM 4993 N N . GLY B 1 251 ? -19.672 13.102 0.712 1 97.44 251 GLY B N 1
ATOM 4994 C CA . GLY B 1 251 ? -20.969 13.766 0.795 1 97.44 251 GLY B CA 1
ATOM 4995 C C . GLY B 1 251 ? -21.125 14.609 2.047 1 97.44 251 GLY B C 1
ATOM 4996 O O . GLY B 1 251 ? -22 15.477 2.111 1 97.44 251 GLY B O 1
ATOM 4997 N N . LYS B 1 252 ? -20.266 14.43 3.014 1 96.88 252 LYS B N 1
ATOM 4998 C CA . LYS B 1 252 ? -20.359 15.117 4.297 1 96.88 252 LYS B CA 1
ATOM 4999 C C . LYS B 1 252 ? -19.281 16.188 4.426 1 96.88 252 LYS B C 1
ATOM 5001 O O . LYS B 1 252 ? -19.25 16.922 5.414 1 96.88 252 LYS B O 1
ATOM 5006 N N . LEU B 1 253 ? -18.406 16.297 3.488 1 97.06 253 LEU B N 1
ATOM 5007 C CA . LEU B 1 253 ? -17.203 17.109 3.615 1 97.06 253 LEU B CA 1
ATOM 5008 C C . LEU B 1 253 ? -17.547 18.578 3.803 1 97.06 253 LEU B C 1
ATOM 5010 O O . LEU B 1 253 ? -16.984 19.25 4.664 1 97.06 253 LEU B O 1
ATOM 5014 N N . ASP B 1 254 ? -18.5 19.094 3.062 1 96.81 254 ASP B N 1
ATOM 5015 C CA . ASP B 1 254 ? -18.875 20.5 3.186 1 96.81 254 ASP B CA 1
ATOM 5016 C C . ASP B 1 254 ? -19.453 20.797 4.562 1 96.81 254 ASP B C 1
ATOM 5018 O O . ASP B 1 254 ? -19.203 21.859 5.137 1 96.81 254 ASP B O 1
ATOM 5022 N N . TYR B 1 255 ? -20.266 19.922 5.016 1 96.12 255 TYR B N 1
ATOM 5023 C CA . TYR B 1 255 ? -20.797 20.078 6.367 1 96.12 255 TYR B CA 1
ATOM 5024 C C . TYR B 1 255 ? -19.688 20.078 7.398 1 96.12 255 TYR B C 1
ATOM 5026 O O . TYR B 1 255 ? -19.672 20.922 8.305 1 96.12 255 TYR B O 1
ATOM 5034 N N . ILE B 1 256 ? -18.734 19.203 7.285 1 96.38 256 ILE B N 1
ATOM 5035 C CA . ILE B 1 256 ? -17.609 19.094 8.203 1 96.38 256 ILE B CA 1
ATOM 5036 C C . ILE B 1 256 ? -16.828 20.406 8.219 1 96.38 256 ILE B C 1
ATOM 5038 O O . ILE B 1 256 ? -16.547 20.953 9.289 1 96.38 256 ILE B O 1
ATOM 5042 N N . VAL B 1 257 ? -16.547 20.922 7.055 1 96.62 257 VAL B N 1
ATOM 5043 C CA . VAL B 1 257 ? -15.781 22.156 6.922 1 96.62 257 VAL B CA 1
ATOM 5044 C C . VAL B 1 257 ? -16.547 23.297 7.566 1 96.62 257 VAL B C 1
ATOM 5046 O O . VAL B 1 257 ? -15.961 24.125 8.281 1 96.62 257 VAL B O 1
ATOM 5049 N N . SER B 1 258 ? -17.828 23.344 7.359 1 96.12 258 SER B N 1
ATOM 5050 C CA . SER B 1 258 ? -18.641 24.406 7.922 1 96.12 258 SER B CA 1
ATOM 5051 C C . SER B 1 258 ? -18.609 24.391 9.445 1 96.12 258 SER B C 1
ATOM 5053 O O . SER B 1 258 ? -18.547 25.438 10.094 1 96.12 258 SER B O 1
ATOM 5055 N N . GLN B 1 259 ? -18.672 23.188 10.016 1 95.25 259 GLN B N 1
ATOM 5056 C CA . GLN B 1 259 ? -18.594 23.047 11.469 1 95.25 259 GLN B CA 1
ATOM 5057 C C . GLN B 1 259 ? -17.234 23.469 11.992 1 95.25 259 GLN B C 1
ATOM 5059 O O . GLN B 1 259 ? -17.125 24.141 13.023 1 95.25 259 GLN B O 1
ATOM 5064 N N . HIS B 1 260 ? -16.188 23.078 11.289 1 96.12 260 HIS B N 1
ATOM 5065 C CA . HIS B 1 260 ? -14.836 23.484 11.656 1 96.12 260 HIS B CA 1
ATOM 5066 C C . HIS B 1 260 ? -14.703 25 11.688 1 96.12 260 HIS B C 1
ATOM 5068 O O . HIS B 1 260 ? -14.148 25.562 12.633 1 96.12 260 HIS B O 1
ATOM 5074 N N . GLN B 1 261 ? -15.219 25.609 10.68 1 96.56 261 GLN B N 1
ATOM 5075 C CA . GLN B 1 261 ? -15.109 27.062 10.562 1 96.56 261 GLN B CA 1
ATOM 5076 C C . GLN B 1 261 ? -15.836 27.75 11.711 1 96.56 261 GLN B C 1
ATOM 5078 O O . GLN B 1 261 ? -15.32 28.719 12.273 1 96.56 261 GLN B O 1
ATOM 5083 N N . LYS B 1 262 ? -16.969 27.266 12.031 1 95.75 262 LYS B N 1
ATOM 5084 C CA . LYS B 1 262 ? -17.75 27.812 13.133 1 95.75 262 LYS B CA 1
ATOM 5085 C C . LYS B 1 262 ? -16.984 27.719 14.453 1 95.75 262 LYS B C 1
ATOM 5087 O O . LYS B 1 262 ? -16.859 28.688 15.188 1 95.75 262 LYS B O 1
ATOM 5092 N N . HIS B 1 263 ? -16.484 26.547 14.75 1 95.88 263 HIS B N 1
ATOM 5093 C CA . HIS B 1 263 ? -15.773 26.312 16 1 95.88 263 HIS B CA 1
ATOM 5094 C C . HIS B 1 263 ? -14.469 27.109 16.047 1 95.88 263 HIS B C 1
ATOM 5096 O O . HIS B 1 263 ? -14.109 27.656 17.094 1 95.88 263 HIS B O 1
ATOM 5102 N N . LYS B 1 264 ? -13.773 27.172 14.93 1 96.38 264 LYS B N 1
ATOM 5103 C CA . LYS B 1 264 ? -12.523 27.938 14.867 1 96.38 264 LYS B CA 1
ATOM 5104 C C . LYS B 1 264 ? -12.766 29.406 15.164 1 96.38 264 LYS B C 1
ATOM 5106 O O . LYS B 1 264 ? -11.961 30.047 15.852 1 96.38 264 LYS B O 1
ATOM 5111 N N . ALA B 1 265 ? -13.844 29.969 14.641 1 96.81 265 ALA B N 1
ATOM 5112 C CA . ALA B 1 265 ? -14.156 31.375 14.859 1 96.81 265 ALA B CA 1
ATOM 5113 C C . ALA B 1 265 ? -14.367 31.672 16.344 1 96.81 265 ALA B C 1
ATOM 5115 O O . ALA B 1 265 ? -13.914 32.688 16.844 1 96.81 265 ALA B O 1
ATOM 5116 N N . ILE B 1 266 ? -14.984 30.797 17.016 1 96.88 266 ILE B N 1
ATOM 5117 C CA . ILE B 1 266 ? -15.266 30.953 18.438 1 96.88 266 ILE B CA 1
ATOM 5118 C C . ILE B 1 266 ? -13.953 30.922 19.234 1 96.88 266 ILE B C 1
ATOM 5120 O O . ILE B 1 266 ? -13.727 31.766 20.094 1 96.88 266 ILE B O 1
ATOM 5124 N N . LEU B 1 267 ? -13.109 29.984 18.922 1 97.19 267 LEU B N 1
ATOM 5125 C CA . LEU B 1 267 ? -11.844 29.844 19.625 1 97.19 267 LEU B CA 1
ATOM 5126 C C . LEU B 1 267 ? -10.93 31.031 19.344 1 97.19 267 LEU B C 1
ATOM 5128 O O . LEU B 1 267 ? -10.211 31.484 20.25 1 97.19 267 LEU B O 1
ATOM 5132 N N . LYS B 1 268 ? -10.898 31.438 18.078 1 97.62 268 LYS B N 1
ATOM 5133 C CA . LYS B 1 268 ? -10.086 32.594 17.703 1 97.62 268 LYS B CA 1
ATOM 5134 C C . LYS B 1 268 ? -10.492 33.844 18.5 1 97.62 268 LYS B C 1
ATOM 5136 O O . LYS B 1 268 ? -9.633 34.594 18.953 1 97.62 268 LYS B O 1
ATOM 5141 N N . GLU B 1 269 ? -11.766 34.062 18.625 1 97.5 269 GLU B N 1
ATOM 5142 C CA . GLU B 1 269 ? -12.258 35.188 19.422 1 97.5 269 GLU B CA 1
ATOM 5143 C C . GLU B 1 269 ? -11.789 35.094 20.859 1 97.5 269 GLU B C 1
ATOM 5145 O O . GLU B 1 269 ? -11.328 36.094 21.438 1 97.5 269 GLU B O 1
ATOM 5150 N N . ALA B 1 270 ? -11.898 33.938 21.422 1 97.5 270 ALA B N 1
ATOM 5151 C CA . ALA B 1 270 ? -11.484 33.719 22.812 1 97.5 270 ALA B CA 1
ATOM 5152 C C . ALA B 1 270 ? -9.984 33.969 22.984 1 97.5 270 ALA B C 1
ATOM 5154 O O . ALA B 1 270 ? -9.547 34.594 23.953 1 97.5 270 ALA B O 1
ATOM 5155 N N . ALA B 1 271 ? -9.195 33.5 22.062 1 97.94 271 ALA B N 1
ATOM 5156 C CA . ALA B 1 271 ? -7.738 33.562 22.156 1 97.94 271 ALA B CA 1
ATOM 5157 C C . ALA B 1 271 ? -7.258 35 21.984 1 97.94 271 ALA B C 1
ATOM 5159 O O . ALA B 1 271 ? -6.152 35.344 22.406 1 97.94 271 ALA B O 1
ATOM 5160 N N . SER B 1 272 ? -8.047 35.812 21.328 1 97.31 272 SER B N 1
ATOM 5161 C CA . SER B 1 272 ? -7.691 37.219 21.078 1 97.31 272 SER B CA 1
ATOM 5162 C C . SER B 1 272 ? -7.492 37.969 22.375 1 97.31 272 SER B C 1
ATOM 5164 O O . SER B 1 272 ? -6.875 39.031 22.375 1 97.31 272 SER B O 1
ATOM 5166 N N . ALA B 1 273 ? -7.961 37.438 23.453 1 95.56 273 ALA B N 1
ATOM 5167 C CA . ALA B 1 273 ? -7.828 38.062 24.75 1 95.56 273 ALA B CA 1
ATOM 5168 C C . ALA B 1 273 ? -6.395 37.969 25.266 1 95.56 273 ALA B C 1
ATOM 5170 O O . ALA B 1 273 ? -6 38.719 26.172 1 95.56 273 ALA B O 1
ATOM 5171 N N . ILE B 1 274 ? -5.684 37.062 24.781 1 96.81 274 ILE B N 1
ATOM 5172 C CA . ILE B 1 274 ? -4.32 36.844 25.25 1 96.81 274 ILE B CA 1
ATOM 5173 C C . ILE B 1 274 ? -3.41 37.969 24.734 1 96.81 274 ILE B C 1
ATOM 5175 O O . ILE B 1 274 ? -3.314 38.188 23.531 1 96.81 274 ILE B O 1
ATOM 5179 N N . PRO B 1 275 ? -2.705 38.656 25.641 1 94.5 275 PRO B N 1
ATOM 5180 C CA . PRO B 1 275 ? -1.827 39.75 25.219 1 94.5 275 PRO B CA 1
ATOM 5181 C C . PRO B 1 275 ? -0.719 39.25 24.281 1 94.5 275 PRO B C 1
ATOM 5183 O O . PRO B 1 275 ? -0.051 38.25 24.562 1 94.5 275 PRO B O 1
ATOM 5186 N N . GLY B 1 276 ? -0.585 40 23.156 1 93.81 276 GLY B N 1
ATOM 5187 C CA . GLY B 1 276 ? 0.521 39.719 22.25 1 93.81 276 GLY B CA 1
ATOM 5188 C C . GLY B 1 276 ? 0.253 38.594 21.297 1 93.81 276 GLY B C 1
ATOM 5189 O O . GLY B 1 276 ? 1.138 38.188 20.531 1 93.81 276 GLY B O 1
ATOM 5190 N N . VAL B 1 277 ? -0.976 38.062 21.344 1 97.19 277 VAL B N 1
ATOM 5191 C CA . VAL B 1 277 ? -1.316 36.938 20.484 1 97.19 277 VAL B CA 1
ATOM 5192 C C . VAL B 1 277 ? -1.409 37.375 19.031 1 97.19 277 VAL B C 1
ATOM 5194 O O . VAL B 1 277 ? -1.728 38.562 18.766 1 97.19 277 VAL B O 1
ATOM 5197 N N . SER B 1 278 ? -0.978 36.594 18.094 1 97.75 278 SER B N 1
ATOM 5198 C CA . SER B 1 278 ? -1.225 36.75 16.672 1 97.75 278 SER B CA 1
ATOM 5199 C C . SER B 1 278 ? -1.693 35.438 16.062 1 97.75 278 SER B C 1
ATOM 5201 O O . SER B 1 278 ? -1.626 34.375 16.703 1 97.75 278 SER B O 1
ATOM 5203 N N . PHE B 1 279 ? -2.25 35.562 14.914 1 98.12 279 PHE B N 1
ATOM 5204 C CA . PHE B 1 279 ? -2.85 34.375 14.289 1 98.12 279 PHE B CA 1
ATOM 5205 C C . PHE B 1 279 ? -2.168 34.062 12.969 1 98.12 279 PHE B C 1
ATOM 5207 O O . PHE B 1 279 ? -1.493 34.906 12.391 1 98.12 279 PHE B O 1
ATOM 5214 N N . ARG B 1 280 ? -2.338 32.781 12.617 1 96.94 280 ARG B N 1
ATOM 5215 C CA . ARG B 1 280 ? -1.82 32.281 11.344 1 96.94 280 ARG B CA 1
ATOM 5216 C C . ARG B 1 280 ? -2.342 33.125 10.18 1 96.94 280 ARG B C 1
ATOM 5218 O O . ARG B 1 280 ? -3.516 33.5 10.156 1 96.94 280 ARG B O 1
ATOM 5225 N N . HIS B 1 281 ? -1.391 33.438 9.25 1 96.88 281 HIS B N 1
ATOM 5226 C CA . HIS B 1 281 ? -1.826 34.094 8.023 1 96.88 281 HIS B CA 1
ATOM 5227 C C . HIS B 1 281 ? -2.637 33.156 7.148 1 96.88 281 HIS B C 1
ATOM 5229 O O . HIS B 1 281 ? -2.148 32.094 6.758 1 96.88 281 HIS B O 1
ATOM 5235 N N . ILE B 1 282 ? -3.871 33.5 6.832 1 97.62 282 ILE B N 1
ATOM 5236 C CA . ILE B 1 282 ? -4.762 32.719 5.98 1 97.62 282 ILE B CA 1
ATOM 5237 C C . ILE B 1 282 ? -4.926 33.406 4.633 1 97.62 282 ILE B C 1
ATOM 5239 O O . ILE B 1 282 ? -5.371 34.531 4.566 1 97.62 282 ILE B O 1
ATOM 5243 N N . MET B 1 283 ? -4.602 32.656 3.57 1 96.5 283 MET B N 1
ATOM 5244 C CA . MET B 1 283 ? -4.605 33.25 2.23 1 96.5 283 MET B CA 1
ATOM 5245 C C . MET B 1 283 ? -6.016 33.656 1.826 1 96.5 283 MET B C 1
ATOM 5247 O O . MET B 1 283 ? -6.191 34.688 1.147 1 96.5 283 MET B O 1
ATOM 5251 N N . ASP B 1 284 ? -6.969 32.844 2.18 1 97.25 284 ASP B N 1
ATOM 5252 C CA . ASP B 1 284 ? -8.391 33.062 1.914 1 97.25 284 ASP B CA 1
ATOM 5253 C C . ASP B 1 284 ? -9.25 32.562 3.064 1 97.25 284 ASP B C 1
ATOM 5255 O O . ASP B 1 284 ? -9.492 31.344 3.178 1 97.25 284 ASP B O 1
ATOM 5259 N N . GLU B 1 285 ? -9.773 33.438 3.822 1 95.56 285 GLU B N 1
ATOM 5260 C CA . GLU B 1 285 ? -10.516 33.062 5.023 1 95.56 285 GLU B CA 1
ATOM 5261 C C . GLU B 1 285 ? -11.734 32.219 4.68 1 95.56 285 GLU B C 1
ATOM 5263 O O . GLU B 1 285 ? -12.07 31.281 5.406 1 95.56 285 GLU B O 1
ATOM 5268 N N . LYS B 1 286 ? -12.344 32.562 3.621 1 94.94 286 LYS B N 1
ATOM 5269 C CA . LYS B 1 286 ? -13.547 31.844 3.223 1 94.94 286 LYS B CA 1
ATOM 5270 C C . LYS B 1 286 ? -13.203 30.438 2.76 1 94.94 286 LYS B C 1
ATOM 5272 O O . LYS B 1 286 ? -14.055 29.547 2.777 1 94.94 286 LYS B O 1
ATOM 5277 N N . GLY B 1 287 ? -11.953 30.219 2.377 1 96.44 287 GLY B N 1
ATOM 5278 C CA . GLY B 1 287 ? -11.539 28.938 1.833 1 96.44 287 GLY B CA 1
ATOM 5279 C C . GLY B 1 287 ? -10.844 28.047 2.854 1 96.44 287 GLY B C 1
ATOM 5280 O O . GLY B 1 287 ? -10.461 26.922 2.543 1 96.44 287 GLY B O 1
ATOM 5281 N N . ASP B 1 288 ? -10.711 28.531 4.059 1 97.19 288 ASP B N 1
ATOM 5282 C CA . ASP B 1 288 ? -10.086 27.766 5.137 1 97.19 288 ASP B CA 1
ATOM 5283 C C . ASP B 1 288 ? -10.93 26.562 5.523 1 97.19 288 ASP B C 1
ATOM 5285 O O . ASP B 1 288 ? -12.109 26.688 5.832 1 97.19 288 ASP B O 1
ATOM 5289 N N . SER B 1 289 ? -10.312 25.297 5.461 1 97.31 289 SER B N 1
ATOM 5290 C CA . SER B 1 289 ? -11.07 24.125 5.906 1 97.31 289 SER B CA 1
ATOM 5291 C C . SER B 1 289 ? -11.203 24.109 7.426 1 97.31 289 SER B C 1
ATOM 5293 O O . SER B 1 289 ? -12.07 23.406 7.961 1 97.31 289 SER B O 1
ATOM 5295 N N . ALA B 1 290 ? -10.289 24.812 8.094 1 96.69 290 ALA B N 1
ATOM 5296 C CA . ALA B 1 290 ? -10.406 25.125 9.516 1 96.69 290 ALA B CA 1
ATOM 5297 C C . ALA B 1 290 ? -10.375 23.859 10.359 1 96.69 290 ALA B C 1
ATOM 5299 O O . ALA B 1 290 ? -11.023 23.781 11.406 1 96.69 290 ALA B O 1
ATOM 5300 N N . SER B 1 291 ? -9.641 22.859 9.828 1 95.69 291 SER B N 1
ATOM 5301 C CA . SER B 1 291 ? -9.539 21.625 10.602 1 95.69 291 SER B CA 1
ATOM 5302 C C . SER B 1 291 ? -8.711 21.844 11.867 1 95.69 291 SER B C 1
ATOM 5304 O O . SER B 1 291 ? -8.773 21.031 12.797 1 95.69 291 SER B O 1
ATOM 5306 N N . PHE B 1 292 ? -7.934 22.906 11.93 1 96.88 292 PHE B N 1
ATOM 5307 C CA . PHE B 1 292 ? -7.121 23.266 13.086 1 96.88 292 PHE B CA 1
ATOM 5308 C C . PHE B 1 292 ? -7.242 24.75 13.398 1 96.88 292 PHE B C 1
ATOM 5310 O O . PHE B 1 292 ? -7.562 25.547 12.516 1 96.88 292 PHE B O 1
ATOM 5317 N N . PHE B 1 293 ? -7.012 25.062 14.656 1 96.69 293 PHE B N 1
ATOM 5318 C CA . PHE B 1 293 ? -6.852 26.438 15.125 1 96.69 293 PHE B CA 1
ATOM 5319 C C . PHE B 1 293 ? -5.465 26.656 15.719 1 96.69 293 PHE B C 1
ATOM 5321 O O . PHE B 1 293 ? -5.031 25.891 16.578 1 96.69 293 PHE B O 1
ATOM 5328 N N . SER B 1 294 ? -4.75 27.609 15.148 1 98 294 SER B N 1
ATOM 5329 C CA . SER B 1 294 ? -3.408 27.906 15.641 1 98 294 SER B CA 1
ATOM 5330 C C . SER B 1 294 ? -3.275 29.375 16.031 1 98 294 SER B C 1
ATOM 5332 O O . SER B 1 294 ? -3.875 30.25 15.391 1 98 294 SER B O 1
ATOM 5334 N N . PHE B 1 295 ? -2.486 29.672 17.016 1 98.06 295 PHE B N 1
ATOM 5335 C CA . PHE B 1 295 ? -2.184 31.031 17.422 1 98.06 295 PHE B CA 1
ATOM 5336 C C . PHE B 1 295 ? -0.758 31.141 17.938 1 98.06 295 PHE B C 1
ATOM 5338 O O . PHE B 1 295 ? -0.213 30.172 18.469 1 98.06 295 PHE B O 1
ATOM 5345 N N . PHE B 1 296 ? -0.176 32.312 17.734 1 98.44 296 PHE B N 1
ATOM 5346 C CA . PHE B 1 296 ? 1.215 32.562 18.094 1 98.44 296 PHE B CA 1
ATOM 5347 C C . PHE B 1 296 ? 1.305 33.469 19.328 1 98.44 296 PHE B C 1
ATOM 5349 O O . PHE B 1 296 ? 0.52 34.406 19.484 1 98.44 296 PHE B O 1
ATOM 5356 N N . LEU B 1 297 ? 2.246 33.156 20.125 1 98.06 297 LEU B N 1
ATOM 5357 C CA . LEU B 1 297 ? 2.527 33.938 21.312 1 98.06 297 LEU B CA 1
ATOM 5358 C C . LEU B 1 297 ? 3.832 34.719 21.156 1 98.06 297 LEU B C 1
ATOM 5360 O O . LEU B 1 297 ? 4.461 34.688 20.094 1 98.06 297 LEU B O 1
ATOM 5364 N N . GLN B 1 298 ? 4.238 35.469 22.141 1 96.75 298 GLN B N 1
ATOM 5365 C CA . GLN B 1 298 ? 5.336 36.438 22.031 1 96.75 298 GLN B CA 1
ATOM 5366 C C . GLN B 1 298 ? 6.668 35.719 21.828 1 96.75 298 GLN B C 1
ATOM 5368 O O . GLN B 1 298 ? 7.52 36.188 21.062 1 96.75 298 GLN B O 1
ATOM 5373 N N . ASP B 1 299 ? 6.867 34.719 22.547 1 96.38 299 ASP B N 1
ATOM 5374 C CA . ASP B 1 299 ? 8.062 33.875 22.469 1 96.38 299 ASP B CA 1
ATOM 5375 C C . ASP B 1 299 ? 7.801 32.5 23.062 1 96.38 299 ASP B C 1
ATOM 5377 O O . ASP B 1 299 ? 6.676 32.188 23.469 1 96.38 299 ASP B O 1
ATOM 5381 N N . LYS B 1 300 ? 8.781 31.703 22.969 1 96.62 300 LYS B N 1
ATOM 5382 C CA . LYS B 1 300 ? 8.672 30.328 23.422 1 96.62 300 LYS B CA 1
ATOM 5383 C C . LYS B 1 300 ? 8.281 30.266 24.906 1 96.62 300 LYS B C 1
ATOM 5385 O O . LYS B 1 300 ? 7.504 29.391 25.312 1 96.62 300 LYS B O 1
ATOM 5390 N N . GLU B 1 301 ? 8.797 31.094 25.734 1 96.69 301 GLU B N 1
ATOM 5391 C CA . GLU B 1 301 ? 8.5 31.109 27.156 1 96.69 301 GLU B CA 1
ATOM 5392 C C . GLU B 1 301 ? 7.039 31.469 27.422 1 96.69 301 GLU B C 1
ATOM 5394 O O . GLU B 1 301 ? 6.379 30.844 28.25 1 96.69 301 GLU B O 1
ATOM 5399 N N . HIS B 1 302 ? 6.598 32.562 26.734 1 97.19 302 HIS B N 1
ATOM 5400 C CA . HIS B 1 302 ? 5.195 32.938 26.859 1 97.19 302 HIS B CA 1
ATOM 5401 C C . HIS B 1 302 ? 4.281 31.797 26.438 1 97.19 302 HIS B C 1
ATOM 5403 O O . HIS B 1 302 ? 3.279 31.516 27.094 1 97.19 302 HIS B O 1
ATOM 5409 N N . SER B 1 303 ? 4.629 31.156 25.359 1 97.31 303 SER B N 1
ATOM 5410 C CA . SER B 1 303 ? 3.865 30.016 24.875 1 97.31 303 SER B CA 1
ATOM 5411 C C . SER B 1 303 ? 3.779 28.906 25.922 1 97.31 303 SER B C 1
ATOM 5413 O O . SER B 1 303 ? 2.709 28.344 26.141 1 97.31 303 SER B O 1
ATOM 5415 N N . SER B 1 304 ? 4.887 28.641 26.578 1 97.19 304 SER B N 1
ATOM 5416 C CA . SER B 1 304 ? 4.938 27.609 27.609 1 97.19 304 SER B CA 1
ATOM 5417 C C . SER B 1 304 ? 4.047 27.953 28.797 1 97.19 304 SER B C 1
ATOM 5419 O O . SER B 1 304 ? 3.305 27.109 29.297 1 97.19 304 SER B O 1
ATOM 5421 N N . ARG B 1 305 ? 4.074 29.172 29.234 1 97.19 305 ARG B N 1
ATOM 5422 C CA . ARG B 1 305 ? 3.264 29.609 30.359 1 97.19 305 ARG B CA 1
ATOM 5423 C C . ARG B 1 305 ? 1.777 29.531 30.031 1 97.19 305 ARG B C 1
ATOM 5425 O O . ARG B 1 305 ? 0.978 29.078 30.859 1 97.19 305 ARG B O 1
ATOM 5432 N N . VAL B 1 306 ? 1.487 29.984 28.859 1 97.94 306 VAL B N 1
ATOM 5433 C CA . VAL B 1 306 ? 0.095 29.953 28.422 1 97.94 306 VAL B CA 1
ATOM 5434 C C . VAL B 1 306 ? -0.406 28.516 28.391 1 97.94 306 VAL B C 1
ATOM 5436 O O . VAL B 1 306 ? -1.484 28.219 28.906 1 97.94 306 VAL B O 1
ATOM 5439 N N . ASN B 1 307 ? 0.386 27.609 27.812 1 97.81 307 ASN B N 1
ATOM 5440 C CA . ASN B 1 307 ? -0.055 26.219 27.672 1 97.81 307 ASN B CA 1
ATOM 5441 C C . ASN B 1 307 ? -0.137 25.516 29.031 1 97.81 307 ASN B C 1
ATOM 5443 O O . ASN B 1 307 ? -0.918 24.578 29.203 1 97.81 307 ASN B O 1
ATOM 5447 N N . GLU B 1 308 ? 0.721 25.953 29.938 1 97.5 308 GLU B N 1
ATOM 5448 C CA . GLU B 1 308 ? 0.622 25.422 31.297 1 97.5 308 GLU B CA 1
ATOM 5449 C C . GLU B 1 308 ? -0.743 25.719 31.906 1 97.5 308 GLU B C 1
ATOM 5451 O O . GLU B 1 308 ? -1.344 24.859 32.562 1 97.5 308 GLU B O 1
ATOM 5456 N N . VAL B 1 309 ? -1.243 26.891 31.75 1 97.44 309 VAL B N 1
ATOM 5457 C CA . VAL B 1 309 ? -2.559 27.281 32.25 1 97.44 309 VAL B CA 1
ATOM 5458 C C . VAL B 1 309 ? -3.641 26.484 31.531 1 97.44 309 VAL B C 1
ATOM 5460 O O . VAL B 1 309 ? -4.574 25.984 32.156 1 97.44 309 VAL B O 1
ATOM 5463 N N . LEU B 1 310 ? -3.49 26.391 30.188 1 97.81 310 LEU B N 1
ATOM 5464 C CA . LEU B 1 310 ? -4.465 25.656 29.391 1 97.81 310 LEU B CA 1
ATOM 5465 C C . LEU B 1 310 ? -4.516 24.188 29.844 1 97.81 310 LEU B C 1
ATOM 5467 O O . LEU B 1 310 ? -5.598 23.609 29.969 1 97.81 310 LEU B O 1
ATOM 5471 N N . ARG B 1 311 ? -3.322 23.641 30.094 1 97 311 ARG B N 1
ATOM 5472 C CA . ARG B 1 311 ? -3.246 22.25 30.562 1 97 311 ARG B CA 1
ATOM 5473 C C . ARG B 1 311 ? -3.92 22.094 31.906 1 97 311 ARG B C 1
ATOM 5475 O O . ARG B 1 311 ? -4.605 21.094 32.156 1 97 311 ARG B O 1
ATOM 5482 N N . ALA B 1 312 ? -3.705 22.969 32.781 1 96.56 312 ALA B N 1
ATOM 5483 C CA . ALA B 1 312 ? -4.301 22.938 34.125 1 96.56 312 ALA B CA 1
ATOM 5484 C C . ALA B 1 312 ? -5.824 22.969 34.031 1 96.56 312 ALA B C 1
ATOM 5486 O O . ALA B 1 312 ? -6.504 22.422 34.906 1 96.56 312 ALA B O 1
ATOM 5487 N N . GLU B 1 313 ? -6.348 23.547 33 1 96.12 313 GLU B N 1
ATOM 5488 C CA . GLU B 1 313 ? -7.789 23.625 32.812 1 96.12 313 GLU B CA 1
ATOM 5489 C C . GLU B 1 313 ? -8.305 22.453 31.969 1 96.12 313 GLU B C 1
ATOM 5491 O O . GLU B 1 313 ? -9.469 22.422 31.578 1 96.12 313 GLU B O 1
ATOM 5496 N N . GLY B 1 314 ? -7.422 21.531 31.594 1 94.56 314 GLY B N 1
ATOM 5497 C CA . GLY B 1 314 ? -7.812 20.359 30.828 1 94.56 314 GLY B CA 1
ATOM 5498 C C . GLY B 1 314 ? -7.934 20.641 29.344 1 94.56 314 GLY B C 1
ATOM 5499 O O . GLY B 1 314 ? -8.617 19.906 28.625 1 94.56 314 GLY B O 1
ATOM 5500 N N . CYS B 1 315 ? -7.324 21.766 28.859 1 96.06 315 CYS B N 1
ATOM 5501 C CA . CYS B 1 315 ? -7.438 22.172 27.453 1 96.06 315 CYS B CA 1
ATOM 5502 C C . CYS B 1 315 ? -6.062 22.453 26.859 1 96.06 315 CYS B C 1
ATOM 5504 O O . CYS B 1 315 ? -5.891 23.438 26.125 1 96.06 315 CYS B O 1
ATOM 5506 N N . GLY B 1 316 ? -5.113 21.641 27.281 1 96.19 316 GLY B N 1
ATOM 5507 C CA . GLY B 1 316 ? -3.781 21.844 26.734 1 96.19 316 GLY B CA 1
ATOM 5508 C C . GLY B 1 316 ? -3.75 21.797 25.219 1 96.19 316 G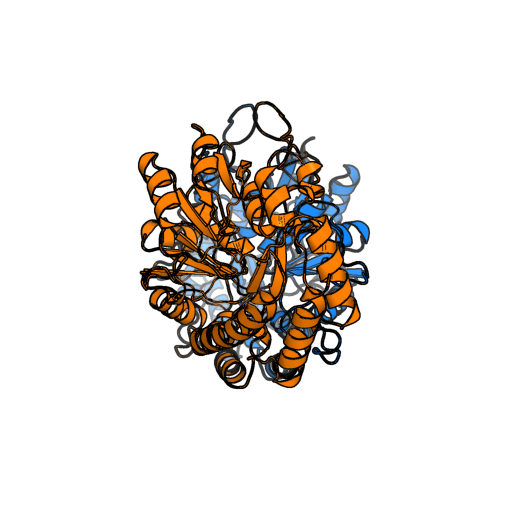LY B C 1
ATOM 5509 O O . GLY B 1 316 ? -4.457 21 24.594 1 96.19 316 GLY B O 1
ATOM 5510 N N . ALA B 1 317 ? -2.979 22.672 24.625 1 97 317 ALA B N 1
ATOM 5511 C CA . ALA B 1 317 ? -2.793 22.719 23.172 1 97 317 ALA B CA 1
ATOM 5512 C C . ALA B 1 317 ? -1.534 21.969 22.75 1 97 317 ALA B C 1
ATOM 5514 O O . ALA B 1 317 ? -0.68 21.656 23.594 1 97 317 ALA B O 1
ATOM 5515 N N . ILE B 1 318 ? -1.457 21.641 21.5 1 96.06 318 ILE B N 1
ATOM 5516 C CA . ILE B 1 318 ? -0.288 20.984 20.953 1 96.06 318 ILE B CA 1
ATOM 5517 C C . ILE B 1 318 ? 0.78 22.016 20.594 1 96.06 318 ILE B C 1
ATOM 5519 O O . ILE B 1 318 ? 0.486 23.016 19.953 1 96.06 318 ILE B O 1
ATOM 5523 N N . ASN B 1 319 ? 1.924 21.828 21.047 1 96.69 319 ASN B N 1
ATOM 5524 C CA . ASN B 1 319 ? 3.111 22.516 20.547 1 96.69 319 ASN B CA 1
ATOM 5525 C C . ASN B 1 319 ? 3.951 21.609 19.656 1 96.69 319 ASN B C 1
ATOM 5527 O O . ASN B 1 319 ? 4.684 20.75 20.156 1 96.69 319 ASN B O 1
ATOM 5531 N N . PHE B 1 320 ? 3.934 21.875 18.344 1 97 320 PHE B N 1
ATOM 5532 C CA . PHE B 1 320 ? 4.543 20.969 17.391 1 97 320 PHE B CA 1
ATOM 5533 C C . PHE B 1 320 ? 6.062 21.047 17.469 1 97 320 PHE B C 1
ATOM 5535 O O . PHE B 1 320 ? 6.762 20.188 16.922 1 97 320 PHE B O 1
ATOM 5542 N N . ALA B 1 321 ? 6.617 22.047 18.109 1 96.19 321 ALA B N 1
ATOM 5543 C CA . ALA B 1 321 ? 8.062 22.125 18.281 1 96.19 321 ALA B CA 1
ATOM 5544 C C . ALA B 1 321 ? 8.57 20.953 19.141 1 96.19 321 ALA B C 1
ATOM 5546 O O . ALA B 1 321 ? 9.75 20.609 19.078 1 96.19 321 ALA B O 1
ATOM 5547 N N . GLU B 1 322 ? 7.684 20.375 19.859 1 92.19 322 GLU B N 1
ATOM 5548 C CA . GLU B 1 322 ? 8.039 19.266 20.734 1 92.19 322 GLU B CA 1
ATOM 5549 C C . GLU B 1 322 ? 7.656 17.922 20.094 1 92.19 322 GLU B C 1
ATOM 5551 O O . GLU B 1 322 ? 8.008 16.859 20.609 1 92.19 322 GLU B O 1
ATOM 5556 N N . ASN B 1 323 ? 6.965 18 19.047 1 91.94 323 ASN B N 1
ATOM 5557 C CA . ASN B 1 323 ? 6.434 16.812 18.391 1 91.94 323 ASN B CA 1
ATOM 5558 C C . ASN B 1 323 ? 7.5 16.109 17.562 1 91.94 323 ASN B C 1
ATOM 5560 O O . ASN B 1 323 ? 8.219 16.75 16.797 1 91.94 323 ASN B O 1
ATOM 5564 N N . THR B 1 324 ? 7.688 14.852 17.625 1 93.81 324 THR B N 1
ATOM 5565 C CA . THR B 1 324 ? 8.773 14.125 16.969 1 93.81 324 THR B CA 1
ATOM 5566 C C . THR B 1 324 ? 8.328 13.602 15.609 1 93.81 324 THR B C 1
ATOM 5568 O O . THR B 1 324 ? 9.133 13.031 14.867 1 93.81 324 THR B O 1
ATOM 5571 N N . TRP B 1 325 ? 7.129 13.82 15.211 1 96.56 325 TRP B N 1
ATOM 5572 C CA . TRP B 1 325 ? 6.59 13.234 13.984 1 96.56 325 TRP B CA 1
ATOM 5573 C C . TRP B 1 325 ? 6.324 14.312 12.938 1 96.56 325 TRP B C 1
ATOM 5575 O O . TRP B 1 325 ? 6.16 14.008 11.75 1 96.56 325 TRP B O 1
ATOM 5585 N N . HIS B 1 326 ? 6.312 15.641 13.383 1 97.81 326 HIS B N 1
ATOM 5586 C CA . HIS B 1 326 ? 5.797 16.656 12.461 1 97.81 326 HIS B CA 1
ATOM 5587 C C . HIS B 1 326 ? 6.797 17.781 12.258 1 97.81 326 HIS B C 1
ATOM 5589 O O . HIS B 1 326 ? 6.559 18.703 11.469 1 97.81 326 HIS B O 1
ATOM 5595 N N . PHE B 1 327 ? 7.93 17.703 12.938 1 98.19 327 PHE B N 1
ATOM 5596 C CA . PHE B 1 327 ? 8.805 18.875 12.859 1 98.19 327 PHE B CA 1
ATOM 5597 C C . PHE B 1 327 ? 10.258 18.453 12.68 1 98.19 327 PHE B C 1
ATOM 5599 O O . PHE B 1 327 ? 10.781 17.672 13.469 1 98.19 327 PHE B O 1
ATOM 5606 N N . TYR B 1 328 ? 10.93 18.969 11.797 1 98 328 TYR B N 1
ATOM 5607 C CA . TYR B 1 328 ? 12.203 18.594 11.188 1 98 328 TYR B CA 1
ATOM 5608 C C . TYR B 1 328 ? 13.266 18.359 12.258 1 98 328 TYR B C 1
ATOM 5610 O O . TYR B 1 328 ? 13.922 17.312 12.258 1 98 328 TYR B O 1
ATOM 5618 N N . PRO B 1 329 ? 13.445 19.234 13.25 1 97.31 329 PRO B N 1
ATOM 5619 C CA . PRO B 1 329 ? 14.539 19.031 14.203 1 97.31 329 PRO B CA 1
ATOM 5620 C C . PRO B 1 329 ? 14.359 17.797 15.07 1 97.31 329 PRO B C 1
ATOM 5622 O O . PRO B 1 329 ? 15.305 17.344 15.727 1 97.31 329 PRO B O 1
ATOM 5625 N N . LYS B 1 330 ? 13.172 17.25 14.984 1 96.62 330 LYS B N 1
ATOM 5626 C CA . LYS B 1 330 ? 12.859 16.156 15.898 1 96.62 330 LYS B CA 1
ATOM 5627 C C . LYS B 1 330 ? 12.82 14.82 15.164 1 96.62 330 LYS B C 1
ATOM 5629 O O . LYS B 1 330 ? 12.609 13.773 15.781 1 96.62 330 LYS B O 1
ATOM 5634 N N . TRP B 1 331 ? 13.039 14.805 13.883 1 97.12 331 TRP B N 1
ATOM 5635 C CA . TRP B 1 331 ? 12.984 13.57 13.102 1 97.12 331 TRP B CA 1
ATOM 5636 C C . TRP B 1 331 ? 14.266 12.766 13.266 1 97.12 331 TRP B C 1
ATOM 5638 O O . TRP B 1 331 ? 15.078 12.688 12.336 1 97.12 331 TRP B O 1
ATOM 5648 N N . GLU B 1 332 ? 14.406 12.078 14.344 1 95 332 GLU B N 1
ATOM 5649 C CA . GLU B 1 332 ? 15.633 11.391 14.727 1 95 332 GLU B CA 1
ATOM 5650 C C . GLU B 1 332 ? 16.016 10.32 13.703 1 95 332 GLU B C 1
ATOM 5652 O O . GLU B 1 332 ? 17.188 10.07 13.469 1 95 332 GLU B O 1
ATOM 5657 N N . HIS B 1 333 ? 15.039 9.664 13.102 1 95.12 333 HIS B N 1
ATOM 5658 C CA . HIS B 1 333 ? 15.32 8.586 12.164 1 95.12 333 HIS B CA 1
ATOM 5659 C C . HIS B 1 333 ? 15.797 9.125 10.82 1 95.12 333 HIS B C 1
ATOM 5661 O O . HIS B 1 333 ? 16.516 8.445 10.094 1 95.12 333 HIS B O 1
ATOM 5667 N N . LEU B 1 334 ? 15.344 10.359 10.492 1 96.44 334 LEU B N 1
ATOM 5668 C CA . LEU B 1 334 ? 15.922 11.039 9.344 1 96.44 334 LEU B CA 1
ATOM 5669 C C . LEU B 1 334 ? 17.328 11.539 9.656 1 96.44 334 LEU B C 1
ATOM 5671 O O . LEU B 1 334 ? 18.266 11.273 8.898 1 96.44 334 LEU B O 1
ATOM 5675 N N . LEU B 1 335 ? 17.453 12.281 10.766 1 96.12 335 LEU B N 1
ATOM 5676 C CA . LEU B 1 335 ? 18.703 12.938 11.156 1 96.12 335 LEU B CA 1
ATOM 5677 C C . LEU B 1 335 ? 19.797 11.906 11.414 1 96.12 335 LEU B C 1
ATOM 5679 O O . LEU B 1 335 ? 20.969 12.18 11.164 1 96.12 335 LEU B O 1
ATOM 5683 N N . GLY B 1 336 ? 19.391 10.727 11.836 1 94.31 336 GLY B N 1
ATOM 5684 C CA . GLY B 1 336 ? 20.344 9.672 12.141 1 94.31 336 GLY B CA 1
ATOM 5685 C C . GLY B 1 336 ? 20.516 8.688 10.992 1 94.31 336 GLY B C 1
ATOM 5686 O O . GLY B 1 336 ? 21.25 7.707 11.117 1 94.31 336 GLY B O 1
ATOM 5687 N N . ALA B 1 337 ? 19.844 8.867 9.891 1 94 337 ALA B N 1
ATOM 5688 C CA . ALA B 1 337 ? 19.906 7.996 8.719 1 94 337 ALA B CA 1
ATOM 5689 C C . ALA B 1 337 ? 19.609 6.547 9.102 1 94 337 ALA B C 1
ATOM 5691 O O . ALA B 1 337 ? 20.391 5.648 8.781 1 94 337 ALA B O 1
ATOM 5692 N N . LYS B 1 338 ? 18.531 6.359 9.812 1 95.19 338 LYS B N 1
ATOM 5693 C CA . LYS B 1 338 ? 18.188 5.039 10.336 1 95.19 338 LYS B CA 1
ATOM 5694 C C . LYS B 1 338 ? 17.297 4.277 9.359 1 95.19 338 LYS B C 1
ATOM 5696 O O . LYS B 1 338 ? 16.203 4.742 9.008 1 95.19 338 LYS B O 1
ATOM 5701 N N . THR B 1 339 ? 17.734 3.109 8.883 1 94.88 339 THR B N 1
ATOM 5702 C CA . THR B 1 339 ? 17.016 2.277 7.93 1 94.88 339 THR B CA 1
ATOM 5703 C C . THR B 1 339 ? 17.141 0.802 8.297 1 94.88 339 THR B C 1
ATOM 5705 O O . THR B 1 339 ? 18.016 0.419 9.078 1 94.88 339 THR B O 1
ATOM 5708 N N . CYS B 1 340 ? 16.172 0.002 7.789 1 94.19 340 CYS B N 1
ATOM 5709 C CA . CYS B 1 340 ? 16.203 -1.424 8.094 1 94.19 340 CYS B CA 1
ATOM 5710 C C . CYS B 1 340 ? 17.094 -2.174 7.113 1 94.19 340 CYS B C 1
ATOM 5712 O O . CYS B 1 340 ? 17.469 -3.324 7.355 1 94.19 340 CYS B O 1
ATOM 5714 N N . THR B 1 341 ? 17.484 -1.562 6.047 1 93.56 341 THR B N 1
ATOM 5715 C CA . THR B 1 341 ? 18.281 -2.26 5.035 1 93.56 341 THR B CA 1
ATOM 5716 C C . THR B 1 341 ? 19.719 -2.398 5.484 1 93.56 341 THR B C 1
ATOM 5718 O O . THR B 1 341 ? 20.281 -1.489 6.109 1 93.56 341 THR B O 1
ATOM 5721 N N . ALA B 1 342 ? 20.328 -3.473 5.156 1 92.38 342 ALA B N 1
ATOM 5722 C CA . ALA B 1 342 ? 21.719 -3.709 5.508 1 92.38 342 ALA B CA 1
ATOM 5723 C C . ALA B 1 342 ? 22.656 -2.775 4.738 1 92.38 342 ALA B C 1
ATOM 5725 O O . ALA B 1 342 ? 23.688 -2.354 5.254 1 92.38 342 ALA B O 1
ATOM 5726 N N . SER B 1 343 ? 22.344 -2.361 3.572 1 88.44 343 SER B N 1
ATOM 5727 C CA . SER B 1 343 ? 23.156 -1.533 2.695 1 88.44 343 SER B CA 1
ATOM 5728 C C . SER B 1 343 ? 23.172 -0.08 3.156 1 88.44 343 SER B C 1
ATOM 5730 O O . SER B 1 343 ? 24 0.716 2.703 1 88.44 343 SER B O 1
ATOM 5732 N N . GLY B 1 344 ? 22.219 0.311 3.986 1 91.25 344 GLY B N 1
ATOM 5733 C CA . GLY B 1 344 ? 22.062 1.698 4.395 1 91.25 344 GLY B CA 1
ATOM 5734 C C . GLY B 1 344 ? 21.125 2.484 3.498 1 91.25 344 GLY B C 1
ATOM 5735 O O . GLY B 1 344 ? 20.859 3.66 3.75 1 91.25 344 GLY B O 1
ATOM 5736 N N . TRP B 1 345 ? 20.594 1.82 2.48 1 89.06 345 TRP B N 1
ATOM 5737 C CA . TRP B 1 345 ? 19.609 2.451 1.612 1 89.06 345 TRP B CA 1
ATOM 5738 C C . TRP B 1 345 ? 18.375 2.863 2.404 1 89.06 345 TRP B C 1
ATOM 5740 O O . TRP B 1 345 ? 17.953 2.158 3.326 1 89.06 345 TRP B O 1
ATOM 5750 N N . PRO B 1 346 ? 17.812 4.008 2.207 1 90 346 PRO B N 1
ATOM 5751 C CA . PRO B 1 346 ? 18.094 4.902 1.082 1 90 346 PRO B CA 1
ATOM 5752 C C . PRO B 1 346 ? 19.078 6.016 1.44 1 90 346 PRO B C 1
ATOM 5754 O O . PRO B 1 346 ? 19.25 6.961 0.669 1 90 346 PRO B O 1
ATOM 5757 N N . PHE B 1 347 ? 19.703 5.949 2.594 1 89.94 347 PHE B N 1
ATOM 5758 C CA . PHE B 1 347 ? 20.547 7.047 3.043 1 89.94 347 PHE B CA 1
ATOM 5759 C C . PHE B 1 347 ? 21.953 6.926 2.463 1 89.94 347 PHE B C 1
ATOM 5761 O O . PHE B 1 347 ? 22.719 7.895 2.457 1 89.94 347 PHE B O 1
ATOM 5768 N N . VAL B 1 348 ? 22.266 5.613 2.271 1 77.31 348 VAL B N 1
ATOM 5769 C CA . VAL B 1 348 ? 23.562 5.348 1.667 1 77.31 348 VAL B CA 1
ATOM 5770 C C . VAL B 1 348 ? 23.375 4.828 0.243 1 77.31 348 VAL B C 1
ATOM 5772 O O . VAL B 1 348 ? 22.438 4.078 -0.033 1 77.31 348 VAL B O 1
ATOM 5775 N N . GLY B 1 349 ? 23.844 5.469 -0.728 1 60.62 349 GLY B N 1
ATOM 5776 C CA . GLY B 1 349 ? 23.656 4.852 -2.031 1 60.62 349 GLY B CA 1
ATOM 5777 C C . GLY B 1 349 ? 23.906 5.805 -3.184 1 60.62 349 GLY B C 1
ATOM 5778 O O . GLY B 1 349 ? 24.047 7.016 -2.979 1 60.62 349 GLY B O 1
ATOM 5779 N N . GLY B 1 350 ? 24.281 5.469 -4.266 1 49.62 350 GLY B N 1
ATOM 5780 C CA . GLY B 1 350 ? 24.719 6.133 -5.48 1 49.62 350 GLY B CA 1
ATOM 5781 C C . GLY B 1 350 ? 26.203 5.961 -5.754 1 49.62 350 GLY B C 1
ATOM 5782 O O . GLY B 1 350 ? 26.875 5.195 -5.066 1 49.62 350 GLY B O 1
ATOM 5783 N N . GLU B 1 351 ? 26.531 6.516 -6.82 1 43.81 351 GLU B N 1
ATOM 5784 C CA . GLU B 1 351 ? 27.922 6.414 -7.277 1 43.81 351 GLU B CA 1
ATOM 5785 C C . GLU B 1 351 ? 28.891 6.66 -6.133 1 43.81 351 GLU B C 1
ATOM 5787 O O . GLU B 1 351 ? 29.922 5.992 -6.035 1 43.81 351 GLU B O 1
ATOM 5792 N N . ASN B 1 352 ? 28.688 7.621 -5.297 1 44.56 352 ASN B N 1
ATOM 5793 C CA . ASN B 1 352 ? 29.766 8.094 -4.438 1 44.56 352 ASN B CA 1
ATOM 5794 C C . ASN B 1 352 ? 29.531 7.723 -2.977 1 44.56 352 ASN B C 1
ATOM 5796 O O . ASN B 1 352 ? 30.281 8.133 -2.094 1 44.56 352 ASN B O 1
ATOM 5800 N N . ARG B 1 353 ? 28.562 6.652 -2.652 1 54.38 353 ARG B N 1
ATOM 5801 C CA . ARG B 1 353 ? 28.375 6.129 -1.305 1 54.38 353 ARG B CA 1
ATOM 5802 C C . ARG B 1 353 ? 28.281 7.262 -0.287 1 54.38 353 ARG B C 1
ATOM 5804 O O . ARG B 1 353 ? 28.703 7.109 0.861 1 54.38 353 ARG B O 1
ATOM 5811 N N . LYS B 1 354 ? 27.969 8.531 -0.86 1 58.72 354 LYS B N 1
ATOM 5812 C CA . LYS B 1 354 ? 27.938 9.625 0.101 1 58.72 354 LYS B CA 1
ATOM 5813 C C . LYS B 1 354 ? 26.641 9.617 0.913 1 58.72 354 LYS B C 1
ATOM 5815 O O . LYS B 1 354 ? 25.562 9.453 0.356 1 58.72 354 LYS B O 1
ATOM 5820 N N . ARG B 1 355 ? 26.812 9.625 2.154 1 69.69 355 ARG B N 1
ATOM 5821 C CA . ARG B 1 355 ? 25.734 9.672 3.141 1 69.69 355 ARG B CA 1
ATOM 5822 C C . ARG B 1 355 ? 25.141 11.078 3.234 1 69.69 355 ARG B C 1
ATOM 5824 O O . ARG B 1 355 ? 25.875 12.07 3.209 1 69.69 355 ARG B O 1
ATOM 5831 N N . PHE B 1 356 ? 23.734 11.148 3.141 1 77.25 356 PHE B N 1
ATOM 5832 C CA . PHE B 1 356 ? 23.047 12.406 3.385 1 77.25 356 PHE B CA 1
ATOM 5833 C C . PHE B 1 356 ? 23.141 12.805 4.852 1 77.25 356 PHE B C 1
ATOM 5835 O O . PHE B 1 356 ? 22.984 11.969 5.742 1 77.25 356 PHE B O 1
ATOM 5842 N N . VAL B 1 357 ? 23.625 13.953 5.086 1 86.06 357 VAL B N 1
ATOM 5843 C CA . VAL B 1 357 ? 23.656 14.461 6.453 1 86.06 357 VAL B CA 1
ATOM 5844 C C . VAL B 1 357 ? 22.75 15.68 6.574 1 86.06 357 VAL B C 1
ATOM 5846 O O . VAL B 1 357 ? 22.844 16.609 5.777 1 86.06 357 VAL B O 1
ATOM 5849 N N . TYR B 1 358 ? 21.812 15.539 7.461 1 94.69 358 TYR B N 1
ATOM 5850 C CA . TYR B 1 358 ? 20.891 16.641 7.719 1 94.69 358 TYR B CA 1
ATOM 5851 C C . TYR B 1 358 ? 21.25 17.359 9.016 1 94.69 358 TYR B C 1
ATOM 5853 O O . TYR B 1 358 ? 21.562 16.719 10.023 1 94.69 358 TYR B O 1
ATOM 5861 N N . ASP B 1 359 ? 21.266 18.688 8.984 1 96.56 359 ASP B N 1
ATOM 5862 C CA . ASP B 1 359 ? 21.516 19.531 10.141 1 96.56 359 ASP B CA 1
ATOM 5863 C C . ASP B 1 359 ? 20.219 19.859 10.875 1 96.56 359 ASP B C 1
ATOM 5865 O O . ASP B 1 359 ? 19.344 20.547 10.328 1 96.56 359 ASP B O 1
ATOM 5869 N N . PRO B 1 360 ? 20.094 19.453 12.117 1 96.38 360 PRO B N 1
ATOM 5870 C CA . PRO B 1 360 ? 18.859 19.734 12.852 1 96.38 360 PRO B CA 1
ATOM 5871 C C . PRO B 1 360 ? 18.578 21.234 12.992 1 96.38 360 PRO B C 1
ATOM 5873 O O . PRO B 1 360 ? 17.438 21.625 13.234 1 96.38 360 PRO B O 1
ATOM 5876 N N . ALA B 1 361 ? 19.609 22.094 12.797 1 97.5 361 ALA B N 1
ATOM 5877 C CA . ALA B 1 361 ? 19.453 23.531 13 1 97.5 361 ALA B CA 1
ATOM 5878 C C . ALA B 1 361 ? 19.281 24.25 11.664 1 97.5 361 ALA B C 1
ATOM 5880 O O . ALA B 1 361 ? 19.312 25.484 11.609 1 97.5 361 ALA B O 1
ATOM 5881 N N . ALA B 1 362 ? 18.984 23.516 10.633 1 97.62 362 ALA B N 1
ATOM 5882 C CA . ALA B 1 362 ? 18.984 24.047 9.273 1 97.62 362 ALA B CA 1
ATOM 5883 C C . ALA B 1 362 ? 17.797 24.969 9.039 1 97.62 362 ALA B C 1
ATOM 5885 O O . ALA B 1 362 ? 17.75 25.703 8.062 1 97.62 362 ALA B O 1
ATOM 5886 N N . LEU B 1 363 ? 16.797 25 9.914 1 98.5 363 LEU B N 1
ATOM 5887 C CA . LEU B 1 363 ? 15.562 25.75 9.703 1 98.5 363 LEU B CA 1
ATOM 5888 C C . LEU B 1 363 ? 15.242 26.625 10.906 1 98.5 363 LEU B C 1
ATOM 5890 O O . LEU B 1 363 ? 14.211 26.438 11.555 1 98.5 363 LEU B O 1
ATOM 5894 N N . PRO B 1 364 ? 16.047 27.641 11.195 1 98.25 364 PRO B N 1
ATOM 5895 C CA . PRO B 1 364 ? 15.906 28.453 12.406 1 98.25 364 PRO B CA 1
ATOM 5896 C C . PRO B 1 364 ? 14.617 29.266 12.414 1 98.25 364 PRO B C 1
ATOM 5898 O O . PRO B 1 364 ? 14.039 29.516 13.477 1 98.25 364 PRO B O 1
ATOM 5901 N N . GLN B 1 365 ? 14.203 29.797 11.258 1 98 365 GLN B N 1
ATOM 5902 C CA . GLN B 1 365 ? 12.961 30.562 11.203 1 98 365 GLN B CA 1
ATOM 5903 C C . GLN B 1 365 ? 11.766 29.703 11.594 1 98 365 GLN B C 1
ATOM 5905 O O . GLN B 1 365 ? 10.891 30.141 12.344 1 98 365 GLN B O 1
ATOM 5910 N N . SER B 1 366 ? 11.742 28.484 11.062 1 98.56 366 SER B N 1
ATOM 5911 C CA . SER B 1 366 ? 10.68 27.547 11.414 1 98.56 366 SER B CA 1
ATOM 5912 C C . SER B 1 366 ? 10.695 27.234 12.906 1 98.56 366 SER B C 1
ATOM 5914 O O . SER B 1 366 ? 9.641 27.156 13.539 1 98.56 366 SER B O 1
ATOM 5916 N N . ALA B 1 367 ? 11.875 27.016 13.453 1 98.12 367 ALA B N 1
ATOM 5917 C CA . ALA B 1 367 ? 12.008 26.688 14.867 1 98.12 367 ALA B CA 1
ATOM 5918 C C . ALA B 1 367 ? 11.445 27.812 15.742 1 98.12 367 ALA B C 1
ATOM 5920 O O . ALA B 1 367 ? 10.773 27.547 16.734 1 98.12 367 ALA B O 1
ATOM 5921 N N . ASP B 1 368 ? 11.734 29.016 15.367 1 97.81 368 ASP B N 1
ATOM 5922 C CA . ASP B 1 368 ? 11.227 30.156 16.109 1 97.81 368 ASP B CA 1
ATOM 5923 C C . ASP B 1 368 ? 9.711 30.25 16.031 1 97.81 368 ASP B C 1
ATOM 5925 O O . ASP B 1 368 ? 9.031 30.375 17.047 1 97.81 368 ASP B O 1
ATOM 5929 N N . LEU B 1 369 ? 9.195 30.141 14.82 1 98.19 369 LEU B N 1
ATOM 5930 C CA . LEU B 1 369 ? 7.762 30.281 14.578 1 98.19 369 LEU B CA 1
ATOM 5931 C C . LEU B 1 369 ? 6.98 29.172 15.258 1 98.19 369 LEU B C 1
ATOM 5933 O O . LEU B 1 369 ? 6.008 29.438 15.977 1 98.19 369 LEU B O 1
ATOM 5937 N N . ILE B 1 370 ? 7.379 27.922 15.078 1 98.19 370 ILE B N 1
ATOM 5938 C CA . ILE B 1 370 ? 6.656 26.766 15.578 1 98.19 370 ILE B CA 1
ATOM 5939 C C . ILE B 1 370 ? 6.805 26.672 17.094 1 98.19 370 ILE B C 1
ATOM 5941 O O . ILE B 1 370 ? 5.867 26.281 17.797 1 98.19 370 ILE B O 1
ATOM 5945 N N . GLY B 1 371 ? 7.902 27.156 17.641 1 97.81 371 GLY B N 1
ATOM 5946 C CA . GLY B 1 371 ? 8.164 27.125 19.078 1 97.81 371 GLY B CA 1
ATOM 5947 C C . GLY B 1 371 ? 7.215 28 19.875 1 97.81 371 GLY B C 1
ATOM 5948 O O . GLY B 1 371 ? 7.012 27.781 21.062 1 97.81 371 GLY B O 1
ATOM 5949 N N . ARG B 1 372 ? 6.656 29.016 19.266 1 97.75 372 ARG B N 1
ATOM 5950 C CA . ARG B 1 372 ? 5.762 29.922 19.984 1 97.75 372 ARG B CA 1
ATOM 5951 C C . ARG B 1 372 ? 4.324 29.75 19.5 1 97.75 372 ARG B C 1
ATOM 5953 O O . ARG B 1 372 ? 3.494 30.641 19.703 1 97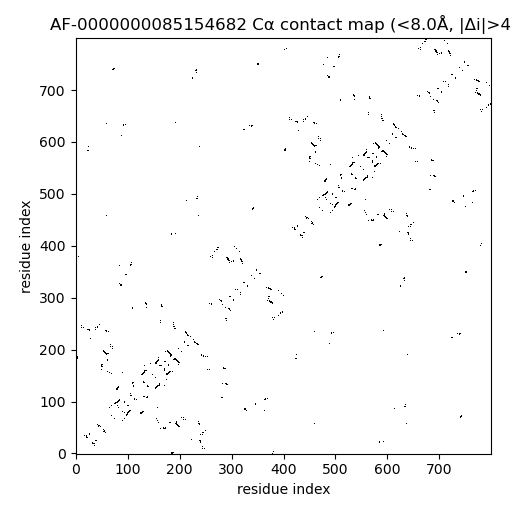.75 372 ARG B O 1
ATOM 5960 N N . CYS B 1 373 ? 4.062 28.672 18.781 1 98.31 373 CYS B N 1
ATOM 5961 C CA . CYS B 1 373 ? 2.746 28.406 18.219 1 98.31 373 CYS B CA 1
ATOM 5962 C C . CYS B 1 373 ? 2.029 27.297 18.984 1 98.31 373 CYS B C 1
ATOM 5964 O O . CYS B 1 373 ? 2.613 26.25 19.25 1 98.31 373 CYS B O 1
ATOM 5966 N N . LEU B 1 374 ? 0.834 27.5 19.391 1 98.31 374 LEU B N 1
ATOM 5967 C CA . LEU B 1 374 ? -0.043 26.5 19.984 1 98.31 374 LEU B CA 1
ATOM 5968 C C . LEU B 1 374 ? -1.185 26.156 19.031 1 98.31 374 LEU B C 1
ATOM 5970 O O . LEU B 1 374 ? -1.725 27.031 18.359 1 98.31 374 LEU B O 1
ATOM 5974 N N . VAL B 1 375 ? -1.504 24.844 18.969 1 97.88 375 VAL B N 1
ATOM 5975 C CA . VAL B 1 375 ? -2.43 24.375 17.938 1 97.88 375 VAL B CA 1
ATOM 5976 C C . VAL B 1 375 ? -3.492 23.484 18.578 1 97.88 375 VAL B C 1
ATOM 5978 O O . VAL B 1 375 ? -3.184 22.656 19.438 1 97.88 375 VAL B O 1
ATOM 5981 N N . TYR B 1 376 ? -4.734 23.672 18.188 1 96.19 376 TYR B N 1
ATOM 5982 C CA . TYR B 1 376 ? -5.844 22.781 18.531 1 96.19 376 TYR B CA 1
ATOM 5983 C C . TYR B 1 376 ? -6.41 22.125 17.266 1 96.19 376 TYR B C 1
ATOM 5985 O O . TYR B 1 376 ? -6.789 22.812 16.312 1 96.19 376 TYR B O 1
ATOM 5993 N N . PRO B 1 377 ? -6.406 20.797 17.219 1 94.19 377 PRO B N 1
ATOM 5994 C CA . PRO B 1 377 ? -7.344 20.219 16.266 1 94.19 377 PRO B CA 1
ATOM 5995 C C . PRO B 1 377 ? -8.805 20.516 16.594 1 94.19 377 PRO B C 1
ATOM 5997 O O . PRO B 1 377 ? -9.18 20.531 17.766 1 94.19 377 PRO B O 1
ATOM 6000 N N . ILE B 1 378 ? -9.602 20.812 15.617 1 93.19 378 ILE B N 1
ATOM 6001 C CA . ILE B 1 378 ? -11 21.172 15.828 1 93.19 378 ILE B CA 1
ATOM 6002 C C . ILE B 1 378 ? -11.891 19.969 15.516 1 93.19 378 ILE B C 1
ATOM 6004 O O . ILE B 1 378 ? -11.859 19.438 14.406 1 93.19 378 ILE B O 1
ATOM 6008 N N . ALA B 1 379 ? -12.664 19.578 16.5 1 90.31 379 ALA B N 1
ATOM 6009 C CA . ALA B 1 379 ? -13.609 18.484 16.312 1 90.31 379 ALA B CA 1
ATOM 6010 C C . ALA B 1 379 ? -14.898 18.984 15.672 1 90.31 379 ALA B C 1
ATOM 6012 O O . ALA B 1 379 ? -15.336 20.109 15.922 1 90.31 379 ALA B O 1
ATOM 6013 N N . VAL B 1 380 ? -15.516 18.094 14.883 1 92.06 380 VAL B N 1
ATOM 6014 C CA . VAL B 1 380 ? -16.766 18.422 14.203 1 92.06 380 VAL B CA 1
ATOM 6015 C C . VAL B 1 380 ? -17.906 18.5 15.219 1 92.06 380 VAL B C 1
ATOM 6017 O O . VAL B 1 380 ? -18.734 19.406 15.164 1 92.06 380 VAL B O 1
ATOM 6020 N N . LYS B 1 381 ? -17.891 17.547 16.141 1 88.69 381 LYS B N 1
ATOM 6021 C CA . LYS B 1 381 ? -19.016 17.422 17.078 1 88.69 381 LYS B CA 1
ATOM 6022 C C . LYS B 1 381 ? -18.625 17.984 18.453 1 88.69 381 LYS B C 1
ATOM 6024 O O . LYS B 1 381 ? -19.141 17.516 19.484 1 88.69 381 LYS B O 1
ATOM 6029 N N . THR B 1 382 ? -17.797 18.938 18.516 1 85 382 THR B N 1
ATOM 6030 C CA . THR B 1 382 ? -17.5 19.547 19.812 1 85 382 THR B CA 1
ATOM 6031 C C . THR B 1 382 ? -18.766 20.125 20.438 1 85 382 THR B C 1
ATOM 6033 O O . THR B 1 382 ? -19.453 20.938 19.828 1 85 382 THR B O 1
ATOM 6036 N N . ASP B 1 383 ? -19.047 19.578 21.547 1 86.44 383 ASP B N 1
ATOM 6037 C CA . ASP B 1 383 ? -20.281 20.094 22.172 1 86.44 383 ASP B CA 1
ATOM 6038 C C . ASP B 1 383 ? -20.047 21.469 22.766 1 86.44 383 ASP B C 1
ATOM 6040 O O . ASP B 1 383 ? -18.906 21.891 22.953 1 86.44 383 ASP B O 1
ATOM 6044 N N . GLU B 1 384 ? -21.141 22.031 23.109 1 90.69 384 GLU B N 1
ATOM 6045 C CA . GLU B 1 384 ? -21.141 23.422 23.578 1 90.69 384 GLU B CA 1
ATOM 6046 C C . GLU B 1 384 ? -20.391 23.531 24.906 1 90.69 384 GLU B C 1
ATOM 6048 O O . GLU B 1 384 ? -19.719 24.547 25.156 1 90.69 384 GLU B O 1
ATOM 6053 N N . ALA B 1 385 ? -20.438 22.562 25.688 1 93.75 385 ALA B N 1
ATOM 6054 C CA . ALA B 1 385 ? -19.781 22.594 26.984 1 93.75 385 ALA B CA 1
ATOM 6055 C C . ALA B 1 385 ? -18.266 22.578 26.828 1 93.75 385 ALA B C 1
ATOM 6057 O O . ALA B 1 385 ? -17.547 23.328 27.516 1 93.75 385 ALA B O 1
ATOM 6058 N N . LYS B 1 386 ? -17.812 21.688 26.016 1 92.56 386 LYS B N 1
ATOM 6059 C CA . LYS B 1 386 ? -16.375 21.609 25.781 1 92.56 386 LYS B CA 1
ATOM 6060 C C . LYS B 1 386 ? -15.844 22.906 25.141 1 92.56 386 LYS B C 1
ATOM 6062 O O . LYS B 1 386 ? -14.758 23.375 25.5 1 92.56 386 LYS B O 1
ATOM 6067 N N . LEU B 1 387 ? -16.578 23.406 24.219 1 94.31 387 LEU B N 1
ATOM 6068 C CA . LEU B 1 387 ? -16.203 24.672 23.578 1 94.31 387 LEU B CA 1
ATOM 6069 C C . LEU B 1 387 ? -16.141 25.797 24.594 1 94.31 387 LEU B C 1
ATOM 6071 O O . LEU B 1 387 ? -15.219 26.625 24.562 1 94.31 387 LEU B O 1
ATOM 6075 N N . ALA B 1 388 ? -17.109 25.812 25.453 1 95.88 388 ALA B N 1
ATOM 6076 C CA . ALA B 1 388 ? -17.141 26.844 26.5 1 95.88 388 ALA B CA 1
ATOM 6077 C C . ALA B 1 388 ? -15.945 26.688 27.438 1 95.88 388 ALA B C 1
ATOM 6079 O O . ALA B 1 388 ? -15.367 27.688 27.875 1 95.88 388 ALA B O 1
ATOM 6080 N N . GLN B 1 389 ? -15.672 25.516 27.75 1 96.44 389 GLN B N 1
ATOM 6081 C CA . GLN B 1 389 ? -14.516 25.234 28.594 1 96.44 389 GLN B CA 1
ATOM 6082 C C . GLN B 1 389 ? -13.234 25.766 27.953 1 96.44 389 GLN B C 1
ATOM 6084 O O . GLN B 1 389 ? -12.391 26.359 28.625 1 96.44 389 GLN B O 1
ATOM 6089 N N . MET B 1 390 ? -13.086 25.516 26.719 1 96.44 390 MET B N 1
ATOM 6090 C CA . MET B 1 390 ? -11.906 25.969 25.984 1 96.44 390 MET B CA 1
ATOM 6091 C C . MET B 1 390 ? -11.828 27.5 25.969 1 96.44 390 MET B C 1
ATOM 6093 O O . MET B 1 390 ? -10.758 28.062 26.188 1 96.44 390 MET B O 1
ATOM 6097 N N . CYS B 1 391 ? -12.938 28.125 25.766 1 97.31 391 CYS B N 1
ATOM 6098 C CA . CYS B 1 391 ? -12.977 29.578 25.75 1 97.31 391 CYS B CA 1
ATOM 6099 C C . CYS B 1 391 ? -12.594 30.156 27.109 1 97.31 391 CYS B C 1
ATOM 6101 O O . CYS B 1 391 ? -11.828 31.109 27.188 1 97.31 391 CYS B O 1
ATOM 6103 N N . THR B 1 392 ? -13.102 29.5 28.125 1 97.12 392 THR B N 1
ATOM 6104 C CA . THR B 1 392 ? -12.781 29.938 29.484 1 97.12 392 THR B CA 1
ATOM 6105 C C . THR B 1 392 ? -11.289 29.781 29.766 1 97.12 392 THR B C 1
ATOM 6107 O O . THR B 1 392 ? -10.664 30.672 30.344 1 97.12 392 THR B O 1
ATOM 6110 N N . ALA B 1 393 ? -10.766 28.641 29.359 1 97.69 393 ALA B N 1
ATOM 6111 C CA . ALA B 1 393 ? -9.344 28.375 29.562 1 97.69 393 ALA B CA 1
ATOM 6112 C C . ALA B 1 393 ? -8.492 29.422 28.828 1 97.69 393 ALA B C 1
ATOM 6114 O O . ALA B 1 393 ? -7.508 29.906 29.375 1 97.69 393 ALA B O 1
ATOM 6115 N N . LEU B 1 394 ? -8.844 29.75 27.625 1 97.88 394 LEU B N 1
ATOM 6116 C CA . LEU B 1 394 ? -8.109 30.734 26.828 1 97.88 394 LEU B CA 1
ATOM 6117 C C . LEU B 1 394 ? -8.172 32.125 27.469 1 97.88 394 LEU B C 1
ATOM 6119 O O . LEU B 1 394 ? -7.172 32.844 27.484 1 97.88 394 LEU B O 1
ATOM 6123 N N . LYS B 1 395 ? -9.258 32.469 28.016 1 96.5 395 LYS B N 1
ATOM 6124 C CA . LYS B 1 395 ? -9.406 33.75 28.688 1 96.5 395 LYS B CA 1
ATOM 6125 C C . LYS B 1 395 ? -8.57 33.781 29.969 1 96.5 395 LYS B C 1
ATOM 6127 O O . LYS B 1 395 ? -7.973 34.812 30.297 1 96.5 395 LYS B O 1
ATOM 6132 N N . LYS B 1 396 ? -8.594 32.656 30.609 1 96.81 396 LYS B N 1
ATOM 6133 C CA . LYS B 1 396 ? -7.777 32.594 31.812 1 96.81 396 LYS B CA 1
ATOM 6134 C C . LYS B 1 396 ? -6.293 32.719 31.484 1 96.81 396 LYS B C 1
ATOM 6136 O O . LYS B 1 396 ? -5.535 33.312 32.281 1 96.81 396 LYS B O 1
ATOM 6141 N N . ALA B 1 397 ? -5.898 32.188 30.422 1 96.5 397 ALA B N 1
ATOM 6142 C CA . ALA B 1 397 ? -4.5 32.219 30 1 96.5 397 ALA B CA 1
ATOM 6143 C C . ALA B 1 397 ? -4.043 33.625 29.656 1 96.5 397 ALA B C 1
ATOM 6145 O O . ALA B 1 397 ? -2.844 33.906 29.609 1 96.5 397 ALA B O 1
ATOM 6146 N N . ALA B 1 398 ? -4.953 34.531 29.484 1 94.38 398 ALA B N 1
ATOM 6147 C CA . ALA B 1 398 ? -4.629 35.938 29.203 1 94.38 398 ALA B CA 1
ATOM 6148 C C . ALA B 1 398 ? -3.904 36.562 30.391 1 94.38 398 ALA B C 1
ATOM 6150 O O . ALA B 1 398 ? -3.275 37.625 30.234 1 94.38 398 ALA B O 1
ATOM 6151 N N . GLN B 1 399 ? -3.965 35.969 31.5 1 92.31 399 GLN B N 1
ATOM 6152 C CA . GLN B 1 399 ? -3.436 36.562 32.719 1 92.31 399 GLN B CA 1
ATOM 6153 C C . GLN B 1 399 ? -1.941 36.281 32.875 1 92.31 399 GLN B C 1
ATOM 6155 O O . GLN B 1 399 ? -1.284 36.844 33.75 1 92.31 399 GLN B O 1
ATOM 6160 N N . VAL B 1 400 ? -1.452 35.531 32 1 90.25 400 VAL B N 1
ATOM 6161 C CA . VAL B 1 400 ? -0.053 35.156 32.188 1 90.25 400 VAL B CA 1
ATOM 6162 C C . VAL B 1 400 ? 0.807 35.844 31.125 1 90.25 400 VAL B C 1
ATOM 6164 O O . VAL B 1 400 ? 0.325 36.188 30.047 1 90.25 400 VAL B O 1
#

Organism: Desulfotalea psychrophila (strain LSv54 / DSM 12343) (NCBI:txid177439)

Sequence (800 aa):
MPGFEVFGEEEKQQVNEVLDSGVLFRYEFKDQRKGVYKVKEFENKFASYANSTHGQAVTSGSAALKVALMGLGVGPGDEVITQGFTFVATWEAILEIGATPVFTEVDETMNMDPADLKKKITAKTKCIIPVHMLGAPARIEEIVAIAKAKNIFVLEDSAQAPGARINGKHVGSFGDCGTFSFDSVKTITTGEGGMIITDNADLWRTMSEYHDHGHDHLDNPGGRGGDKRRFIGSNYRMMEIQGAIGLAQLGKLDYIVSQHQKHKAILKEAASAIPGVSFRHIMDEKGDSASFFSFFLQDKEHSSRVNEVLRAEGCGAINFAENTWHFYPKWEHLLGAKTCTASGWPFVGGENRKRFVYDPAALPQSADLIGRCLVYPIAVKTDEAKLAQMCTALKKAAQVMPGFEVFGEEEKQQVNEVLDSGVLFRYEFKDQRKGVYKVKEFENKFASYANSTHGQAVTSGSAALKVALMGLGVGPGDEVITQGFTFVATWEAILEIGATPVFTEVDETMNMDPADLKKKITAKTKCIIPVHMLGAPARIEEIVAIAKAKNIFVLEDSAQAPGARINGKHVGSFGDCGTFSFDSVKTITTGEGGMIITDNADLWRTMSEYHDHGHDHLDNPGGRGGDKRRFIGSNYRMMEIQGAIGLAQLGKLDYIVSQHQKHKAILKEAASAIPGVSFRHIMDEKGDSASFFSFFLQDKEHSSRVNEVLRAEGCGAINFAENTWHFYPKWEHLLGAKTCTASGWPFVGGENRKRFVYDPAALPQSADLIGRCLVYPIAVKTDEAKLAQMCTALKKAAQV

Nearest PDB structures (foldseek):
  7b0m-assembly1_AAA-2  TM=8.682E-01  e=2.727E-29  uncultured bacterium
  3dr4-assembly2_D  TM=8.536E-01  e=1.113E-28  Caulobacter vibrioides
  2fn6-assembly1_B  TM=8.861E-01  e=3.649E-26  Helicobacter pylori 26695
  5w70-assembly1_B  TM=8.235E-01  e=3.261E-26  Streptomyces ribosidificus
  3uwc-assembly1_A  TM=8.754E-01  e=6.843E-23  Coxiella burnetii

Secondary structure (DSSP, 8-state):
-GGGGG--HHHHHHHHHHHHHT--SSS--TTTTTT--HHHHHHHHHHHHTT-SEEEEES-HHHHHHHHHHHTT--TT-EEEEESBS-THHHHHHHHTT-EEEEEPB-TTSSB-HHHHHHH--TTEEEE--B-GGGS--SHHHHHHHHHHTT-EEEEE-TT-TT-EETTEETTSSSSEEEEE--TTSSS--SS-EEEEES-HHHHHHHHHHTBTTB-----TTGGGG--BSS---B-BPPHHHHHHHHHHHTTHHHHHHHHHHHHHHHHHHHTTSTT-EE---S-GGG---SEEEEE-SSHHHHHHHHHHHHHTT-PPB-GGG-TTTBGGG-HHHHTT--SSTT-TTTEETTTTEEP---TTS-HHHHHHHHTEEEEEPPTT--HHHHHHHHHHHHHHTT-/-GGGGG-SHHHHHHHHHHHHHT--SSS--HHHHTT--HHHHHHHHHHHHTT-SEEEEES-HHHHHHHHHHHTT--TT-EEEEESBS-THHHHHHHHTT-EEEEEPB-TTSSB-HHHHHHH--TTEEEE--B-GGGS--SHHHHHHHHHHTT-EEEEE-TT-TT-EETTEETTSSSSEEEEE--TTSSS--SS-EEEEES-HHHHHHHHHHTBTTB-----TTGGGG--BSS---B-BPPHHHHHHHHHHHTTHHHHHHHHHHHHHHHHHHHTTSTT-EE---S-GGG---SEEEEE-SSHHHHHHHHHHHHHTT-PPB-GGG-TTTBGGG-HHHHTT--SSTT-TTTS-STT-PPP---TTS-HHHHHHHHTEEEEEPPTT--HHHHHHHHHHHHHHTT-

Solve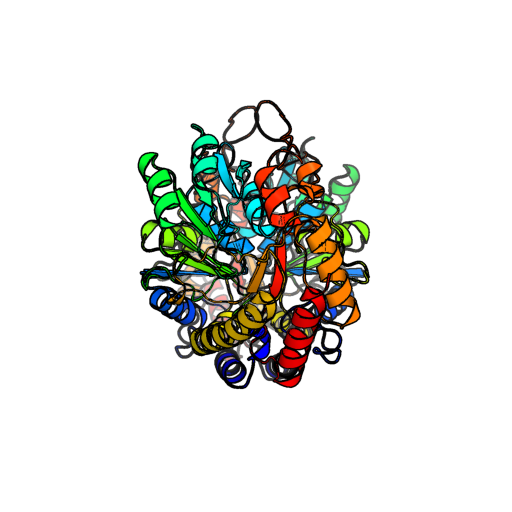nt-accessible surface area (backbone atoms only — not comparable to full-atom values): 38612 Å² total; per-residue (Å²): 94,33,21,47,76,73,64,52,67,60,30,52,53,38,33,47,55,38,60,70,39,54,47,32,43,66,68,80,58,68,82,58,24,73,81,65,51,35,34,62,50,30,19,51,52,50,13,50,72,40,72,36,75,37,40,48,58,18,45,20,34,46,44,18,49,34,43,51,39,36,42,72,23,50,20,56,81,28,29,32,37,34,42,38,60,44,59,56,52,63,54,38,30,37,33,66,53,41,21,40,67,40,72,26,32,38,41,69,49,57,13,47,21,59,76,49,42,64,73,68,62,54,95,44,45,50,36,34,36,50,42,21,44,64,3,33,62,39,66,51,70,60,44,48,51,59,28,57,76,66,74,28,46,32,40,28,38,19,43,52,18,71,83,9,25,52,93,84,42,30,65,30,57,78,44,63,24,12,26,28,29,14,34,44,57,20,70,40,29,31,29,43,13,16,30,31,30,27,75,44,64,68,49,48,49,44,32,57,12,31,34,47,54,8,35,63,80,54,94,39,95,61,40,78,82,50,40,53,55,82,20,62,31,42,75,33,66,43,31,20,52,34,16,17,24,34,45,39,34,58,74,42,44,66,60,44,29,52,38,10,39,53,54,38,54,54,48,51,59,28,42,63,59,22,76,69,51,46,65,61,52,65,88,29,74,88,23,39,17,24,43,31,42,56,39,32,39,78,34,49,67,54,32,51,55,33,39,51,46,16,41,74,64,75,50,55,54,46,46,52,64,75,33,53,55,36,24,56,68,42,33,57,32,65,57,62,55,28,46,59,23,70,64,36,42,68,40,32,51,56,63,74,61,50,64,73,80,60,63,65,73,74,40,58,66,30,50,56,55,38,42,9,27,42,34,38,79,42,55,57,79,65,46,71,64,62,53,49,49,45,34,51,31,35,46,57,27,31,75,105,93,30,20,50,75,75,66,54,68,61,30,52,53,39,33,48,55,38,61,71,40,54,48,33,44,66,66,80,57,69,81,58,24,73,79,66,50,35,34,63,50,31,20,51,52,49,12,50,73,41,73,35,75,36,40,47,59,18,45,20,34,45,46,19,49,35,44,51,38,36,42,71,22,50,22,56,81,28,28,33,38,34,42,38,60,43,57,55,53,64,55,38,29,36,35,67,53,42,21,40,66,40,73,27,32,39,42,68,48,58,13,46,22,59,75,47,43,64,72,68,62,55,95,44,44,50,34,34,35,48,42,19,44,64,3,33,61,40,66,50,70,60,43,45,52,58,27,57,77,66,74,29,45,31,40,27,38,21,41,52,18,70,83,10,23,54,93,82,41,31,64,29,57,78,44,61,24,11,25,27,29,13,34,44,57,20,71,40,29,31,31,44,13,16,30,30,30,27,75,44,66,67,49,49,50,44,31,58,13,29,33,47,54,8,36,62,80,55,92,43,94,60,42,79,82,49,40,52,55,84,21,61,30,42,73,34,65,43,31,19,53,34,17,18,24,34,45,38,34,58,75,42,45,67,60,46,29,53,37,10,39,54,53,38,53,54,48,52,60,27,42,64,59,22,77,67,50,47,65,61,51,65,88,30,73,89,23,40,16,24,43,31,41,57,38,31,39,80,35,48,67,53,31,50,56,34,38,50,46,15,39,75,65,74,54,53,54,46,47,52,66,75,32,52,56,36,23,55,69,40,31,58,31,66,57,61,56,27,46,60,23,70,64,35,42,72,42,29,56,54,64,75,61,54,62,74,79,62,64,65,72,74,41,58,66,29,52,56,54,38,43,10,27,41,33,39,80,41,53,57,79,65,45,71,66,60,52,49,49,46,35,51,30,34,47,57,28,31,78,104

InterPro domains:
  IPR000653 DegT/DnrJ/EryC1/StrS aminotransferase [PF01041] (8-335)
  IPR000653 DegT/DnrJ/EryC1/StrS aminotransferase [PIRSF000390] (10-398)
  IPR000653 DegT/DnrJ/EryC1/StrS aminotransferase [PTHR30244] (7-397)
  IPR000653 DegT/DnrJ/EryC1/StrS aminotransferase [cd00616] (11-395)
  IPR015421 Pyridoxal phosphate-dependent transferase, major domain [G3DSA:3.40.640.10] (1-252)
  IPR015422 Pyridoxal phosphate-dependent transferase, small domain [G3DSA:3.90.1150.10] (253-400)
  IPR015424 Pyridoxal phosphate-dependent transferase [SSF53383] (2-397)

Radius of gyration: 27.22 Å; Cα contacts (8 Å, |Δi|>4): 1955; chains: 2; bounding box: 56×81×65 Å